Protein AF-0000000081718531 (afdb_homodimer)

InterPro domains:
  IPR002129 Pyridoxal phosphate-dependent decarboxylase, major domain [PF00282] (68-331)
  IPR015421 Pyridoxal phosphate-dependent transferase, major domain [G3DSA:3.40.640.10] (52-292)
  IPR015422 Pyridoxal phosphate-dependent transferase, small domain [G3DSA:3.90.1150.10] (293-380)
  IPR015424 Pyridoxal phosphate-dependent transferase [SSF53383] (28-376)
  IPR021115 Pyridoxal-phosphate binding site [PS00392] (234-255)
  IPR051151 Group II amino acid decarboxylase [PTHR46101] (8-410)

Sequence (836 aa):
MSLAITKGNGETKANLAEIITHYVGTLNQNKLHFLGYPTNLDFDYDALKPLLHFHLNNAGDPFIRSSFSLNSTEFEVCVLDWFANLWKINRDEYWGYVTTGGTEGNLHGILLGREKFSDGILYTSQDSHYSIFKIARMYKMQCVKVGTLVSGEIDYTDLKSQLAHKDKPAIINLNIGTTMKGAIDDIDHVLQTLDESGFHRDRFYIHCDGALFGIMLPFIKGAPKITFKKPIGSITISGHKFLGCPIPCGVMITRLEHINALSRHVEYIASRDATITGSRSGHASIFLWYALQERGLIGLKKQVEECLLNARYFYDQLRKRGIGAMLNEFSNTVVFERPLDEEFTRKWNLACKGNIAHVVVMQHVTVETIDSFVVEFTRKQLICLGETFRKPPCIAKDIGAKNCACALHSSYPWGEMIMSLAITKGNGETKANLAEIITHYVGTLNQNKLHFLGYPTNLDFDYDALKPLLHFHLNNAGDPFIRSSFSLNSTEFEVCVLDWFANLWKINRDEYWGYVTTGGTEGNLHGILLGREKFSDGILYTSQDSHYSIFKIARMYKMQCVKVGTLVSGEIDYTDLKSQLAHKDKPAIINLNIGTTMKGAIDDIDHVLQTLDESGFHRDRFYIHCDGALFGIMLPFIKGAPKITFKKPIGSITISGHKFLGCPIPCGVMITRLEHINALSRHVEYIASRDATITGSRSGHASIFLWYALQERGLIGLKKQVEECLLNARYFYDQLRKRGIGAMLNEFSNTVVFERPLDEEFTRKWNLACKGNIAHVVVMQHVTVETIDSFVVEFTRKQLICLGETFRKPPCIAKDIGAKNCACALHSSYPWGEMI

Structure (mmCIF, N/CA/C/O backbone):
data_AF-0000000081718531-model_v1
#
loop_
_entity.id
_entity.type
_entity.pdbx_description
1 polymer 'Serine decarboxylase 1-like'
#
loop_
_atom_site.group_PDB
_atom_site.id
_atom_site.type_symbol
_atom_site.label_atom_id
_atom_site.label_alt_id
_atom_site.label_comp_id
_atom_site.label_asym_id
_atom_site.label_entity_id
_atom_site.label_seq_id
_atom_site.pdbx_PDB_ins_code
_atom_site.Cartn_x
_atom_site.Cartn_y
_atom_site.Cartn_z
_atom_site.occupancy
_atom_site.B_iso_or_equiv
_atom_site.auth_seq_id
_atom_site.auth_comp_id
_atom_site.auth_asym_id
_atom_site.auth_atom_id
_atom_site.pdbx_PDB_model_num
ATOM 1 N N . MET A 1 1 ? 28.203 7.488 -9.766 1 62.47 1 MET A N 1
ATOM 2 C CA . MET A 1 1 ? 28.031 6.051 -9.977 1 62.47 1 MET A CA 1
ATOM 3 C C . MET A 1 1 ? 26.703 5.742 -10.641 1 62.47 1 MET A C 1
ATOM 5 O O . MET A 1 1 ? 25.672 6.324 -10.289 1 62.47 1 MET A O 1
ATOM 9 N N . SER A 1 2 ? 26.719 5 -11.664 1 77.56 2 SER A N 1
ATOM 10 C CA . SER A 1 2 ? 25.531 4.723 -12.469 1 77.56 2 SER A CA 1
ATOM 11 C C . SER A 1 2 ? 24.641 3.691 -11.789 1 77.56 2 SER A C 1
ATOM 13 O O . SER A 1 2 ? 25.125 2.67 -11.297 1 77.56 2 SER A O 1
ATOM 15 N N . LEU A 1 3 ? 23.453 3.932 -11.586 1 87.62 3 LEU A N 1
ATOM 16 C CA . LEU A 1 3 ? 22.469 3.039 -10.984 1 87.62 3 LEU A CA 1
ATOM 17 C C . LEU A 1 3 ? 21.828 2.146 -12.047 1 87.62 3 LEU A C 1
ATOM 19 O O . LEU A 1 3 ? 21.094 1.212 -11.719 1 87.62 3 LEU A O 1
ATOM 23 N N . ALA A 1 4 ? 22.234 2.355 -13.25 1 85.75 4 ALA A N 1
ATOM 24 C CA . ALA A 1 4 ? 21.609 1.618 -14.344 1 85.75 4 ALA A CA 1
ATOM 25 C C . ALA A 1 4 ? 21.859 0.118 -14.203 1 85.75 4 ALA A C 1
ATOM 27 O O . ALA A 1 4 ? 22.953 -0.309 -13.844 1 85.75 4 ALA A O 1
ATOM 28 N N . ILE A 1 5 ? 20.781 -0.667 -14.469 1 86.88 5 ILE A N 1
ATOM 29 C CA . ILE A 1 5 ? 20.891 -2.119 -14.398 1 86.88 5 ILE A CA 1
ATOM 30 C C . ILE A 1 5 ? 21.25 -2.674 -15.773 1 86.88 5 ILE A C 1
ATOM 32 O O . ILE A 1 5 ? 20.469 -2.533 -16.734 1 86.88 5 ILE A O 1
ATOM 36 N N . THR A 1 6 ? 22.406 -3.23 -15.867 1 77.56 6 THR A N 1
ATOM 37 C CA . THR A 1 6 ? 22.828 -3.803 -17.141 1 77.56 6 THR A CA 1
ATOM 38 C C . THR A 1 6 ? 22.531 -5.297 -17.188 1 77.56 6 THR A C 1
ATOM 40 O O . THR A 1 6 ? 22.484 -5.965 -16.156 1 77.56 6 THR A O 1
ATOM 43 N N . LYS A 1 7 ? 22.031 -5.785 -18.328 1 65.19 7 LYS A N 1
ATOM 44 C CA . LYS A 1 7 ? 21.484 -7.113 -18.594 1 65.19 7 LYS A CA 1
ATOM 45 C C . LYS A 1 7 ? 22.531 -8.203 -18.359 1 65.19 7 LYS A C 1
ATOM 47 O O . LYS A 1 7 ? 22.188 -9.383 -18.281 1 65.19 7 LYS A O 1
ATOM 52 N N . GLY A 1 8 ? 23.656 -7.82 -17.984 1 68.31 8 GLY A N 1
ATOM 53 C CA . GLY A 1 8 ? 24.688 -8.828 -17.984 1 68.31 8 GLY A CA 1
ATOM 54 C C . GLY A 1 8 ? 24.922 -9.469 -16.625 1 68.31 8 GLY A C 1
ATOM 55 O O . GLY A 1 8 ? 23.969 -9.695 -15.883 1 68.31 8 GLY A O 1
ATOM 56 N N . ASN A 1 9 ? 26.062 -9.703 -16.188 1 78.25 9 ASN A N 1
ATOM 57 C CA . ASN A 1 9 ? 26.516 -10.414 -14.992 1 78.25 9 ASN A CA 1
ATOM 58 C C . ASN A 1 9 ? 26.219 -9.633 -13.719 1 78.25 9 ASN A C 1
ATOM 60 O O . ASN A 1 9 ? 26.125 -8.406 -13.75 1 78.25 9 ASN A O 1
ATOM 64 N N . GLY A 1 10 ? 25.828 -10.469 -12.617 1 84.62 10 GLY A N 1
ATOM 65 C CA . GLY A 1 10 ? 25.609 -9.93 -11.289 1 84.62 10 GLY A CA 1
ATOM 66 C C . GLY A 1 10 ? 26.75 -9.055 -10.797 1 84.62 10 GLY A C 1
ATOM 67 O O . GLY A 1 10 ? 27.922 -9.32 -11.102 1 84.62 10 GLY A O 1
ATOM 68 N N . GLU A 1 11 ? 26.438 -7.949 -10.156 1 87.75 11 GLU A N 1
ATOM 69 C CA . GLU A 1 11 ? 27.391 -7.07 -9.492 1 87.75 11 GLU A CA 1
ATOM 70 C C . GLU A 1 11 ? 27.859 -7.66 -8.164 1 87.75 11 GLU A C 1
ATOM 72 O O . GLU A 1 11 ? 27.125 -8.422 -7.527 1 87.75 11 GLU A O 1
ATOM 77 N N . THR A 1 12 ? 29.094 -7.332 -7.824 1 89.88 12 THR A N 1
ATOM 78 C CA . THR A 1 12 ? 29.578 -7.848 -6.547 1 89.88 12 THR A CA 1
ATOM 79 C C . THR A 1 12 ? 28.891 -7.145 -5.383 1 89.88 12 THR A C 1
ATOM 81 O O . THR A 1 12 ? 28.531 -5.969 -5.48 1 89.88 12 THR A O 1
ATOM 84 N N . LYS A 1 13 ? 28.797 -7.863 -4.277 1 91.06 13 LYS A N 1
ATOM 85 C CA . LYS A 1 13 ? 28.203 -7.293 -3.072 1 91.06 13 LYS A CA 1
ATOM 86 C C . LYS A 1 13 ? 29 -6.09 -2.58 1 91.06 13 LYS A C 1
ATOM 88 O O . LYS A 1 13 ? 28.438 -5.133 -2.051 1 91.06 13 LYS A O 1
ATOM 93 N N . ALA A 1 14 ? 30.266 -6.148 -2.768 1 91.81 14 ALA A N 1
ATOM 94 C CA . ALA A 1 14 ? 31.141 -5.055 -2.34 1 91.81 14 ALA A CA 1
ATOM 95 C C . ALA A 1 14 ? 30.828 -3.777 -3.115 1 91.81 14 ALA A C 1
ATOM 97 O O . ALA A 1 14 ? 30.766 -2.691 -2.535 1 91.81 14 ALA A O 1
ATOM 98 N N . ASN A 1 15 ? 30.688 -3.898 -4.414 1 92.88 15 ASN A N 1
ATOM 99 C CA . ASN A 1 15 ? 30.359 -2.744 -5.242 1 92.88 15 ASN A CA 1
ATOM 100 C C . ASN A 1 15 ? 28.984 -2.176 -4.895 1 92.88 15 ASN A C 1
ATOM 102 O O . ASN A 1 15 ? 28.812 -0.958 -4.836 1 92.88 15 ASN A O 1
ATOM 106 N N . LEU A 1 16 ? 28.062 -3.035 -4.676 1 95.12 16 LEU A N 1
ATOM 107 C CA . LEU A 1 16 ? 26.719 -2.594 -4.316 1 95.12 16 LEU A CA 1
ATOM 108 C C . LEU A 1 16 ? 26.719 -1.883 -2.965 1 95.12 16 LEU A C 1
ATOM 110 O O . LEU A 1 16 ? 26.047 -0.864 -2.795 1 95.12 16 LEU A O 1
ATOM 114 N N . ALA A 1 17 ? 27.453 -2.447 -2.023 1 95.69 17 ALA A N 1
ATOM 115 C CA . ALA A 1 17 ? 27.578 -1.823 -0.708 1 95.69 17 ALA A CA 1
ATOM 116 C C . ALA A 1 17 ? 28.156 -0.416 -0.817 1 95.69 17 ALA A C 1
ATOM 118 O O . ALA A 1 17 ? 27.766 0.483 -0.067 1 95.69 17 ALA A O 1
ATOM 119 N N . GLU A 1 18 ? 29.078 -0.234 -1.712 1 96.06 18 GLU A N 1
ATOM 120 C CA . GLU A 1 18 ? 29.688 1.076 -1.919 1 96.06 18 GLU A CA 1
ATOM 121 C C . GLU A 1 18 ? 28.656 2.08 -2.453 1 96.06 18 GLU A C 1
ATOM 123 O O . GLU A 1 18 ? 28.641 3.238 -2.029 1 96.06 18 GLU A O 1
ATOM 128 N N . ILE A 1 19 ? 27.891 1.638 -3.359 1 96.31 19 ILE A N 1
ATOM 129 C CA . ILE A 1 19 ? 26.844 2.494 -3.922 1 96.31 19 ILE A CA 1
ATOM 130 C C . ILE A 1 19 ? 25.875 2.908 -2.824 1 96.31 19 ILE A C 1
ATOM 132 O O . ILE A 1 19 ? 25.5 4.078 -2.729 1 96.31 19 ILE A O 1
ATOM 136 N N . ILE A 1 20 ? 25.5 1.983 -1.946 1 97.62 20 ILE A N 1
ATOM 137 C CA . ILE A 1 20 ? 24.562 2.244 -0.869 1 97.62 20 ILE A CA 1
ATOM 138 C C . ILE A 1 20 ? 25.172 3.203 0.145 1 97.62 20 ILE A C 1
ATOM 140 O O . ILE A 1 20 ? 24.5 4.102 0.652 1 97.62 20 ILE A O 1
ATOM 144 N N . THR A 1 21 ? 26.438 3.023 0.408 1 97.38 21 THR A N 1
ATOM 145 C CA . THR A 1 21 ? 27.141 3.906 1.335 1 97.38 21 THR A CA 1
ATOM 146 C C . THR A 1 21 ? 27.125 5.344 0.822 1 97.38 21 THR A C 1
ATOM 148 O O . THR A 1 21 ? 26.891 6.281 1.589 1 97.38 21 THR A O 1
ATOM 151 N N . HIS A 1 22 ? 27.359 5.469 -0.476 1 97.19 22 HIS A N 1
ATOM 152 C CA . HIS A 1 22 ? 27.312 6.793 -1.084 1 97.19 22 HIS A CA 1
ATOM 153 C C . HIS A 1 22 ? 25.922 7.398 -0.988 1 97.19 22 HIS A C 1
ATOM 155 O O . HIS A 1 22 ? 25.781 8.586 -0.694 1 97.19 22 HIS A O 1
ATOM 161 N N . TYR A 1 23 ? 24.938 6.668 -1.267 1 97.5 23 TYR A N 1
ATOM 162 C CA . TYR A 1 23 ? 23.547 7.125 -1.195 1 97.5 23 TYR A CA 1
ATOM 163 C C . TYR A 1 23 ? 23.188 7.539 0.225 1 97.5 23 TYR A C 1
ATOM 165 O O . TYR A 1 23 ? 22.516 8.555 0.431 1 97.5 23 TYR A O 1
ATOM 173 N N . VAL A 1 24 ? 23.641 6.773 1.237 1 97.94 24 VAL A N 1
ATOM 174 C CA . VAL A 1 24 ? 23.422 7.105 2.641 1 97.94 24 VAL A CA 1
ATOM 175 C C . VAL A 1 24 ? 24.031 8.469 2.951 1 97.94 24 VAL A C 1
ATOM 177 O O . VAL A 1 24 ? 23.438 9.266 3.688 1 97.94 24 VAL A O 1
ATOM 180 N N . GLY A 1 25 ? 25.188 8.719 2.41 1 97.12 25 GLY A N 1
ATOM 181 C CA . GLY A 1 25 ? 25.797 10.031 2.561 1 97.12 25 GLY A CA 1
ATOM 182 C C . GLY A 1 25 ? 24.922 11.156 2.037 1 97.12 25 GLY A C 1
ATOM 183 O O . GLY A 1 25 ? 24.797 12.195 2.688 1 97.12 25 GLY A O 1
ATOM 184 N N . THR A 1 26 ? 24.328 10.906 0.923 1 95.38 26 THR A N 1
ATOM 185 C CA . THR A 1 26 ? 23.438 11.891 0.315 1 95.38 26 THR A CA 1
ATOM 186 C C . THR A 1 26 ? 22.203 12.109 1.188 1 95.38 26 THR A C 1
ATOM 188 O O . THR A 1 26 ? 21.766 13.25 1.367 1 95.38 26 THR A O 1
ATOM 191 N N . LEU A 1 27 ? 21.672 11.055 1.738 1 96.56 27 LEU A N 1
ATOM 192 C CA . LEU A 1 27 ? 20.484 11.141 2.59 1 96.56 27 LEU A CA 1
ATOM 193 C C . LEU A 1 27 ? 20.797 11.922 3.865 1 96.56 27 LEU A C 1
ATOM 195 O O . LEU A 1 27 ? 19.953 12.688 4.344 1 96.56 27 LEU A O 1
ATOM 199 N N . ASN A 1 28 ? 21.969 11.703 4.379 1 96.12 28 ASN A N 1
ATOM 200 C CA . ASN A 1 28 ? 22.375 12.43 5.578 1 96.12 28 ASN A CA 1
ATOM 201 C C . ASN A 1 28 ? 22.422 13.938 5.332 1 96.12 28 ASN A C 1
ATOM 203 O O . ASN A 1 28 ? 22.031 14.719 6.195 1 96.12 28 ASN A O 1
ATOM 207 N N . GLN A 1 29 ? 22.812 14.312 4.191 1 93.81 29 GLN A N 1
ATOM 208 C CA . GLN A 1 29 ? 22.859 15.727 3.838 1 93.81 29 GLN A CA 1
ATOM 209 C C . GLN A 1 29 ? 21.453 16.297 3.666 1 93.81 29 GLN A C 1
ATOM 211 O O . GLN A 1 29 ? 21.172 17.406 4.137 1 93.81 29 GLN A O 1
ATOM 216 N N . ASN A 1 30 ? 20.625 15.562 3.043 1 91.94 30 ASN A N 1
ATOM 217 C CA . ASN A 1 30 ? 19.266 16.016 2.787 1 91.94 30 ASN A CA 1
ATOM 218 C C . ASN A 1 30 ? 18.453 16.141 4.078 1 91.94 30 ASN A C 1
ATOM 220 O O . ASN A 1 30 ? 17.594 17.016 4.195 1 91.94 30 ASN A O 1
ATOM 224 N N . LYS A 1 31 ? 18.75 15.328 4.988 1 92.69 31 LYS A N 1
ATOM 225 C CA . LYS A 1 31 ? 18.016 15.266 6.25 1 92.69 31 LYS A CA 1
ATOM 226 C C . LYS A 1 31 ? 18.234 16.531 7.078 1 92.69 31 LYS A C 1
ATOM 228 O O . LYS A 1 31 ? 17.375 16.922 7.859 1 92.69 31 LYS A O 1
ATOM 233 N N . LEU A 1 32 ? 19.312 17.234 6.859 1 90.56 32 LEU A N 1
ATOM 234 C CA . LEU A 1 32 ? 19.703 18.391 7.664 1 90.56 32 LEU A CA 1
ATOM 235 C C . LEU A 1 32 ? 18.75 19.562 7.441 1 90.56 32 LEU A C 1
ATOM 237 O O . LEU A 1 32 ? 18.547 20.375 8.344 1 90.56 32 LEU A O 1
ATOM 241 N N . HIS A 1 33 ? 18.078 19.641 6.293 1 92.75 33 HIS A N 1
ATOM 242 C CA . HIS A 1 33 ? 17.25 20.781 5.945 1 92.75 33 HIS A CA 1
ATOM 243 C C . HIS A 1 33 ? 15.859 20.344 5.496 1 92.75 33 HIS A C 1
ATOM 245 O O . HIS A 1 33 ? 15.312 20.891 4.535 1 92.75 33 HIS A O 1
ATOM 251 N N . PHE A 1 34 ? 15.391 19.375 6.211 1 94.06 34 PHE A N 1
ATOM 252 C CA . PHE A 1 34 ? 14.094 18.828 5.852 1 94.06 34 PHE A CA 1
ATOM 253 C C . PHE A 1 34 ? 12.984 19.422 6.711 1 94.06 34 PHE A C 1
ATOM 255 O O . PHE A 1 34 ? 12.75 18.969 7.832 1 94.06 34 PHE A O 1
ATOM 262 N N . LEU A 1 35 ? 12.18 20.422 6.121 1 95.44 35 LEU A N 1
ATOM 263 C CA . LEU A 1 35 ? 11.266 21.141 6.988 1 95.44 35 LEU A CA 1
ATOM 264 C C . LEU A 1 35 ? 9.859 21.156 6.402 1 95.44 35 LEU A C 1
ATOM 266 O O . LEU A 1 35 ? 8.891 21.453 7.105 1 95.44 35 LEU A O 1
ATOM 270 N N . GLY A 1 36 ? 9.688 20.828 5.148 1 93.75 36 GLY A N 1
ATOM 271 C CA . GLY A 1 36 ? 8.445 21.125 4.461 1 93.75 36 GLY A CA 1
ATOM 272 C C . GLY A 1 36 ? 7.445 19.984 4.5 1 93.75 36 GLY A C 1
ATOM 273 O O . GLY A 1 36 ? 6.32 20.125 4.02 1 93.75 36 GLY A O 1
ATOM 274 N N . TYR A 1 37 ? 7.77 18.844 5.078 1 93.88 37 TYR A N 1
ATOM 275 C CA . TYR A 1 37 ? 6.906 17.672 5.012 1 93.88 37 TYR A CA 1
ATOM 276 C C . TYR A 1 37 ? 6.73 17.047 6.391 1 93.88 37 TYR A C 1
ATOM 278 O O . TYR A 1 37 ? 7.629 17.125 7.234 1 93.88 37 TYR A O 1
ATOM 286 N N . PRO A 1 38 ? 5.535 16.469 6.59 1 95.12 38 PRO A N 1
ATOM 287 C CA . PRO A 1 38 ? 5.207 15.938 7.91 1 95.12 38 PRO A CA 1
ATOM 288 C C . PRO A 1 38 ? 5.844 14.57 8.172 1 95.12 38 PRO A C 1
ATOM 290 O O . PRO A 1 38 ? 5.148 13.555 8.188 1 95.12 38 PRO A O 1
ATOM 293 N N . THR A 1 39 ? 7.133 14.586 8.422 1 94.31 39 THR A N 1
ATOM 294 C CA . THR A 1 39 ? 7.848 13.344 8.664 1 94.31 39 THR A CA 1
ATOM 295 C C . THR A 1 39 ? 8.742 13.469 9.898 1 94.31 39 THR A C 1
ATOM 297 O O . THR A 1 39 ? 9.586 14.359 9.969 1 94.31 39 THR A O 1
ATOM 300 N N . ASN A 1 40 ? 8.508 12.539 10.812 1 96.75 40 ASN A N 1
ATOM 301 C CA . ASN A 1 40 ? 9.398 12.438 11.961 1 96.75 40 ASN A CA 1
ATOM 302 C C . ASN A 1 40 ? 10.711 11.758 11.586 1 96.75 40 ASN A C 1
ATOM 304 O O . ASN A 1 40 ? 10.734 10.562 11.297 1 96.75 40 ASN A O 1
ATOM 308 N N . LEU A 1 41 ? 11.797 12.508 11.633 1 95 41 LEU A N 1
ATOM 309 C CA . LEU A 1 41 ? 13.086 11.953 11.242 1 95 41 LEU A CA 1
ATOM 310 C C . LEU A 1 41 ? 13.898 11.57 12.477 1 95 41 LEU A C 1
ATOM 312 O O . LEU A 1 41 ? 15.031 11.094 12.352 1 95 41 LEU A O 1
ATOM 316 N N . ASP A 1 42 ? 13.266 11.734 13.609 1 94 42 ASP A N 1
ATOM 317 C CA . ASP A 1 42 ? 13.945 11.43 14.859 1 94 42 ASP A CA 1
ATOM 318 C C . ASP A 1 42 ? 13.523 10.062 15.391 1 94 42 ASP A C 1
ATOM 320 O O . ASP A 1 42 ? 12.734 9.969 16.328 1 94 42 ASP A O 1
ATOM 324 N N . PHE A 1 43 ? 14.102 8.984 14.875 1 94.31 43 PHE A N 1
ATOM 325 C CA . PHE A 1 43 ? 13.828 7.625 15.328 1 94.31 43 PHE A CA 1
ATOM 326 C C . PHE A 1 43 ? 15.055 6.738 15.156 1 94.31 43 PHE A C 1
ATOM 328 O O . PHE A 1 43 ? 15.953 7.055 14.375 1 94.31 43 PHE A O 1
ATOM 335 N N . ASP A 1 44 ? 15.102 5.719 15.961 1 95.31 44 ASP A N 1
ATOM 336 C CA . ASP A 1 44 ? 16.141 4.695 15.914 1 95.31 44 ASP A CA 1
ATOM 337 C C . ASP A 1 44 ? 15.539 3.297 16.031 1 95.31 44 ASP A C 1
ATOM 339 O O . ASP A 1 44 ? 15.047 2.922 17.109 1 95.31 44 ASP A O 1
ATOM 343 N N . TYR A 1 45 ? 15.641 2.531 14.969 1 96.88 45 TYR A N 1
ATOM 344 C CA . TYR A 1 45 ? 15.062 1.192 14.945 1 96.88 45 TYR A CA 1
ATOM 345 C C . TYR A 1 45 ? 16.141 0.137 14.742 1 96.88 45 TYR A C 1
ATOM 347 O O . TYR A 1 45 ? 15.914 -0.867 14.062 1 96.88 45 TYR A O 1
ATOM 355 N N . ASP A 1 46 ? 17.297 0.326 15.273 1 96.31 46 ASP A N 1
ATOM 356 C CA . ASP A 1 46 ? 18.422 -0.59 15.102 1 96.31 46 ASP A CA 1
ATOM 357 C C . ASP A 1 46 ? 18.062 -1.995 15.578 1 96.31 46 ASP A C 1
ATOM 359 O O . ASP A 1 46 ? 18.5 -2.986 15 1 96.31 46 ASP A O 1
ATOM 363 N N . ALA A 1 47 ? 17.281 -2.092 16.641 1 97 47 ALA A N 1
ATOM 364 C CA . ALA A 1 47 ? 16.875 -3.375 17.203 1 97 47 ALA A CA 1
ATOM 365 C C . ALA A 1 47 ? 16.094 -4.203 16.203 1 97 47 ALA A C 1
ATOM 367 O O . ALA A 1 47 ? 15.969 -5.422 16.344 1 97 47 ALA A O 1
ATOM 368 N N . LEU A 1 48 ? 15.555 -3.568 15.172 1 98.12 48 LEU A N 1
ATOM 369 C CA . LEU A 1 48 ? 14.664 -4.254 14.242 1 98.12 48 LEU A CA 1
ATOM 370 C C . LEU A 1 48 ? 15.414 -4.703 13 1 98.12 48 LEU A C 1
ATOM 372 O O . LEU A 1 48 ? 14.852 -5.383 12.141 1 98.12 48 LEU A O 1
ATOM 376 N N . LYS A 1 49 ? 16.734 -4.453 12.883 1 97.31 49 LYS A N 1
ATOM 377 C CA . LYS A 1 49 ? 17.547 -4.75 11.703 1 97.31 49 LYS A CA 1
ATOM 378 C C . LYS A 1 49 ? 17.516 -6.238 11.375 1 97.31 49 LYS A C 1
ATOM 380 O O . LYS A 1 49 ? 17.453 -6.617 10.203 1 97.31 49 LYS A O 1
ATOM 385 N N . PRO A 1 50 ? 17.469 -7.137 12.375 1 97.25 50 PRO A N 1
ATOM 386 C CA . PRO A 1 50 ? 17.484 -8.562 12.047 1 97.25 50 PRO A CA 1
ATOM 387 C C . PRO A 1 50 ? 16.234 -9.008 11.297 1 97.25 50 PRO A C 1
ATOM 389 O O . PRO A 1 50 ? 16.266 -10.023 10.594 1 97.25 50 PRO A O 1
ATOM 392 N N . LEU A 1 51 ? 15.203 -8.242 11.391 1 97.81 51 LEU A N 1
ATOM 393 C CA . LEU A 1 51 ? 13.945 -8.633 10.766 1 97.81 51 LEU A CA 1
ATOM 394 C C . LEU A 1 51 ? 14.039 -8.508 9.25 1 97.81 51 LEU A C 1
ATOM 396 O O . LEU A 1 51 ? 13.203 -9.062 8.531 1 97.81 51 LEU A O 1
ATOM 400 N N . LEU A 1 52 ? 15.078 -7.812 8.734 1 97.31 52 LEU A N 1
ATOM 401 C CA . LEU A 1 52 ? 15.242 -7.621 7.293 1 97.31 52 LEU A CA 1
ATOM 402 C C . LEU A 1 52 ? 15.609 -8.93 6.609 1 97.31 52 LEU A C 1
ATOM 404 O O . LEU A 1 52 ? 15.562 -9.031 5.379 1 97.31 52 LEU A O 1
ATOM 408 N N . HIS A 1 53 ? 15.836 -10.008 7.367 1 97 53 HIS A N 1
ATOM 409 C CA . HIS A 1 53 ? 16.172 -11.312 6.812 1 97 53 HIS A CA 1
ATOM 410 C C . HIS A 1 53 ? 14.922 -12.125 6.52 1 97 53 HIS A C 1
ATOM 412 O O . HIS A 1 53 ? 15 -13.234 5.984 1 97 53 HIS A O 1
ATOM 418 N N . PHE A 1 54 ? 13.781 -11.555 6.863 1 97.38 54 PHE A N 1
ATOM 419 C CA . PHE A 1 54 ? 12.523 -12.273 6.707 1 97.38 54 PHE A CA 1
ATOM 420 C C . PHE A 1 54 ? 11.539 -11.477 5.859 1 97.38 54 PHE A C 1
ATOM 422 O O . PHE A 1 54 ? 11.477 -10.25 5.965 1 97.38 54 PHE A O 1
ATOM 429 N N . HIS A 1 55 ? 10.891 -12.148 4.961 1 97.19 55 HIS A N 1
ATOM 430 C CA . HIS A 1 55 ? 9.68 -11.57 4.387 1 97.19 55 HIS A CA 1
ATOM 431 C C . HIS A 1 55 ? 8.508 -11.664 5.355 1 97.19 55 HIS A C 1
ATOM 433 O O . HIS A 1 55 ? 8.102 -12.766 5.738 1 97.19 55 HIS A O 1
ATOM 439 N N . LEU A 1 56 ? 8.031 -10.578 5.809 1 97.62 56 LEU A N 1
ATOM 440 C CA . LEU A 1 56 ? 6.883 -10.555 6.703 1 97.62 56 LEU A CA 1
ATOM 441 C C . LEU A 1 56 ? 5.66 -9.969 6.004 1 97.62 56 LEU A C 1
ATOM 443 O O . LEU A 1 56 ? 5.688 -8.812 5.562 1 97.62 56 LEU A O 1
ATOM 447 N N . ASN A 1 57 ? 4.59 -10.734 5.918 1 96 57 ASN A N 1
ATOM 448 C CA . ASN A 1 57 ? 3.365 -10.344 5.227 1 96 57 ASN A CA 1
ATOM 449 C C . ASN A 1 57 ? 2.135 -10.539 6.105 1 96 57 ASN A C 1
ATOM 451 O O . ASN A 1 57 ? 1.853 -11.664 6.539 1 96 57 ASN A O 1
ATOM 455 N N . ASN A 1 58 ? 1.441 -9.461 6.414 1 95.25 58 ASN A N 1
ATOM 456 C CA . ASN A 1 58 ? 0.171 -9.516 7.129 1 95.25 58 ASN A CA 1
ATOM 457 C C . ASN A 1 58 ? -1.015 -9.492 6.168 1 95.25 58 ASN A C 1
ATOM 459 O O . ASN A 1 58 ? -1.747 -8.508 6.105 1 95.25 58 ASN A O 1
ATOM 463 N N . ALA A 1 59 ? -1.29 -10.57 5.605 1 89.25 59 ALA A N 1
ATOM 464 C CA . ALA A 1 59 ? -2.377 -10.648 4.633 1 89.25 59 ALA A CA 1
ATOM 465 C C . ALA A 1 59 ? -3.709 -10.938 5.32 1 89.25 59 ALA A C 1
ATOM 467 O O . ALA A 1 59 ? -3.768 -11.719 6.273 1 89.25 59 ALA A O 1
ATOM 468 N N . GLY A 1 60 ? -4.793 -10.258 4.879 1 86.38 60 GLY A N 1
ATOM 469 C CA . GLY A 1 60 ? -6.141 -10.578 5.32 1 86.38 60 GLY A CA 1
ATOM 470 C C . GLY A 1 60 ? -6.523 -9.891 6.617 1 86.38 60 GLY A C 1
ATOM 471 O O . GLY A 1 60 ? -6.047 -8.797 6.906 1 86.38 60 GLY A O 1
ATOM 472 N N . ASP A 1 61 ? -7.457 -10.5 7.336 1 91 61 ASP A N 1
ATOM 473 C CA . ASP A 1 61 ? -8.008 -9.984 8.586 1 91 61 ASP A CA 1
ATOM 474 C C . ASP A 1 61 ? -7.031 -10.172 9.742 1 91 61 ASP A C 1
ATOM 476 O O . ASP A 1 61 ? -6.703 -11.305 10.102 1 91 61 ASP A O 1
ATOM 480 N N . PRO A 1 62 ? -6.629 -9.039 10.32 1 93.69 62 PRO A N 1
ATOM 481 C CA . PRO A 1 62 ? -5.645 -9.164 11.398 1 93.69 62 PRO A CA 1
ATOM 482 C C . PRO A 1 62 ? -6.168 -9.953 12.594 1 93.69 62 PRO A C 1
ATOM 484 O O . PRO A 1 62 ? -5.383 -10.461 13.398 1 93.69 62 PRO A O 1
ATOM 487 N N . PHE A 1 63 ? -7.457 -10.133 12.68 1 93.31 63 PHE A N 1
ATOM 488 C CA . PHE A 1 63 ? -8.047 -10.75 13.859 1 93.31 63 PHE A CA 1
ATOM 489 C C . PHE A 1 63 ? -8.305 -12.234 13.625 1 93.31 63 PHE A C 1
ATOM 491 O O . PHE A 1 63 ? -8.789 -12.938 14.516 1 93.31 63 PHE A O 1
ATOM 498 N N . ILE A 1 64 ? -7.98 -12.711 12.453 1 88.12 64 ILE A N 1
ATOM 499 C CA . ILE A 1 64 ? -8.102 -14.125 12.109 1 88.12 64 ILE A CA 1
ATOM 500 C C . ILE A 1 64 ? -6.711 -14.711 11.859 1 88.12 64 ILE A C 1
ATOM 502 O O . ILE A 1 64 ? -5.906 -14.117 11.133 1 88.12 64 ILE A O 1
ATOM 506 N N . ARG A 1 65 ? -6.48 -15.844 12.422 1 81.56 65 ARG A N 1
ATOM 507 C CA . ARG A 1 65 ? -5.176 -16.484 12.281 1 81.56 65 ARG A CA 1
ATOM 508 C C . ARG A 1 65 ? -4.867 -16.781 10.812 1 81.56 65 ARG A C 1
ATOM 510 O O . ARG A 1 65 ? -5.707 -17.312 10.094 1 81.56 65 ARG A O 1
ATOM 517 N N . SER A 1 66 ? -3.678 -16.422 10.438 1 78.75 66 SER A N 1
ATOM 518 C CA . SER A 1 66 ? -3.219 -16.625 9.07 1 78.75 66 SER A CA 1
ATOM 519 C C . SER A 1 66 ? -2.521 -17.984 8.914 1 78.75 66 SER A C 1
ATOM 521 O O . SER A 1 66 ? -1.867 -18.453 9.844 1 78.75 66 SER A O 1
ATOM 523 N N . SER A 1 67 ? -2.662 -18.578 7.73 1 79.94 67 SER A N 1
ATOM 524 C CA . SER A 1 67 ? -1.887 -19.766 7.414 1 79.94 67 SER A CA 1
ATOM 525 C C . SER A 1 67 ? -0.462 -19.406 7.004 1 79.94 67 SER A C 1
ATOM 527 O O . SER A 1 67 ? 0.412 -20.281 6.953 1 79.94 67 SER A O 1
ATOM 529 N N . PHE A 1 68 ? -0.268 -18.141 6.734 1 85.81 68 PHE A N 1
ATOM 530 C CA . PHE A 1 68 ? 1.067 -17.625 6.457 1 85.81 68 PHE A CA 1
ATOM 531 C C . PHE A 1 68 ? 1.82 -17.359 7.754 1 85.81 68 PHE A C 1
ATOM 533 O O . PHE A 1 68 ? 1.613 -16.328 8.391 1 85.81 68 PHE A O 1
ATOM 540 N N . SER A 1 69 ? 2.74 -18.156 8.094 1 90.25 69 SER A N 1
ATOM 541 C CA . SER A 1 69 ? 3.33 -18.125 9.43 1 90.25 69 SER A CA 1
ATOM 542 C C . SER A 1 69 ? 4.352 -17 9.555 1 90.25 69 SER A C 1
ATOM 544 O O . SER A 1 69 ? 4.707 -16.609 10.672 1 90.25 69 SER A O 1
ATOM 546 N N . LEU A 1 70 ? 4.902 -16.547 8.469 1 94.69 70 LEU A N 1
ATOM 547 C CA . LEU A 1 70 ? 5.836 -15.43 8.5 1 94.69 70 LEU A CA 1
ATOM 548 C C . LEU A 1 70 ? 5.086 -14.102 8.438 1 94.69 70 LEU A C 1
ATOM 550 O O . LEU A 1 70 ? 5.188 -13.367 7.449 1 94.69 70 LEU A O 1
ATOM 554 N N . ASN A 1 71 ? 4.379 -13.812 9.516 1 95.06 71 ASN A N 1
ATOM 555 C CA . ASN A 1 71 ? 3.588 -12.594 9.672 1 95.06 71 ASN A CA 1
ATOM 556 C C . ASN A 1 71 ? 3.805 -11.961 11.039 1 95.06 71 ASN A C 1
ATOM 558 O O . ASN A 1 71 ? 4.5 -12.523 11.891 1 95.06 71 ASN A O 1
ATOM 562 N N . SER A 1 72 ? 3.285 -10.75 11.18 1 97.44 72 SER A N 1
ATOM 563 C CA . SER A 1 72 ? 3.383 -10.031 12.445 1 97.44 72 SER A CA 1
ATOM 564 C C . SER A 1 72 ? 2.016 -9.547 12.914 1 97.44 72 SER A C 1
ATOM 566 O O . SER A 1 72 ? 1.89 -8.438 13.438 1 97.44 72 SER A O 1
ATOM 568 N N . THR A 1 73 ? 0.985 -10.367 12.75 1 95.69 73 THR A N 1
ATOM 569 C CA . THR A 1 73 ? -0.388 -9.969 13.031 1 95.69 73 THR A CA 1
ATOM 570 C C . THR A 1 73 ? -0.571 -9.688 14.523 1 95.69 73 THR A C 1
ATOM 572 O O . THR A 1 73 ? -1.364 -8.828 14.906 1 95.69 73 THR A O 1
ATOM 575 N N . GLU A 1 74 ? 0.169 -10.398 15.406 1 96.38 74 GLU A N 1
ATOM 576 C CA . GLU A 1 74 ? 0.068 -10.141 16.844 1 96.38 74 GLU A CA 1
ATOM 577 C C . GLU A 1 74 ? 0.514 -8.719 17.172 1 96.38 74 GLU A C 1
ATOM 579 O O . GLU A 1 74 ? -0.101 -8.055 18.016 1 96.38 74 GLU A O 1
ATOM 584 N N . PHE A 1 75 ? 1.61 -8.266 16.531 1 97.94 75 PHE A N 1
ATOM 585 C CA . PHE A 1 75 ? 2.047 -6.887 16.688 1 97.94 75 PHE A CA 1
ATOM 586 C C . PHE A 1 75 ? 1.002 -5.922 16.141 1 97.94 75 PHE A C 1
ATOM 588 O O . PHE A 1 75 ? 0.732 -4.879 16.734 1 97.94 75 PHE A O 1
ATOM 595 N N . GLU A 1 76 ? 0.44 -6.312 14.984 1 97.62 76 GLU A N 1
ATOM 596 C CA . GLU A 1 76 ? -0.568 -5.488 14.328 1 97.62 76 GLU A CA 1
ATOM 597 C C . GLU A 1 76 ? -1.778 -5.27 15.234 1 97.62 76 GLU A C 1
ATOM 599 O O . GLU A 1 76 ? -2.248 -4.141 15.383 1 97.62 76 GLU A O 1
ATOM 604 N N . VAL A 1 77 ? -2.252 -6.293 15.836 1 97.56 77 VAL A N 1
ATOM 605 C CA . VAL A 1 77 ? -3.434 -6.215 16.688 1 97.56 77 VAL A CA 1
ATOM 606 C C . VAL A 1 77 ? -3.139 -5.336 17.906 1 97.56 77 VAL A C 1
ATOM 608 O O . VAL A 1 77 ? -3.996 -4.566 18.344 1 97.56 77 VAL A O 1
ATOM 611 N N . CYS A 1 78 ? -1.918 -5.418 18.438 1 97.94 78 CYS A N 1
ATOM 612 C CA . CYS A 1 78 ? -1.541 -4.578 19.562 1 97.94 78 CYS A CA 1
ATOM 613 C C . CYS A 1 78 ? -1.562 -3.104 19.172 1 97.94 78 CYS A C 1
ATOM 615 O O . CYS A 1 78 ? -2.004 -2.258 19.953 1 97.94 78 CYS A O 1
ATOM 617 N N . VAL A 1 79 ? -1.129 -2.83 17.984 1 98.19 79 VAL A N 1
ATOM 618 C CA . VAL A 1 79 ? -1.154 -1.462 17.484 1 98.19 79 VAL A CA 1
ATOM 619 C C . VAL A 1 79 ? -2.6 -0.995 17.328 1 98.19 79 VAL A C 1
ATOM 621 O O . VAL A 1 79 ? -2.949 0.111 17.75 1 98.19 79 VAL A O 1
ATOM 624 N N . LEU A 1 80 ? -3.426 -1.85 16.75 1 98.31 80 LEU A N 1
ATOM 625 C CA . LEU A 1 80 ? -4.824 -1.512 16.516 1 98.31 80 LEU A CA 1
ATOM 626 C C . LEU A 1 80 ? -5.559 -1.294 17.844 1 98.31 80 LEU A C 1
ATOM 628 O O . LEU A 1 80 ? -6.336 -0.348 17.969 1 98.31 80 LEU A O 1
ATOM 632 N N . ASP A 1 81 ? -5.258 -2.113 18.797 1 97.81 81 ASP A N 1
ATOM 633 C CA . ASP A 1 81 ? -5.859 -1.976 20.125 1 97.81 81 ASP A CA 1
ATOM 634 C C . ASP A 1 81 ? -5.484 -0.639 20.766 1 97.81 81 ASP A C 1
ATOM 636 O O . ASP A 1 81 ? -6.312 -0.002 21.422 1 97.81 81 ASP A O 1
ATOM 640 N N . TRP A 1 82 ? -4.301 -0.283 20.594 1 97.38 82 TRP A N 1
ATOM 641 C CA . TRP A 1 82 ? -3.834 0.979 21.156 1 97.38 82 TRP A CA 1
ATOM 642 C C . TRP A 1 82 ? -4.613 2.154 20.578 1 97.38 82 TRP A C 1
ATOM 644 O O . TRP A 1 82 ? -5.082 3.023 21.312 1 97.38 82 TRP A O 1
ATOM 654 N N . PHE A 1 83 ? -4.805 2.178 19.312 1 97.94 83 PHE A N 1
ATOM 655 C CA . PHE A 1 83 ? -5.504 3.271 18.656 1 97.94 83 PHE A CA 1
ATOM 656 C C . PHE A 1 83 ? -6.996 3.227 18.969 1 97.94 83 PHE A C 1
ATOM 658 O O . PHE A 1 83 ? -7.641 4.27 19.094 1 97.94 83 PHE A O 1
ATOM 665 N N . ALA A 1 84 ? -7.527 1.993 18.969 1 98 84 ALA A N 1
ATOM 666 C CA . ALA A 1 84 ? -8.93 1.857 19.359 1 98 84 ALA A CA 1
ATOM 667 C C . ALA A 1 84 ? -9.18 2.488 20.719 1 98 84 ALA A C 1
ATOM 669 O O . ALA A 1 84 ? -10.18 3.186 20.922 1 98 84 ALA A O 1
ATOM 670 N N . ASN A 1 85 ? -8.281 2.223 21.641 1 96.81 85 ASN A N 1
ATOM 671 C CA . ASN A 1 85 ? -8.383 2.822 22.953 1 96.81 85 ASN A CA 1
ATOM 672 C C . ASN A 1 85 ? -8.234 4.34 22.906 1 96.81 85 ASN A C 1
ATOM 674 O O . ASN A 1 85 ? -8.953 5.066 23.594 1 96.81 85 ASN A O 1
ATOM 678 N N . LEU A 1 86 ? -7.324 4.781 22.125 1 96.44 86 LEU A N 1
ATOM 679 C CA . LEU A 1 86 ? -7.078 6.211 21.969 1 96.44 86 LEU A CA 1
ATOM 680 C C . LEU A 1 86 ? -8.336 6.934 21.5 1 96.44 86 LEU A C 1
ATOM 682 O O . LEU A 1 86 ? -8.633 8.031 21.969 1 96.44 86 LEU A O 1
ATOM 686 N N . TRP A 1 87 ? -9.078 6.297 20.578 1 97.88 87 TRP A N 1
ATOM 687 C CA . TRP A 1 87 ? -10.242 6.941 19.984 1 97.88 87 TRP A CA 1
ATOM 688 C C . TRP A 1 87 ? -11.531 6.43 20.609 1 97.88 87 TRP A C 1
ATOM 690 O O . TRP A 1 87 ? -12.625 6.688 20.109 1 97.88 87 TRP A O 1
ATOM 700 N N . LYS A 1 88 ? -11.453 5.656 21.656 1 97.94 88 LYS A N 1
ATOM 701 C CA . LYS A 1 88 ? -12.539 5.301 22.562 1 97.94 88 LYS A CA 1
ATOM 702 C C . LYS A 1 88 ? -13.562 4.402 21.875 1 97.94 88 LYS A C 1
ATOM 704 O O . LYS A 1 88 ? -14.766 4.668 21.922 1 97.94 88 LYS A O 1
ATOM 709 N N . ILE A 1 89 ? -13.102 3.359 21.312 1 98.38 89 ILE A N 1
ATOM 710 C CA . ILE A 1 89 ? -13.984 2.309 20.828 1 98.38 89 ILE A CA 1
ATOM 711 C C . ILE A 1 89 ? -13.586 0.97 21.453 1 98.38 89 ILE A C 1
ATOM 713 O O . ILE A 1 89 ? -12.398 0.666 21.578 1 98.38 89 ILE A O 1
ATOM 717 N N . ASN A 1 90 ? -14.602 0.183 21.812 1 97.75 90 ASN A N 1
ATOM 718 C CA . ASN A 1 90 ? -14.352 -1.077 22.5 1 97.75 90 ASN A CA 1
ATOM 719 C C . ASN A 1 90 ? -13.805 -2.141 21.562 1 97.75 90 ASN A C 1
ATOM 721 O O . ASN A 1 90 ? -14.094 -2.115 20.359 1 97.75 90 ASN A O 1
ATOM 725 N N . ARG A 1 91 ? -13.102 -3.068 22.125 1 96 91 ARG A N 1
ATOM 726 C CA . ARG A 1 91 ? -12.414 -4.102 21.375 1 96 91 ARG A CA 1
ATOM 727 C C . ARG A 1 91 ? -13.398 -4.941 20.562 1 96 91 ARG A C 1
ATOM 729 O O . ARG A 1 91 ? -13.086 -5.379 19.453 1 96 91 ARG A O 1
ATOM 736 N N . ASP A 1 92 ? -14.562 -5.141 21.047 1 96.38 92 ASP A N 1
ATOM 737 C CA . ASP A 1 92 ? -15.531 -6 20.375 1 96.38 92 ASP A CA 1
ATOM 738 C C . ASP A 1 92 ? -16.359 -5.215 19.375 1 96.38 92 ASP A C 1
ATOM 740 O O . ASP A 1 92 ? -17.203 -5.781 18.672 1 96.38 92 ASP A O 1
ATOM 744 N N . GLU A 1 93 ? -16 -3.928 19.266 1 97.5 93 GLU A N 1
ATOM 745 C CA . GLU A 1 93 ? -16.828 -3.082 18.406 1 97.5 93 GLU A CA 1
ATOM 746 C C . GLU A 1 93 ? -16.031 -2.535 17.219 1 97.5 93 GLU A C 1
ATOM 748 O O . GLU A 1 93 ? -16.594 -1.93 16.312 1 97.5 93 GLU A O 1
ATOM 753 N N . TYR A 1 94 ? -14.742 -2.816 17.281 1 97.56 94 TYR A N 1
ATOM 754 C CA . TYR A 1 94 ? -13.969 -2.18 16.203 1 97.56 94 TYR A CA 1
ATOM 755 C C . TYR A 1 94 ? -13.336 -3.223 15.297 1 97.56 94 TYR A C 1
ATOM 757 O O . TYR A 1 94 ? -13.234 -4.398 15.664 1 97.56 94 TYR A O 1
ATOM 765 N N . TRP A 1 95 ? -13.07 -2.781 14.141 1 96.56 95 TRP A N 1
ATOM 766 C CA . TRP A 1 95 ? -12.195 -3.467 13.195 1 96.56 95 TRP A CA 1
ATOM 767 C C . TRP A 1 95 ? -11.164 -2.506 12.617 1 96.56 95 TRP A C 1
ATOM 769 O O . TRP A 1 95 ? -11.289 -1.287 12.758 1 96.56 95 TRP A O 1
ATOM 779 N N . GLY A 1 96 ? -10.148 -3.008 12.086 1 97.19 96 GLY A N 1
ATOM 780 C CA . GLY A 1 96 ? -9.125 -2.176 11.469 1 97.19 96 GLY A CA 1
ATOM 781 C C . GLY A 1 96 ? -7.922 -2.965 10.992 1 97.19 96 GLY A C 1
ATOM 782 O O . GLY A 1 96 ? -7.887 -4.191 11.117 1 97.19 96 GLY A O 1
ATOM 783 N N . TYR A 1 97 ? -6.969 -2.266 10.414 1 97.31 97 TYR A N 1
ATOM 784 C CA . TYR A 1 97 ? -5.719 -2.889 9.992 1 97.31 97 TYR A CA 1
ATOM 785 C C . TYR A 1 97 ? -4.645 -1.838 9.742 1 97.31 97 TYR A C 1
ATOM 787 O O . TYR A 1 97 ? -4.941 -0.642 9.68 1 97.31 97 TYR A O 1
ATOM 795 N N . VAL A 1 98 ? -3.395 -2.27 9.766 1 98.31 98 VAL A N 1
ATOM 796 C CA . VAL A 1 98 ? -2.277 -1.414 9.383 1 98.31 98 VAL A CA 1
ATOM 797 C C . VAL A 1 98 ? -2.201 -1.318 7.859 1 98.31 98 VAL A C 1
ATOM 799 O O . VAL A 1 98 ? -2.193 -2.338 7.168 1 98.31 98 VAL A O 1
ATOM 802 N N . THR A 1 99 ? -2.236 -0.08 7.387 1 98.19 99 THR A N 1
ATOM 803 C CA . THR A 1 99 ? -2.305 0.168 5.949 1 98.19 99 THR A CA 1
ATOM 804 C C . THR A 1 99 ? -0.934 0.556 5.402 1 98.19 99 THR A C 1
ATOM 806 O O . THR A 1 99 ? 0.037 0.649 6.156 1 98.19 99 THR A O 1
ATOM 809 N N . THR A 1 100 ? -0.886 0.771 4.086 1 97.38 100 THR A N 1
ATOM 810 C CA . THR A 1 100 ? 0.338 1.198 3.418 1 97.38 100 THR A CA 1
ATOM 811 C C . THR A 1 100 ? 0.516 2.709 3.531 1 97.38 100 THR A C 1
ATOM 813 O O . THR A 1 100 ? 1.532 3.254 3.094 1 97.38 100 THR A O 1
ATOM 816 N N . GLY A 1 101 ? -0.436 3.395 4.109 1 97.12 101 GLY A N 1
ATOM 817 C CA . GLY A 1 101 ? -0.399 4.836 4.285 1 97.12 101 GLY A CA 1
ATOM 818 C C . GLY A 1 101 ? -1.773 5.449 4.48 1 97.12 101 GLY A C 1
ATOM 819 O O . GLY A 1 101 ? -2.779 4.738 4.504 1 97.12 101 GLY A O 1
ATOM 820 N N . GLY A 1 102 ? -1.763 6.742 4.621 1 96.88 102 GLY A N 1
ATOM 821 C CA . GLY A 1 102 ? -3.018 7.449 4.82 1 96.88 102 GLY A CA 1
ATOM 822 C C . GLY A 1 102 ? -3.967 7.32 3.641 1 96.88 102 GLY A C 1
ATOM 823 O O . GLY A 1 102 ? -5.184 7.246 3.822 1 96.88 102 GLY A O 1
ATOM 824 N N . THR A 1 103 ? -3.438 7.273 2.453 1 97.06 103 THR A N 1
ATOM 825 C CA . THR A 1 103 ? -4.27 7.18 1.26 1 97.06 103 THR A CA 1
ATOM 826 C C . THR A 1 103 ? -5.031 5.855 1.234 1 97.06 103 THR A C 1
ATOM 828 O O . THR A 1 103 ? -6.207 5.816 0.871 1 97.06 103 THR A O 1
ATOM 831 N N . GLU A 1 104 ? -4.34 4.793 1.602 1 97.81 104 GLU A N 1
ATOM 832 C CA . GLU A 1 104 ? -5.074 3.533 1.672 1 97.81 104 GLU A CA 1
ATOM 833 C C . GLU A 1 104 ? -6.164 3.588 2.736 1 97.81 104 GLU A C 1
ATOM 835 O O . GLU A 1 104 ? -7.238 3.008 2.564 1 97.81 104 GLU A O 1
ATOM 840 N N . GLY A 1 105 ? -5.859 4.215 3.855 1 98.31 105 GLY A N 1
ATOM 841 C CA . GLY A 1 105 ? -6.902 4.426 4.848 1 98.31 105 GLY A CA 1
ATOM 842 C C . GLY A 1 105 ? -8.102 5.184 4.305 1 98.31 105 GLY A C 1
ATOM 843 O O . GLY A 1 105 ? -9.242 4.836 4.598 1 98.31 105 GLY A O 1
ATOM 844 N N . ASN A 1 106 ? -7.836 6.238 3.523 1 98.56 106 ASN A N 1
ATOM 845 C CA . ASN A 1 106 ? -8.906 6.996 2.887 1 98.56 106 ASN A CA 1
ATOM 846 C C . ASN A 1 106 ? -9.688 6.137 1.895 1 98.56 106 ASN A C 1
ATOM 848 O O . ASN A 1 106 ? -10.914 6.219 1.83 1 98.56 106 ASN A O 1
ATOM 852 N N . LEU A 1 107 ? -8.945 5.309 1.165 1 98.19 107 LEU A N 1
ATOM 853 C CA . LEU A 1 107 ? -9.594 4.383 0.243 1 98.19 107 LEU A CA 1
ATOM 854 C C . LEU A 1 107 ? -10.594 3.5 0.978 1 98.19 107 LEU A C 1
ATOM 856 O O . LEU A 1 107 ? -11.75 3.377 0.556 1 98.19 107 LEU A O 1
ATOM 860 N N . HIS A 1 108 ? -10.164 2.945 2.025 1 97.5 108 HIS A N 1
ATOM 861 C CA . HIS A 1 108 ? -11 1.998 2.754 1 97.5 108 HIS A CA 1
ATOM 862 C C . HIS A 1 108 ? -12.156 2.707 3.445 1 97.5 108 HIS A C 1
ATOM 864 O O . HIS A 1 108 ? -13.297 2.236 3.391 1 97.5 108 HIS A O 1
ATOM 870 N N . GLY A 1 109 ? -11.852 3.818 4.113 1 98.25 109 GLY A N 1
ATOM 871 C CA . GLY A 1 109 ? -12.891 4.555 4.816 1 98.25 109 GLY A CA 1
ATOM 872 C C . GLY A 1 109 ? -14.016 5.012 3.908 1 98.25 109 GLY A C 1
ATOM 873 O O . GLY A 1 109 ? -15.195 4.828 4.227 1 98.25 109 GLY A O 1
ATOM 874 N N . ILE A 1 110 ? -13.688 5.57 2.787 1 98.44 110 ILE A N 1
ATOM 875 C CA . ILE A 1 110 ? -14.695 6.07 1.855 1 98.44 110 ILE A CA 1
ATOM 876 C C . ILE A 1 110 ? -15.445 4.895 1.235 1 98.44 110 ILE A C 1
ATOM 878 O O . ILE A 1 110 ? -16.656 4.984 0.992 1 98.44 110 ILE A O 1
ATOM 882 N N . LEU A 1 111 ? -14.727 3.779 0.993 1 96.69 111 LEU A N 1
ATOM 883 C CA . LEU A 1 111 ? -15.383 2.584 0.473 1 96.69 111 LEU A CA 1
ATOM 884 C C . LEU A 1 111 ? -16.484 2.109 1.421 1 96.69 111 LEU A C 1
ATOM 886 O O . LEU A 1 111 ? -17.562 1.725 0.979 1 96.69 111 LEU A O 1
ATOM 890 N N . LEU A 1 112 ? -16.188 2.098 2.713 1 96.25 112 LEU A N 1
ATOM 891 C CA . LEU A 1 112 ? -17.172 1.679 3.705 1 96.25 112 LEU A CA 1
ATOM 892 C C . LEU A 1 112 ? -18.422 2.557 3.641 1 96.25 112 LEU A C 1
ATOM 894 O O . LEU A 1 112 ? -19.547 2.055 3.699 1 96.25 112 LEU A O 1
ATOM 898 N N . GLY A 1 113 ? -18.203 3.887 3.521 1 96.75 113 GLY A N 1
ATOM 899 C CA . GLY A 1 113 ? -19.328 4.793 3.369 1 96.75 113 GLY A CA 1
ATOM 900 C C . GLY A 1 113 ? -20.156 4.512 2.131 1 96.75 113 GLY A C 1
ATOM 901 O O . GLY A 1 113 ? -21.391 4.473 2.197 1 96.75 113 GLY A O 1
ATOM 902 N N . ARG A 1 114 ? -19.469 4.293 1.041 1 95.75 114 ARG A N 1
ATOM 903 C CA . ARG A 1 114 ? -20.125 4.035 -0.235 1 95.75 114 ARG A CA 1
ATOM 904 C C . ARG A 1 114 ? -20.922 2.732 -0.191 1 95.75 114 ARG A C 1
ATOM 906 O O . ARG A 1 114 ? -21.984 2.623 -0.804 1 95.75 114 ARG A O 1
ATOM 913 N N . GLU A 1 115 ? -20.344 1.724 0.434 1 92.56 115 GLU A N 1
ATOM 914 C CA . GLU A 1 115 ? -21.031 0.438 0.525 1 92.56 115 GLU A CA 1
ATOM 915 C C . GLU A 1 115 ? -22.219 0.517 1.47 1 92.56 115 GLU A C 1
ATOM 917 O O . GLU A 1 115 ? -23.234 -0.158 1.26 1 92.56 115 GLU A O 1
ATOM 922 N N . LYS A 1 116 ? -22.109 1.286 2.492 1 93.44 116 LYS A N 1
ATOM 923 C CA . LYS A 1 116 ? -23.234 1.517 3.387 1 93.44 116 LYS A CA 1
ATOM 924 C C . LYS A 1 116 ? -24.359 2.268 2.674 1 93.44 116 LYS A C 1
ATOM 926 O O . LYS A 1 116 ? -25.531 1.959 2.863 1 93.44 116 LYS A O 1
ATOM 931 N N . PHE A 1 117 ? -23.953 3.277 1.913 1 95.06 117 PHE A N 1
ATOM 932 C CA . PHE A 1 117 ? -24.875 4.094 1.147 1 95.06 117 PHE A CA 1
ATOM 933 C C . PHE A 1 117 ? -24.516 4.102 -0.331 1 95.06 117 PHE A C 1
ATOM 935 O O . PHE A 1 117 ? -23.828 5.012 -0.801 1 95.06 117 PHE A O 1
ATOM 942 N N . SER A 1 118 ? -25.016 3.211 -1.124 1 91.62 118 SER A N 1
ATOM 943 C CA . SER A 1 118 ? -24.609 2.982 -2.506 1 91.62 118 SER A CA 1
ATOM 944 C C . SER A 1 118 ? -24.891 4.207 -3.373 1 91.62 118 SER A C 1
ATOM 946 O O . SER A 1 118 ? -24.188 4.438 -4.363 1 91.62 118 SER A O 1
ATOM 948 N N . ASP A 1 119 ? -25.828 5.027 -2.98 1 93.44 119 ASP A N 1
ATOM 949 C CA . ASP A 1 119 ? -26.156 6.219 -3.758 1 93.44 119 ASP A CA 1
ATOM 950 C C . ASP A 1 119 ? -25.781 7.488 -2.998 1 93.44 119 ASP A C 1
ATOM 952 O O . ASP A 1 119 ? -26.25 8.578 -3.32 1 93.44 119 ASP A O 1
ATOM 956 N N . GLY A 1 120 ? -24.953 7.328 -1.981 1 96.69 120 GLY A N 1
ATOM 957 C CA . GLY A 1 120 ? -24.547 8.469 -1.181 1 96.69 120 GLY A CA 1
ATOM 958 C C . GLY A 1 120 ? -23.672 9.453 -1.941 1 96.69 120 GLY A C 1
ATOM 959 O O . GLY A 1 120 ? -23 9.078 -2.906 1 96.69 120 GLY A O 1
ATOM 960 N N . ILE A 1 121 ? -23.734 10.695 -1.504 1 98.12 121 ILE A N 1
ATOM 961 C CA . ILE A 1 121 ? -22.906 11.758 -2.076 1 98.12 121 ILE A CA 1
ATOM 962 C C . ILE A 1 121 ? -21.75 12.062 -1.133 1 98.12 121 ILE A C 1
ATOM 964 O O . ILE A 1 121 ? -21.938 12.227 0.074 1 98.12 121 ILE A O 1
ATOM 968 N N . LEU A 1 122 ? -20.516 12.086 -1.7 1 98.5 122 LEU A N 1
ATOM 969 C CA . LEU A 1 122 ? -19.344 12.445 -0.911 1 98.5 122 LEU A CA 1
ATOM 970 C C . LEU A 1 122 ? -19.203 13.961 -0.803 1 98.5 122 LEU A C 1
ATOM 972 O O . LEU A 1 122 ? -19.156 14.656 -1.819 1 98.5 122 LEU A O 1
ATOM 976 N N . TYR A 1 123 ? -19.25 14.477 0.397 1 98.56 123 TYR A N 1
ATOM 977 C CA . TYR A 1 123 ? -18.969 15.883 0.686 1 98.56 123 TYR A CA 1
ATOM 978 C C . TYR A 1 123 ? -17.609 16.047 1.344 1 98.56 123 TYR A C 1
ATOM 980 O O . TYR A 1 123 ? -17.328 15.398 2.355 1 98.56 123 TYR A O 1
ATOM 988 N N . THR A 1 124 ? -16.766 16.844 0.79 1 98.38 124 THR A N 1
ATOM 989 C CA . THR A 1 124 ? -15.43 17.094 1.328 1 98.38 124 THR A CA 1
ATOM 990 C C . THR A 1 124 ? -14.984 18.516 0.992 1 98.38 124 THR A C 1
ATOM 992 O O . THR A 1 124 ? -15.438 19.109 0.006 1 98.38 124 THR A O 1
ATOM 995 N N . SER A 1 125 ? -14.133 19.094 1.822 1 97.81 125 SER A N 1
ATOM 996 C CA . SER A 1 125 ? -13.664 20.453 1.568 1 97.81 125 SER A CA 1
ATOM 997 C C . SER A 1 125 ? -12.75 20.5 0.349 1 97.81 125 SER A C 1
ATOM 999 O O . SER A 1 125 ? -12.133 19.5 -0.013 1 97.81 125 SER A O 1
ATOM 1001 N N . GLN A 1 126 ? -12.602 21.656 -0.256 1 96.56 126 GLN A N 1
ATOM 1002 C CA . GLN A 1 126 ? -11.742 21.859 -1.419 1 96.56 126 GLN A CA 1
ATOM 1003 C C . GLN A 1 126 ? -10.266 21.703 -1.045 1 96.56 126 GLN A C 1
ATOM 1005 O O . GLN A 1 126 ? -9.414 21.516 -1.916 1 96.56 126 GLN A O 1
ATOM 1010 N N . ASP A 1 127 ? -10 21.75 0.297 1 95.38 127 ASP A N 1
ATOM 1011 C CA . ASP A 1 127 ? -8.617 21.672 0.741 1 95.38 127 ASP A CA 1
ATOM 1012 C C . ASP A 1 127 ? -8.281 20.25 1.204 1 95.38 127 ASP A C 1
ATOM 1014 O O . ASP A 1 127 ? -7.227 20.016 1.806 1 95.38 127 ASP A O 1
ATOM 1018 N N . SER A 1 128 ? -9.25 19.312 0.898 1 97 128 SER A N 1
ATOM 1019 C CA . SER A 1 128 ? -8.977 17.922 1.244 1 97 128 SER A CA 1
ATOM 1020 C C . SER A 1 128 ? -7.789 17.375 0.456 1 97 128 SER A C 1
ATOM 1022 O O . SER A 1 128 ? -7.461 17.891 -0.614 1 97 128 SER A O 1
ATOM 1024 N N . HIS A 1 129 ? -7.137 16.438 1.058 1 95.25 129 HIS A N 1
ATOM 1025 C CA . HIS A 1 129 ? -6.039 15.758 0.379 1 95.25 129 HIS A CA 1
ATOM 1026 C C . HIS A 1 129 ? -6.477 15.227 -0.981 1 95.25 129 HIS A C 1
ATOM 1028 O O . HIS A 1 129 ? -7.602 14.75 -1.132 1 95.25 129 HIS A O 1
ATOM 1034 N N . TYR A 1 130 ? -5.656 15.273 -1.96 1 92 130 TYR A N 1
ATOM 1035 C CA . TYR A 1 130 ? -5.992 14.945 -3.34 1 92 130 TYR A CA 1
ATOM 1036 C C . TYR A 1 130 ? -6.516 13.523 -3.449 1 92 130 TYR A C 1
ATOM 1038 O O . TYR A 1 130 ? -7.285 13.203 -4.359 1 92 130 TYR A O 1
ATOM 1046 N N . SER A 1 131 ? -6.098 12.633 -2.521 1 95.19 131 SER A N 1
ATOM 1047 C CA . SER A 1 131 ? -6.52 11.234 -2.57 1 95.19 131 SER A CA 1
ATOM 1048 C C . SER A 1 131 ? -8.031 11.109 -2.459 1 95.19 131 SER A C 1
ATOM 1050 O O . SER A 1 131 ? -8.625 10.18 -3.002 1 95.19 131 SER A O 1
ATOM 1052 N N . ILE A 1 132 ? -8.648 12.047 -1.796 1 97.12 132 ILE A N 1
ATOM 1053 C CA . ILE A 1 132 ? -10.094 11.969 -1.587 1 97.12 132 ILE A CA 1
ATOM 1054 C C . ILE A 1 132 ? -10.82 12.133 -2.922 1 97.12 132 ILE A C 1
ATOM 1056 O O . ILE A 1 132 ? -11.75 11.383 -3.227 1 97.12 132 ILE A O 1
ATOM 1060 N N . PHE A 1 133 ? -10.406 13.062 -3.688 1 95.31 133 PHE A N 1
ATOM 1061 C CA . PHE A 1 133 ? -11.016 13.312 -4.988 1 95.31 133 PHE A CA 1
ATOM 1062 C C . PHE A 1 133 ? -10.711 12.18 -5.957 1 95.31 133 PHE A C 1
ATOM 1064 O O . PHE A 1 133 ? -11.57 11.773 -6.742 1 95.31 133 PHE A O 1
ATOM 1071 N N . LYS A 1 134 ? -9.523 11.68 -5.918 1 93.38 134 LYS A N 1
ATOM 1072 C CA . LYS A 1 134 ? -9.148 10.523 -6.715 1 93.38 134 LYS A CA 1
ATOM 1073 C C . LYS A 1 134 ? -10.023 9.312 -6.375 1 93.38 134 LYS A C 1
ATOM 1075 O O . LYS A 1 134 ? -10.484 8.602 -7.27 1 93.38 134 LYS A O 1
ATOM 1080 N N . ILE A 1 135 ? -10.242 9.078 -5.16 1 96.69 135 ILE A N 1
ATOM 1081 C CA . ILE A 1 135 ? -11.031 7.957 -4.672 1 96.69 135 ILE A CA 1
ATOM 1082 C C . ILE A 1 135 ? -12.477 8.102 -5.156 1 96.69 135 ILE A C 1
ATOM 1084 O O . ILE A 1 135 ? -13.086 7.121 -5.598 1 96.69 135 ILE A O 1
ATOM 1088 N N . ALA A 1 136 ? -12.977 9.312 -5.07 1 96.5 136 ALA A N 1
ATOM 1089 C CA . ALA A 1 136 ? -14.336 9.555 -5.555 1 96.5 136 ALA A CA 1
ATOM 1090 C C . ALA A 1 136 ? -14.477 9.148 -7.02 1 96.5 136 ALA A C 1
ATOM 1092 O O . ALA A 1 136 ? -15.469 8.539 -7.41 1 96.5 136 ALA A O 1
ATOM 1093 N N . ARG A 1 137 ? -13.492 9.469 -7.785 1 93.31 137 ARG A N 1
ATOM 1094 C CA . ARG A 1 137 ? -13.508 9.117 -9.203 1 93.31 137 ARG A CA 1
ATOM 1095 C C . ARG A 1 137 ? -13.375 7.613 -9.398 1 93.31 137 ARG A C 1
ATOM 1097 O O . ARG A 1 137 ? -14.102 7.02 -10.203 1 93.31 137 ARG A O 1
ATOM 1104 N N . MET A 1 138 ? -12.492 7.047 -8.688 1 94.44 138 MET A N 1
ATOM 1105 C CA . MET A 1 138 ? -12.266 5.609 -8.797 1 94.44 138 MET A CA 1
ATOM 1106 C C . MET A 1 138 ? -13.531 4.828 -8.461 1 94.44 138 MET A C 1
ATOM 1108 O O . MET A 1 138 ? -13.852 3.842 -9.125 1 94.44 138 MET A O 1
ATOM 1112 N N . TYR A 1 139 ? -14.266 5.301 -7.43 1 96.25 139 TYR A N 1
ATOM 1113 C CA . TYR A 1 139 ? -15.43 4.578 -6.93 1 96.25 139 TYR A CA 1
ATOM 1114 C C . TYR A 1 139 ? -16.703 5.047 -7.617 1 96.25 139 TYR A C 1
ATOM 1116 O O . TYR A 1 139 ? -17.797 4.621 -7.254 1 96.25 139 TYR A O 1
ATOM 1124 N N . LYS A 1 140 ? -16.625 6 -8.602 1 95.44 140 LYS A N 1
ATOM 1125 C CA . LYS A 1 140 ? -17.766 6.562 -9.336 1 95.44 140 LYS A CA 1
ATOM 1126 C C . LYS A 1 140 ? -18.797 7.145 -8.375 1 95.44 140 LYS A C 1
ATOM 1128 O O . LYS A 1 140 ? -19.984 6.836 -8.477 1 95.44 140 LYS A O 1
ATOM 1133 N N . MET A 1 141 ? -18.266 7.977 -7.508 1 96.75 141 MET A N 1
ATOM 1134 C CA . MET A 1 141 ? -19.156 8.656 -6.562 1 96.75 141 MET A CA 1
ATOM 1135 C C . MET A 1 141 ? -19.406 10.094 -6.992 1 96.75 141 MET A C 1
ATOM 1137 O O . MET A 1 141 ? -18.531 10.742 -7.559 1 96.75 141 MET A O 1
ATOM 1141 N N . GLN A 1 142 ? -20.656 10.539 -6.766 1 96.81 142 GLN A N 1
ATOM 1142 C CA . GLN A 1 142 ? -20.859 11.977 -6.801 1 96.81 142 GLN A CA 1
ATOM 1143 C C . GLN A 1 142 ? -20.109 12.672 -5.668 1 96.81 142 GLN A C 1
ATOM 1145 O O . GLN A 1 142 ? -20.188 12.25 -4.512 1 96.81 142 GLN A O 1
ATOM 1150 N N . CYS A 1 143 ? -19.312 13.648 -6.043 1 97.12 143 CYS A N 1
ATOM 1151 C CA . CYS A 1 143 ? -18.484 14.344 -5.074 1 97.12 143 CYS A CA 1
ATOM 1152 C C . CYS A 1 143 ? -18.75 15.844 -5.102 1 97.12 143 CYS A C 1
ATOM 1154 O O . CYS A 1 143 ? -18.672 16.469 -6.16 1 97.12 143 CYS A O 1
ATOM 1156 N N . VAL A 1 144 ? -19.094 16.359 -3.955 1 97.81 144 VAL A N 1
ATOM 1157 C CA . VAL A 1 144 ? -19.328 17.797 -3.812 1 97.81 144 VAL A CA 1
ATOM 1158 C C . VAL A 1 144 ? -18.141 18.438 -3.09 1 97.81 144 VAL A C 1
ATOM 1160 O O . VAL A 1 144 ? -17.797 18.047 -1.973 1 97.81 144 VAL A O 1
ATOM 1163 N N . LYS A 1 145 ? -17.547 19.375 -3.76 1 97.31 145 LYS A N 1
ATOM 1164 C CA . LYS A 1 145 ? -16.469 20.156 -3.162 1 97.31 145 LYS A CA 1
ATOM 1165 C C . LYS A 1 145 ? -17.016 21.328 -2.367 1 97.31 145 LYS A C 1
ATOM 1167 O O . LYS A 1 145 ? -17.578 22.266 -2.943 1 97.31 145 LYS A O 1
ATOM 1172 N N . VAL A 1 146 ? -16.797 21.297 -1.088 1 98.31 146 VAL A N 1
ATOM 1173 C CA . VAL A 1 146 ? -17.281 22.344 -0.195 1 98.31 146 VAL A CA 1
ATOM 1174 C C . VAL A 1 146 ? -16.203 23.406 -0.013 1 98.31 146 VAL A C 1
ATOM 1176 O O . VAL A 1 146 ? -15.016 23.094 0.039 1 98.31 146 VAL A O 1
ATOM 1179 N N . GLY A 1 147 ? -16.578 24.656 0.104 1 98.19 147 GLY A N 1
ATOM 1180 C CA . GLY A 1 147 ? -15.633 25.734 0.337 1 98.19 147 GLY A CA 1
ATOM 1181 C C . GLY A 1 147 ? -14.953 25.656 1.688 1 98.19 147 GLY A C 1
ATOM 1182 O O . GLY A 1 147 ? -15.336 24.844 2.533 1 98.19 147 GLY A O 1
ATOM 1183 N N . THR A 1 148 ? -13.891 26.484 1.843 1 98 148 THR A N 1
ATOM 1184 C CA . THR A 1 148 ? -13.141 26.516 3.094 1 98 148 THR A CA 1
ATOM 1185 C C . THR A 1 148 ? -13.047 27.938 3.641 1 98 148 THR A C 1
ATOM 1187 O O . THR A 1 148 ? -13.156 28.906 2.889 1 98 148 THR A O 1
ATOM 1190 N N . LEU A 1 149 ? -12.867 28.031 4.949 1 97.19 149 LEU A N 1
ATOM 1191 C CA . LEU A 1 149 ? -12.492 29.281 5.598 1 97.19 149 LEU A CA 1
ATOM 1192 C C . LEU A 1 149 ? -11.031 29.625 5.32 1 97.19 149 LEU A C 1
ATOM 1194 O O . LEU A 1 149 ? -10.297 28.797 4.773 1 97.19 149 LEU A O 1
ATOM 1198 N N . VAL A 1 150 ? -10.609 30.797 5.707 1 95.62 150 VAL A N 1
ATOM 1199 C CA . VAL A 1 150 ? -9.227 31.234 5.52 1 95.62 150 VAL A CA 1
ATOM 1200 C C . VAL A 1 150 ? -8.289 30.281 6.258 1 95.62 150 VAL A C 1
ATOM 1202 O O . VAL A 1 150 ? -7.184 30 5.785 1 95.62 150 VAL A O 1
ATOM 1205 N N . SER A 1 151 ? -8.727 29.734 7.34 1 96.5 151 SER A N 1
ATOM 1206 C CA . SER A 1 151 ? -7.922 28.812 8.148 1 96.5 151 SER A CA 1
ATOM 1207 C C . SER A 1 151 ? -7.668 27.5 7.414 1 96.5 151 SER A C 1
ATOM 1209 O O . SER A 1 151 ? -6.738 26.766 7.75 1 96.5 151 SER A O 1
ATOM 1211 N N . GLY A 1 152 ? -8.477 27.172 6.422 1 97.25 152 GLY A N 1
ATOM 1212 C CA . GLY A 1 152 ? -8.445 25.875 5.762 1 97.25 152 GLY A CA 1
ATOM 1213 C C . GLY A 1 152 ? -9.523 24.938 6.25 1 97.25 152 GLY A C 1
ATOM 1214 O O . GLY A 1 152 ? -9.734 23.875 5.66 1 97.25 152 GLY A O 1
ATOM 1215 N N . GLU A 1 153 ? -10.242 25.328 7.277 1 97.62 153 GLU A N 1
ATOM 1216 C CA . GLU A 1 153 ? -11.375 24.578 7.805 1 97.62 153 GLU A CA 1
ATOM 1217 C C . GLU A 1 153 ? -12.555 24.594 6.84 1 97.62 153 GLU A C 1
ATOM 1219 O O . GLU A 1 153 ? -12.773 25.594 6.145 1 97.62 153 GLU A O 1
ATOM 1224 N N . ILE A 1 154 ? -13.312 23.531 6.859 1 98.38 154 ILE A N 1
ATOM 1225 C CA . ILE A 1 154 ? -14.484 23.469 6 1 98.38 154 ILE A CA 1
ATOM 1226 C C . ILE A 1 154 ? -15.445 24.609 6.344 1 98.38 154 ILE A C 1
ATOM 1228 O O . ILE A 1 154 ? -15.609 24.953 7.516 1 98.38 154 ILE A O 1
ATOM 1232 N N . ASP A 1 155 ? -15.992 25.234 5.289 1 98.5 155 ASP A N 1
ATOM 1233 C CA . ASP A 1 155 ? -17 26.281 5.48 1 98.5 155 ASP A CA 1
ATOM 1234 C C . ASP A 1 155 ? -18.359 25.672 5.797 1 98.5 155 ASP A C 1
ATOM 1236 O O . ASP A 1 155 ? -19.062 25.219 4.895 1 98.5 155 ASP A O 1
ATOM 1240 N N . TYR A 1 156 ? -18.828 25.812 7.004 1 97.44 156 TYR A N 1
ATOM 1241 C CA . TYR A 1 156 ? -20.047 25.156 7.477 1 97.44 156 TYR A CA 1
ATOM 1242 C C . TYR A 1 156 ? -21.281 25.75 6.82 1 97.44 156 TYR A C 1
ATOM 1244 O O . TYR A 1 156 ? -22.281 25.062 6.613 1 97.44 156 TYR A O 1
ATOM 1252 N N . THR A 1 157 ? -21.219 27.062 6.496 1 97.06 157 THR A N 1
ATOM 1253 C CA . THR A 1 157 ? -22.328 27.688 5.785 1 97.06 157 THR A CA 1
ATOM 1254 C C . THR A 1 157 ? -22.453 27.125 4.371 1 97.06 157 THR A C 1
ATOM 1256 O O . THR A 1 157 ? -23.562 26.828 3.906 1 97.06 157 THR A O 1
ATOM 1259 N N . ASP A 1 158 ? -21.328 26.969 3.781 1 97.94 158 ASP A N 1
ATOM 1260 C CA . ASP A 1 158 ? -21.344 26.391 2.441 1 97.94 158 ASP A CA 1
ATOM 1261 C C . ASP A 1 158 ? -21.766 24.922 2.48 1 97.94 158 ASP A C 1
ATOM 1263 O O . ASP A 1 158 ? -22.5 24.453 1.604 1 97.94 158 ASP A O 1
ATOM 1267 N N . LEU A 1 159 ? -21.297 24.188 3.498 1 98.06 159 LEU A N 1
ATOM 1268 C CA . LEU A 1 159 ? -21.703 22.797 3.654 1 98.06 159 LEU A CA 1
ATOM 1269 C C . LEU A 1 159 ? -23.219 22.688 3.758 1 98.06 159 LEU A C 1
ATOM 1271 O O . LEU A 1 159 ? -23.828 21.859 3.076 1 98.06 159 LEU A O 1
ATOM 1275 N N . LYS A 1 160 ? -23.797 23.531 4.566 1 96.81 160 LYS A N 1
ATOM 1276 C CA . LYS A 1 160 ? -25.25 23.531 4.742 1 96.81 160 LYS A CA 1
ATOM 1277 C C . LYS A 1 160 ? -25.953 23.781 3.414 1 96.81 160 LYS A C 1
ATOM 1279 O O . LYS A 1 160 ? -26.938 23.109 3.098 1 96.81 160 LYS A O 1
ATOM 1284 N N . SER A 1 161 ? -25.422 24.672 2.658 1 96.31 161 SER A N 1
ATOM 1285 C CA . SER A 1 161 ? -26.031 25.031 1.378 1 96.31 161 SER A CA 1
ATOM 1286 C C . SER A 1 161 ? -25.922 23.875 0.38 1 96.31 161 SER A C 1
ATOM 1288 O O . SER A 1 161 ? -26.797 23.703 -0.468 1 96.31 161 SER A O 1
ATOM 1290 N N . GLN A 1 162 ? -24.812 23.172 0.464 1 95.5 162 GLN A N 1
ATOM 1291 C CA . GLN A 1 162 ? -24.531 22.094 -0.49 1 95.5 162 GLN A CA 1
ATOM 1292 C C . GLN A 1 162 ? -25.328 20.844 -0.147 1 95.5 162 GLN A C 1
ATOM 1294 O O . GLN A 1 162 ? -25.547 19.984 -1.011 1 95.5 162 GLN A O 1
ATOM 1299 N N . LEU A 1 163 ? -25.734 20.734 1.121 1 94.75 163 LEU A N 1
ATOM 1300 C CA . LEU A 1 163 ? -26.531 19.594 1.547 1 94.75 163 LEU A CA 1
ATOM 1301 C C . LEU A 1 163 ? -27.969 19.734 1.057 1 94.75 163 LEU A C 1
ATOM 1303 O O . LEU A 1 163 ? -28.906 19.656 1.85 1 94.75 163 LEU A O 1
ATOM 1307 N N . ALA A 1 164 ? -28.219 19.953 -0.194 1 79.56 164 ALA A N 1
ATOM 1308 C CA . ALA A 1 164 ? -29.531 20.25 -0.771 1 79.56 164 ALA A CA 1
ATOM 1309 C C . ALA A 1 164 ? -30.234 18.984 -1.217 1 79.56 164 ALA A C 1
ATOM 1311 O O . ALA A 1 164 ? -31.469 18.953 -1.293 1 79.56 164 ALA A O 1
ATOM 1312 N N . HIS A 1 165 ? -29.469 18 -1.508 1 78.69 165 HIS A N 1
ATOM 1313 C CA . HIS A 1 165 ? -30.062 16.75 -1.967 1 78.69 165 HIS A CA 1
ATOM 1314 C C . HIS A 1 165 ? -30.422 15.852 -0.792 1 78.69 165 HIS A C 1
ATOM 1316 O O . HIS A 1 165 ? -29.797 14.805 -0.593 1 78.69 165 HIS A O 1
ATOM 1322 N N . LYS A 1 166 ? -31.5 16.125 -0.237 1 83.19 166 LYS A N 1
ATOM 1323 C CA . LYS A 1 166 ? -31.922 15.422 0.976 1 83.19 166 LYS A CA 1
ATOM 1324 C C . LYS A 1 166 ? -32.438 14.031 0.654 1 83.19 166 LYS A C 1
ATOM 1326 O O . LYS A 1 166 ? -32.594 13.188 1.547 1 83.19 166 LYS A O 1
ATOM 1331 N N . ASP A 1 167 ? -32.531 13.805 -0.55 1 90.25 167 ASP A N 1
ATOM 1332 C CA . ASP A 1 167 ? -33.062 12.508 -0.961 1 90.25 167 ASP A CA 1
ATOM 1333 C C . ASP A 1 167 ? -31.969 11.445 -0.966 1 90.25 167 ASP A C 1
ATOM 1335 O O . ASP A 1 167 ? -32.25 10.25 -1.018 1 90.25 167 ASP A O 1
ATOM 1339 N N . LYS A 1 168 ? -30.734 11.852 -0.85 1 95.06 168 LYS A N 1
ATOM 1340 C CA . LYS A 1 168 ? -29.609 10.914 -0.831 1 95.06 168 LYS A CA 1
ATOM 1341 C C . LYS A 1 168 ? -28.828 11.023 0.474 1 95.06 168 LYS A C 1
ATOM 1343 O O . LYS A 1 168 ? -28.734 12.102 1.06 1 95.06 168 LYS A O 1
ATOM 1348 N N . PRO A 1 169 ? -28.234 9.891 0.917 1 97.25 169 PRO A N 1
ATOM 1349 C CA . PRO A 1 169 ? -27.406 9.953 2.119 1 97.25 169 PRO A CA 1
ATOM 1350 C C . PRO A 1 169 ? -26.109 10.742 1.901 1 97.25 169 PRO A C 1
ATOM 1352 O O . PRO A 1 169 ? -25.703 10.969 0.758 1 97.25 169 PRO A O 1
ATOM 1355 N N . ALA A 1 170 ? -25.547 11.172 3.002 1 98.25 170 ALA A N 1
ATOM 1356 C CA . ALA A 1 170 ? -24.344 11.984 2.947 1 98.25 170 ALA A CA 1
ATOM 1357 C C . ALA A 1 170 ? -23.141 11.211 3.471 1 98.25 170 ALA A C 1
ATOM 1359 O O . ALA A 1 170 ? -23.188 10.633 4.562 1 98.25 170 ALA A O 1
ATOM 1360 N N . ILE A 1 171 ? -22.156 11.094 2.689 1 98.44 171 ILE A N 1
ATOM 1361 C CA . ILE A 1 171 ? -20.844 10.633 3.123 1 98.44 171 ILE A CA 1
ATOM 1362 C C . ILE A 1 171 ? -19.891 11.828 3.277 1 98.44 171 ILE A C 1
ATOM 1364 O O . ILE A 1 171 ? -19.641 12.555 2.314 1 98.44 171 ILE A O 1
ATOM 1368 N N . ILE A 1 172 ? -19.359 12.062 4.492 1 98.69 172 ILE A N 1
ATOM 1369 C CA . ILE A 1 172 ? -18.578 13.258 4.797 1 98.69 172 ILE A CA 1
ATOM 1370 C C . ILE A 1 172 ? -17.125 12.867 5.059 1 98.69 172 ILE A C 1
ATOM 1372 O O . ILE A 1 172 ? -16.844 11.984 5.875 1 98.69 172 ILE A O 1
ATOM 1376 N N . ASN A 1 173 ? -16.203 13.469 4.352 1 98.81 173 ASN A N 1
ATOM 1377 C CA . ASN A 1 173 ? -14.797 13.414 4.719 1 98.81 173 ASN A CA 1
ATOM 1378 C C . ASN A 1 173 ? -14.383 14.633 5.535 1 98.81 173 ASN A C 1
ATOM 1380 O O . ASN A 1 173 ? -14.516 15.766 5.074 1 98.81 173 ASN A O 1
ATOM 1384 N N . LEU A 1 174 ? -13.906 14.406 6.715 1 98.62 174 LEU A N 1
ATOM 1385 C CA . LEU A 1 174 ? -13.383 15.469 7.57 1 98.62 174 LEU A CA 1
ATOM 1386 C C . LEU A 1 174 ? -11.859 15.484 7.531 1 98.62 174 LEU A C 1
ATOM 1388 O O . LEU A 1 174 ? -11.219 14.438 7.602 1 98.62 174 LEU A O 1
ATOM 1392 N N . ASN A 1 175 ? -11.359 16.672 7.406 1 98.31 175 ASN A N 1
ATOM 1393 C CA . ASN A 1 175 ? -9.914 16.828 7.48 1 98.31 175 ASN A CA 1
ATOM 1394 C C . ASN A 1 175 ? -9.461 17.141 8.906 1 98.31 175 ASN A C 1
ATOM 1396 O O . ASN A 1 175 ? -9.828 18.172 9.469 1 98.31 175 ASN A O 1
ATOM 1400 N N . ILE A 1 176 ? -8.75 16.25 9.469 1 98.06 176 ILE A N 1
ATOM 1401 C CA . ILE A 1 176 ? -8.078 16.5 10.742 1 98.06 176 ILE A CA 1
ATOM 1402 C C . ILE A 1 176 ? -6.625 16.875 10.492 1 98.06 176 ILE A C 1
ATOM 1404 O O . ILE A 1 176 ? -5.711 16.109 10.789 1 98.06 176 ILE A O 1
ATOM 1408 N N . GLY A 1 177 ? -6.457 18.125 10.062 1 96.81 177 GLY A N 1
ATOM 1409 C CA . GLY A 1 177 ? -5.176 18.609 9.57 1 96.81 177 GLY A CA 1
ATOM 1410 C C . GLY A 1 177 ? -5.09 18.641 8.055 1 96.81 177 GLY A C 1
ATOM 1411 O O . GLY A 1 177 ? -4.637 17.672 7.438 1 96.81 177 GLY A O 1
ATOM 1412 N N . THR A 1 178 ? -5.484 19.781 7.465 1 96.06 178 THR A N 1
ATOM 1413 C CA . THR A 1 178 ? -5.316 19.906 6.02 1 96.06 178 THR A CA 1
ATOM 1414 C C . THR A 1 178 ? -3.836 19.969 5.652 1 96.06 178 THR A C 1
ATOM 1416 O O . THR A 1 178 ? -3.014 20.438 6.445 1 96.06 178 THR A O 1
ATOM 1419 N N . THR A 1 179 ? -3.535 19.562 4.488 1 90.62 179 THR A N 1
ATOM 1420 C CA . THR A 1 179 ? -2.158 19.391 4.035 1 90.62 179 THR A CA 1
ATOM 1421 C C . THR A 1 179 ? -1.4 20.719 4.078 1 90.62 179 THR A C 1
ATOM 1423 O O . THR A 1 179 ? -0.281 20.781 4.594 1 90.62 179 THR A O 1
ATOM 1426 N N . MET A 1 180 ? -1.953 21.75 3.654 1 93.38 180 MET A N 1
ATOM 1427 C CA . MET A 1 180 ? -1.224 23 3.471 1 93.38 180 MET A CA 1
ATOM 1428 C C . MET A 1 180 ? -1.26 23.844 4.742 1 93.38 180 MET A C 1
ATOM 1430 O O . MET A 1 180 ? -0.261 24.469 5.105 1 93.38 180 MET A O 1
ATOM 1434 N N . LYS A 1 181 ? -2.412 23.844 5.434 1 96.88 181 LYS A N 1
ATOM 1435 C CA . LYS A 1 181 ? -2.578 24.859 6.469 1 96.88 181 LYS A CA 1
ATOM 1436 C C . LYS A 1 181 ? -2.732 24.219 7.844 1 96.88 181 LYS A C 1
ATOM 1438 O O . LYS A 1 181 ? -2.738 24.922 8.859 1 96.88 181 LYS A O 1
ATOM 1443 N N . GLY A 1 182 ? -2.869 22.938 7.883 1 97.38 182 GLY A N 1
ATOM 1444 C CA . GLY A 1 182 ? -3.023 22.25 9.156 1 97.38 182 GLY A CA 1
ATOM 1445 C C . GLY A 1 182 ? -4.348 22.547 9.836 1 97.38 182 GLY A C 1
ATOM 1446 O O . GLY A 1 182 ? -4.43 22.562 11.07 1 97.38 182 GLY A O 1
ATOM 1447 N N . ALA A 1 183 ? -5.332 22.797 9.047 1 97.88 183 ALA A N 1
ATOM 1448 C CA . ALA A 1 183 ? -6.637 23.141 9.609 1 97.88 183 ALA A CA 1
ATOM 1449 C C . ALA A 1 183 ? -7.395 21.891 10.039 1 97.88 183 ALA A C 1
ATOM 1451 O O . ALA A 1 183 ? -7.297 20.844 9.391 1 97.88 183 ALA A O 1
ATOM 1452 N N . ILE A 1 184 ? -8.188 21.984 11.086 1 98.06 184 ILE A N 1
ATOM 1453 C CA . ILE A 1 184 ? -8.961 20.891 11.633 1 98.06 184 ILE A CA 1
ATOM 1454 C C . ILE A 1 184 ? -10.453 21.188 11.5 1 98.06 184 ILE A C 1
ATOM 1456 O O . ILE A 1 184 ? -10.938 22.203 12.031 1 98.06 184 ILE A O 1
ATOM 1460 N N . ASP A 1 185 ? -11.195 20.328 10.75 1 98.12 185 ASP A N 1
ATOM 1461 C CA . ASP A 1 185 ? -12.648 20.469 10.695 1 98.12 185 ASP A CA 1
ATOM 1462 C C . ASP A 1 185 ? -13.281 20.141 12.047 1 98.12 185 ASP A C 1
ATOM 1464 O O . ASP A 1 185 ? -12.906 19.156 12.695 1 98.12 185 ASP A O 1
ATOM 1468 N N . ASP A 1 186 ? -14.172 21 12.469 1 96.94 186 ASP A N 1
ATOM 1469 C CA . ASP A 1 186 ? -14.852 20.797 13.742 1 96.94 186 ASP A CA 1
ATOM 1470 C C . ASP A 1 186 ? -16 19.797 13.594 1 96.94 186 ASP A C 1
ATOM 1472 O O . ASP A 1 186 ? -17.062 20.141 13.086 1 96.94 186 ASP A O 1
ATOM 1476 N N . ILE A 1 187 ? -15.828 18.609 14.148 1 97.19 187 ILE A N 1
ATOM 1477 C CA . ILE A 1 187 ? -16.781 17.531 13.977 1 97.19 187 ILE A CA 1
ATOM 1478 C C . ILE A 1 187 ? -18.125 17.906 14.609 1 97.19 187 ILE A C 1
ATOM 1480 O O . ILE A 1 187 ? -19.188 17.547 14.102 1 97.19 187 ILE A O 1
ATOM 1484 N N . ASP A 1 188 ? -18.125 18.625 15.711 1 96.88 188 ASP A N 1
ATOM 1485 C CA . ASP A 1 188 ? -19.359 19 16.375 1 96.88 188 ASP A CA 1
ATOM 1486 C C . ASP A 1 188 ? -20.172 19.969 15.516 1 96.88 188 ASP A C 1
ATOM 1488 O O . ASP A 1 188 ? -21.391 19.859 15.438 1 96.88 188 ASP A O 1
ATOM 1492 N N . HIS A 1 189 ? -19.469 20.875 14.883 1 97.06 189 HIS A N 1
ATOM 1493 C CA . HIS A 1 189 ? -20.156 21.797 13.977 1 97.06 189 HIS A CA 1
ATOM 1494 C C . HIS A 1 189 ? -20.719 21.062 12.766 1 97.06 189 HIS A C 1
ATOM 1496 O O . HIS A 1 189 ? -21.797 21.406 12.273 1 97.06 189 HIS A O 1
ATOM 1502 N N . VAL A 1 190 ? -20.031 20.078 12.266 1 97.62 190 VAL A N 1
ATOM 1503 C CA . VAL A 1 190 ? -20.484 19.297 11.125 1 97.62 190 VAL A CA 1
ATOM 1504 C C . VAL A 1 190 ? -21.734 18.5 11.516 1 97.62 190 VAL A C 1
ATOM 1506 O O . VAL A 1 190 ? -22.703 18.453 10.758 1 97.62 190 VAL A O 1
ATOM 1509 N N . LEU A 1 191 ? -21.719 17.891 12.695 1 97.31 191 LEU A N 1
ATOM 1510 C CA . LEU A 1 191 ? -22.859 17.109 13.172 1 97.31 191 LEU A CA 1
ATOM 1511 C C . LEU A 1 191 ? -24.078 18 13.344 1 97.31 191 LEU A C 1
ATOM 1513 O O . LEU A 1 191 ? -25.188 17.609 13 1 97.31 191 LEU A O 1
ATOM 1517 N N . GLN A 1 192 ? -23.828 19.203 13.859 1 96.75 192 GLN A N 1
ATOM 1518 C CA . GLN A 1 192 ? -24.922 20.156 14 1 96.75 192 GLN A CA 1
ATOM 1519 C C . GLN A 1 192 ? -25.484 20.547 12.641 1 96.75 192 GLN A C 1
ATOM 1521 O O . GLN A 1 192 ? -26.703 20.625 12.461 1 96.75 192 GLN A O 1
ATOM 1526 N N . THR A 1 193 ? -24.609 20.797 11.711 1 96.94 193 THR A N 1
ATOM 1527 C CA . THR A 1 193 ? -25 21.172 10.359 1 96.94 193 THR A CA 1
ATOM 1528 C C . THR A 1 193 ? -25.812 20.062 9.703 1 96.94 193 THR A C 1
ATOM 1530 O O . THR A 1 193 ? -26.828 20.328 9.047 1 96.94 193 THR A O 1
ATOM 1533 N N . LEU A 1 194 ? -25.422 18.781 9.891 1 96.88 194 LEU A N 1
ATOM 1534 C CA . LEU A 1 194 ? -26.141 17.641 9.359 1 96.88 194 LEU A CA 1
ATOM 1535 C C . LEU A 1 194 ? -27.531 17.531 9.977 1 96.88 194 LEU A C 1
ATOM 1537 O O . LEU A 1 194 ? -28.516 17.344 9.258 1 96.88 194 LEU A O 1
ATOM 1541 N N . ASP A 1 195 ? -27.594 17.734 11.266 1 94.88 195 ASP A N 1
ATOM 1542 C CA . ASP A 1 195 ? -28.859 17.656 11.977 1 94.88 195 ASP A CA 1
ATOM 1543 C C . ASP A 1 195 ? -29.828 18.734 11.492 1 94.88 195 ASP A C 1
ATOM 1545 O O . ASP A 1 195 ? -30.984 18.453 11.18 1 94.88 195 ASP A O 1
ATOM 1549 N N . GLU A 1 196 ? -29.312 19.922 11.344 1 94.38 196 GLU A N 1
ATOM 1550 C CA . GLU A 1 196 ? -30.125 21.047 10.906 1 94.38 196 GLU A CA 1
ATOM 1551 C C . GLU A 1 196 ? -30.594 20.875 9.469 1 94.38 196 GLU A C 1
ATOM 1553 O O . GLU A 1 196 ? -31.609 21.438 9.055 1 94.38 196 GLU A O 1
ATOM 1558 N N . SER A 1 197 ? -29.844 20.125 8.758 1 94.75 197 SER A N 1
ATOM 1559 C CA . SER A 1 197 ? -30.156 19.906 7.348 1 94.75 197 SER A CA 1
ATOM 1560 C C . SER A 1 197 ? -31 18.656 7.148 1 94.75 197 SER A C 1
ATOM 1562 O O . SER A 1 197 ? -31.281 18.266 6.012 1 94.75 197 SER A O 1
ATOM 1564 N N . GLY A 1 198 ? -31.328 17.938 8.195 1 92.81 198 GLY A N 1
ATOM 1565 C CA . GLY A 1 198 ? -32.281 16.828 8.133 1 92.81 198 GLY A CA 1
ATOM 1566 C C . GLY A 1 198 ? -31.594 15.484 7.953 1 92.81 198 GLY A C 1
ATOM 1567 O O . GLY A 1 198 ? -32.25 14.492 7.605 1 92.81 198 GLY A O 1
ATOM 1568 N N . PHE A 1 199 ? -30.297 15.414 8.125 1 95.31 199 PHE A N 1
ATOM 1569 C CA . PHE A 1 199 ? -29.578 14.148 8.031 1 95.31 199 PHE A CA 1
ATOM 1570 C C . PHE A 1 199 ? -29.453 13.492 9.406 1 95.31 199 PHE A C 1
ATOM 1572 O O . PHE A 1 199 ? -28.562 13.852 10.188 1 95.31 199 PHE A O 1
ATOM 1579 N N . HIS A 1 200 ? -30.266 12.484 9.633 1 90.88 200 HIS A N 1
ATOM 1580 C CA . HIS A 1 200 ? -30.188 11.719 10.875 1 90.88 200 HIS A CA 1
ATOM 1581 C C . HIS A 1 200 ? -29.047 10.703 10.812 1 90.88 200 HIS A C 1
ATOM 1583 O O . HIS A 1 200 ? -28.438 10.516 9.766 1 90.88 200 HIS A O 1
ATOM 1589 N N . ARG A 1 201 ? -28.844 10.039 11.898 1 90.5 201 ARG A N 1
ATOM 1590 C CA . ARG A 1 201 ? -27.688 9.188 12.086 1 90.5 201 ARG A CA 1
ATOM 1591 C C . ARG A 1 201 ? -27.656 8.07 11.047 1 90.5 201 ARG A C 1
ATOM 1593 O O . ARG A 1 201 ? -26.578 7.598 10.672 1 90.5 201 ARG A O 1
ATOM 1600 N N . ASP A 1 202 ? -28.781 7.691 10.586 1 92.19 202 ASP A N 1
ATOM 1601 C CA . ASP A 1 202 ? -28.859 6.582 9.641 1 92.19 202 ASP A CA 1
ATOM 1602 C C . ASP A 1 202 ? -28.781 7.082 8.203 1 92.19 202 ASP A C 1
ATOM 1604 O O . ASP A 1 202 ? -28.875 6.297 7.258 1 92.19 202 ASP A O 1
ATOM 1608 N N . ARG A 1 203 ? -28.453 8.328 8.078 1 95.69 203 ARG A N 1
ATOM 1609 C CA . ARG A 1 203 ? -28.469 8.898 6.73 1 95.69 203 ARG A CA 1
ATOM 1610 C C . ARG A 1 203 ? -27.125 9.531 6.395 1 95.69 203 ARG A C 1
ATOM 1612 O O . ARG A 1 203 ? -26.984 10.203 5.375 1 95.69 203 ARG A O 1
ATOM 1619 N N . PHE A 1 204 ? -26.156 9.328 7.25 1 97.62 204 PHE A N 1
ATOM 1620 C CA . PHE A 1 204 ? -24.844 9.836 6.895 1 97.62 204 PHE A CA 1
ATOM 1621 C C . PHE A 1 204 ? -23.75 8.906 7.406 1 97.62 204 PHE A C 1
ATOM 1623 O O . PHE A 1 204 ? -24 8.023 8.219 1 97.62 204 PHE A O 1
ATOM 1630 N N . TYR A 1 205 ? -22.578 9 6.852 1 98.25 205 TYR A N 1
ATOM 1631 C CA . TYR A 1 205 ? -21.312 8.344 7.215 1 98.25 205 TYR A CA 1
ATOM 1632 C C . TYR A 1 205 ? -20.172 9.352 7.262 1 98.25 205 TYR A C 1
ATOM 1634 O O . TYR A 1 205 ? -20.016 10.172 6.352 1 98.25 205 TYR A O 1
ATOM 1642 N N . ILE A 1 206 ? -19.406 9.336 8.367 1 98.75 206 ILE A N 1
ATOM 1643 C CA . ILE A 1 206 ? -18.312 10.297 8.492 1 98.75 206 ILE A CA 1
ATOM 1644 C C . ILE A 1 206 ? -16.984 9.555 8.523 1 98.75 206 ILE A C 1
ATOM 1646 O O . ILE A 1 206 ? -16.766 8.688 9.375 1 98.75 206 ILE A O 1
ATOM 1650 N N . HIS A 1 207 ? -16.141 9.82 7.59 1 98.88 207 HIS A N 1
ATOM 1651 C CA . HIS A 1 207 ? -14.742 9.406 7.602 1 98.88 207 HIS A CA 1
ATOM 1652 C C . HIS A 1 207 ? -13.828 10.539 8.062 1 98.88 207 HIS A C 1
ATOM 1654 O O . HIS A 1 207 ? -13.977 11.68 7.617 1 98.88 207 HIS A O 1
ATOM 1660 N N . CYS A 1 208 ? -12.898 10.242 8.945 1 98.88 208 CYS A N 1
ATOM 1661 C CA . CYS A 1 208 ? -11.945 11.227 9.445 1 98.88 208 CYS A CA 1
ATOM 1662 C C . CYS A 1 208 ? -10.555 10.961 8.891 1 98.88 208 CYS A C 1
ATOM 1664 O O . CYS A 1 208 ? -9.891 10.008 9.289 1 98.88 208 CYS A O 1
ATOM 1666 N N . ASP A 1 209 ? -10.148 11.844 7.965 1 98.75 209 ASP A N 1
ATOM 1667 C CA . ASP A 1 209 ? -8.758 11.82 7.512 1 98.75 209 ASP A CA 1
ATOM 1668 C C . ASP A 1 209 ? -7.848 12.547 8.492 1 98.75 209 ASP A C 1
ATOM 1670 O O . ASP A 1 209 ? -7.688 13.766 8.414 1 98.75 209 ASP A O 1
ATOM 1674 N N . GLY A 1 210 ? -7.227 11.758 9.367 1 98.44 210 GLY A N 1
ATOM 1675 C CA . GLY A 1 210 ? -6.316 12.297 10.367 1 98.44 210 GLY A CA 1
ATOM 1676 C C . GLY A 1 210 ? -4.871 11.898 10.133 1 98.44 210 GLY A C 1
ATOM 1677 O O . GLY A 1 210 ? -4.16 11.539 11.07 1 98.44 210 GLY A O 1
ATOM 1678 N N . ALA A 1 211 ? -4.398 11.984 8.891 1 97.5 211 ALA A N 1
ATOM 1679 C CA . ALA A 1 211 ? -3.078 11.477 8.531 1 97.5 211 ALA A CA 1
ATOM 1680 C C . ALA A 1 211 ? -2.006 12 9.477 1 97.5 211 ALA A C 1
ATOM 1682 O O . ALA A 1 211 ? -1.186 11.227 9.984 1 97.5 211 ALA A O 1
ATOM 1683 N N . LEU A 1 212 ? -2.029 13.273 9.758 1 95.69 212 LEU A N 1
ATOM 1684 C CA . LEU A 1 212 ? -1.022 13.82 10.656 1 95.69 212 LEU A CA 1
ATOM 1685 C C . LEU A 1 212 ? -1.599 14.023 12.055 1 95.69 212 LEU A C 1
ATOM 1687 O O . LEU A 1 212 ? -1.137 13.414 13.016 1 95.69 212 LEU A O 1
ATOM 1691 N N . PHE A 1 213 ? -2.738 14.641 12.219 1 97.69 213 PHE A N 1
ATOM 1692 C CA . PHE A 1 213 ? -3.195 15.133 13.508 1 97.69 213 PHE A CA 1
ATOM 1693 C C . PHE A 1 213 ? -4.035 14.086 14.227 1 97.69 213 PHE A C 1
ATOM 1695 O O . PHE A 1 213 ? -4.309 14.211 15.422 1 97.69 213 PHE A O 1
ATOM 1702 N N . GLY A 1 214 ? -4.406 13.008 13.539 1 97.44 214 GLY A N 1
ATOM 1703 C CA . GLY A 1 214 ? -5.184 11.977 14.195 1 97.44 214 GLY A CA 1
ATOM 1704 C C . GLY A 1 214 ? -4.504 11.414 15.43 1 97.44 214 GLY A C 1
ATOM 1705 O O . GLY A 1 214 ? -5.176 11 16.391 1 97.44 214 GLY A O 1
ATOM 1706 N N . ILE A 1 215 ? -3.227 11.391 15.414 1 97.06 215 ILE A N 1
ATOM 1707 C CA . ILE A 1 215 ? -2.5 10.828 16.547 1 97.06 215 ILE A CA 1
ATOM 1708 C C . ILE A 1 215 ? -2.016 11.945 17.469 1 97.06 215 ILE A C 1
ATOM 1710 O O . ILE A 1 215 ? -1.635 11.703 18.609 1 97.06 215 ILE A O 1
ATOM 1714 N N . MET A 1 216 ? -2.072 13.203 17.078 1 97.81 216 MET A N 1
ATOM 1715 C CA . MET A 1 216 ? -1.549 14.32 17.875 1 97.81 216 MET A CA 1
ATOM 1716 C C . MET A 1 216 ? -2.645 14.945 18.734 1 97.81 216 MET A C 1
ATOM 1718 O O . MET A 1 216 ? -2.422 15.258 19.906 1 97.81 216 MET A O 1
ATOM 1722 N N . LEU A 1 217 ? -3.844 15.055 18.203 1 97.56 217 LEU A N 1
ATOM 1723 C CA . LEU A 1 217 ? -4.922 15.852 18.781 1 97.56 217 LEU A CA 1
ATOM 1724 C C . LEU A 1 217 ? -5.281 15.352 20.172 1 97.56 217 LEU A C 1
ATOM 1726 O 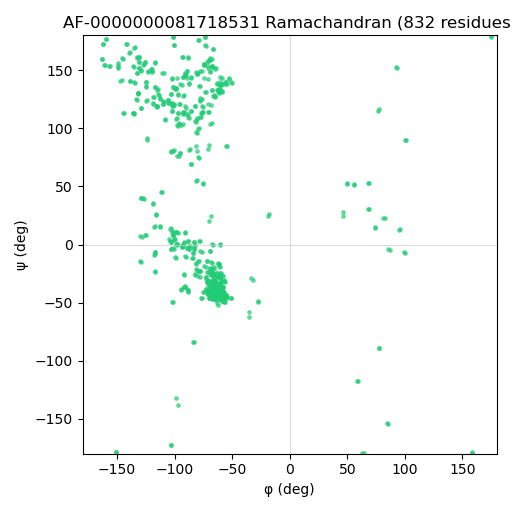O . LEU A 1 217 ? -5.547 16.141 21.078 1 97.56 217 LEU A O 1
ATOM 1730 N N . PRO A 1 218 ? -5.258 14.031 20.344 1 96.19 218 PRO A N 1
ATOM 1731 C CA . PRO A 1 218 ? -5.633 13.531 21.672 1 96.19 218 PRO A CA 1
ATOM 1732 C C . PRO A 1 218 ? -4.699 14.031 22.781 1 96.19 218 PRO A C 1
ATOM 1734 O O . PRO A 1 218 ? -5.059 14 23.953 1 96.19 218 PRO A O 1
ATOM 1737 N N . PHE A 1 219 ? -3.527 14.539 22.438 1 96.5 219 PHE A N 1
ATOM 1738 C CA . PHE A 1 219 ? -2.531 14.938 23.422 1 96.5 219 PHE A CA 1
ATOM 1739 C C . PHE A 1 219 ? -2.494 16.453 23.578 1 96.5 219 PHE A C 1
ATOM 1741 O O . PHE A 1 219 ? -1.673 16.984 24.328 1 96.5 219 PHE A O 1
ATOM 1748 N N . ILE A 1 220 ? -3.338 17.094 22.891 1 97 220 ILE A N 1
ATOM 1749 C CA . ILE A 1 220 ? -3.373 18.562 22.938 1 97 220 ILE A CA 1
ATOM 1750 C C . ILE A 1 220 ? -4.547 19.016 23.797 1 97 220 ILE A C 1
ATOM 1752 O O . ILE A 1 220 ? -5.703 18.734 23.484 1 97 220 ILE A O 1
ATOM 1756 N N . LYS A 1 221 ? -4.281 19.75 24.797 1 93.69 221 LYS A N 1
ATOM 1757 C CA . LYS A 1 221 ? -5.312 20.25 25.703 1 93.69 221 LYS A CA 1
ATOM 1758 C C . LYS A 1 221 ? -6.238 21.234 24.984 1 93.69 221 LYS A C 1
ATOM 1760 O O . LYS A 1 221 ? -5.773 22.141 24.281 1 93.69 221 LYS A O 1
ATOM 1765 N N . GLY A 1 222 ? -7.508 20.969 25.094 1 92.88 222 GLY A N 1
ATOM 1766 C CA . GLY A 1 222 ? -8.484 21.891 24.531 1 92.88 222 GLY A CA 1
ATOM 1767 C C . GLY A 1 222 ? -8.789 21.625 23.078 1 92.88 222 GLY A C 1
ATOM 1768 O O . GLY A 1 222 ? -9.688 22.25 22.5 1 92.88 222 GLY A O 1
ATOM 1769 N N . ALA A 1 223 ? -8.086 20.688 22.484 1 94.38 223 ALA A N 1
ATOM 1770 C CA . ALA A 1 223 ? -8.312 20.391 21.078 1 94.38 223 ALA A CA 1
ATOM 1771 C C . ALA A 1 223 ? -9.609 19.609 20.875 1 94.38 223 ALA A C 1
ATOM 1773 O O . ALA A 1 223 ? -10.086 18.938 21.812 1 94.38 223 ALA A O 1
ATOM 1774 N N . PRO A 1 224 ? -10.188 19.734 19.609 1 91.44 224 PRO A N 1
ATOM 1775 C CA . PRO A 1 224 ? -11.359 18.906 19.312 1 91.44 224 PRO A CA 1
ATOM 1776 C C . PRO A 1 224 ? -11.094 17.422 19.5 1 91.44 224 PRO A C 1
ATOM 1778 O O . PRO A 1 224 ? -10.016 16.922 19.156 1 91.44 224 PRO A O 1
ATOM 1781 N N . LYS A 1 225 ? -12.078 16.75 20.047 1 91.25 225 LYS A N 1
ATOM 1782 C CA . LYS A 1 225 ? -11.93 15.32 20.312 1 91.25 225 LYS A CA 1
ATOM 1783 C C . LYS A 1 225 ? -12.539 14.477 19.203 1 91.25 225 LYS A C 1
ATOM 1785 O O . LYS A 1 225 ? -13.758 14.492 19 1 91.25 225 LYS A O 1
ATOM 1790 N N . ILE A 1 226 ? -11.703 13.805 18.531 1 94.94 226 ILE A N 1
ATOM 1791 C CA . ILE A 1 226 ? -12.172 12.828 17.547 1 94.94 226 ILE A CA 1
ATOM 1792 C C . ILE A 1 226 ? -12.195 11.438 18.188 1 94.94 226 ILE A C 1
ATOM 1794 O O . ILE A 1 226 ? -11.156 10.797 18.328 1 94.94 226 ILE A O 1
ATOM 1798 N N . THR A 1 227 ? -13.406 10.945 18.531 1 97.19 227 THR A N 1
ATOM 1799 C CA . THR A 1 227 ? -13.578 9.641 19.156 1 97.19 227 THR A CA 1
ATOM 1800 C C . THR A 1 227 ? -14.797 8.922 18.594 1 97.19 227 THR A C 1
ATOM 1802 O O . THR A 1 227 ? -15.664 9.547 17.984 1 97.19 227 THR A O 1
ATOM 1805 N N . PHE A 1 228 ? -14.883 7.668 18.844 1 98.38 228 PHE A N 1
ATOM 1806 C CA . PHE A 1 228 ? -16 6.863 18.375 1 98.38 228 PHE A CA 1
ATOM 1807 C C . PHE A 1 228 ? -17.188 6.988 19.312 1 98.38 228 PHE A C 1
ATOM 1809 O O . PHE A 1 228 ? -18.25 6.387 19.078 1 98.38 228 PHE A O 1
ATOM 1816 N N . LYS A 1 229 ? -17.047 7.828 20.375 1 97.75 229 LYS A N 1
ATOM 1817 C CA . LYS A 1 229 ? -18.234 8.227 21.125 1 97.75 229 LYS A CA 1
ATOM 1818 C C . LYS A 1 229 ? -19.141 9.102 20.266 1 97.75 229 LYS A C 1
ATOM 1820 O O . LYS A 1 229 ? -20.344 9.195 20.547 1 97.75 229 LYS A O 1
ATOM 1825 N N . LYS A 1 230 ? -18.562 9.75 19.328 1 97.38 230 LYS A N 1
ATOM 1826 C CA . LYS A 1 230 ? -19.312 10.453 18.281 1 97.38 230 LYS A CA 1
ATOM 1827 C C . LYS A 1 230 ? -19.609 9.531 17.109 1 97.38 230 LYS A C 1
ATOM 1829 O O . LYS A 1 230 ? -19.016 8.461 16.984 1 97.38 230 LYS A O 1
ATOM 1834 N N . PRO A 1 231 ? -20.594 9.891 16.281 1 97.69 231 PRO A N 1
ATOM 1835 C CA . PRO A 1 231 ? -21.016 8.977 15.219 1 97.69 231 PRO A CA 1
ATOM 1836 C C . PRO A 1 231 ? -20.109 9.008 13.992 1 97.69 231 PRO A C 1
ATOM 1838 O O . PRO A 1 231 ? -20.594 9.117 12.867 1 97.69 231 PRO A O 1
ATOM 1841 N N . ILE A 1 232 ? -18.859 8.789 14.195 1 98.19 232 ILE A N 1
ATOM 1842 C CA . ILE A 1 232 ? -17.938 8.672 13.062 1 98.19 232 ILE A CA 1
ATOM 1843 C C . ILE A 1 232 ? -17.875 7.219 12.602 1 98.19 232 ILE A C 1
ATOM 1845 O O . ILE A 1 232 ? -18.062 6.297 13.406 1 98.19 232 ILE A O 1
ATOM 1849 N N . GLY A 1 233 ? -17.641 7.016 11.336 1 98.19 233 GLY A N 1
ATOM 1850 C CA . GLY A 1 233 ? -17.562 5.684 10.758 1 98.19 233 GLY A CA 1
ATOM 1851 C C . GLY A 1 233 ? -16.156 5.117 10.734 1 98.19 233 GLY A C 1
ATOM 1852 O O . GLY A 1 233 ? -15.969 3.912 10.906 1 98.19 233 GLY A O 1
ATOM 1853 N N . SER A 1 234 ? -15.172 5.961 10.492 1 98.69 234 SER A N 1
ATOM 1854 C CA . SER A 1 234 ? -13.789 5.496 10.391 1 98.69 234 SER A CA 1
ATOM 1855 C C . SER A 1 234 ? -12.812 6.648 10.578 1 98.69 234 SER A C 1
ATOM 1857 O O . SER A 1 234 ? -13.172 7.812 10.422 1 98.69 234 SER A O 1
ATOM 1859 N N . ILE A 1 235 ? -11.625 6.32 11.023 1 98.81 235 ILE A N 1
ATOM 1860 C CA . ILE A 1 235 ? -10.531 7.27 11.141 1 98.81 235 ILE A CA 1
ATOM 1861 C C . ILE A 1 235 ? -9.227 6.621 10.672 1 98.81 235 ILE A C 1
ATOM 1863 O O . ILE A 1 235 ? -9.016 5.422 10.883 1 98.81 235 ILE A O 1
ATOM 1867 N N . THR A 1 236 ? -8.383 7.395 9.969 1 98.75 236 THR A N 1
ATOM 1868 C CA . THR A 1 236 ? -7.098 6.887 9.508 1 98.75 236 THR A CA 1
ATOM 1869 C C . THR A 1 236 ? -5.973 7.844 9.898 1 98.75 236 THR A C 1
ATOM 1871 O O . THR A 1 236 ? -6.195 9.047 10.055 1 98.75 236 THR A O 1
ATOM 1874 N N . ILE A 1 237 ? -4.77 7.301 10.125 1 98.56 237 ILE A N 1
ATOM 1875 C CA . ILE A 1 237 ? -3.561 8.094 10.305 1 98.56 237 ILE A CA 1
ATOM 1876 C C . ILE A 1 237 ? -2.443 7.551 9.414 1 98.56 237 ILE A C 1
ATOM 1878 O O . ILE A 1 237 ? -2.514 6.41 8.953 1 98.56 237 ILE A O 1
ATOM 1882 N N . SER A 1 238 ? -1.477 8.391 9.109 1 97.94 238 SER A N 1
ATOM 1883 C CA . SER A 1 238 ? -0.202 7.945 8.555 1 97.94 238 SER A CA 1
ATOM 1884 C C . SER A 1 238 ? 0.812 7.664 9.664 1 97.94 238 SER A C 1
ATOM 1886 O O . SER A 1 238 ? 1.199 8.57 10.406 1 97.94 238 SER A O 1
ATOM 1888 N N . GLY A 1 239 ? 1.231 6.492 9.719 1 95.31 239 GLY A N 1
ATOM 1889 C CA . GLY A 1 239 ? 2.156 6.082 10.766 1 95.31 239 GLY A CA 1
ATOM 1890 C C . GLY A 1 239 ? 3.553 6.645 10.578 1 95.31 239 GLY A C 1
ATOM 1891 O O . GLY A 1 239 ? 4.281 6.84 11.555 1 95.31 239 GLY A O 1
ATOM 1892 N N . HIS A 1 240 ? 3.879 6.973 9.406 1 93.69 240 HIS A N 1
ATOM 1893 C CA . HIS A 1 240 ? 5.238 7.414 9.109 1 93.69 240 HIS A CA 1
ATOM 1894 C C . HIS A 1 240 ? 5.383 8.922 9.32 1 93.69 240 HIS A C 1
ATOM 1896 O O . HIS A 1 240 ? 6.477 9.469 9.172 1 93.69 240 HIS A O 1
ATOM 1902 N N . LYS A 1 241 ? 4.273 9.562 9.641 1 96.94 241 LYS A N 1
ATOM 1903 C CA . LYS A 1 241 ? 4.352 11.008 9.867 1 96.94 241 LYS A CA 1
ATOM 1904 C C . LYS A 1 241 ? 4.793 11.312 11.297 1 96.94 241 LYS A C 1
ATOM 1906 O O . LYS A 1 241 ? 5.988 11.297 11.594 1 96.94 241 LYS A O 1
ATOM 1911 N N . PHE A 1 242 ? 3.891 11.336 12.312 1 98.19 242 PHE A N 1
ATOM 1912 C CA . PHE A 1 242 ? 4.25 11.719 13.672 1 98.19 242 PHE A CA 1
ATOM 1913 C C . PHE A 1 242 ? 5.035 10.609 14.359 1 98.19 242 PHE A C 1
ATOM 1915 O O . PHE A 1 242 ? 6.035 10.875 15.023 1 98.19 242 PHE A O 1
ATOM 1922 N N . LEU A 1 243 ? 4.625 9.352 14.164 1 97.25 243 LEU A N 1
ATOM 1923 C CA . LEU A 1 243 ? 5.277 8.242 14.859 1 97.25 243 LEU A CA 1
ATOM 1924 C C . LEU A 1 243 ? 6.668 7.98 14.281 1 97.25 243 LEU A C 1
ATOM 1926 O O . LEU A 1 243 ? 7.555 7.492 14.984 1 97.25 243 LEU A O 1
ATOM 1930 N N . GLY A 1 244 ? 6.824 8.297 13.078 1 97.38 244 GLY A N 1
ATOM 1931 C CA . GLY A 1 244 ? 8.117 8.055 12.453 1 97.38 244 GLY A CA 1
ATOM 1932 C C . GLY A 1 244 ? 8.336 6.598 12.086 1 97.38 244 GLY A C 1
ATOM 1933 O O . GLY A 1 244 ? 8.32 5.723 12.961 1 97.38 244 GLY A O 1
ATOM 1934 N N . CYS A 1 245 ? 8.438 6.32 10.867 1 97.12 245 CYS A N 1
ATOM 1935 C CA . CYS A 1 245 ? 8.695 5 10.312 1 97.12 245 CYS A CA 1
ATOM 1936 C C . CYS A 1 245 ? 9.539 5.094 9.047 1 97.12 245 CYS A C 1
ATOM 1938 O O . CYS A 1 245 ? 9.352 6 8.234 1 97.12 245 CYS A O 1
ATOM 1940 N N . PRO A 1 246 ? 10.477 4.145 8.867 1 97.5 246 PRO A N 1
ATOM 1941 C CA . PRO A 1 246 ? 11.312 4.199 7.672 1 97.5 246 PRO A CA 1
ATOM 1942 C C . PRO A 1 246 ? 10.516 4.043 6.383 1 97.5 246 PRO A C 1
ATOM 1944 O O . PRO A 1 246 ? 10.945 4.512 5.324 1 97.5 246 PRO A O 1
ATOM 1947 N N . ILE A 1 247 ? 9.359 3.346 6.504 1 97.81 247 ILE A N 1
ATOM 1948 C CA . ILE A 1 247 ? 8.547 3.111 5.316 1 97.81 247 ILE A CA 1
ATOM 1949 C C . ILE A 1 247 ? 7.156 3.717 5.516 1 97.81 247 ILE A C 1
ATOM 1951 O O . ILE A 1 247 ? 6.668 3.805 6.645 1 97.81 247 ILE A O 1
ATOM 1955 N N . PRO A 1 248 ? 6.516 4.133 4.387 1 97.5 248 PRO A N 1
ATOM 1956 C CA . PRO A 1 248 ? 5.129 4.582 4.531 1 97.5 24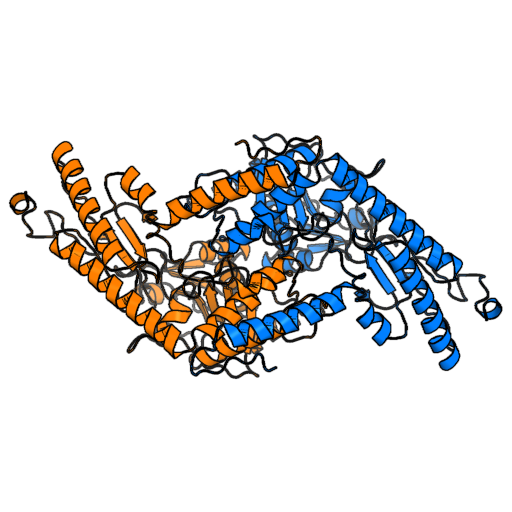8 PRO A CA 1
ATOM 1957 C C . PRO A 1 248 ? 4.215 3.504 5.109 1 97.5 248 PRO A C 1
ATOM 1959 O O . PRO A 1 248 ? 4.344 2.326 4.766 1 97.5 248 PRO A O 1
ATOM 1962 N N . CYS A 1 249 ? 3.381 3.877 5.969 1 98.25 249 CYS A N 1
ATOM 1963 C CA . CYS A 1 249 ? 2.379 3.008 6.574 1 98.25 249 CYS A CA 1
ATOM 1964 C C . CYS A 1 249 ? 1.271 3.828 7.23 1 98.25 249 CYS A C 1
ATOM 1966 O O . CYS A 1 249 ? 1.325 5.059 7.234 1 98.25 249 CYS A O 1
ATOM 1968 N N . GLY A 1 250 ? 0.23 3.223 7.688 1 98.25 250 GLY A N 1
ATOM 1969 C CA . GLY A 1 250 ? -0.896 3.881 8.328 1 98.25 250 GLY A CA 1
ATOM 1970 C C . GLY A 1 250 ? -1.729 2.943 9.18 1 98.25 250 GLY A C 1
ATOM 1971 O O . GLY A 1 250 ? -1.401 1.763 9.32 1 98.25 250 GLY A O 1
ATOM 1972 N N . VAL A 1 251 ? -2.691 3.447 9.828 1 98.69 251 VAL A N 1
ATOM 1973 C CA . VAL A 1 251 ? -3.66 2.703 10.625 1 98.69 251 VAL A CA 1
ATOM 1974 C C . VAL A 1 251 ? -5.078 3.152 10.273 1 98.69 251 VAL A C 1
ATOM 1976 O O . VAL A 1 251 ? -5.348 4.352 10.172 1 98.69 251 VAL A O 1
ATOM 1979 N N . MET A 1 252 ? -5.883 2.225 10.031 1 98.44 252 MET A N 1
ATOM 1980 C CA . MET A 1 252 ? -7.301 2.465 9.781 1 98.44 252 MET A CA 1
ATOM 1981 C C . MET A 1 252 ? -8.164 1.766 10.82 1 98.44 252 MET A C 1
ATOM 1983 O O . MET A 1 252 ? -8.023 0.562 11.047 1 98.44 252 MET A O 1
ATOM 1987 N N . ILE A 1 253 ? -8.992 2.514 11.547 1 98.75 253 ILE A N 1
ATOM 1988 C CA . ILE A 1 253 ? -9.938 1.963 12.516 1 98.75 253 ILE A CA 1
ATOM 1989 C C . ILE A 1 253 ? -11.367 2.289 12.078 1 98.75 253 ILE A C 1
ATOM 1991 O O . ILE A 1 253 ? -11.648 3.404 11.633 1 98.75 253 ILE A O 1
ATOM 1995 N N . THR A 1 254 ? -12.227 1.354 12.148 1 98.31 254 THR A N 1
ATOM 1996 C CA . THR A 1 254 ? -13.641 1.515 11.812 1 98.31 254 THR A CA 1
ATOM 1997 C C . THR A 1 254 ? -14.516 0.712 12.773 1 98.31 254 THR A C 1
ATOM 1999 O O . THR A 1 254 ? -14.008 0.028 13.664 1 98.31 254 THR A O 1
ATOM 2002 N N . ARG A 1 255 ? -15.789 0.911 12.656 1 97.75 255 ARG A N 1
ATOM 2003 C CA . ARG A 1 255 ? -16.734 0.107 13.422 1 97.75 255 ARG A CA 1
ATOM 2004 C C . ARG A 1 255 ? -16.922 -1.271 12.789 1 97.75 255 ARG A C 1
ATOM 2006 O O . ARG A 1 255 ? -17.016 -1.396 11.57 1 97.75 255 ARG A O 1
ATOM 2013 N N . LEU A 1 256 ? -16.938 -2.262 13.617 1 95.56 256 LEU A N 1
ATOM 2014 C CA . LEU A 1 256 ? -17.109 -3.637 13.156 1 95.56 256 LEU A CA 1
ATOM 2015 C C . LEU A 1 256 ? -18.391 -3.787 12.336 1 95.56 256 LEU A C 1
ATOM 2017 O O . LEU A 1 256 ? -18.422 -4.566 11.383 1 95.56 256 LEU A O 1
ATOM 2021 N N . GLU A 1 257 ? -19.375 -3.094 12.594 1 93.06 257 GLU A N 1
ATOM 2022 C CA . GLU A 1 257 ? -20.656 -3.205 11.906 1 93.06 257 GLU A CA 1
ATOM 2023 C C . GLU A 1 257 ? -20.531 -2.84 10.43 1 93.06 257 GLU A C 1
ATOM 2025 O O . GLU A 1 257 ? -21.25 -3.381 9.594 1 93.06 257 GLU A O 1
ATOM 2030 N N . HIS A 1 258 ? -19.656 -1.901 10.102 1 92 258 HIS A N 1
ATOM 2031 C CA . HIS A 1 258 ? -19.484 -1.503 8.711 1 92 258 HIS A CA 1
ATOM 2032 C C . HIS A 1 258 ? -18.781 -2.592 7.906 1 92 258 HIS A C 1
ATOM 2034 O O . HIS A 1 258 ? -19.031 -2.742 6.707 1 92 258 HIS A O 1
ATOM 2040 N N . ILE A 1 259 ? -17.906 -3.352 8.523 1 88.62 259 ILE A N 1
ATOM 2041 C CA . ILE A 1 259 ? -17.188 -4.445 7.875 1 88.62 259 ILE A CA 1
ATOM 2042 C C . ILE A 1 259 ? -18.141 -5.605 7.609 1 88.62 259 ILE A C 1
ATOM 2044 O O . ILE A 1 259 ? -18.062 -6.254 6.562 1 88.62 259 ILE A O 1
ATOM 2048 N N . ASN A 1 260 ? -18.953 -5.863 8.516 1 80.88 260 ASN A N 1
ATOM 2049 C CA . ASN A 1 260 ? -19.953 -6.914 8.352 1 80.88 260 ASN A CA 1
ATOM 2050 C C . ASN A 1 260 ? -20.875 -6.633 7.172 1 80.88 260 ASN A C 1
ATOM 2052 O O . ASN A 1 260 ? -21.25 -7.555 6.449 1 80.88 260 ASN A O 1
ATOM 2056 N N . ALA A 1 261 ? -21.188 -5.441 6.988 1 73.94 261 ALA A N 1
ATOM 2057 C CA . ALA A 1 261 ? -22.031 -5.051 5.859 1 73.94 261 ALA A CA 1
ATOM 2058 C C . ALA A 1 261 ? -21.297 -5.254 4.535 1 73.94 261 ALA A C 1
ATOM 2060 O O . ALA A 1 261 ? -21.906 -5.664 3.543 1 73.94 261 ALA A O 1
ATOM 2061 N N . LEU A 1 262 ? -20.016 -5 4.523 1 71.94 262 LEU A N 1
ATOM 2062 C CA . LEU A 1 262 ? -19.172 -5.18 3.342 1 71.94 262 LEU A CA 1
ATOM 2063 C C . LEU A 1 262 ? -19.078 -6.656 2.971 1 71.94 262 LEU A C 1
ATOM 2065 O O . LEU A 1 262 ? -19.109 -7.008 1.788 1 71.94 262 LEU A O 1
ATOM 2069 N N . SER A 1 263 ? -18.938 -7.508 3.928 1 65.31 263 SER A N 1
ATOM 2070 C CA . SER A 1 263 ? -18.75 -8.938 3.721 1 65.31 263 SER A CA 1
ATOM 2071 C C . SER A 1 263 ? -20.031 -9.594 3.215 1 65.31 263 SER A C 1
ATOM 2073 O O . SER A 1 263 ? -19.984 -10.586 2.477 1 65.31 263 SER A O 1
ATOM 2075 N N . ARG A 1 264 ? -21.109 -9.227 3.688 1 53 264 ARG A N 1
ATOM 2076 C CA . ARG A 1 264 ? -22.375 -9.797 3.26 1 53 264 ARG A CA 1
ATOM 2077 C C . ARG A 1 264 ? -22.578 -9.617 1.76 1 53 264 ARG A C 1
ATOM 2079 O O . ARG A 1 264 ? -23.203 -10.461 1.107 1 53 264 ARG A O 1
ATOM 2086 N N . HIS A 1 265 ? -22.25 -8.531 1.371 1 46.12 265 HIS A N 1
ATOM 2087 C CA . HIS A 1 265 ? -22.453 -8.258 -0.046 1 46.12 265 HIS A CA 1
ATOM 2088 C C . HIS A 1 265 ? -21.453 -9.016 -0.908 1 46.12 265 HIS A C 1
ATOM 2090 O O . HIS A 1 265 ? -21.641 -9.141 -2.119 1 46.12 265 HIS A O 1
ATOM 2096 N N . VAL A 1 266 ? -20.422 -9.398 -0.205 1 47.44 266 VAL A N 1
ATOM 2097 C CA . VAL A 1 266 ? -19.391 -10.109 -0.957 1 47.44 266 VAL A CA 1
ATOM 2098 C C . VAL A 1 266 ? -19.484 -11.609 -0.688 1 47.44 266 VAL A C 1
ATOM 2100 O O . VAL A 1 266 ? -19.344 -12.047 0.454 1 47.44 266 VAL A O 1
ATOM 2103 N N . GLU A 1 267 ? -20.406 -12.32 -1.357 1 42.62 267 GLU A N 1
ATOM 2104 C CA . GLU A 1 267 ? -20.438 -13.773 -1.195 1 42.62 267 GLU A CA 1
ATOM 2105 C C . GLU A 1 267 ? -19.062 -14.328 -0.847 1 42.62 267 GLU A C 1
ATOM 2107 O O . GLU A 1 267 ? -18.953 -15.344 -0.156 1 42.62 267 GLU A O 1
ATOM 2112 N N . TYR A 1 268 ? -18.062 -13.914 -1.622 1 36.53 268 TYR A N 1
ATOM 2113 C CA . TYR A 1 268 ? -16.766 -14.578 -1.732 1 36.53 268 TYR A CA 1
ATOM 2114 C C . TYR A 1 268 ? -15.844 -14.156 -0.592 1 36.53 268 TYR A C 1
ATOM 2116 O O . TYR A 1 268 ? -14.648 -14.477 -0.6 1 36.53 268 TYR A O 1
ATOM 2124 N N . ILE A 1 269 ? -16.391 -13.281 0.195 1 41.22 269 ILE A N 1
ATOM 2125 C CA . ILE A 1 269 ? -15.32 -12.938 1.133 1 41.22 269 ILE A CA 1
ATOM 2126 C C . ILE A 1 269 ? -15.023 -14.133 2.033 1 41.22 269 ILE A C 1
ATOM 2128 O O . ILE A 1 269 ? -15.594 -14.258 3.119 1 41.22 269 ILE A O 1
ATOM 2132 N N . ALA A 1 270 ? -15.297 -15.242 1.605 1 40.19 270 ALA A N 1
ATOM 2133 C CA . ALA A 1 270 ? -14.68 -16.188 2.529 1 40.19 270 ALA A CA 1
ATOM 2134 C C . ALA A 1 270 ? -13.344 -15.664 3.053 1 40.19 270 ALA A C 1
ATOM 2136 O O . ALA A 1 270 ? -12.977 -15.914 4.203 1 40.19 270 ALA A O 1
ATOM 2137 N N . SER A 1 271 ? -12.445 -15.5 2.035 1 44.56 271 SER A N 1
ATOM 2138 C CA . SER A 1 271 ? -11.211 -14.938 2.568 1 44.56 271 SER A CA 1
ATOM 2139 C C . SER A 1 271 ? -11.406 -13.492 3.002 1 44.56 271 SER A C 1
ATOM 2141 O O . SER A 1 271 ? -11.883 -12.664 2.225 1 44.56 271 SER A O 1
ATOM 2143 N N . ARG A 1 272 ? -11.844 -13.266 4.164 1 50.66 272 ARG A N 1
ATOM 2144 C CA . ARG A 1 272 ? -11.93 -12.086 5.02 1 50.66 272 ARG A CA 1
ATOM 2145 C C . ARG A 1 272 ? -10.969 -11 4.551 1 50.66 272 ARG A C 1
ATOM 2147 O O . ARG A 1 272 ? -10.586 -10.125 5.328 1 50.66 272 ARG A O 1
ATOM 2154 N N . ASP A 1 273 ? -10.594 -11.008 3.256 1 64.5 273 ASP A N 1
ATOM 2155 C CA . ASP A 1 273 ? -9.672 -9.891 3.057 1 64.5 273 ASP A CA 1
ATOM 2156 C C . ASP A 1 273 ? -10.438 -8.578 2.871 1 64.5 273 ASP A C 1
ATOM 2158 O O . ASP A 1 273 ? -10.789 -8.219 1.747 1 64.5 273 ASP A O 1
ATOM 2162 N N . ALA A 1 274 ? -10.758 -8.023 3.787 1 77.88 274 ALA A N 1
ATOM 2163 C CA . ALA A 1 274 ? -11.453 -6.738 3.855 1 77.88 274 ALA A CA 1
ATOM 2164 C C . ALA A 1 274 ? -10.477 -5.578 3.639 1 77.88 274 ALA A C 1
ATOM 2166 O O . ALA A 1 274 ? -10.898 -4.426 3.523 1 77.88 274 ALA A O 1
ATOM 2167 N N . THR A 1 275 ? -9.242 -5.961 3.377 1 90.31 275 THR A N 1
ATOM 2168 C CA . THR A 1 275 ? -8.281 -4.879 3.203 1 90.31 275 THR A CA 1
ATOM 2169 C C . THR A 1 275 ? -8.156 -4.492 1.732 1 90.31 275 THR A C 1
ATOM 2171 O O . THR A 1 275 ? -8.609 -5.227 0.853 1 90.31 275 THR A O 1
ATOM 2174 N N . ILE A 1 276 ? -7.645 -3.357 1.45 1 94.81 276 ILE A N 1
ATOM 2175 C CA . ILE A 1 276 ? -7.613 -2.826 0.092 1 94.81 276 ILE A CA 1
ATOM 2176 C C . ILE A 1 276 ? -6.512 -3.516 -0.707 1 94.81 276 ILE A C 1
ATOM 2178 O O . ILE A 1 276 ? -6.758 -4.031 -1.8 1 94.81 276 ILE A O 1
ATOM 2182 N N . THR A 1 277 ? -5.293 -3.664 -0.135 1 93.62 277 THR A N 1
ATOM 2183 C CA . THR A 1 277 ? -4.137 -4.027 -0.944 1 93.62 277 THR A CA 1
ATOM 2184 C C . THR A 1 277 ? -3.789 -5.5 -0.761 1 93.62 277 THR A C 1
ATOM 2186 O O . THR A 1 277 ? -2.893 -6.02 -1.43 1 93.62 277 THR A O 1
ATOM 2189 N N . GLY A 1 278 ? -4.41 -6.27 0.07 1 90.44 278 GLY A N 1
ATOM 2190 C CA . GLY A 1 278 ? -4.121 -7.684 0.27 1 90.44 278 GLY A CA 1
ATOM 2191 C C . GLY A 1 278 ? -2.885 -7.926 1.113 1 90.44 278 GLY A C 1
ATOM 2192 O O . GLY A 1 278 ? -2.949 -7.891 2.344 1 90.44 278 GLY A O 1
ATOM 2193 N N . SER A 1 279 ? -1.673 -8.008 0.41 1 93.44 279 SER A N 1
ATOM 2194 C CA . SER A 1 279 ? -0.408 -8.102 1.133 1 93.44 279 SER A CA 1
ATOM 2195 C C . SER A 1 279 ? -0.042 -6.77 1.777 1 93.44 279 SER A C 1
ATOM 2197 O O . SER A 1 279 ? -0.185 -5.715 1.158 1 93.44 279 SER A O 1
ATOM 2199 N N . ARG A 1 280 ? 0.31 -6.891 3.051 1 95.69 280 ARG A N 1
ATOM 2200 C CA . ARG A 1 280 ? 0.715 -5.707 3.801 1 95.69 280 ARG A CA 1
ATOM 2201 C C . ARG A 1 280 ? 2.023 -5.949 4.543 1 95.69 280 ARG A C 1
ATOM 2203 O O . ARG A 1 280 ? 2.299 -7.074 4.977 1 95.69 280 ARG A O 1
ATOM 2210 N N . SER A 1 281 ? 2.748 -4.945 4.762 1 97.81 281 SER A N 1
ATOM 2211 C CA . SER A 1 281 ? 4.066 -5.066 5.371 1 97.81 281 SER A CA 1
ATOM 2212 C C . SER A 1 281 ? 3.959 -5.449 6.844 1 97.81 281 SER A C 1
ATOM 2214 O O . SER A 1 281 ? 3.484 -4.66 7.664 1 97.81 281 SER A O 1
ATOM 2216 N N . GLY A 1 282 ? 4.453 -6.656 7.125 1 98 282 GLY A N 1
ATOM 2217 C CA . GLY A 1 282 ? 4.547 -7.02 8.531 1 98 282 GLY A CA 1
ATOM 2218 C C . GLY A 1 282 ? 5.551 -6.18 9.297 1 98 282 GLY A C 1
ATOM 2219 O O . GLY A 1 282 ? 5.418 -6 10.508 1 98 282 GLY A O 1
ATOM 2220 N N . HIS A 1 283 ? 6.547 -5.625 8.617 1 98.62 283 HIS A N 1
ATOM 2221 C CA . HIS A 1 283 ? 7.535 -4.762 9.258 1 98.62 283 HIS A CA 1
ATOM 2222 C C . HIS A 1 283 ? 6.898 -3.465 9.742 1 98.62 283 HIS A C 1
ATOM 2224 O O . HIS A 1 283 ? 7.246 -2.963 10.82 1 98.62 283 HIS A O 1
ATOM 2230 N N . ALA A 1 284 ? 6.008 -2.934 8.984 1 98.5 284 ALA A N 1
ATOM 2231 C CA . ALA A 1 284 ? 5.34 -1.685 9.344 1 98.5 284 ALA A CA 1
ATOM 2232 C C . ALA A 1 284 ? 4.656 -1.798 10.703 1 98.5 284 ALA A C 1
ATOM 2234 O O . ALA A 1 284 ? 4.754 -0.89 11.531 1 98.5 284 ALA A O 1
ATOM 2235 N N . SER A 1 285 ? 3.986 -2.943 10.914 1 98.38 285 SER A N 1
ATOM 2236 C CA . SER A 1 285 ? 3.299 -3.162 12.188 1 98.38 285 SER A CA 1
ATOM 2237 C C . SER A 1 285 ? 4.285 -3.193 13.352 1 98.38 285 SER A C 1
ATOM 2239 O O . SER A 1 285 ? 3.996 -2.672 14.43 1 98.38 285 SER A O 1
ATOM 2241 N N . ILE A 1 286 ? 5.418 -3.783 13.094 1 98.62 286 ILE A N 1
ATOM 2242 C CA . ILE A 1 286 ? 6.414 -3.9 14.156 1 98.62 286 ILE A CA 1
ATOM 2243 C C . ILE A 1 286 ? 7.043 -2.535 14.422 1 98.62 286 ILE A C 1
ATOM 2245 O O . ILE A 1 286 ? 7.312 -2.186 15.578 1 98.62 286 ILE A O 1
ATOM 2249 N N . PHE A 1 287 ? 7.293 -1.734 13.375 1 98.5 287 PHE A N 1
ATOM 2250 C CA . PHE A 1 287 ? 7.801 -0.381 13.555 1 98.5 287 PHE A CA 1
ATOM 2251 C C . PHE A 1 287 ? 6.852 0.44 14.422 1 98.5 287 PHE A C 1
ATOM 2253 O O . PHE A 1 287 ? 7.281 1.118 15.359 1 98.5 287 PHE A O 1
ATOM 2260 N N . LEU A 1 288 ? 5.578 0.393 14.078 1 98.25 288 LEU A N 1
ATOM 2261 C CA . LEU A 1 288 ? 4.578 1.151 14.828 1 98.25 288 LEU A CA 1
ATOM 2262 C C . LEU A 1 288 ? 4.512 0.682 16.281 1 98.25 288 LEU A C 1
ATOM 2264 O O . LEU A 1 288 ? 4.477 1.502 17.188 1 98.25 288 LEU A O 1
ATOM 2268 N N . TRP A 1 289 ? 4.477 -0.631 16.422 1 98.12 289 TRP A N 1
ATOM 2269 C CA . TRP A 1 289 ? 4.445 -1.209 17.766 1 98.12 289 TRP A CA 1
ATOM 2270 C C . TRP A 1 289 ? 5.641 -0.742 18.578 1 98.12 289 TRP A C 1
ATOM 2272 O O . TRP A 1 289 ? 5.484 -0.326 19.734 1 98.12 289 TRP A O 1
ATOM 2282 N N . TYR A 1 290 ? 6.828 -0.807 18 1 97.69 290 TYR A N 1
ATOM 2283 C CA . TYR A 1 290 ? 8.07 -0.426 18.672 1 97.69 290 TYR A CA 1
ATOM 2284 C C . TYR A 1 290 ? 8.039 1.04 19.078 1 97.69 290 TYR A C 1
ATOM 2286 O O . TYR A 1 290 ? 8.406 1.381 20.203 1 97.69 290 TYR A O 1
ATOM 2294 N N . ALA A 1 291 ? 7.602 1.899 18.203 1 97 291 ALA A N 1
ATOM 2295 C CA . ALA A 1 291 ? 7.527 3.332 18.484 1 97 291 ALA A CA 1
ATOM 2296 C C . ALA A 1 291 ? 6.582 3.623 19.641 1 97 291 ALA A C 1
ATOM 2298 O O . ALA A 1 291 ? 6.91 4.406 20.531 1 97 291 ALA A O 1
ATOM 2299 N N . LEU A 1 292 ? 5.438 2.967 19.594 1 97.19 292 LEU A N 1
ATOM 2300 C CA . LEU A 1 292 ? 4.434 3.188 20.641 1 97.19 292 LEU A CA 1
ATOM 2301 C C . LEU A 1 292 ? 4.926 2.68 21.984 1 97.19 292 LEU A C 1
ATOM 2303 O O . LEU A 1 292 ? 4.727 3.336 23.016 1 97.19 292 LEU A O 1
ATOM 2307 N N . GLN A 1 293 ? 5.594 1.516 21.953 1 96.56 293 GLN A N 1
ATOM 2308 C CA . GLN A 1 293 ? 6.113 0.934 23.188 1 96.56 293 GLN A CA 1
ATOM 2309 C C . GLN A 1 293 ? 7.238 1.784 23.766 1 96.56 293 GLN A C 1
ATOM 2311 O O . GLN A 1 293 ? 7.301 2.002 24.969 1 96.56 293 GLN A O 1
ATOM 2316 N N . GLU A 1 294 ? 8.117 2.199 22.938 1 95.31 294 GLU A N 1
ATOM 2317 C CA . GLU A 1 294 ? 9.305 2.938 23.359 1 95.31 294 GLU A CA 1
ATOM 2318 C C . GLU A 1 294 ? 8.93 4.289 23.969 1 95.31 294 GLU A C 1
ATOM 2320 O O . GLU A 1 294 ? 9.508 4.715 24.969 1 95.31 294 GLU A O 1
ATOM 2325 N N . ARG A 1 295 ? 7.984 5 23.406 1 95.19 295 ARG A N 1
ATOM 2326 C CA . ARG A 1 295 ? 7.668 6.367 23.797 1 95.19 295 ARG A CA 1
ATOM 2327 C C . ARG A 1 295 ? 6.598 6.387 24.891 1 95.19 295 ARG A C 1
ATOM 2329 O O . ARG A 1 295 ? 6.648 7.219 25.797 1 95.19 295 ARG A O 1
ATOM 2336 N N . GLY A 1 296 ? 5.664 5.449 24.766 1 94.44 296 GLY A N 1
ATOM 2337 C CA . GLY A 1 296 ? 4.539 5.488 25.703 1 94.44 296 GLY A CA 1
ATOM 2338 C C . GLY A 1 296 ? 3.691 6.738 25.547 1 94.44 296 GLY A C 1
ATOM 2339 O O . GLY A 1 296 ? 4.008 7.621 24.75 1 94.44 296 GLY A O 1
ATOM 2340 N N . LEU A 1 297 ? 2.666 6.824 26.375 1 94.75 297 LEU A N 1
ATOM 2341 C CA . LEU A 1 297 ? 1.746 7.953 26.312 1 94.75 297 LEU A CA 1
ATOM 2342 C C . LEU A 1 297 ? 2.445 9.242 26.719 1 94.75 297 LEU A C 1
ATOM 2344 O O . LEU A 1 297 ? 2.219 10.297 26.125 1 94.75 297 LEU A O 1
ATOM 2348 N N . ILE A 1 298 ? 3.275 9.156 27.672 1 95.19 298 ILE A N 1
ATOM 2349 C CA . ILE A 1 298 ? 3.959 10.328 28.203 1 95.19 298 ILE A CA 1
ATOM 2350 C C . ILE A 1 298 ? 4.941 10.867 27.172 1 95.19 298 ILE A C 1
ATOM 2352 O O . ILE A 1 298 ? 5.023 12.078 26.953 1 95.19 298 ILE A O 1
ATOM 2356 N N . GLY A 1 299 ? 5.691 9.938 26.578 1 95.69 299 GLY A N 1
ATOM 2357 C CA . GLY A 1 299 ? 6.633 10.344 25.547 1 95.69 299 GLY A CA 1
ATOM 2358 C C . GLY A 1 299 ? 5.965 10.969 24.344 1 95.69 299 GLY A C 1
ATOM 2359 O O . GLY A 1 299 ? 6.453 11.961 23.797 1 95.69 299 GLY A O 1
ATOM 2360 N N . LEU A 1 300 ? 4.836 10.469 23.969 1 96.88 300 LEU A N 1
ATOM 2361 C CA . LEU A 1 300 ? 4.09 11.008 22.828 1 96.88 300 LEU A CA 1
ATOM 2362 C C . LEU A 1 300 ? 3.555 12.398 23.141 1 96.88 300 LEU A C 1
ATOM 2364 O O . LEU A 1 300 ? 3.646 13.305 22.312 1 96.88 300 LEU A O 1
ATOM 2368 N N . LYS A 1 301 ? 3.006 12.539 24.312 1 97.12 301 LYS A N 1
ATOM 2369 C CA . LYS A 1 301 ? 2.488 13.836 24.734 1 97.12 301 LYS A CA 1
ATOM 2370 C C . LYS A 1 301 ? 3.586 14.891 24.734 1 97.12 301 LYS A C 1
ATOM 2372 O O . LYS A 1 301 ? 3.383 16 24.234 1 97.12 301 LYS A O 1
ATOM 2377 N N . LYS A 1 302 ? 4.715 14.547 25.234 1 97.31 302 LYS A N 1
ATOM 2378 C CA . LYS A 1 302 ? 5.844 15.469 25.297 1 97.31 302 LYS A CA 1
ATOM 2379 C C . LYS A 1 302 ? 6.277 15.891 23.891 1 97.31 302 LYS A C 1
ATOM 2381 O O . LYS A 1 302 ? 6.562 17.062 23.641 1 97.31 302 LYS A O 1
ATOM 2386 N N . GLN A 1 303 ? 6.324 14.953 23.031 1 97.69 303 GLN A N 1
ATOM 2387 C CA . GLN A 1 303 ? 6.746 15.242 21.656 1 97.69 303 GLN A CA 1
ATOM 2388 C C . GLN A 1 303 ? 5.746 16.156 20.953 1 97.69 303 GLN A C 1
ATOM 2390 O O . GLN A 1 303 ? 6.137 17.062 20.219 1 97.69 303 GLN A O 1
ATOM 2395 N N . VAL A 1 304 ? 4.449 15.906 21.172 1 98.38 304 VAL A N 1
ATOM 2396 C CA . VAL A 1 304 ? 3.42 16.766 20.594 1 98.38 304 VAL A CA 1
ATOM 2397 C C . VAL A 1 304 ? 3.578 18.188 21.109 1 98.38 304 VAL A C 1
ATOM 2399 O O . VAL A 1 304 ? 3.566 19.141 20.328 1 98.38 304 VAL A O 1
ATOM 2402 N N . GLU A 1 305 ? 3.754 18.344 22.359 1 98.06 305 GLU A N 1
ATOM 2403 C CA . GLU A 1 305 ? 3.9 19.641 22.984 1 98.06 305 GLU A CA 1
ATOM 2404 C C . GLU A 1 305 ? 5.121 20.391 22.453 1 98.06 305 GLU A C 1
ATOM 2406 O O . GLU A 1 305 ? 5.055 21.578 22.172 1 98.06 305 GLU A O 1
ATOM 2411 N N . GLU A 1 306 ? 6.176 19.672 22.312 1 98.19 306 GLU A N 1
ATOM 2412 C CA . GLU A 1 306 ? 7.406 20.266 21.797 1 98.19 306 GLU A CA 1
ATOM 2413 C C . GLU A 1 306 ? 7.23 20.75 20.359 1 98.19 306 GLU A C 1
ATOM 2415 O O . GLU A 1 306 ? 7.703 21.828 20 1 98.19 306 GLU A O 1
ATOM 2420 N N . CYS A 1 307 ? 6.613 19.953 19.547 1 98.5 307 CYS A N 1
ATOM 2421 C CA . CYS A 1 307 ? 6.352 20.359 18.172 1 98.5 307 CYS A CA 1
ATOM 2422 C C . CYS A 1 307 ? 5.523 21.641 18.125 1 98.5 307 CYS A C 1
ATOM 2424 O O . CYS A 1 307 ? 5.816 22.547 17.344 1 98.5 307 CYS A O 1
ATOM 2426 N N . LEU A 1 308 ? 4.52 21.719 18.953 1 98.5 308 LEU A N 1
ATOM 2427 C CA . LEU A 1 308 ? 3.627 22.859 18.969 1 98.5 308 LEU A CA 1
ATOM 2428 C C . LEU A 1 308 ? 4.352 24.109 19.484 1 98.5 308 LEU A C 1
ATOM 2430 O O . LEU A 1 308 ? 4.168 25.203 18.953 1 98.5 308 LEU A O 1
ATOM 2434 N N . LEU A 1 309 ? 5.164 23.938 20.5 1 98.5 309 LEU A N 1
ATOM 2435 C CA . LEU A 1 309 ? 5.934 25.047 21.047 1 98.5 309 LEU A CA 1
ATOM 2436 C C . LEU A 1 309 ? 6.906 25.609 20.016 1 98.5 309 LEU A C 1
ATOM 2438 O O . LEU A 1 309 ? 7.039 26.828 19.859 1 98.5 309 LEU A O 1
ATOM 2442 N N . ASN A 1 310 ? 7.562 24.688 19.344 1 98.69 310 ASN A N 1
ATOM 2443 C CA . ASN A 1 310 ? 8.523 25.109 18.328 1 98.69 310 ASN A CA 1
ATOM 2444 C C . ASN A 1 310 ? 7.828 25.734 17.125 1 98.69 310 ASN A C 1
ATOM 2446 O O . ASN A 1 310 ? 8.375 26.641 16.5 1 98.69 310 ASN A O 1
ATOM 2450 N N . ALA A 1 311 ? 6.621 25.281 16.812 1 98.75 311 ALA A N 1
ATOM 2451 C CA . ALA A 1 311 ? 5.852 25.906 15.734 1 98.75 311 ALA A CA 1
ATOM 2452 C C . ALA A 1 311 ? 5.488 27.344 16.094 1 98.75 311 ALA A C 1
ATOM 2454 O O . ALA A 1 311 ? 5.582 28.25 15.242 1 98.75 311 ALA A O 1
ATOM 2455 N N . ARG A 1 312 ? 5.094 27.578 17.297 1 98.62 312 ARG A N 1
ATOM 2456 C CA . ARG A 1 312 ? 4.785 28.922 17.766 1 98.62 312 ARG A CA 1
ATOM 2457 C C . ARG A 1 312 ? 6.023 29.812 17.734 1 98.62 312 ARG A C 1
ATOM 2459 O O . ARG A 1 312 ? 5.953 30.969 17.312 1 98.62 312 ARG A O 1
ATOM 2466 N N . TYR A 1 313 ? 7.129 29.219 18.172 1 98.75 313 TYR A N 1
ATOM 2467 C CA . TYR A 1 313 ? 8.391 29.953 18.141 1 98.75 313 TYR A CA 1
ATOM 2468 C C . TYR A 1 313 ? 8.734 30.375 16.703 1 98.75 313 TYR A C 1
ATOM 2470 O O . TYR A 1 313 ? 9.102 31.516 16.469 1 98.75 313 TYR A O 1
ATOM 2478 N N . PHE A 1 314 ? 8.641 29.5 15.781 1 98.75 314 PHE A N 1
ATOM 2479 C CA . PHE A 1 314 ? 8.914 29.766 14.375 1 98.75 314 PHE A CA 1
ATOM 2480 C C . PHE A 1 314 ? 8.016 30.875 13.844 1 98.75 314 PHE A C 1
ATOM 2482 O O . PHE A 1 314 ? 8.484 31.812 13.211 1 98.75 314 PHE A O 1
ATOM 2489 N N . TYR A 1 315 ? 6.691 30.75 14.133 1 98.5 315 TYR A N 1
ATOM 2490 C CA . TYR A 1 315 ? 5.707 31.75 13.75 1 98.5 315 TYR A CA 1
ATOM 2491 C C . TYR A 1 315 ? 6.098 33.125 14.281 1 98.5 315 TYR A C 1
ATOM 2493 O O . TYR A 1 315 ? 6.105 34.094 13.531 1 98.5 315 TYR A O 1
ATOM 2501 N N . ASP A 1 316 ? 6.488 33.188 15.5 1 98.19 316 ASP A N 1
ATOM 2502 C CA . ASP A 1 316 ? 6.852 34.438 16.141 1 98.19 316 ASP A CA 1
ATOM 2503 C C . ASP A 1 316 ? 8.102 35.031 15.508 1 98.19 316 ASP A C 1
ATOM 2505 O O . ASP A 1 316 ? 8.18 36.25 15.312 1 98.19 316 ASP A O 1
ATOM 2509 N N . GLN A 1 317 ? 9.031 34.188 15.203 1 97.94 317 GLN A N 1
ATOM 2510 C CA . GLN A 1 317 ? 10.273 34.656 14.602 1 97.94 317 GLN A CA 1
ATOM 2511 C C . GLN A 1 317 ? 10.016 35.281 13.219 1 97.94 317 GLN A C 1
ATOM 2513 O O . GLN A 1 317 ? 10.641 36.25 12.844 1 97.94 317 GLN A O 1
ATOM 2518 N N . LEU A 1 318 ? 9.125 34.688 12.484 1 96.69 318 LEU A N 1
ATOM 2519 C CA . LEU A 1 318 ? 8.773 35.219 11.172 1 96.69 318 LEU A CA 1
ATOM 2520 C C . LEU A 1 318 ? 8.07 36.594 11.305 1 96.69 318 LEU A C 1
ATOM 2522 O O . LEU A 1 318 ? 8.445 37.562 10.648 1 96.69 318 LEU A O 1
ATOM 2526 N N . ARG A 1 319 ? 7.152 36.625 12.188 1 95 319 ARG A N 1
ATOM 2527 C CA . ARG A 1 319 ? 6.359 37.844 12.367 1 95 319 ARG A CA 1
ATOM 2528 C C . ARG A 1 319 ? 7.227 39 12.875 1 95 319 ARG A C 1
ATOM 2530 O O . ARG A 1 319 ? 7.062 40.156 12.453 1 95 319 ARG A O 1
ATOM 2537 N N . LYS A 1 320 ? 8.094 38.688 13.742 1 94.44 320 LYS A N 1
ATOM 2538 C CA . LYS A 1 320 ? 9 39.688 14.289 1 94.44 320 LYS A CA 1
ATOM 2539 C C . LYS A 1 320 ? 9.852 40.312 13.188 1 94.44 320 LYS A C 1
ATOM 2541 O O . LYS A 1 320 ? 10.266 41.469 13.297 1 94.44 320 LYS A O 1
ATOM 2546 N N . ARG A 1 321 ? 10.008 39.594 12.164 1 91.88 321 ARG A N 1
ATOM 2547 C CA . ARG A 1 321 ? 10.875 40.062 11.078 1 91.88 321 ARG A CA 1
ATOM 2548 C C . ARG A 1 321 ? 10.047 40.625 9.922 1 91.88 321 ARG A C 1
ATOM 2550 O O . ARG A 1 321 ? 10.57 40.812 8.828 1 91.88 321 ARG A O 1
ATOM 2557 N N . GLY A 1 322 ? 8.766 40.75 10.133 1 89.38 322 GLY A N 1
ATOM 2558 C CA . GLY A 1 322 ? 7.895 41.375 9.148 1 89.38 322 GLY A CA 1
ATOM 2559 C C . GLY A 1 322 ? 7.496 40.438 8.023 1 89.38 322 GLY A C 1
ATOM 2560 O O . GLY A 1 322 ? 7.172 40.875 6.918 1 89.38 322 GLY A O 1
ATOM 2561 N N . ILE A 1 323 ? 7.555 39.219 8.273 1 92.69 323 ILE A N 1
ATOM 2562 C CA . ILE A 1 323 ? 7.152 38.219 7.277 1 92.69 323 ILE A CA 1
ATOM 2563 C C . ILE A 1 323 ? 5.719 37.781 7.555 1 92.69 323 ILE A C 1
ATOM 2565 O O . ILE A 1 323 ? 5.371 37.469 8.688 1 92.69 323 ILE A O 1
ATOM 2569 N N . GLY A 1 324 ? 4.848 37.812 6.527 1 94.38 324 GLY A N 1
ATOM 2570 C CA . GLY A 1 324 ? 3.506 37.281 6.676 1 94.38 324 GLY A CA 1
ATOM 2571 C C . GLY A 1 324 ? 3.49 35.781 6.988 1 94.38 324 GLY A C 1
ATOM 2572 O O . GLY A 1 324 ? 4.215 35 6.363 1 94.38 324 GLY A O 1
ATOM 2573 N N . ALA A 1 325 ? 2.699 35.438 7.996 1 97 325 ALA A N 1
ATOM 2574 C CA . ALA A 1 325 ? 2.645 34.031 8.406 1 97 325 ALA A CA 1
ATOM 2575 C C . ALA A 1 325 ? 1.34 33.719 9.133 1 97 325 ALA A C 1
ATOM 2577 O O . ALA A 1 325 ? 0.706 34.625 9.695 1 97 325 ALA A O 1
ATOM 2578 N N . MET A 1 326 ? 0.982 32.5 9.055 1 98.19 326 MET A N 1
ATOM 2579 C CA . MET A 1 326 ? -0.218 32 9.727 1 98.19 326 MET A CA 1
ATOM 2580 C C . MET A 1 326 ? 0.057 30.688 10.453 1 98.19 326 MET A C 1
ATOM 2582 O O . MET A 1 326 ? 0.795 29.844 9.945 1 98.19 326 MET A O 1
ATOM 2586 N N . LEU A 1 327 ? -0.473 30.547 11.602 1 98.56 327 LEU A N 1
ATOM 2587 C CA . LEU A 1 327 ? -0.46 29.328 12.398 1 98.56 327 LEU A CA 1
ATOM 2588 C C . LEU A 1 327 ? -1.831 29.062 13.016 1 98.56 327 LEU A C 1
ATOM 2590 O O . LEU A 1 327 ? -2.307 29.828 13.844 1 98.56 327 LEU A O 1
ATOM 2594 N N . ASN A 1 328 ? -2.469 27.969 12.547 1 97.94 328 ASN A N 1
ATOM 2595 C CA . ASN A 1 328 ? -3.764 27.594 13.109 1 97.94 328 ASN A CA 1
ATOM 2596 C C . ASN A 1 328 ? -3.623 27.047 14.523 1 97.94 328 ASN A C 1
ATOM 2598 O O . ASN A 1 328 ? -2.57 26.531 14.891 1 97.94 328 ASN A O 1
ATOM 2602 N N . GLU A 1 329 ? -4.781 27.172 15.203 1 94.94 329 GLU A N 1
ATOM 2603 C CA . GLU A 1 329 ? -4.82 26.594 16.547 1 94.94 329 GLU A CA 1
ATOM 2604 C C . GLU A 1 329 ? -4.621 25.094 16.5 1 94.94 329 GLU A C 1
ATOM 2606 O O . GLU A 1 329 ? -5.16 24.406 15.625 1 94.94 329 GLU A O 1
ATOM 2611 N N . PHE A 1 330 ? -3.771 24.547 17.344 1 96.44 330 PHE A N 1
ATOM 2612 C CA . PHE A 1 330 ? -3.512 23.125 17.547 1 96.44 330 PHE A CA 1
ATOM 2613 C C . PHE A 1 330 ? -2.699 22.547 16.391 1 96.44 330 PHE A C 1
ATOM 2615 O O . PHE A 1 330 ? -2.691 21.344 16.172 1 96.44 330 PHE A O 1
ATOM 2622 N N . SER A 1 331 ? -2.111 23.422 15.562 1 97.94 331 SER A N 1
ATOM 2623 C CA . SER A 1 331 ? -1.378 22.953 14.391 1 97.94 331 SER A CA 1
ATOM 2624 C C . SER A 1 331 ? 0.123 23.156 14.555 1 97.94 331 SER A C 1
ATOM 2626 O O . SER A 1 331 ? 0.553 24.094 15.242 1 97.94 331 SER A O 1
ATOM 2628 N N . ASN A 1 332 ? 0.909 22.281 13.992 1 98.44 332 ASN A N 1
ATOM 2629 C CA . ASN A 1 332 ? 2.357 22.453 13.938 1 98.44 332 ASN A CA 1
ATOM 2630 C C . ASN A 1 332 ? 2.818 22.891 12.555 1 98.44 332 ASN A C 1
ATOM 2632 O O . ASN A 1 332 ? 4.008 22.828 12.242 1 98.44 332 ASN A O 1
ATOM 2636 N N . THR A 1 333 ? 1.847 23.312 11.727 1 98.5 333 THR A N 1
ATOM 2637 C CA . THR A 1 333 ? 2.127 23.75 10.367 1 98.5 333 THR A CA 1
ATOM 2638 C C . THR A 1 333 ? 2.111 25.281 10.281 1 98.5 333 THR A C 1
ATOM 2640 O O . THR A 1 333 ? 1.073 25.906 10.5 1 98.5 333 THR A O 1
ATOM 2643 N N . VAL A 1 334 ? 3.262 25.844 9.984 1 98.69 334 VAL A N 1
ATOM 2644 C CA . VAL A 1 334 ? 3.359 27.281 9.82 1 98.69 334 VAL A CA 1
ATOM 2645 C C . VAL A 1 334 ? 3.369 27.641 8.336 1 98.69 334 VAL A C 1
ATOM 2647 O O . VAL A 1 334 ? 4.234 27.188 7.59 1 98.69 334 VAL A O 1
ATOM 2650 N N . VAL A 1 335 ? 2.363 28.438 7.941 1 98.31 335 VAL A N 1
ATOM 2651 C CA . VAL A 1 335 ? 2.252 28.891 6.559 1 98.31 335 VAL A CA 1
ATOM 2652 C C . VAL A 1 335 ? 2.812 30.312 6.434 1 98.31 335 VAL A C 1
ATOM 2654 O O . VAL A 1 335 ? 2.557 31.156 7.285 1 98.31 335 VAL A O 1
ATOM 2657 N N . PHE A 1 336 ? 3.631 30.562 5.418 1 96.81 336 PHE A N 1
ATOM 2658 C CA . PHE A 1 336 ? 4.246 31.875 5.262 1 96.81 336 PHE A CA 1
ATOM 2659 C C . PHE A 1 336 ? 4.516 32.156 3.791 1 96.81 336 PHE A C 1
ATOM 2661 O O . PHE A 1 336 ? 4.133 31.391 2.914 1 96.81 336 PHE A O 1
ATOM 2668 N N . GLU A 1 337 ? 5.098 33.312 3.578 1 94.31 337 GLU A N 1
ATOM 2669 C CA . GLU A 1 337 ? 5.398 33.781 2.221 1 94.31 337 GLU A CA 1
ATOM 2670 C C . GLU A 1 337 ? 6.363 32.812 1.529 1 94.31 337 GLU A C 1
ATOM 2672 O O . GLU A 1 337 ? 7.371 32.406 2.115 1 94.31 337 GLU A O 1
ATOM 2677 N N . ARG A 1 338 ? 5.965 32.469 0.349 1 94.62 338 ARG A N 1
ATOM 2678 C CA . ARG A 1 338 ? 6.875 31.625 -0.43 1 94.62 338 ARG A CA 1
ATOM 2679 C C . ARG A 1 338 ? 8.219 32.312 -0.633 1 94.62 338 ARG A C 1
ATOM 2681 O O . ARG A 1 338 ? 8.258 33.5 -1.002 1 94.62 338 ARG A O 1
ATOM 2688 N N . PRO A 1 339 ? 9.297 31.609 -0.373 1 93.38 339 PRO A N 1
ATOM 2689 C CA . PRO A 1 339 ? 10.602 32.219 -0.666 1 93.38 339 PRO A CA 1
ATOM 2690 C C . PRO A 1 339 ? 10.766 32.562 -2.139 1 93.38 339 PRO A C 1
ATOM 2692 O O . PRO A 1 339 ? 10.328 31.828 -3.018 1 93.38 339 PRO A O 1
ATOM 2695 N N . LEU A 1 340 ? 11.414 33.625 -2.389 1 90.56 340 LEU A N 1
ATOM 2696 C CA . LEU A 1 340 ? 11.656 34.094 -3.75 1 90.56 340 LEU A CA 1
ATOM 2697 C C . LEU A 1 340 ? 12.805 33.344 -4.395 1 90.56 340 LEU A C 1
ATOM 2699 O O . LEU A 1 340 ? 12.852 33.188 -5.617 1 90.56 340 LEU A O 1
ATOM 2703 N N . ASP A 1 341 ? 13.68 32.875 -3.611 1 92.19 341 ASP A N 1
ATOM 2704 C CA . ASP A 1 341 ? 14.828 32.094 -4.074 1 92.19 341 ASP A CA 1
ATOM 2705 C C . ASP A 1 341 ? 14.492 30.594 -4.152 1 92.19 341 ASP A C 1
ATOM 2707 O O . ASP A 1 341 ? 14.438 29.922 -3.127 1 92.19 341 ASP A O 1
ATOM 2711 N N . GLU A 1 342 ? 14.445 30.062 -5.289 1 90.5 342 GLU A N 1
ATOM 2712 C CA . GLU A 1 342 ? 14.07 28.656 -5.5 1 90.5 342 GLU A CA 1
ATOM 2713 C C . GLU A 1 342 ? 15.125 27.719 -4.93 1 90.5 342 GLU A C 1
ATOM 2715 O O . GLU A 1 342 ? 14.805 26.609 -4.492 1 90.5 342 GLU A O 1
ATOM 2720 N N . GLU A 1 343 ? 16.328 28.141 -4.969 1 92.62 343 GLU A N 1
ATOM 2721 C CA . GLU A 1 343 ? 17.375 27.328 -4.387 1 92.62 343 GLU A CA 1
ATOM 2722 C C . GLU A 1 343 ? 17.188 27.156 -2.883 1 92.62 343 GLU A C 1
ATOM 2724 O O . GLU A 1 343 ? 17.469 26.094 -2.326 1 92.62 343 GLU A O 1
ATOM 2729 N N . PHE A 1 344 ? 16.75 28.281 -2.279 1 94.44 344 PHE A N 1
ATOM 2730 C CA . PHE A 1 344 ? 16.438 28.219 -0.856 1 94.44 344 PHE A CA 1
ATOM 2731 C C . PHE A 1 344 ? 15.312 27.234 -0.581 1 94.44 344 PHE A C 1
ATOM 2733 O O . PHE A 1 344 ? 15.398 26.438 0.355 1 94.44 344 PHE A O 1
ATOM 2740 N N . THR A 1 345 ? 14.32 27.281 -1.418 1 93.75 345 THR A N 1
ATOM 2741 C CA . THR A 1 345 ? 13.172 26.391 -1.287 1 93.75 345 THR A CA 1
ATOM 2742 C C . THR A 1 345 ? 13.609 24.922 -1.415 1 93.75 345 THR A C 1
ATOM 2744 O O . THR A 1 345 ? 13.156 24.078 -0.646 1 93.75 345 THR A O 1
ATOM 2747 N N . ARG A 1 346 ? 14.469 24.641 -2.295 1 91.56 346 ARG A N 1
ATOM 2748 C CA . ARG A 1 346 ? 14.961 23.297 -2.521 1 91.56 346 ARG A CA 1
ATOM 2749 C C . ARG A 1 346 ? 15.852 22.828 -1.372 1 91.56 346 ARG A C 1
ATOM 2751 O O . ARG A 1 346 ? 15.742 21.688 -0.909 1 91.56 346 ARG A O 1
ATOM 2758 N N . LYS A 1 347 ? 16.672 23.734 -0.96 1 93.25 347 LYS A N 1
ATOM 2759 C CA . LYS A 1 347 ? 17.625 23.406 0.108 1 93.25 347 LYS A CA 1
ATOM 2760 C C . LYS A 1 347 ? 16.891 22.984 1.376 1 93.25 347 LYS A C 1
ATOM 2762 O O . LYS A 1 347 ? 17.25 21.984 2 1 93.25 347 LYS A O 1
ATOM 2767 N N . TRP A 1 348 ? 15.82 23.719 1.649 1 95.19 348 TRP A N 1
ATOM 2768 C CA . TRP A 1 348 ? 15.125 23.484 2.908 1 95.19 348 TRP A CA 1
ATOM 2769 C C . TRP A 1 348 ? 13.922 22.562 2.703 1 95.19 348 TRP A C 1
ATOM 2771 O O . TRP A 1 348 ? 13.102 22.391 3.609 1 95.19 348 TRP A O 1
ATOM 2781 N N . ASN A 1 349 ? 13.797 21.984 1.584 1 93.38 349 ASN A N 1
ATOM 2782 C CA . ASN A 1 349 ? 12.742 21.047 1.248 1 93.38 349 ASN A CA 1
ATOM 2783 C C . ASN A 1 349 ? 11.359 21.594 1.604 1 93.38 349 ASN A C 1
ATOM 2785 O O . ASN A 1 349 ? 10.562 20.906 2.246 1 93.38 349 ASN A O 1
ATOM 2789 N N . LEU A 1 350 ? 11.055 22.766 1.145 1 94.31 350 LEU A N 1
ATOM 2790 C CA . LEU A 1 350 ? 9.781 23.391 1.457 1 94.31 350 LEU A CA 1
ATOM 2791 C C . LEU A 1 350 ? 8.695 22.938 0.485 1 94.31 350 LEU A C 1
ATOM 2793 O O . LEU A 1 350 ? 8.984 22.656 -0.682 1 94.31 350 LEU A O 1
ATOM 2797 N N . ALA A 1 351 ? 7.543 22.812 1.028 1 91 351 ALA A N 1
ATOM 2798 C CA . ALA A 1 351 ? 6.367 22.625 0.181 1 91 351 ALA A CA 1
ATOM 2799 C C . ALA A 1 351 ? 5.707 23.969 -0.14 1 91 351 ALA A C 1
ATOM 2801 O O . ALA A 1 351 ? 5.445 24.766 0.76 1 91 351 ALA A O 1
ATOM 2802 N N . CYS A 1 352 ? 5.488 24.203 -1.424 1 91.75 352 CYS A N 1
ATOM 2803 C CA . CYS A 1 352 ? 4.957 25.484 -1.848 1 91.75 352 CYS A CA 1
ATOM 2804 C C . CYS A 1 352 ? 3.662 25.312 -2.629 1 91.75 352 CYS A C 1
ATOM 2806 O O . CYS A 1 352 ? 3.436 24.266 -3.24 1 91.75 352 CYS A O 1
ATOM 2808 N N . LYS A 1 353 ? 2.824 26.25 -2.516 1 90.94 353 LYS A N 1
ATOM 2809 C CA . LYS A 1 353 ? 1.597 26.391 -3.293 1 90.94 353 LYS A CA 1
ATOM 2810 C C . LYS A 1 353 ? 1.306 27.859 -3.596 1 90.94 353 LYS A C 1
ATOM 2812 O O . LYS A 1 353 ? 1.013 28.641 -2.688 1 90.94 353 LYS A O 1
ATOM 2817 N N . GLY A 1 354 ? 1.396 28.188 -4.875 1 90.56 354 GLY A N 1
ATOM 2818 C CA . GLY A 1 354 ? 1.235 29.594 -5.211 1 90.56 354 GLY A CA 1
ATOM 2819 C C . GLY A 1 354 ? 2.252 30.5 -4.527 1 90.56 354 GLY A C 1
ATOM 2820 O O . GLY A 1 354 ? 3.459 30.266 -4.633 1 90.56 354 GLY A O 1
ATOM 2821 N N . ASN A 1 355 ? 1.689 31.422 -3.662 1 92.5 355 ASN A N 1
ATOM 2822 C CA . ASN A 1 355 ? 2.551 32.406 -3.045 1 92.5 355 ASN A CA 1
ATOM 2823 C C . ASN A 1 355 ? 2.879 32.062 -1.598 1 92.5 355 ASN A C 1
ATOM 2825 O O . ASN A 1 355 ? 3.48 32.844 -0.878 1 92.5 355 ASN A O 1
ATOM 2829 N N . ILE A 1 356 ? 2.521 30.828 -1.265 1 95.69 356 ILE A N 1
ATOM 2830 C CA . ILE A 1 356 ? 2.773 30.469 0.127 1 95.69 356 ILE A CA 1
ATOM 2831 C C . ILE A 1 356 ? 3.605 29.188 0.188 1 95.69 356 ILE A C 1
ATOM 2833 O O . ILE A 1 356 ? 3.686 28.438 -0.792 1 95.69 356 ILE A O 1
ATOM 2837 N N . ALA A 1 357 ? 4.258 29.031 1.272 1 96 357 ALA A N 1
ATOM 2838 C CA . ALA A 1 357 ? 4.98 27.812 1.664 1 96 357 ALA A CA 1
ATOM 2839 C C . ALA A 1 357 ? 4.66 27.422 3.105 1 96 357 ALA A C 1
ATOM 2841 O O . ALA A 1 357 ? 4.035 28.203 3.838 1 96 357 ALA A O 1
ATOM 2842 N N . HIS A 1 358 ? 4.93 26.234 3.383 1 97.44 358 HIS A N 1
ATOM 2843 C CA . HIS A 1 358 ? 4.742 25.875 4.785 1 97.44 358 HIS A CA 1
ATOM 2844 C C . HIS A 1 358 ? 5.91 25.047 5.305 1 97.44 358 HIS A C 1
ATOM 2846 O O . HIS A 1 358 ? 6.664 24.469 4.516 1 97.44 358 HIS A O 1
ATOM 2852 N N . VAL A 1 359 ? 6.098 25.141 6.566 1 97.5 359 VAL A N 1
ATOM 2853 C CA . VAL A 1 359 ? 6.949 24.25 7.352 1 97.5 359 VAL A CA 1
ATOM 2854 C C . VAL A 1 359 ? 6.102 23.453 8.328 1 97.5 359 VAL A C 1
ATOM 2856 O O . VAL A 1 359 ? 5.207 24 8.984 1 97.5 359 VAL A O 1
ATOM 2859 N N . VAL A 1 360 ? 6.301 22.172 8.305 1 98.12 360 VAL A N 1
ATOM 2860 C CA . VAL A 1 360 ? 5.688 21.312 9.312 1 98.12 360 VAL A CA 1
ATOM 2861 C C . VAL A 1 360 ? 6.699 21 10.406 1 98.12 360 VAL A C 1
ATOM 2863 O O . VAL A 1 360 ? 7.641 20.234 10.195 1 98.12 360 VAL A O 1
ATOM 2866 N N . VAL A 1 361 ? 6.484 21.594 11.586 1 98.44 361 VAL A N 1
ATOM 2867 C CA . VAL A 1 361 ? 7.457 21.484 12.672 1 98.44 361 VAL A CA 1
ATOM 2868 C C . VAL A 1 361 ? 7.312 20.141 13.367 1 98.44 361 VAL A C 1
ATOM 2870 O O . VAL A 1 361 ? 6.465 19.969 14.25 1 98.44 361 VAL A O 1
ATOM 2873 N N . MET A 1 362 ? 8.203 19.266 12.984 1 98.06 362 MET A N 1
ATOM 2874 C CA . MET A 1 362 ? 8.195 17.906 13.531 1 98.06 362 MET A CA 1
ATOM 2875 C C . MET A 1 362 ? 9.297 17.734 14.578 1 98.06 362 MET A C 1
ATOM 2877 O O . MET A 1 362 ? 9.922 18.719 14.992 1 98.06 362 MET A O 1
ATOM 2881 N N . GLN A 1 363 ? 9.492 16.562 15.031 1 97.44 363 GLN A N 1
ATOM 2882 C CA . GLN A 1 363 ? 10.328 16.281 16.203 1 97.44 363 GLN A CA 1
ATOM 2883 C C . GLN A 1 363 ? 11.781 16.656 15.938 1 97.44 363 GLN A C 1
ATOM 2885 O O . GLN A 1 363 ? 12.508 17.016 16.859 1 97.44 363 GLN A O 1
ATOM 2890 N N . HIS A 1 364 ? 12.203 16.578 14.68 1 96.5 364 HIS A N 1
ATOM 2891 C CA . HIS A 1 364 ? 13.602 16.828 14.367 1 96.5 364 HIS A CA 1
ATOM 2892 C C . HIS A 1 364 ? 13.875 18.328 14.219 1 96.5 364 HIS A C 1
ATOM 2894 O O . HIS A 1 364 ? 15.023 18.734 14.086 1 96.5 364 HIS A O 1
ATOM 2900 N N . VAL A 1 365 ? 12.883 19.188 14.227 1 97.25 365 VAL A N 1
ATOM 2901 C CA . VAL A 1 365 ? 13.023 20.625 14.055 1 97.25 365 VAL A CA 1
ATOM 2902 C C . VAL A 1 365 ? 13.266 21.281 15.414 1 97.25 365 VAL A C 1
ATOM 2904 O O . VAL A 1 365 ? 12.336 21.484 16.203 1 97.25 365 VAL A O 1
ATOM 2907 N N . THR A 1 366 ? 14.469 21.75 15.609 1 96.38 366 THR A N 1
ATOM 2908 C CA . THR A 1 366 ? 14.867 22.375 16.875 1 96.38 366 THR A CA 1
ATOM 2909 C C . THR A 1 366 ? 14.852 23.891 16.75 1 96.38 366 THR A C 1
ATOM 2911 O O . THR A 1 366 ? 14.68 24.438 15.664 1 96.38 366 THR A O 1
ATOM 2914 N N . VAL A 1 367 ? 15.023 24.531 17.891 1 97.75 367 VAL A N 1
ATOM 2915 C CA . VAL A 1 367 ? 15.125 25.984 17.938 1 97.75 367 VAL A CA 1
ATOM 2916 C C . VAL A 1 367 ? 16.312 26.438 17.094 1 97.75 367 VAL A C 1
ATOM 2918 O O . VAL A 1 367 ? 16.219 27.438 16.375 1 97.75 367 VAL A O 1
ATOM 2921 N N . GLU A 1 368 ? 17.359 25.641 17.156 1 97.12 368 GLU A N 1
ATOM 2922 C CA . GLU A 1 368 ? 18.547 25.969 16.375 1 97.12 368 GLU A CA 1
ATOM 2923 C C . GLU A 1 368 ? 18.266 25.891 14.867 1 97.12 368 GLU A C 1
ATOM 2925 O O . GLU A 1 368 ? 18.719 26.734 14.102 1 97.12 368 GLU A O 1
ATOM 2930 N N . THR A 1 369 ? 17.547 24.891 14.516 1 96.81 369 THR A N 1
ATOM 2931 C CA . THR A 1 369 ? 17.156 24.734 13.117 1 96.81 369 THR A CA 1
ATOM 2932 C C . THR A 1 369 ? 16.297 25.922 12.672 1 96.81 369 THR A C 1
ATOM 2934 O O . THR A 1 369 ? 16.5 26.453 11.578 1 96.81 369 THR A O 1
ATOM 2937 N N . ILE A 1 370 ? 15.383 26.312 13.5 1 98.06 370 ILE A N 1
ATOM 2938 C CA . ILE A 1 370 ? 14.469 27.406 13.195 1 98.06 370 ILE A CA 1
ATOM 2939 C C . ILE A 1 370 ? 15.242 28.719 13.047 1 98.06 370 ILE A C 1
ATOM 2941 O O . ILE A 1 370 ? 15.031 29.453 12.086 1 98.06 370 ILE A O 1
ATOM 2945 N N . ASP A 1 371 ? 16.141 28.922 13.922 1 97.81 371 ASP A N 1
ATOM 2946 C CA . ASP A 1 371 ? 16.922 30.141 13.883 1 97.81 371 ASP A CA 1
ATOM 2947 C C . ASP A 1 371 ? 17.766 30.219 12.609 1 97.81 371 ASP A C 1
ATOM 2949 O O . ASP A 1 371 ? 17.828 31.266 11.969 1 97.81 371 ASP A O 1
ATOM 2953 N N . SER A 1 372 ? 18.375 29.109 12.312 1 97 372 SER A N 1
ATOM 2954 C CA . SER A 1 372 ? 19.172 29.062 11.094 1 97 372 SER A CA 1
ATOM 2955 C C . SER A 1 372 ? 18.328 29.328 9.859 1 97 372 SER A C 1
ATOM 2957 O O . SER A 1 372 ? 18.75 30.031 8.938 1 97 372 SER A O 1
ATOM 2959 N N . PHE A 1 373 ? 17.203 28.797 9.781 1 97.69 373 PHE A N 1
ATOM 2960 C CA . PHE A 1 373 ? 16.297 28.984 8.664 1 97.69 373 PHE A CA 1
ATOM 2961 C C . PHE A 1 373 ? 15.867 30.438 8.539 1 97.69 373 PHE A C 1
ATOM 2963 O O . PHE A 1 373 ? 15.953 31.016 7.457 1 97.69 373 PHE A O 1
ATOM 2970 N N . VAL A 1 374 ? 15.422 30.984 9.633 1 97.31 374 VAL A N 1
ATOM 2971 C CA . VAL A 1 374 ? 14.828 32.312 9.633 1 97.31 374 VAL A CA 1
ATOM 2972 C C . VAL A 1 374 ? 15.891 33.344 9.258 1 97.31 374 VAL A C 1
ATOM 2974 O O . VAL A 1 374 ? 15.609 34.281 8.5 1 97.31 374 VAL A O 1
ATOM 2977 N N . VAL A 1 375 ? 17.047 33.156 9.742 1 96.25 375 VAL A N 1
ATOM 2978 C CA . VAL A 1 375 ? 18.141 34.094 9.438 1 96.25 375 VAL A CA 1
ATOM 2979 C C . VAL A 1 375 ? 18.453 34.031 7.941 1 96.25 375 VAL A C 1
ATOM 2981 O O . VAL A 1 375 ? 18.547 35.062 7.281 1 96.25 375 VAL A O 1
ATOM 2984 N N . GLU A 1 376 ? 18.562 32.844 7.488 1 96.19 376 GLU A N 1
ATOM 2985 C CA . GLU A 1 376 ? 18.875 32.688 6.07 1 96.19 376 GLU A CA 1
ATOM 2986 C C . GLU A 1 376 ? 17.719 33.188 5.199 1 96.19 376 GLU A C 1
ATOM 2988 O O . GLU A 1 376 ? 17.938 33.812 4.164 1 96.19 376 GLU A O 1
ATOM 2993 N N . PHE A 1 377 ? 16.547 32.875 5.605 1 95.31 377 PHE A N 1
ATOM 2994 C CA . PHE A 1 377 ? 15.359 33.281 4.863 1 95.31 377 PHE A CA 1
ATOM 2995 C C . PHE A 1 377 ? 15.273 34.812 4.75 1 95.31 377 PHE A C 1
ATOM 2997 O O . PHE A 1 377 ? 15.07 35.344 3.658 1 95.31 377 PHE A O 1
ATOM 3004 N N . THR A 1 378 ? 15.477 35.469 5.824 1 92.38 378 THR A N 1
ATOM 3005 C CA . THR A 1 378 ? 15.383 36.906 5.859 1 92.38 378 THR A CA 1
ATOM 3006 C C . THR A 1 378 ? 16.453 37.531 4.977 1 92.38 378 THR A C 1
ATOM 3008 O O . THR A 1 378 ? 16.172 38.5 4.238 1 92.38 378 THR A O 1
ATOM 3011 N N . ARG A 1 379 ? 17.594 36.969 5.047 1 91.75 379 ARG A N 1
ATOM 3012 C CA . ARG A 1 379 ? 18.688 37.469 4.219 1 91.75 379 ARG A CA 1
ATOM 3013 C C . ARG A 1 379 ? 18.375 37.312 2.736 1 91.75 379 ARG A C 1
ATOM 3015 O O . ARG A 1 379 ? 18.562 38.25 1.949 1 91.75 379 ARG A O 1
ATOM 3022 N N . LYS A 1 380 ? 17.891 36.156 2.418 1 91.12 380 LYS A N 1
ATOM 3023 C CA . LYS A 1 380 ? 17.594 35.875 1.018 1 91.12 380 LYS A CA 1
ATOM 3024 C C . LYS A 1 380 ? 16.438 36.75 0.513 1 91.12 380 LYS A C 1
ATOM 3026 O O . LYS A 1 380 ? 16.453 37.188 -0.636 1 91.12 380 LYS A O 1
ATOM 3031 N N . GLN A 1 381 ? 15.484 36.938 1.342 1 87.38 381 GLN A N 1
ATOM 3032 C CA . GLN A 1 381 ? 14.344 37.781 0.979 1 87.38 381 GLN A CA 1
ATOM 3033 C C . GLN A 1 381 ? 14.773 39.219 0.711 1 87.38 381 GLN A C 1
ATOM 3035 O O . GLN A 1 381 ? 14.328 39.844 -0.257 1 87.38 381 GLN A O 1
ATOM 3040 N N . LEU A 1 382 ? 15.648 39.688 1.52 1 83.56 382 LEU A N 1
ATOM 3041 C CA . LEU A 1 382 ? 16.141 41.062 1.384 1 83.56 382 LEU A CA 1
ATOM 3042 C C . LEU A 1 382 ? 16.953 41.219 0.099 1 83.56 382 LEU A C 1
ATOM 3044 O O . LEU A 1 382 ? 16.828 42.25 -0.593 1 83.56 382 LEU A O 1
ATOM 3048 N N . ILE A 1 383 ? 17.656 40.281 -0.177 1 84.06 383 ILE A N 1
ATOM 3049 C CA . ILE A 1 383 ? 18.484 40.312 -1.382 1 84.06 383 ILE A CA 1
ATOM 3050 C C . ILE A 1 383 ? 17.594 40.312 -2.617 1 84.06 383 ILE A C 1
ATOM 3052 O O . ILE A 1 383 ? 17.781 41.125 -3.533 1 84.06 383 ILE A O 1
ATOM 3056 N N . CYS A 1 384 ? 16.656 39.469 -2.58 1 81.5 384 CYS A N 1
ATOM 3057 C CA . CYS A 1 384 ? 15.781 39.312 -3.74 1 81.5 384 CYS A CA 1
ATOM 3058 C C . CYS A 1 384 ? 14.914 40.562 -3.92 1 81.5 384 CYS A C 1
ATOM 3060 O O . CYS A 1 384 ? 14.68 41 -5.047 1 81.5 384 CYS A O 1
ATOM 3062 N N . LEU A 1 385 ? 14.438 41.062 -2.869 1 75.81 385 LEU A N 1
ATOM 3063 C CA . LEU A 1 385 ? 13.586 42.25 -2.934 1 75.81 385 LEU A CA 1
ATOM 3064 C C . LEU A 1 385 ? 14.391 43.469 -3.322 1 75.81 385 LEU A C 1
ATOM 3066 O O . LEU A 1 385 ? 13.906 44.344 -4.055 1 75.81 385 LEU A O 1
ATOM 3070 N N . GLY A 1 386 ? 15.508 43.5 -2.752 1 70.25 386 GLY A N 1
ATOM 3071 C CA . GLY A 1 386 ? 16.375 44.625 -3.111 1 70.25 386 GLY A CA 1
ATOM 3072 C C . GLY A 1 386 ? 16.812 44.594 -4.566 1 70.25 386 GLY A C 1
ATOM 3073 O O . GLY A 1 386 ? 16.781 45.625 -5.242 1 70.25 386 GLY A O 1
ATOM 3074 N N . GLU A 1 387 ? 17.109 43.469 -4.977 1 66.94 387 GLU A N 1
ATOM 3075 C CA . GLU A 1 387 ? 17.594 43.312 -6.34 1 66.94 387 GLU A CA 1
ATOM 3076 C C . GLU A 1 387 ? 16.484 43.5 -7.363 1 66.94 387 GLU A C 1
ATOM 3078 O O . GLU A 1 387 ? 16.75 43.969 -8.484 1 66.94 387 GLU A O 1
ATOM 3083 N N . THR A 1 388 ? 15.359 43.125 -6.98 1 59.47 388 THR A N 1
ATOM 3084 C CA . THR A 1 388 ? 14.281 43.188 -7.965 1 59.47 388 THR A CA 1
ATOM 3085 C C . THR A 1 388 ? 13.367 44.375 -7.707 1 59.47 388 THR A C 1
ATOM 3087 O O . THR A 1 388 ? 12.406 44.594 -8.445 1 59.47 388 THR A O 1
ATOM 3090 N N . PHE A 1 389 ? 13.609 45.219 -6.77 1 57.38 389 PHE A N 1
ATOM 3091 C CA . PHE A 1 389 ? 12.75 46.312 -6.348 1 57.38 389 PHE A CA 1
ATOM 3092 C C . PHE A 1 389 ? 11.312 45.844 -6.188 1 57.38 389 PHE A C 1
ATOM 3094 O O . PHE A 1 389 ? 10.375 46.562 -6.574 1 57.38 389 PHE A O 1
ATOM 3101 N N . ARG A 1 390 ? 11.195 44.594 -5.949 1 62.03 390 ARG A N 1
ATOM 3102 C CA . ARG A 1 390 ? 9.852 44.031 -5.848 1 62.03 390 ARG A CA 1
ATOM 3103 C C . ARG A 1 390 ? 9.359 44.062 -4.402 1 62.03 390 ARG A C 1
ATOM 3105 O O . ARG A 1 390 ? 10.164 44.062 -3.469 1 62.03 390 ARG A O 1
ATOM 3112 N N . LYS A 1 391 ? 8.047 44.281 -4.23 1 64.31 391 LYS A N 1
ATOM 3113 C CA . LYS A 1 391 ? 7.336 44.156 -2.961 1 64.31 391 LYS A CA 1
ATOM 3114 C C . LYS A 1 391 ? 6.98 42.688 -2.662 1 64.31 391 LYS A C 1
ATOM 3116 O O . LYS A 1 391 ? 6.852 41.875 -3.58 1 64.31 391 LYS A O 1
ATOM 3121 N N . PRO A 1 392 ? 6.996 42.531 -1.297 1 76.56 392 PRO A N 1
ATOM 3122 C CA . PRO A 1 392 ? 6.547 41.156 -0.974 1 76.56 392 PRO A CA 1
ATOM 3123 C C . PRO A 1 392 ? 5.168 40.844 -1.545 1 76.56 392 PRO A C 1
ATOM 3125 O O . PRO A 1 392 ? 4.305 41.719 -1.61 1 76.56 392 PRO A O 1
ATOM 3128 N N . PRO A 1 393 ? 5.051 39.625 -2.09 1 81.44 393 PRO A N 1
ATOM 3129 C CA . PRO A 1 393 ? 3.742 39.281 -2.643 1 81.44 393 PRO A CA 1
ATOM 3130 C C . PRO A 1 393 ? 2.633 39.312 -1.594 1 81.44 393 PRO A C 1
ATOM 3132 O O . PRO A 1 393 ? 2.861 38.938 -0.441 1 81.44 393 PRO A O 1
ATOM 3135 N N . CYS A 1 394 ? 1.507 39.812 -2.002 1 90.25 394 CYS A N 1
ATOM 3136 C CA . CYS A 1 394 ? 0.333 39.781 -1.138 1 90.25 394 CYS A CA 1
ATOM 3137 C C . CYS A 1 394 ? -0.197 38.375 -1 1 90.25 394 CYS A C 1
ATOM 3139 O O . CYS A 1 394 ? -0.53 37.719 -1.998 1 90.25 394 CYS A O 1
ATOM 3141 N N . ILE A 1 395 ? -0.233 37.906 0.285 1 94.38 395 ILE A N 1
ATOM 3142 C CA . ILE A 1 395 ? -0.721 36.562 0.498 1 94.38 395 ILE A CA 1
ATOM 3143 C C . ILE A 1 395 ? -1.999 36.594 1.332 1 94.38 395 ILE A C 1
ATOM 3145 O O . ILE A 1 395 ? -2.354 35.594 1.979 1 94.38 395 ILE A O 1
ATOM 3149 N N . ALA A 1 396 ? -2.703 37.719 1.268 1 94.06 396 ALA A N 1
ATOM 3150 C CA . ALA A 1 396 ? -3.926 37.875 2.045 1 94.06 396 ALA A CA 1
ATOM 3151 C C . ALA A 1 396 ? -5.016 36.938 1.58 1 94.06 396 ALA A C 1
ATOM 3153 O O . ALA A 1 396 ? -5.82 36.438 2.387 1 94.06 396 ALA A O 1
ATOM 3154 N N . LYS A 1 397 ? -5 36.719 0.368 1 92.5 397 LYS A N 1
ATOM 3155 C CA . LYS A 1 397 ? -6 35.781 -0.169 1 92.5 397 LYS A CA 1
ATOM 3156 C C . LYS A 1 397 ? -5.777 34.375 0.34 1 92.5 397 LYS A C 1
ATOM 3158 O O . LYS A 1 397 ? -6.73 33.594 0.5 1 92.5 397 LYS A O 1
ATOM 3163 N N . ASP A 1 398 ? -4.535 34.094 0.635 1 94.25 398 ASP A N 1
ATOM 3164 C CA . ASP A 1 398 ? -4.168 32.75 1.03 1 94.25 398 ASP A CA 1
ATOM 3165 C C . ASP A 1 398 ? -4.32 32.562 2.537 1 94.25 398 ASP A C 1
ATOM 3167 O O . ASP A 1 398 ? -4.773 31.5 2.992 1 94.25 398 ASP A O 1
ATOM 3171 N N . ILE A 1 399 ? -3.916 33.562 3.277 1 95.69 399 ILE A N 1
ATOM 3172 C CA . ILE A 1 399 ? -3.824 33.312 4.711 1 95.69 399 ILE A CA 1
ATOM 3173 C C . ILE A 1 399 ? -4.574 34.406 5.484 1 95.69 399 ILE A C 1
ATOM 3175 O O . ILE A 1 399 ? -4.543 34.406 6.715 1 95.69 399 ILE A O 1
ATOM 3179 N N . GLY A 1 400 ? -5.285 35.312 4.848 1 94.62 400 GLY A N 1
ATOM 3180 C CA . GLY A 1 400 ? -6.031 36.375 5.5 1 94.62 400 GLY A CA 1
ATOM 3181 C C . GLY A 1 400 ? -5.242 37.656 5.629 1 94.62 400 GLY A C 1
ATOM 3182 O O . GLY A 1 400 ? -4.027 37.625 5.836 1 94.62 400 GLY A O 1
ATOM 3183 N N . ALA A 1 401 ? -5.934 38.75 5.66 1 93.5 401 ALA A N 1
ATOM 3184 C CA . ALA A 1 401 ? -5.312 40.062 5.684 1 93.5 401 ALA A CA 1
ATOM 3185 C C . ALA A 1 401 ? -4.512 40.281 6.969 1 93.5 401 ALA A C 1
ATOM 3187 O O . ALA A 1 401 ? -3.438 40.875 6.945 1 93.5 401 ALA A O 1
ATOM 3188 N N . LYS A 1 402 ? -4.973 39.781 7.973 1 92.12 402 LYS A N 1
ATOM 3189 C CA . LYS A 1 402 ? -4.34 40 9.273 1 92.12 402 LYS A CA 1
ATOM 3190 C C . LYS A 1 402 ? -2.979 39.312 9.336 1 92.12 402 LYS A C 1
ATOM 3192 O O . LYS A 1 402 ? -2.121 39.688 10.133 1 92.12 402 LYS A O 1
ATOM 3197 N N . ASN A 1 403 ? -2.793 38.312 8.469 1 94.06 403 ASN A N 1
ATOM 3198 C CA . ASN A 1 403 ? -1.567 37.5 8.492 1 94.06 403 ASN A CA 1
ATOM 3199 C C . ASN A 1 403 ? -0.602 37.938 7.391 1 94.06 403 ASN A C 1
ATOM 3201 O O . ASN A 1 403 ? 0.507 37.406 7.293 1 94.06 403 ASN A O 1
ATOM 3205 N N . CYS A 1 404 ? -1.021 38.875 6.59 1 93.56 404 CYS A N 1
ATOM 3206 C CA . CYS A 1 404 ? -0.202 39.344 5.484 1 93.56 404 CYS A CA 1
ATOM 3207 C C . CYS A 1 404 ? 0.674 40.5 5.926 1 93.56 404 CYS A C 1
ATOM 3209 O O . CYS A 1 404 ? 0.235 41.375 6.699 1 93.56 404 CYS A O 1
ATOM 3211 N N . ALA A 1 405 ? 1.914 40.625 5.391 1 86.88 405 ALA A N 1
ATOM 3212 C CA . ALA A 1 405 ? 2.83 41.656 5.816 1 86.88 405 ALA A CA 1
ATOM 3213 C C . ALA A 1 405 ? 3.176 42.594 4.656 1 86.88 405 ALA A C 1
ATOM 3215 O O . ALA A 1 405 ? 4.125 43.375 4.742 1 86.88 405 ALA A O 1
ATOM 3216 N N . CYS A 1 406 ? 2.418 42.5 3.674 1 86.19 406 CYS A N 1
ATOM 3217 C CA . CYS A 1 406 ? 2.73 43.375 2.553 1 86.19 406 CYS A CA 1
ATOM 3218 C C . CYS A 1 406 ? 2.346 44.812 2.863 1 86.19 406 CYS A C 1
ATOM 3220 O O . CYS A 1 406 ? 1.757 45.094 3.91 1 86.19 406 CYS A O 1
ATOM 3222 N N . ALA A 1 407 ? 2.633 45.688 1.89 1 80.94 407 ALA A N 1
ATOM 3223 C CA . ALA A 1 407 ? 2.477 47.125 2.102 1 80.94 407 ALA A CA 1
ATOM 3224 C C . ALA A 1 407 ? 1.009 47.469 2.295 1 80.94 407 ALA A C 1
ATOM 3226 O O . ALA A 1 407 ? 0.691 48.438 3.006 1 80.94 407 ALA A O 1
ATOM 3227 N N . LEU A 1 408 ? 0.154 46.656 1.751 1 83.38 408 LEU A N 1
ATOM 3228 C CA . LEU A 1 408 ? -1.273 46.969 1.816 1 83.38 408 LEU A CA 1
ATOM 3229 C C . LEU A 1 408 ? -1.855 46.531 3.16 1 83.38 408 LEU A C 1
ATOM 3231 O O . LEU A 1 408 ? -2.83 47.125 3.633 1 83.38 408 LEU A O 1
ATOM 3235 N N . HIS A 1 409 ? -1.273 45.562 3.809 1 85.38 409 HIS A N 1
ATOM 3236 C CA . HIS A 1 409 ? -1.915 44.969 4.969 1 85.38 409 HIS A CA 1
ATOM 3237 C C . HIS A 1 409 ? -1.091 45.188 6.234 1 85.38 409 HIS A C 1
ATOM 3239 O O . HIS A 1 409 ? -1.559 44.906 7.34 1 85.38 409 HIS A O 1
ATOM 3245 N N . SER A 1 410 ? 0.115 45.406 6.113 1 72.25 410 SER A N 1
ATOM 3246 C CA . SER A 1 410 ? 0.925 45.625 7.305 1 72.25 410 SER A CA 1
ATOM 3247 C C . SER A 1 410 ? 1.557 47 7.289 1 72.25 410 SER A C 1
ATOM 3249 O O . SER A 1 410 ? 1.864 47.562 6.223 1 72.25 410 SER A O 1
ATOM 3251 N N . SER A 1 411 ? 1.327 47.719 8.367 1 57.25 411 SER A N 1
ATOM 3252 C CA . SER A 1 411 ? 1.989 49 8.555 1 57.25 411 SER A CA 1
ATOM 3253 C C . SER A 1 411 ? 3.49 48.844 8.75 1 57.25 411 SER A C 1
ATOM 3255 O O . SER A 1 411 ? 4.207 49.812 8.984 1 57.25 411 SER A O 1
ATOM 3257 N N . TYR A 1 412 ? 3.994 47.562 8.734 1 51.56 412 TYR A N 1
ATOM 3258 C CA . TYR A 1 412 ? 5.418 47.438 9.016 1 51.56 412 TYR A CA 1
ATOM 3259 C C . TYR A 1 412 ? 6.258 48 7.879 1 51.56 412 TYR A C 1
ATOM 3261 O O . TYR A 1 412 ? 6.055 47.656 6.715 1 51.56 412 TYR A O 1
ATOM 3269 N N . PRO A 1 413 ? 6.812 49.125 8.008 1 44.53 413 PRO A N 1
ATOM 3270 C CA . PRO A 1 413 ? 7.668 49.688 6.969 1 44.53 413 PRO A CA 1
ATOM 3271 C C . PRO A 1 413 ? 8.805 48.781 6.551 1 44.53 413 PRO A C 1
ATOM 3273 O O . PRO A 1 413 ? 9.648 48.406 7.375 1 44.53 413 PRO A O 1
ATOM 3276 N N . TRP A 1 414 ? 8.695 47.844 5.656 1 43.69 414 TRP A N 1
ATOM 3277 C CA . TRP A 1 414 ? 9.836 47.125 5.121 1 43.69 414 TRP A CA 1
ATOM 3278 C C . TRP A 1 414 ? 11.078 48 5.066 1 43.69 414 TRP A C 1
ATOM 3280 O O . TRP A 1 414 ? 12.203 47.5 5.109 1 43.69 414 TRP A O 1
ATOM 3290 N N . GLY A 1 415 ? 10.883 49.281 4.887 1 37.97 415 GLY A N 1
ATOM 3291 C CA . GLY A 1 415 ? 11.961 50.25 4.75 1 37.97 415 GLY A CA 1
ATOM 3292 C C . GLY A 1 415 ? 12.797 50.375 6.008 1 37.97 415 GLY A C 1
ATOM 3293 O O . GLY A 1 415 ? 13.945 50.844 5.949 1 37.97 415 GLY A O 1
ATOM 3294 N N . GLU A 1 416 ? 12.18 50.25 7.188 1 37.31 416 GLU A N 1
ATOM 3295 C CA . GLU A 1 416 ? 13.016 50.594 8.336 1 37.31 416 GLU A CA 1
ATOM 3296 C C . GLU A 1 416 ? 13.93 49.438 8.727 1 37.31 416 GLU A C 1
ATOM 3298 O O . GLU A 1 416 ? 14.766 49.594 9.625 1 37.31 416 GLU A O 1
ATOM 3303 N N . MET A 1 417 ? 13.688 48.312 8.289 1 36.62 417 MET A N 1
ATOM 3304 C CA . MET A 1 417 ? 14.633 47.25 8.648 1 36.62 417 MET A CA 1
ATOM 3305 C C . MET A 1 417 ? 15.859 47.312 7.746 1 36.62 417 MET A C 1
ATOM 3307 O O . MET A 1 417 ? 16.828 46.562 7.965 1 36.62 417 MET A O 1
ATOM 3311 N N . ILE A 1 418 ? 15.758 47.906 6.598 1 31.14 418 ILE A N 1
ATOM 3312 C CA . ILE A 1 418 ? 17.031 48.094 5.922 1 31.14 418 ILE A CA 1
ATOM 3313 C C . ILE A 1 418 ? 17.812 49.219 6.617 1 31.14 418 ILE A C 1
ATOM 3315 O O . ILE A 1 418 ? 17.281 50.281 6.859 1 31.14 418 ILE A O 1
ATOM 3319 N N . MET B 1 1 ? 5.949 -13.578 26.422 1 62.25 1 MET B N 1
ATOM 3320 C CA . MET B 1 1 ? 6.094 -12.133 26.609 1 62.25 1 MET B CA 1
ATOM 3321 C C . MET B 1 1 ? 4.918 -11.383 26 1 62.25 1 MET B C 1
ATOM 3323 O O . MET B 1 1 ? 4.488 -11.695 24.891 1 62.25 1 MET B O 1
ATOM 3327 N N . SER B 1 2 ? 4.316 -10.555 26.734 1 77.06 2 SER B N 1
ATOM 3328 C CA . SER B 1 2 ? 3.107 -9.852 26.312 1 77.06 2 SER B CA 1
ATOM 3329 C C . SER B 1 2 ? 3.436 -8.719 25.344 1 77.06 2 SER B C 1
ATOM 3331 O O . SER B 1 2 ? 4.367 -7.941 25.578 1 77.06 2 SER B O 1
ATOM 3333 N N . LEU B 1 3 ? 2.895 -8.656 24.25 1 87.06 3 LEU B N 1
ATOM 3334 C CA . LEU B 1 3 ? 3.074 -7.617 23.25 1 87.06 3 LEU B CA 1
ATOM 3335 C C . LEU B 1 3 ? 2.123 -6.453 23.484 1 87.06 3 LEU B C 1
ATOM 3337 O O . LEU B 1 3 ? 2.236 -5.406 22.844 1 87.06 3 LEU B O 1
ATOM 3341 N N . ALA B 1 4 ? 1.323 -6.594 24.5 1 85.56 4 ALA B N 1
ATOM 3342 C CA . ALA B 1 4 ? 0.31 -5.574 24.734 1 85.56 4 ALA B CA 1
ATOM 3343 C C . ALA B 1 4 ? 0.955 -4.227 25.047 1 85.56 4 ALA B C 1
ATOM 3345 O O . ALA B 1 4 ? 1.954 -4.16 25.766 1 85.56 4 ALA B O 1
ATOM 3346 N N . ILE B 1 5 ? 0.376 -3.156 24.469 1 85.94 5 ILE B N 1
ATOM 3347 C CA . ILE B 1 5 ? 0.879 -1.809 24.703 1 85.94 5 ILE B CA 1
ATOM 3348 C C . ILE B 1 5 ? 0.128 -1.184 25.875 1 85.94 5 ILE B C 1
ATOM 3350 O O . ILE B 1 5 ? -1.086 -0.981 25.812 1 85.94 5 ILE B O 1
ATOM 3354 N N . THR B 1 6 ? 0.833 -0.97 26.938 1 76.94 6 THR B N 1
ATOM 3355 C CA . THR B 1 6 ? 0.208 -0.367 28.109 1 76.94 6 THR B CA 1
ATOM 3356 C C . THR B 1 6 ? 0.39 1.148 28.094 1 76.94 6 THR B C 1
ATOM 3358 O O . THR B 1 6 ? 1.364 1.657 27.531 1 76.94 6 THR B O 1
ATOM 3361 N N . LYS B 1 7 ? -0.642 1.907 28.422 1 65.12 7 LYS B N 1
ATOM 3362 C CA . LYS B 1 7 ? -0.824 3.352 28.312 1 65.12 7 LYS B CA 1
ATOM 3363 C C . LYS B 1 7 ? 0.209 4.102 29.141 1 65.12 7 LYS B C 1
ATOM 3365 O O . LYS B 1 7 ? 0.404 5.305 28.969 1 65.12 7 LYS B O 1
ATOM 3370 N N . GLY B 1 8 ? 1.034 3.414 29.781 1 68.12 8 GLY B N 1
ATOM 3371 C CA . GLY B 1 8 ? 1.842 4.145 30.75 1 68.12 8 GLY B CA 1
ATOM 3372 C C . GLY B 1 8 ? 3.219 4.504 30.219 1 68.12 8 GLY B C 1
ATOM 3373 O O . GLY B 1 8 ? 3.361 4.906 29.062 1 68.12 8 GLY B O 1
ATOM 3374 N N . ASN B 1 9 ? 4.27 4.305 30.875 1 77.94 9 ASN B N 1
ATOM 3375 C CA . ASN B 1 9 ? 5.656 4.695 30.641 1 77.94 9 ASN B CA 1
ATOM 3376 C C . ASN B 1 9 ? 6.293 3.861 29.531 1 77.94 9 ASN B C 1
ATOM 3378 O O . ASN B 1 9 ? 5.879 2.729 29.281 1 77.94 9 ASN B O 1
ATOM 3382 N N . GLY B 1 10 ? 7.172 4.609 28.719 1 84.69 10 GLY B N 1
ATOM 3383 C CA . GLY B 1 10 ? 7.965 3.967 27.688 1 84.69 10 GLY B CA 1
ATOM 3384 C C . GLY B 1 10 ? 8.742 2.768 28.188 1 84.69 10 GLY B C 1
ATOM 3385 O O . GLY B 1 10 ? 9.195 2.748 29.328 1 84.69 10 GLY B O 1
ATOM 3386 N N . GLU B 1 11 ? 8.805 1.715 27.406 1 87.75 11 GLU B N 1
ATOM 3387 C CA . GLU B 1 11 ? 9.625 0.536 27.656 1 87.75 11 GLU B CA 1
ATOM 3388 C C . GLU B 1 11 ? 11.086 0.797 27.312 1 87.75 11 GLU B C 1
ATOM 3390 O O . GLU B 1 11 ? 11.391 1.636 26.469 1 87.75 11 GLU B O 1
ATOM 3395 N N . THR B 1 12 ? 11.953 0.111 28.047 1 89.94 12 THR B N 1
ATOM 3396 C CA . THR B 1 12 ? 13.367 0.303 27.75 1 89.94 12 THR B CA 1
ATOM 3397 C C . THR B 1 12 ? 13.734 -0.346 26.422 1 89.94 12 THR B C 1
ATOM 3399 O O . THR B 1 12 ? 13.156 -1.368 26.047 1 89.94 12 THR B O 1
ATOM 3402 N N . LYS B 1 13 ? 14.758 0.188 25.797 1 91.06 13 LYS B N 1
ATOM 3403 C CA . LYS B 1 13 ? 15.242 -0.366 24.531 1 91.06 13 LYS B CA 1
ATOM 3404 C C . LYS B 1 13 ? 15.758 -1.791 24.719 1 91.06 13 LYS B C 1
ATOM 3406 O O . LYS B 1 13 ? 15.617 -2.629 23.828 1 91.06 13 LYS B O 1
ATOM 3411 N N . ALA B 1 14 ? 16.297 -2.018 25.828 1 91.62 14 ALA B N 1
ATOM 3412 C CA . ALA B 1 14 ? 16.828 -3.35 26.125 1 91.62 14 ALA B CA 1
ATOM 3413 C C . ALA B 1 14 ? 15.711 -4.387 26.172 1 91.62 14 ALA B C 1
ATOM 3415 O O . ALA B 1 14 ? 15.852 -5.484 25.625 1 91.62 14 ALA B O 1
ATOM 3416 N N . ASN B 1 15 ? 14.641 -4.059 26.828 1 92.88 15 ASN B N 1
ATOM 3417 C CA . ASN B 1 15 ? 13.5 -4.961 26.906 1 92.88 15 ASN B CA 1
ATOM 3418 C C . ASN B 1 15 ? 12.875 -5.184 25.531 1 92.88 15 ASN B C 1
ATOM 3420 O O . ASN B 1 15 ? 12.5 -6.309 25.188 1 92.88 15 ASN B O 1
ATOM 3424 N N . LEU B 1 16 ? 12.758 -4.156 24.781 1 95.06 16 LEU B N 1
ATOM 3425 C CA . LEU B 1 16 ? 12.188 -4.27 23.453 1 95.06 16 LEU B CA 1
ATOM 3426 C C . LEU B 1 16 ? 13.07 -5.129 22.547 1 95.06 16 LEU B C 1
ATOM 3428 O O . LEU B 1 16 ? 12.57 -5.945 21.781 1 95.06 16 LEU B O 1
ATOM 3432 N N . ALA B 1 17 ? 14.375 -4.918 22.656 1 95.69 17 ALA B N 1
ATOM 3433 C CA . ALA B 1 17 ? 15.32 -5.719 21.891 1 95.69 17 ALA B CA 1
ATOM 3434 C C . ALA B 1 17 ? 15.18 -7.203 22.219 1 95.69 17 ALA B C 1
ATOM 3436 O O . ALA B 1 17 ? 15.328 -8.055 21.344 1 95.69 17 ALA B O 1
ATOM 3437 N N . GLU B 1 18 ? 14.922 -7.496 23.438 1 96.06 18 GLU B N 1
ATOM 3438 C CA . GLU B 1 18 ? 14.742 -8.883 23.875 1 96.06 18 GLU B CA 1
ATOM 3439 C C . GLU B 1 18 ? 13.5 -9.5 23.234 1 96.06 18 GLU B C 1
ATOM 3441 O O . GLU B 1 18 ? 13.516 -10.656 22.812 1 96.06 18 GLU B O 1
ATOM 3446 N N . ILE B 1 19 ? 12.469 -8.75 23.234 1 96.38 19 ILE B N 1
ATOM 3447 C CA . ILE B 1 19 ? 11.234 -9.211 22.625 1 96.38 19 ILE B CA 1
ATOM 3448 C C . ILE B 1 19 ? 11.461 -9.5 21.141 1 96.38 19 ILE B C 1
ATOM 3450 O O . ILE B 1 19 ? 11.023 -10.531 20.625 1 96.38 19 ILE B O 1
ATOM 3454 N N . ILE B 1 20 ? 12.203 -8.633 20.438 1 97.62 20 ILE B N 1
ATOM 3455 C CA . ILE B 1 20 ? 12.469 -8.781 19.016 1 97.62 20 ILE B CA 1
ATOM 3456 C C . ILE B 1 20 ? 13.359 -10 18.781 1 97.62 20 ILE B C 1
ATOM 3458 O O . ILE B 1 20 ? 13.156 -10.742 17.812 1 97.62 20 ILE B O 1
ATOM 3462 N N . THR B 1 21 ? 14.305 -10.195 19.641 1 97.38 21 THR B N 1
ATOM 3463 C CA . THR B 1 21 ? 15.188 -11.352 19.531 1 97.38 21 THR B CA 1
ATOM 3464 C C . THR B 1 21 ? 14.398 -12.648 19.641 1 97.38 21 THR B C 1
ATOM 3466 O O . THR B 1 21 ? 14.625 -13.586 18.875 1 97.38 21 THR B O 1
ATOM 3469 N N . HIS B 1 22 ? 13.461 -12.656 20.578 1 97.19 22 HIS B N 1
ATOM 3470 C CA . HIS B 1 22 ? 12.609 -13.828 20.719 1 97.19 22 HIS B CA 1
ATOM 3471 C C . HIS B 1 22 ? 11.758 -14.047 19.484 1 97.19 22 HIS B C 1
ATOM 3473 O O . HIS B 1 22 ? 11.602 -15.188 19.016 1 97.19 22 HIS B O 1
ATOM 3479 N N . TYR B 1 23 ? 11.188 -13.047 18.953 1 97.44 23 TYR B N 1
ATOM 3480 C CA . TYR B 1 23 ? 10.367 -13.133 17.75 1 97.44 23 TYR B CA 1
ATOM 3481 C C . TYR B 1 23 ? 11.188 -13.617 16.562 1 97.44 23 TYR B C 1
ATOM 3483 O O . TYR B 1 23 ? 10.711 -14.438 15.773 1 97.44 23 TYR B O 1
ATOM 3491 N N . VAL B 1 24 ? 12.438 -13.156 16.422 1 97.94 24 VAL B N 1
ATOM 3492 C CA . VAL B 1 24 ? 13.344 -13.602 15.367 1 97.94 24 VAL B CA 1
ATOM 3493 C C . VAL B 1 24 ? 13.562 -15.109 15.484 1 97.94 24 VAL B C 1
ATOM 3495 O O . VAL B 1 24 ? 13.617 -15.812 14.477 1 97.94 24 VAL B O 1
ATOM 3498 N N . GLY B 1 25 ? 13.711 -15.586 16.688 1 97.06 25 GLY B N 1
ATOM 3499 C CA . GLY B 1 25 ? 13.82 -17.016 16.906 1 97.06 25 GLY B CA 1
ATOM 3500 C C . GLY B 1 25 ? 12.625 -17.797 16.375 1 97.06 25 GLY B C 1
ATOM 3501 O O . GLY B 1 25 ? 12.789 -18.828 15.734 1 97.06 25 GLY B O 1
ATOM 3502 N N . THR B 1 26 ? 11.484 -17.234 16.594 1 95.31 26 THR B N 1
ATOM 3503 C CA . THR B 1 26 ? 10.25 -17.859 16.125 1 95.31 26 THR B CA 1
ATOM 3504 C C . THR B 1 26 ? 10.211 -17.859 14.594 1 95.31 26 THR B C 1
ATOM 3506 O O . THR B 1 26 ? 9.812 -18.859 13.977 1 95.31 26 THR B O 1
ATOM 3509 N N . LEU B 1 27 ? 10.625 -16.781 13.984 1 96.56 27 LEU B N 1
ATOM 3510 C CA . LEU B 1 27 ? 10.633 -16.672 12.531 1 96.56 27 LEU B CA 1
ATOM 3511 C C . LEU B 1 27 ? 11.602 -17.672 11.906 1 96.56 27 LEU B C 1
ATOM 3513 O O . LEU B 1 27 ? 11.32 -18.25 10.852 1 96.56 27 LEU B O 1
ATOM 3517 N N . ASN B 1 28 ? 12.711 -17.844 12.562 1 96.06 28 ASN B N 1
ATOM 3518 C CA . ASN B 1 28 ? 13.688 -18.812 12.07 1 96.06 28 ASN B CA 1
ATOM 3519 C C . ASN B 1 28 ? 13.125 -20.219 12.055 1 96.06 28 ASN B C 1
ATOM 3521 O O . ASN B 1 28 ? 13.383 -20.984 11.125 1 96.06 28 ASN B O 1
ATOM 3525 N N . GLN B 1 29 ? 12.344 -20.531 12.984 1 93.75 29 GLN B N 1
ATOM 3526 C CA . GLN B 1 29 ? 11.711 -21.844 13.039 1 93.75 29 GLN B CA 1
ATOM 3527 C C . GLN B 1 29 ? 10.648 -22 11.953 1 93.75 29 GLN B C 1
ATOM 3529 O O . GLN B 1 29 ? 10.57 -23.047 11.297 1 93.75 29 GLN B O 1
ATOM 3534 N N . ASN B 1 30 ? 9.898 -20.984 11.766 1 91.88 30 ASN B N 1
ATOM 3535 C CA . ASN B 1 30 ? 8.828 -21.031 10.773 1 91.88 30 ASN B CA 1
ATOM 3536 C C . ASN B 1 30 ? 9.383 -21.109 9.352 1 91.88 30 ASN B C 1
ATOM 3538 O O . ASN B 1 30 ? 8.766 -21.734 8.484 1 91.88 30 ASN B O 1
ATOM 3542 N N . LYS B 1 31 ? 10.477 -20.531 9.156 1 92.5 31 LYS B N 1
ATOM 3543 C CA . LYS B 1 31 ? 11.094 -20.453 7.84 1 92.5 31 LYS B CA 1
ATOM 3544 C C . LYS B 1 31 ? 11.531 -21.844 7.355 1 92.5 31 LYS B C 1
ATOM 3546 O O . LYS B 1 31 ? 11.57 -22.094 6.148 1 92.5 31 LYS B O 1
ATOM 3551 N N . LEU B 1 32 ? 11.766 -22.766 8.234 1 90.44 32 LEU B N 1
ATOM 3552 C CA . LEU B 1 32 ? 12.312 -24.078 7.918 1 90.44 32 LEU B CA 1
ATOM 3553 C C . LEU B 1 32 ? 11.305 -24.906 7.129 1 90.44 32 LEU B C 1
ATOM 3555 O O . LEU B 1 32 ? 11.695 -25.75 6.32 1 90.44 32 LEU B O 1
ATOM 3559 N N . HIS B 1 33 ? 10.016 -24.656 7.273 1 92.62 33 HIS B N 1
ATOM 3560 C CA . HIS B 1 33 ? 8.977 -25.484 6.66 1 92.62 33 HIS B CA 1
ATOM 3561 C C . HIS B 1 33 ? 7.98 -24.641 5.887 1 92.62 33 HIS B C 1
ATOM 3563 O O . HIS B 1 33 ? 6.773 -24.875 5.945 1 92.62 33 HIS B O 1
ATOM 3569 N N . PHE B 1 34 ? 8.539 -23.688 5.23 1 94 34 PHE B N 1
ATOM 3570 C CA . PHE B 1 34 ? 7.695 -22.75 4.488 1 94 34 PHE B CA 1
ATOM 3571 C C . PHE B 1 34 ? 7.617 -23.156 3.018 1 94 34 PHE B C 1
ATOM 3573 O O . PHE B 1 34 ? 8.5 -22.812 2.227 1 94 34 PHE B O 1
ATOM 3580 N N . LEU B 1 35 ? 6.445 -23.812 2.59 1 95.38 35 LEU B N 1
ATOM 3581 C CA . LEU B 1 35 ? 6.434 -24.375 1.247 1 95.38 35 LEU B CA 1
ATOM 3582 C C . LEU B 1 35 ? 5.191 -23.938 0.481 1 95.38 35 LEU B C 1
ATOM 3584 O O . LEU B 1 35 ? 5.137 -24.062 -0.745 1 95.38 35 LEU B O 1
ATOM 3588 N N . GLY B 1 36 ? 4.195 -23.406 1.136 1 93.62 36 GLY B N 1
ATOM 3589 C CA . GLY B 1 36 ? 2.887 -23.266 0.52 1 93.62 36 GLY B CA 1
ATOM 3590 C C . GLY B 1 36 ? 2.672 -21.922 -0.145 1 93.62 36 GLY B C 1
ATOM 3591 O O . GLY B 1 36 ? 1.637 -21.688 -0.772 1 93.62 36 GLY B O 1
ATOM 3592 N N . TYR B 1 37 ? 3.611 -21 -0.082 1 93.88 37 TYR B N 1
ATOM 3593 C CA . TYR B 1 37 ? 3.398 -19.641 -0.571 1 93.88 37 TYR B CA 1
ATOM 3594 C C . TYR B 1 37 ? 4.562 -19.188 -1.442 1 93.88 37 TYR B C 1
ATOM 3596 O O . TYR B 1 37 ? 5.703 -19.594 -1.234 1 93.88 37 TYR B O 1
ATOM 3604 N N . PRO B 1 38 ? 4.211 -18.344 -2.426 1 95.06 38 PRO B N 1
ATOM 3605 C CA . PRO B 1 38 ? 5.223 -17.938 -3.4 1 95.06 38 PRO B CA 1
ATOM 3606 C C . PRO B 1 38 ? 6.137 -16.828 -2.869 1 95.06 38 PRO B C 1
ATOM 3608 O O . PRO B 1 38 ? 6.047 -15.68 -3.311 1 95.06 38 PRO B O 1
ATOM 3611 N N . THR B 1 39 ? 7.035 -17.219 -1.99 1 94.25 39 THR B N 1
ATOM 3612 C CA . THR B 1 39 ? 7.953 -16.234 -1.408 1 94.25 39 THR B CA 1
ATOM 3613 C C . THR B 1 39 ? 9.383 -16.766 -1.438 1 94.25 39 THR B C 1
ATOM 3615 O O . THR B 1 39 ? 9.672 -17.844 -0.925 1 94.25 39 THR B O 1
ATOM 3618 N N . ASN B 1 40 ? 10.227 -15.938 -2.049 1 96.69 40 ASN B N 1
ATOM 3619 C CA . ASN B 1 40 ? 11.656 -16.234 -2.008 1 96.69 40 ASN B CA 1
ATOM 3620 C C . ASN B 1 40 ? 12.258 -15.883 -0.649 1 96.69 40 ASN B C 1
ATOM 3622 O O . ASN B 1 40 ? 12.352 -14.711 -0.287 1 96.69 40 ASN B O 1
ATOM 3626 N N . LEU B 1 41 ? 12.695 -16.906 0.083 1 94.94 41 LEU B N 1
ATOM 3627 C CA . LEU B 1 41 ? 13.242 -16.672 1.413 1 94.94 41 LEU B CA 1
ATOM 3628 C C . LEU B 1 41 ? 14.766 -16.688 1.385 1 94.94 41 LEU B C 1
ATOM 3630 O O . LEU B 1 41 ? 15.414 -16.516 2.422 1 94.94 41 LEU B O 1
ATOM 3634 N N . ASP B 1 42 ? 15.266 -16.812 0.182 1 93.94 42 ASP B N 1
ATOM 3635 C CA . ASP B 1 42 ? 16.719 -16.875 0.022 1 93.94 42 ASP B CA 1
ATOM 3636 C C . ASP B 1 42 ? 17.281 -15.531 -0.438 1 93.94 42 ASP B C 1
ATOM 3638 O O . ASP B 1 42 ? 17.609 -15.359 -1.612 1 93.94 42 ASP B O 1
ATOM 3642 N N . PHE B 1 43 ? 17.469 -14.57 0.479 1 94.31 43 PHE B N 1
ATOM 3643 C CA . PHE B 1 43 ? 18.047 -13.266 0.175 1 94.31 43 PHE B CA 1
ATOM 3644 C C . PHE B 1 43 ? 18.812 -12.727 1.371 1 94.31 43 PHE B C 1
ATOM 3646 O O . PHE B 1 43 ? 18.594 -13.156 2.504 1 94.31 43 PHE B O 1
ATOM 3653 N N . ASP B 1 44 ? 19.734 -11.867 1.062 1 95.31 44 ASP B N 1
ATOM 3654 C CA . ASP B 1 44 ? 20.547 -11.164 2.051 1 95.31 44 ASP B CA 1
ATOM 3655 C C . ASP B 1 44 ? 20.688 -9.688 1.693 1 95.31 44 ASP B C 1
ATOM 3657 O O . ASP B 1 44 ? 21.344 -9.336 0.714 1 95.31 44 ASP B O 1
ATOM 3661 N N . TYR B 1 45 ? 20.094 -8.836 2.52 1 96.94 45 TYR B N 1
ATOM 3662 C CA . TYR B 1 45 ? 20.109 -7.406 2.258 1 96.94 45 TYR B CA 1
ATOM 3663 C C . TYR B 1 45 ? 20.812 -6.652 3.381 1 96.94 45 TYR B C 1
ATOM 3665 O O . TYR B 1 45 ? 20.422 -5.543 3.738 1 96.94 45 TYR B O 1
ATOM 3673 N N . ASP B 1 46 ? 21.828 -7.207 3.951 1 96.31 46 ASP B N 1
ATOM 3674 C CA . ASP B 1 46 ? 22.547 -6.605 5.066 1 96.31 46 ASP B CA 1
ATOM 3675 C C . ASP B 1 46 ? 23.094 -5.234 4.688 1 96.31 46 ASP B C 1
ATOM 3677 O O . ASP B 1 46 ? 23.141 -4.324 5.52 1 96.31 46 ASP B O 1
ATOM 3681 N N . ALA B 1 47 ? 23.531 -5.078 3.449 1 97 47 ALA B N 1
ATOM 3682 C CA . ALA B 1 47 ? 24.109 -3.824 2.967 1 97 47 ALA B CA 1
ATOM 3683 C C . ALA B 1 47 ? 23.094 -2.689 3.043 1 97 47 ALA B C 1
ATOM 3685 O O . ALA B 1 47 ? 23.453 -1.513 3.023 1 97 47 ALA B O 1
ATOM 3686 N N . LEU B 1 48 ? 21.812 -3.02 3.152 1 98.12 48 LEU B N 1
ATOM 3687 C CA . LEU B 1 48 ? 20.766 -2.006 3.088 1 98.12 48 LEU B CA 1
ATOM 3688 C C . LEU B 1 48 ? 20.297 -1.607 4.484 1 98.12 48 LEU B C 1
ATOM 3690 O O . LEU B 1 48 ? 19.5 -0.691 4.641 1 98.12 48 LEU B O 1
ATOM 3694 N N . LYS B 1 49 ? 20.859 -2.178 5.566 1 97.31 49 LYS B N 1
ATOM 3695 C CA . LYS B 1 49 ? 20.453 -1.955 6.953 1 97.31 49 LYS B CA 1
ATOM 3696 C C . LYS B 1 49 ? 20.578 -0.48 7.328 1 97.31 49 LYS B C 1
ATOM 3698 O O . LYS B 1 49 ? 19.703 0.057 8.023 1 97.31 49 LYS B O 1
ATOM 3703 N N . PRO B 1 50 ? 21.578 0.248 6.82 1 97.25 50 PRO B N 1
ATOM 3704 C CA . PRO B 1 50 ? 21.719 1.651 7.215 1 97.25 50 PRO B CA 1
ATOM 3705 C C . PRO B 1 50 ? 20.547 2.514 6.727 1 97.25 50 PRO B C 1
ATOM 3707 O O . PRO B 1 50 ? 20.281 3.568 7.301 1 97.25 50 PRO B O 1
ATOM 3710 N N . LEU B 1 51 ? 19.859 2.045 5.742 1 97.88 51 LEU B N 1
ATOM 3711 C CA . LEU B 1 51 ? 18.781 2.832 5.168 1 97.88 51 LEU B CA 1
ATOM 3712 C C . LEU B 1 51 ? 17.594 2.9 6.121 1 97.88 51 LEU B C 1
ATOM 3714 O O . LEU B 1 51 ? 16.703 3.748 5.961 1 97.88 51 LEU B O 1
ATOM 3718 N N . LEU B 1 52 ? 17.562 2.025 7.164 1 97.31 52 LEU B N 1
ATOM 3719 C CA . LEU B 1 52 ? 16.469 1.995 8.117 1 97.31 52 LEU B CA 1
ATOM 3720 C C . LEU B 1 52 ? 16.469 3.244 8.992 1 97.31 52 LEU B C 1
ATOM 3722 O O . LEU B 1 52 ? 15.492 3.516 9.703 1 97.31 52 LEU B O 1
ATOM 3726 N N . HIS B 1 53 ? 17.469 4.109 8.875 1 97 53 HIS B N 1
ATOM 3727 C CA . HIS B 1 53 ? 17.562 5.34 9.648 1 97 53 HIS B CA 1
ATOM 3728 C C . HIS B 1 53 ? 16.859 6.492 8.938 1 97 53 HIS B C 1
ATOM 3730 O O . HIS B 1 53 ? 16.781 7.602 9.469 1 97 53 HIS B O 1
ATOM 3736 N N . PHE B 1 54 ? 16.359 6.191 7.746 1 97.38 54 PHE B N 1
ATOM 3737 C CA . PHE B 1 54 ? 15.742 7.234 6.938 1 97.38 54 PHE B CA 1
ATOM 3738 C C . PHE B 1 54 ? 14.32 6.844 6.551 1 97.38 54 PHE B C 1
ATOM 3740 O O . PHE B 1 54 ? 14.047 5.68 6.258 1 97.38 54 PHE B O 1
ATOM 3747 N N . HIS B 1 55 ? 13.422 7.781 6.672 1 97.19 55 HIS B N 1
ATOM 3748 C CA . HIS B 1 55 ? 12.148 7.625 5.977 1 97.19 55 HIS B CA 1
ATOM 3749 C C . HIS B 1 55 ? 12.305 7.895 4.484 1 97.19 55 HIS B C 1
ATOM 3751 O O . HIS B 1 55 ? 12.664 9 4.082 1 97.19 55 HIS B O 1
ATOM 3757 N N . LEU B 1 56 ? 12.125 6.918 3.689 1 97.62 56 LEU B N 1
ATOM 3758 C CA . LEU B 1 56 ? 12.195 7.082 2.242 1 97.62 56 LEU B CA 1
ATOM 3759 C C . LEU B 1 56 ? 10.82 6.938 1.606 1 97.62 56 LEU B C 1
ATOM 3761 O O . LEU B 1 56 ? 10.18 5.891 1.729 1 97.62 56 LEU B O 1
ATOM 3765 N N . ASN B 1 57 ? 10.367 7.961 0.917 1 95.94 57 ASN B N 1
ATOM 3766 C CA . ASN B 1 57 ? 9.047 8.008 0.303 1 95.94 57 ASN B CA 1
ATOM 3767 C C . ASN B 1 57 ? 9.125 8.406 -1.168 1 95.94 57 ASN B C 1
ATOM 3769 O O . ASN B 1 57 ? 9.609 9.492 -1.498 1 95.94 57 ASN B O 1
ATOM 3773 N N . ASN B 1 58 ? 8.703 7.52 -2.055 1 95.31 58 ASN B N 1
ATOM 3774 C CA . ASN B 1 58 ? 8.586 7.812 -3.48 1 95.31 58 ASN B CA 1
ATOM 3775 C C . ASN B 1 58 ? 7.164 8.234 -3.854 1 95.31 58 ASN B C 1
ATOM 3777 O O . ASN B 1 58 ? 6.449 7.484 -4.523 1 95.31 58 ASN B O 1
ATOM 3781 N N . ALA B 1 59 ? 6.855 9.406 -3.594 1 89.19 59 ALA B N 1
ATOM 3782 C CA . ALA B 1 59 ? 5.508 9.898 -3.863 1 89.19 59 ALA B CA 1
ATOM 3783 C C . ALA B 1 59 ? 5.395 10.422 -5.293 1 89.19 59 ALA B C 1
ATOM 3785 O O . ALA B 1 59 ? 6.32 11.055 -5.805 1 89.19 59 ALA B O 1
ATOM 3786 N N . GLY B 1 60 ? 4.266 10.125 -5.965 1 86.44 60 GLY B N 1
ATOM 3787 C CA . GLY B 1 60 ? 3.955 10.719 -7.254 1 86.44 60 GLY B CA 1
ATOM 3788 C C . GLY B 1 60 ? 4.594 9.992 -8.422 1 86.44 60 GLY B C 1
ATOM 3789 O O . GLY B 1 60 ? 4.793 8.773 -8.367 1 86.44 60 GLY B O 1
ATOM 3790 N N . ASP B 1 61 ? 4.824 10.719 -9.516 1 91.06 61 ASP B N 1
ATOM 3791 C CA . ASP B 1 61 ? 5.375 10.203 -10.766 1 91.06 61 ASP B CA 1
ATOM 3792 C C . ASP B 1 61 ? 6.879 9.969 -10.648 1 91.06 61 ASP B C 1
ATOM 3794 O O . ASP B 1 61 ? 7.648 10.914 -10.438 1 91.06 61 ASP B O 1
ATOM 3798 N N . PRO B 1 62 ? 7.262 8.711 -10.836 1 93.69 62 PRO B N 1
ATOM 3799 C CA . PRO B 1 62 ? 8.688 8.414 -10.68 1 93.69 62 PRO B CA 1
ATOM 3800 C C . PRO B 1 62 ? 9.555 9.156 -11.695 1 93.69 62 PRO B C 1
ATOM 3802 O O . PRO B 1 62 ? 10.758 9.32 -11.477 1 93.69 62 PRO B O 1
ATOM 3805 N N . PHE B 1 63 ? 8.969 9.656 -12.742 1 93.25 63 PHE B N 1
ATOM 3806 C CA . PHE B 1 63 ? 9.75 10.25 -13.82 1 93.25 63 PHE B CA 1
ATOM 3807 C C . PHE B 1 63 ? 9.812 11.766 -13.688 1 93.25 63 PHE B C 1
ATOM 3809 O O . PHE B 1 63 ? 10.438 12.445 -14.5 1 93.25 63 PHE B O 1
ATOM 3816 N N . ILE B 1 64 ? 9.188 12.289 -12.656 1 88.06 64 ILE B N 1
ATOM 3817 C CA . ILE B 1 64 ? 9.219 13.711 -12.352 1 88.06 64 ILE B CA 1
ATOM 3818 C C . ILE B 1 64 ? 9.93 13.938 -11.016 1 88.06 64 ILE B C 1
ATOM 3820 O O . ILE B 1 64 ? 9.641 13.258 -10.031 1 88.06 64 ILE B O 1
ATOM 3824 N N . ARG B 1 65 ? 10.805 14.875 -11.023 1 81.31 65 ARG B N 1
ATOM 3825 C CA . ARG B 1 65 ? 11.57 15.148 -9.82 1 81.31 65 ARG B CA 1
ATOM 3826 C C . ARG B 1 65 ? 10.656 15.547 -8.664 1 81.31 65 ARG B C 1
ATOM 3828 O O . ARG B 1 65 ? 9.766 16.375 -8.828 1 81.31 65 ARG B O 1
ATOM 3835 N N . SER B 1 66 ? 10.914 14.953 -7.547 1 78.81 66 SER B N 1
ATOM 3836 C CA . SER B 1 66 ? 10.141 15.211 -6.34 1 78.81 66 SER B CA 1
ATOM 3837 C C . SER B 1 66 ? 10.758 16.344 -5.516 1 78.81 66 SER B C 1
ATOM 3839 O O . SER B 1 66 ? 11.984 16.5 -5.488 1 78.81 66 SER B O 1
ATOM 3841 N N . SER B 1 67 ? 9.898 17.125 -4.844 1 79.81 67 SER B N 1
ATOM 3842 C CA . SER B 1 67 ? 10.383 18.109 -3.879 1 79.81 67 SER B CA 1
ATOM 3843 C C . SER B 1 67 ? 10.75 17.438 -2.553 1 79.81 67 SER B C 1
ATOM 3845 O O . SER B 1 67 ? 11.406 18.047 -1.71 1 79.81 67 SER B O 1
ATOM 3847 N N . PHE B 1 68 ? 10.305 16.219 -2.422 1 86 68 PHE B N 1
ATOM 3848 C CA . PHE B 1 68 ? 10.68 15.422 -1.268 1 86 68 PHE B CA 1
ATOM 3849 C C . PHE B 1 68 ? 12.055 14.781 -1.474 1 86 68 PHE B C 1
ATOM 3851 O O . PHE B 1 68 ? 12.172 13.758 -2.15 1 86 68 PHE B O 1
ATOM 3858 N N . SER B 1 69 ? 13.047 15.258 -0.836 1 90.25 69 SER B N 1
ATOM 3859 C CA . SER B 1 69 ? 14.422 14.891 -1.164 1 90.25 69 SER B CA 1
ATOM 3860 C C . SER B 1 69 ? 14.781 13.531 -0.585 1 90.25 69 SER B C 1
ATOM 3862 O O . SER B 1 69 ? 15.758 12.906 -1.015 1 90.25 69 SER B O 1
ATOM 3864 N N . LEU B 1 70 ? 14.102 13.094 0.434 1 94.75 70 LEU B N 1
ATOM 3865 C CA . LEU B 1 70 ? 14.344 11.773 1.001 1 94.75 70 LEU B CA 1
ATOM 3866 C C . LEU B 1 70 ? 13.531 10.711 0.261 1 94.75 70 LEU B C 1
ATOM 3868 O O . LEU B 1 70 ? 12.609 10.125 0.826 1 94.75 70 LEU B O 1
ATOM 3872 N N . ASN B 1 71 ? 13.922 10.477 -0.974 1 95.06 71 ASN B N 1
ATOM 3873 C CA . ASN B 1 71 ? 13.297 9.5 -1.858 1 95.06 71 ASN B CA 1
ATOM 3874 C C . ASN B 1 71 ? 14.328 8.656 -2.588 1 95.06 71 ASN B C 1
ATOM 3876 O O . ASN B 1 71 ? 15.531 8.898 -2.473 1 95.06 71 ASN B O 1
ATOM 3880 N N . SER B 1 72 ? 13.828 7.605 -3.234 1 97.44 72 SER B N 1
ATOM 3881 C CA . SER B 1 72 ? 14.695 6.723 -4.004 1 97.44 72 SER B CA 1
ATOM 3882 C C . SER B 1 72 ? 14.195 6.562 -5.434 1 97.44 72 SER B C 1
ATOM 3884 O O . SER B 1 72 ? 14.25 5.465 -5.996 1 97.44 72 SER B O 1
ATOM 3886 N N . THR B 1 73 ? 13.711 7.637 -6.039 1 95.69 73 THR B N 1
ATOM 3887 C CA . THR B 1 73 ? 13.078 7.582 -7.355 1 95.69 73 THR B CA 1
ATOM 3888 C C . THR B 1 73 ? 14.094 7.164 -8.422 1 95.69 73 THR B C 1
ATOM 3890 O O . THR B 1 73 ? 13.734 6.5 -9.398 1 95.69 73 THR B O 1
ATOM 3893 N N . GLU B 1 74 ? 15.383 7.523 -8.258 1 96.38 74 GLU B N 1
ATOM 3894 C CA . GLU B 1 74 ? 16.406 7.109 -9.227 1 96.38 74 GLU B CA 1
ATOM 3895 C C . GLU B 1 74 ? 16.531 5.59 -9.266 1 96.38 74 GLU B C 1
ATOM 3897 O O . GLU B 1 74 ? 16.688 5.004 -10.336 1 96.38 74 GLU B O 1
ATOM 3902 N N . PHE B 1 75 ? 16.5 4.961 -8.078 1 97.94 75 PHE B N 1
ATOM 3903 C CA . PHE B 1 75 ? 16.5 3.504 -8.016 1 97.94 75 PHE B CA 1
ATOM 3904 C C . PHE B 1 75 ? 15.242 2.936 -8.648 1 97.94 75 PHE B C 1
ATOM 3906 O O . PHE B 1 75 ? 15.297 1.935 -9.367 1 97.94 75 PHE B O 1
ATOM 3913 N N . GLU B 1 76 ? 14.117 3.609 -8.359 1 97.62 76 GLU B N 1
ATOM 3914 C CA . GLU B 1 76 ? 12.828 3.178 -8.875 1 97.62 76 GLU B CA 1
ATOM 3915 C C . GLU B 1 76 ? 12.82 3.168 -10.406 1 97.62 76 GLU B C 1
ATOM 3917 O O . GLU B 1 76 ? 12.391 2.193 -11.023 1 97.62 76 GLU B O 1
ATOM 3922 N N . VAL B 1 77 ? 13.32 4.191 -10.992 1 97.56 77 VAL B N 1
ATOM 3923 C CA . VAL B 1 77 ? 13.328 4.312 -12.445 1 97.56 77 VAL B CA 1
ATOM 3924 C C . VAL B 1 77 ? 14.219 3.229 -13.055 1 97.56 77 VAL B C 1
ATOM 3926 O O . VAL B 1 77 ? 13.891 2.664 -14.102 1 97.56 77 VAL B O 1
ATOM 3929 N N . CYS B 1 78 ? 15.336 2.918 -12.398 1 97.94 78 CYS B N 1
ATOM 3930 C CA . CYS B 1 78 ? 16.219 1.86 -12.883 1 97.94 78 CYS B CA 1
ATOM 3931 C C . CYS B 1 78 ? 15.508 0.512 -12.867 1 97.94 78 CYS B C 1
ATOM 3933 O O . CYS B 1 78 ? 15.656 -0.283 -13.797 1 97.94 78 CYS B O 1
ATOM 3935 N N . VAL B 1 79 ? 14.727 0.291 -11.859 1 98.19 79 VAL B N 1
ATOM 3936 C CA . VAL B 1 79 ? 13.945 -0.939 -11.758 1 98.19 79 VAL B CA 1
ATOM 3937 C C . VAL B 1 79 ? 12.906 -0.983 -12.883 1 98.19 79 VAL B C 1
ATOM 3939 O O . VAL B 1 79 ? 12.766 -2.002 -13.562 1 98.19 79 VAL B O 1
ATOM 3942 N N . LEU B 1 80 ? 12.219 0.137 -13.07 1 98.31 80 LEU B N 1
ATOM 3943 C CA . LEU B 1 80 ? 11.18 0.214 -14.094 1 98.31 80 LEU B CA 1
ATOM 3944 C C . LEU B 1 80 ? 11.766 0.021 -15.484 1 98.31 80 LEU B C 1
ATOM 3946 O O . LEU B 1 80 ? 11.195 -0.695 -16.312 1 98.31 80 LEU B O 1
ATOM 3950 N N . ASP B 1 81 ? 12.914 0.596 -15.711 1 97.81 81 ASP B N 1
ATOM 3951 C CA . ASP B 1 81 ? 13.602 0.443 -16.984 1 97.81 81 ASP B CA 1
ATOM 3952 C C . ASP B 1 81 ? 13.953 -1.019 -17.25 1 97.81 81 ASP B C 1
ATOM 3954 O O . ASP B 1 81 ? 13.852 -1.495 -18.391 1 97.81 81 ASP B O 1
ATOM 3958 N N . TRP B 1 82 ? 14.375 -1.651 -16.266 1 97.38 82 TRP B N 1
ATOM 3959 C CA . TRP B 1 82 ? 14.742 -3.057 -16.406 1 97.38 82 TRP B CA 1
ATOM 3960 C C . TRP B 1 82 ? 13.547 -3.895 -16.844 1 97.38 82 TRP B C 1
ATOM 3962 O O . TRP B 1 82 ? 13.648 -4.699 -17.766 1 97.38 82 TRP B O 1
ATOM 3972 N N . PHE B 1 83 ? 12.43 -3.693 -16.234 1 97.94 83 PHE B N 1
ATOM 3973 C CA . PHE B 1 83 ? 11.234 -4.465 -16.547 1 97.94 83 PHE B CA 1
ATOM 3974 C C . PHE B 1 83 ? 10.672 -4.07 -17.906 1 97.94 83 PHE B C 1
ATOM 3976 O O . PHE B 1 83 ? 10.156 -4.914 -18.641 1 97.94 83 PHE B O 1
ATOM 3983 N N . ALA B 1 84 ? 10.719 -2.75 -18.172 1 98.06 84 ALA B N 1
ATOM 3984 C CA . ALA B 1 84 ? 10.289 -2.303 -19.484 1 98.06 84 ALA B CA 1
ATOM 3985 C C . ALA B 1 84 ? 11.07 -3.025 -20.594 1 98.06 84 ALA B C 1
ATOM 3987 O O . ALA B 1 84 ? 10.492 -3.455 -21.594 1 98.06 84 ALA B O 1
ATOM 3988 N N . ASN B 1 85 ? 12.359 -3.135 -20.375 1 96.81 85 ASN B N 1
ATOM 3989 C CA . ASN B 1 85 ? 13.195 -3.859 -21.328 1 96.81 85 ASN B CA 1
ATOM 3990 C C . ASN B 1 85 ? 12.836 -5.34 -21.375 1 96.81 85 ASN B C 1
ATOM 3992 O O . ASN B 1 85 ? 12.789 -5.938 -22.453 1 96.81 85 ASN B O 1
ATOM 3996 N N . LEU B 1 86 ? 12.594 -5.891 -20.25 1 96.44 86 LEU B N 1
ATOM 3997 C CA . LEU B 1 86 ? 12.234 -7.301 -20.156 1 96.44 86 LEU B CA 1
ATOM 3998 C C . LEU B 1 86 ? 10.984 -7.598 -20.984 1 96.44 86 LEU B C 1
ATOM 4000 O O . LEU B 1 86 ? 10.898 -8.633 -21.656 1 96.44 86 LEU B O 1
ATOM 4004 N N . TRP B 1 87 ? 10.008 -6.668 -20.938 1 97.88 87 TRP B N 1
ATOM 4005 C CA . TRP B 1 87 ? 8.719 -6.891 -21.594 1 97.88 87 TRP B CA 1
ATOM 4006 C C . TRP B 1 87 ? 8.648 -6.148 -22.922 1 97.88 87 TRP B C 1
ATOM 4008 O O . TRP B 1 87 ? 7.582 -6.035 -23.516 1 97.88 87 TRP B O 1
ATOM 4018 N N . LYS B 1 88 ? 9.734 -5.578 -23.375 1 97.94 88 LYS B N 1
ATOM 4019 C CA . LYS B 1 88 ? 9.945 -5.07 -24.734 1 97.94 88 LYS B CA 1
ATOM 4020 C C . LYS B 1 88 ? 9.078 -3.852 -25.016 1 97.94 88 LYS B C 1
ATOM 4022 O O . LYS B 1 88 ? 8.383 -3.793 -26.031 1 97.94 88 LYS B O 1
ATOM 4027 N N . ILE B 1 89 ? 9.172 -2.898 -24.172 1 98.38 89 ILE B N 1
ATOM 4028 C CA . ILE B 1 89 ? 8.578 -1.594 -24.438 1 98.38 89 ILE B CA 1
ATOM 4029 C C . ILE B 1 89 ? 9.641 -0.506 -24.312 1 98.38 89 ILE B C 1
ATOM 4031 O O . ILE B 1 89 ? 10.477 -0.55 -23.406 1 98.38 89 ILE B O 1
ATOM 4035 N N . ASN B 1 90 ? 9.586 0.474 -25.219 1 97.75 90 ASN B N 1
ATOM 4036 C CA . ASN B 1 90 ? 10.609 1.515 -25.25 1 97.75 90 ASN B CA 1
ATOM 4037 C C . ASN B 1 90 ? 10.438 2.514 -24.109 1 97.75 90 ASN B C 1
ATOM 4039 O O . ASN B 1 90 ? 9.328 2.73 -23.641 1 97.75 90 ASN B O 1
ATOM 4043 N N . ARG B 1 91 ? 11.523 3.123 -23.781 1 96 91 ARG B N 1
ATOM 4044 C CA . ARG B 1 91 ? 11.57 4.035 -22.641 1 96 91 ARG B CA 1
ATOM 4045 C C . ARG B 1 91 ? 10.617 5.207 -22.828 1 96 91 ARG B C 1
ATOM 4047 O O . ARG B 1 91 ? 10.023 5.695 -21.859 1 96 91 ARG B O 1
ATOM 4054 N N . ASP B 1 92 ? 10.414 5.645 -24.016 1 96.31 92 ASP B N 1
ATOM 4055 C CA . ASP B 1 92 ? 9.578 6.812 -24.266 1 96.31 92 ASP B CA 1
ATOM 4056 C C . ASP B 1 92 ? 8.117 6.414 -24.438 1 96.31 92 ASP B C 1
ATOM 4058 O O . ASP B 1 92 ? 7.246 7.273 -24.609 1 96.31 92 ASP B O 1
ATOM 4062 N N . GLU B 1 93 ? 7.879 5.105 -24.266 1 97.5 93 GLU B N 1
ATOM 4063 C CA . GLU B 1 93 ? 6.523 4.633 -24.531 1 97.5 93 GLU B CA 1
ATOM 4064 C C . GLU B 1 93 ? 5.883 4.059 -23.266 1 97.5 93 GLU B C 1
ATOM 4066 O O . GLU B 1 93 ? 4.688 3.754 -23.266 1 97.5 93 GLU B O 1
ATOM 4071 N N . TYR B 1 94 ? 6.703 3.969 -22.234 1 97.56 94 TYR B N 1
ATOM 4072 C CA . TYR B 1 94 ? 6.109 3.303 -21.078 1 97.56 94 TYR B CA 1
ATOM 4073 C C . TYR B 1 94 ? 6.016 4.25 -19.891 1 97.56 94 TYR B C 1
ATOM 4075 O O . TYR B 1 94 ? 6.676 5.293 -19.875 1 97.56 94 TYR B O 1
ATOM 4083 N N . TRP B 1 95 ? 5.117 3.924 -19.062 1 96.5 95 TRP B N 1
ATOM 4084 C CA . TRP B 1 95 ? 5.027 4.477 -17.719 1 96.5 95 TRP B CA 1
ATOM 4085 C C . TRP B 1 95 ? 4.875 3.363 -16.688 1 96.5 95 TRP B C 1
ATOM 4087 O O . TRP B 1 95 ? 4.602 2.215 -17.031 1 96.5 95 TRP B O 1
ATOM 4097 N N . GLY B 1 96 ? 5.145 3.646 -15.492 1 97.19 96 GLY B N 1
ATOM 4098 C CA . GLY B 1 96 ? 5 2.664 -14.43 1 97.19 96 GLY B CA 1
ATOM 4099 C C . GLY B 1 96 ? 5.488 3.162 -13.086 1 97.19 96 GLY B C 1
ATOM 4100 O O . GLY B 1 96 ? 5.93 4.309 -12.961 1 97.19 96 GLY B O 1
ATOM 4101 N N . TYR B 1 97 ? 5.363 2.322 -12.078 1 97.31 97 TYR B N 1
ATOM 4102 C CA . TYR B 1 97 ? 5.879 2.643 -10.75 1 97.31 97 TYR B CA 1
ATOM 4103 C C . TYR B 1 97 ? 5.984 1.39 -9.891 1 97.31 97 TYR B C 1
ATOM 4105 O O . TYR B 1 97 ? 5.469 0.332 -10.258 1 97.31 97 TYR B O 1
ATOM 4113 N N . VAL B 1 98 ? 6.801 1.474 -8.859 1 98.31 98 VAL B N 1
ATOM 4114 C CA . VAL B 1 98 ? 6.879 0.413 -7.859 1 98.31 98 VAL B CA 1
ATOM 4115 C C . VAL B 1 98 ? 5.688 0.507 -6.906 1 98.31 98 VAL B C 1
ATOM 4117 O O . VAL B 1 98 ? 5.414 1.572 -6.348 1 98.31 98 VAL B O 1
ATOM 4120 N N . THR B 1 99 ? 4.953 -0.6 -6.824 1 98.12 99 THR B N 1
ATOM 4121 C CA . THR B 1 99 ? 3.713 -0.625 -6.059 1 98.12 99 THR B CA 1
ATOM 4122 C C . THR B 1 99 ? 3.928 -1.286 -4.699 1 98.12 99 THR B C 1
ATOM 4124 O O . THR B 1 99 ? 5.035 -1.734 -4.391 1 98.12 99 THR B O 1
ATOM 4127 N N . THR B 1 100 ? 2.854 -1.321 -3.916 1 97.38 100 THR B N 1
ATOM 4128 C CA . THR B 1 100 ? 2.883 -1.962 -2.605 1 97.38 100 THR B CA 1
ATOM 4129 C C . THR B 1 100 ? 2.672 -3.467 -2.734 1 97.38 100 THR B C 1
ATOM 4131 O O . THR B 1 100 ? 2.75 -4.199 -1.744 1 97.38 100 THR B O 1
ATOM 4134 N N . GLY B 1 101 ? 2.426 -3.949 -3.912 1 97.06 101 GLY B N 1
ATOM 4135 C CA . GLY B 1 101 ? 2.203 -5.359 -4.184 1 97.06 101 GLY B CA 1
ATOM 4136 C C . GLY B 1 101 ? 1.447 -5.605 -5.477 1 97.06 101 GLY B C 1
ATOM 4137 O O . GLY B 1 101 ? 1.116 -4.664 -6.195 1 97.06 101 GLY B O 1
ATOM 4138 N N . GLY B 1 102 ? 1.217 -6.867 -5.727 1 96.88 102 GLY B N 1
ATOM 4139 C CA . GLY B 1 102 ? 0.5 -7.234 -6.938 1 96.88 102 GLY B CA 1
ATOM 4140 C C . GLY B 1 102 ? -0.921 -6.703 -6.973 1 96.88 102 GLY B C 1
ATOM 4141 O O . GLY B 1 102 ? -1.424 -6.336 -8.039 1 96.88 102 GLY B O 1
ATOM 4142 N N . THR B 1 103 ? -1.562 -6.637 -5.848 1 97.06 103 THR B N 1
ATOM 4143 C CA . THR B 1 103 ? -2.941 -6.164 -5.785 1 97.06 103 THR B CA 1
ATOM 4144 C C . THR B 1 103 ? -3.027 -4.695 -6.191 1 97.06 103 THR B C 1
ATOM 4146 O O . THR B 1 103 ? -3.949 -4.301 -6.906 1 97.06 103 THR B O 1
ATOM 4149 N N . GLU B 1 104 ? -2.082 -3.922 -5.715 1 97.81 104 GLU B N 1
ATOM 4150 C CA . GLU B 1 104 ? -2.096 -2.533 -6.168 1 97.81 104 GLU B CA 1
ATOM 4151 C C . GLU B 1 104 ? -1.859 -2.439 -7.672 1 97.81 104 GLU B C 1
ATOM 4153 O O . GLU B 1 104 ? -2.432 -1.577 -8.344 1 97.81 104 GLU B O 1
ATOM 4158 N N . GLY B 1 105 ? -0.966 -3.262 -8.188 1 98.31 105 GLY B N 1
ATOM 4159 C CA . GLY B 1 105 ? -0.802 -3.322 -9.625 1 98.31 105 GLY B CA 1
ATOM 4160 C C . GLY B 1 105 ? -2.088 -3.654 -10.359 1 98.31 105 GLY B C 1
ATOM 4161 O O . GLY B 1 105 ? -2.389 -3.059 -11.398 1 98.31 105 GLY B O 1
ATOM 4162 N N . ASN B 1 106 ? -2.846 -4.625 -9.828 1 98.56 106 ASN B N 1
ATOM 4163 C CA . ASN B 1 106 ? -4.137 -4.977 -10.406 1 98.56 106 ASN B CA 1
ATOM 4164 C C . ASN B 1 106 ? -5.125 -3.818 -10.328 1 98.56 106 ASN B C 1
ATOM 4166 O O . ASN B 1 106 ? -5.871 -3.562 -11.273 1 98.56 106 ASN B O 1
ATOM 4170 N N . LEU B 1 107 ? -5.082 -3.133 -9.188 1 98.19 107 LEU B N 1
ATOM 4171 C CA . LEU B 1 107 ? -5.922 -1.951 -9.031 1 98.19 107 LEU B CA 1
ATOM 4172 C C . LEU B 1 107 ? -5.652 -0.942 -10.141 1 98.19 107 LEU B C 1
ATOM 4174 O O . LEU B 1 107 ? -6.586 -0.461 -10.789 1 98.19 107 LEU B O 1
ATOM 4178 N N . HIS B 1 108 ? -4.438 -0.666 -10.352 1 97.5 108 HIS B N 1
ATOM 4179 C CA . HIS B 1 108 ? -4.062 0.36 -11.312 1 97.5 108 HIS B CA 1
ATOM 4180 C C . HIS B 1 108 ? -4.34 -0.101 -12.742 1 97.5 108 HIS B C 1
ATOM 4182 O O . HIS B 1 108 ? -4.879 0.658 -13.547 1 97.5 108 HIS B O 1
ATOM 4188 N N . GLY B 1 109 ? -3.945 -1.338 -13.039 1 98.25 109 GLY B N 1
ATOM 4189 C CA . GLY B 1 109 ? -4.152 -1.86 -14.383 1 98.25 109 GLY B CA 1
ATOM 4190 C C . GLY B 1 109 ? -5.609 -1.874 -14.805 1 98.25 109 GLY B C 1
ATOM 4191 O O . GLY B 1 109 ? -5.949 -1.429 -15.898 1 98.25 109 GLY B O 1
ATOM 4192 N N . ILE B 1 110 ? -6.461 -2.344 -13.953 1 98.38 110 ILE B N 1
ATOM 4193 C CA . ILE B 1 110 ? -7.883 -2.424 -14.266 1 98.38 110 ILE B CA 1
ATOM 4194 C C . ILE B 1 110 ? -8.477 -1.019 -14.336 1 98.38 110 ILE B C 1
ATOM 4196 O O . ILE B 1 110 ? -9.352 -0.75 -15.164 1 98.38 110 ILE B O 1
ATOM 4200 N N . LEU B 1 111 ? -7.98 -0.112 -13.469 1 96.69 111 LEU B N 1
ATOM 4201 C CA . LEU B 1 111 ? -8.438 1.274 -13.516 1 96.69 111 LEU B CA 1
ATOM 4202 C C . LEU B 1 111 ? -8.156 1.89 -14.883 1 96.69 111 LEU B C 1
ATOM 4204 O O . LEU B 1 111 ? -9 2.605 -15.43 1 96.69 111 LEU B O 1
ATOM 4208 N N . LEU B 1 112 ? -6.965 1.649 -15.422 1 96.25 112 LEU B N 1
ATOM 4209 C CA . LEU B 1 112 ? -6.605 2.174 -16.734 1 96.25 112 LEU B CA 1
ATOM 4210 C C . LEU B 1 112 ? -7.57 1.675 -17.797 1 96.25 112 LEU B C 1
ATOM 4212 O O . LEU B 1 112 ? -8.008 2.445 -18.656 1 96.25 112 LEU B O 1
ATOM 4216 N N . GLY B 1 113 ? -7.902 0.363 -17.734 1 96.75 113 GLY B N 1
ATOM 4217 C CA . GLY B 1 113 ? -8.883 -0.183 -18.672 1 96.75 113 GLY B CA 1
ATOM 4218 C C . GLY B 1 113 ? -10.242 0.474 -18.562 1 96.75 113 GLY B C 1
ATOM 4219 O O . GLY B 1 113 ? -10.852 0.828 -19.562 1 96.75 113 GLY B O 1
ATOM 4220 N N . ARG B 1 114 ? -10.672 0.646 -17.328 1 95.69 114 ARG B N 1
ATOM 4221 C CA . ARG B 1 114 ? -11.977 1.24 -17.062 1 95.69 114 ARG B CA 1
ATOM 4222 C C . ARG B 1 114 ? -12.023 2.688 -17.547 1 95.69 114 ARG B C 1
ATOM 4224 O O . ARG B 1 114 ? -13.062 3.156 -18.016 1 95.69 114 ARG B O 1
ATOM 4231 N N . GLU B 1 115 ? -10.953 3.41 -17.312 1 92.5 115 GLU B N 1
ATOM 4232 C CA . GLU B 1 115 ? -10.914 4.805 -17.75 1 92.5 115 GLU B CA 1
ATOM 4233 C C . GLU B 1 115 ? -10.836 4.918 -19.266 1 92.5 115 GLU B C 1
ATOM 4235 O O . GLU B 1 115 ? -11.375 5.859 -19.844 1 92.5 115 GLU B O 1
ATOM 4240 N N . LYS B 1 116 ? -10.172 4.016 -19.891 1 93.5 116 LYS B N 1
ATOM 4241 C CA . LYS B 1 116 ? -10.141 3.971 -21.344 1 93.5 116 LYS B CA 1
ATOM 4242 C C . LYS B 1 116 ? -11.516 3.645 -21.906 1 93.5 116 LYS B C 1
ATOM 4244 O O . LYS B 1 116 ? -11.93 4.227 -22.922 1 93.5 116 LYS B O 1
ATOM 4249 N N . PHE B 1 117 ? -12.164 2.676 -21.266 1 95 117 PHE B N 1
ATOM 4250 C CA . PHE B 1 117 ? -13.5 2.246 -21.672 1 95 117 PHE B CA 1
ATOM 4251 C C . PHE B 1 117 ? -14.469 2.346 -20.5 1 95 117 PHE B C 1
ATOM 4253 O O . PHE B 1 117 ? -14.719 1.359 -19.812 1 95 117 PHE B O 1
ATOM 4260 N N . SER B 1 118 ? -15.141 3.439 -20.328 1 91.62 118 SER B N 1
ATOM 4261 C CA . SER B 1 118 ? -15.953 3.74 -19.156 1 91.62 118 SER B CA 1
ATOM 4262 C C . SER B 1 118 ? -17.109 2.764 -19.016 1 91.62 118 SER B C 1
ATOM 4264 O O . SER B 1 118 ? -17.578 2.498 -17.906 1 91.62 118 SER B O 1
ATOM 4266 N N . ASP B 1 119 ? -17.531 2.168 -20.109 1 93.44 119 ASP B N 1
ATOM 4267 C CA . ASP B 1 119 ? -18.641 1.221 -20.078 1 93.44 119 ASP B CA 1
ATOM 4268 C C . ASP B 1 119 ? -18.172 -0.194 -20.391 1 93.44 119 ASP B C 1
ATOM 4270 O O . ASP B 1 119 ? -18.969 -1.062 -20.734 1 93.44 119 ASP B O 1
ATOM 4274 N N . GLY B 1 120 ? -16.875 -0.401 -20.328 1 96.69 120 GLY B N 1
ATOM 4275 C CA . GLY B 1 120 ? -16.312 -1.709 -20.625 1 96.69 120 GLY B CA 1
ATOM 4276 C C . GLY B 1 120 ? -16.703 -2.773 -19.609 1 96.69 120 GLY B C 1
ATOM 4277 O O . GLY B 1 120 ? -17 -2.461 -18.469 1 96.69 120 GLY B O 1
ATOM 4278 N N . ILE B 1 121 ? -16.719 -4.004 -20.078 1 98.12 121 ILE B N 1
ATOM 4279 C CA . ILE B 1 121 ? -17 -5.152 -19.234 1 98.12 121 ILE B CA 1
ATOM 4280 C C . ILE B 1 121 ? -15.695 -5.883 -18.906 1 98.12 121 ILE B C 1
ATOM 4282 O O . ILE B 1 121 ? -14.883 -6.148 -19.797 1 98.12 121 ILE B O 1
ATOM 4286 N N . LEU B 1 122 ? -15.484 -6.152 -17.609 1 98.5 122 LEU B N 1
ATOM 4287 C CA . LEU B 1 122 ? -14.312 -6.91 -17.188 1 98.5 122 LEU B CA 1
ATOM 4288 C C . LEU B 1 122 ? -14.547 -8.406 -17.344 1 98.5 122 LEU B C 1
ATOM 4290 O O . LEU B 1 122 ? -15.508 -8.945 -16.797 1 98.5 122 LEU B O 1
ATOM 4294 N N . TYR B 1 123 ? -13.758 -9.047 -18.156 1 98.56 123 TYR B N 1
ATOM 4295 C CA . TYR B 1 123 ? -13.75 -10.5 -18.312 1 98.56 123 TYR B CA 1
ATOM 4296 C C . TYR B 1 123 ? -12.523 -11.109 -17.641 1 98.56 123 TYR B C 1
ATOM 4298 O O . TYR B 1 123 ? -11.391 -10.711 -17.922 1 98.56 123 TYR B O 1
ATOM 4306 N N . THR B 1 124 ? -12.703 -12.031 -16.75 1 98.38 124 THR B N 1
ATOM 4307 C CA . THR B 1 124 ? -11.617 -12.703 -16.047 1 98.38 124 THR B CA 1
ATOM 4308 C C . THR B 1 124 ? -12.008 -14.133 -15.68 1 98.38 124 THR B C 1
ATOM 4310 O O . THR B 1 124 ? -13.195 -14.438 -15.547 1 98.38 124 THR B O 1
ATOM 4313 N N . SER B 1 125 ? -11.031 -15.008 -15.57 1 97.81 125 SER B N 1
ATOM 4314 C CA . SER B 1 125 ? -11.344 -16.391 -15.234 1 97.81 125 SER B CA 1
ATOM 4315 C C . SER B 1 125 ? -11.82 -16.516 -13.789 1 97.81 125 SER B C 1
ATOM 4317 O O . SER B 1 125 ? -11.5 -15.68 -12.953 1 97.81 125 SER B O 1
ATOM 4319 N N . GLN B 1 126 ? -12.531 -17.594 -13.469 1 96.62 126 GLN B N 1
ATOM 4320 C CA . GLN B 1 126 ? -13.031 -17.844 -12.125 1 96.62 126 GLN B CA 1
ATOM 4321 C C . GLN B 1 126 ? -11.891 -18.141 -11.156 1 96.62 126 GLN B C 1
ATOM 4323 O O . GLN B 1 126 ? -12.062 -18.078 -9.938 1 96.62 126 GLN B O 1
ATOM 4328 N N . ASP B 1 127 ? -10.695 -18.438 -11.75 1 95.5 127 ASP B N 1
ATOM 4329 C CA . ASP B 1 127 ? -9.555 -18.781 -10.906 1 95.5 127 ASP B CA 1
ATOM 4330 C C . ASP B 1 127 ? -8.633 -17.578 -10.719 1 95.5 127 ASP B C 1
ATOM 4332 O O . ASP B 1 127 ? -7.52 -17.719 -10.211 1 95.5 127 ASP B O 1
ATOM 4336 N N . SER B 1 128 ? -9.156 -16.391 -11.172 1 97.06 128 SER B N 1
ATOM 4337 C CA . SER B 1 128 ? -8.367 -15.18 -10.977 1 97.06 128 SER B CA 1
ATOM 4338 C C . SER B 1 128 ? -8.195 -14.859 -9.492 1 97.06 128 SER B C 1
ATOM 4340 O O . SER B 1 128 ? -9.008 -15.289 -8.672 1 97.06 128 SER B O 1
ATOM 4342 N N . HIS B 1 129 ? -7.109 -14.219 -9.203 1 95.31 129 HIS B N 1
ATOM 4343 C CA . HIS B 1 129 ? -6.867 -13.766 -7.836 1 95.31 129 HIS B CA 1
ATOM 4344 C C . HIS B 1 129 ? -8.047 -12.961 -7.309 1 95.31 129 HIS B C 1
ATOM 4346 O O . HIS B 1 129 ? -8.656 -12.18 -8.047 1 95.31 129 HIS B O 1
ATOM 4352 N N . TYR B 1 130 ? -8.391 -13.078 -6.078 1 92.06 130 TYR B N 1
ATOM 4353 C CA . TYR B 1 130 ? -9.586 -12.492 -5.484 1 92.06 130 TYR B CA 1
ATOM 4354 C C . TYR B 1 130 ? -9.578 -10.969 -5.637 1 92.06 130 TYR B C 1
ATOM 4356 O O . TYR B 1 130 ? -10.641 -10.344 -5.668 1 92.06 130 TYR B O 1
ATOM 4364 N N . SER B 1 131 ? -8.383 -10.367 -5.742 1 95.25 131 SER B N 1
ATOM 4365 C CA . SER B 1 131 ? -8.281 -8.914 -5.859 1 95.25 131 SER B CA 1
ATOM 4366 C C . SER B 1 131 ? -8.992 -8.414 -7.109 1 95.25 131 SER B C 1
ATOM 4368 O O . SER B 1 131 ? -9.5 -7.289 -7.133 1 95.25 131 SER B O 1
ATOM 4370 N N . ILE B 1 132 ? -9.055 -9.227 -8.117 1 97.12 132 ILE B N 1
ATOM 4371 C CA . ILE B 1 132 ? -9.656 -8.805 -9.375 1 97.12 132 ILE B CA 1
ATOM 4372 C C . ILE B 1 132 ? -11.156 -8.586 -9.188 1 97.12 132 ILE B C 1
ATOM 4374 O O . ILE B 1 132 ? -11.711 -7.586 -9.641 1 97.12 132 ILE B O 1
ATOM 4378 N N . PHE B 1 133 ? -11.781 -9.477 -8.523 1 95.38 133 PHE B N 1
ATOM 4379 C CA . PHE B 1 133 ? -13.219 -9.383 -8.273 1 95.38 133 PHE B CA 1
ATOM 4380 C C . PHE B 1 133 ? -13.516 -8.25 -7.301 1 95.38 133 PHE B C 1
ATOM 4382 O O . PHE B 1 133 ? -14.508 -7.531 -7.461 1 95.38 133 PHE B O 1
ATOM 4389 N N . LYS B 1 134 ? -12.695 -8.094 -6.32 1 93.38 134 LYS B N 1
ATOM 4390 C CA . LYS B 1 134 ? -12.82 -6.977 -5.391 1 93.38 134 LYS B CA 1
ATOM 4391 C C . LYS B 1 134 ? -12.711 -5.641 -6.117 1 93.38 134 LYS B C 1
ATOM 4393 O O . LYS B 1 134 ? -13.484 -4.719 -5.852 1 93.38 134 LYS B O 1
ATOM 4398 N N . ILE B 1 135 ? -11.812 -5.523 -6.984 1 96.69 135 ILE B N 1
ATOM 4399 C CA . ILE B 1 135 ? -11.562 -4.309 -7.75 1 96.69 135 ILE B CA 1
ATOM 4400 C C . ILE B 1 135 ? -12.773 -4 -8.625 1 96.69 135 ILE B C 1
ATOM 4402 O O . ILE B 1 135 ? -13.203 -2.846 -8.719 1 96.69 135 ILE B O 1
ATOM 4406 N N . ALA B 1 136 ? -13.312 -5.031 -9.234 1 96.5 136 ALA B N 1
ATOM 4407 C CA . ALA B 1 136 ? -14.5 -4.84 -10.062 1 96.5 136 ALA B CA 1
ATOM 4408 C C . ALA B 1 136 ? -15.633 -4.215 -9.25 1 96.5 136 ALA B C 1
ATOM 4410 O O . ALA B 1 136 ? -16.328 -3.314 -9.727 1 96.5 136 ALA B O 1
ATOM 4411 N N . ARG B 1 137 ? -15.773 -4.676 -8.062 1 93.38 137 ARG B N 1
ATOM 4412 C CA . ARG B 1 137 ? -16.812 -4.148 -7.188 1 93.38 137 ARG B CA 1
ATOM 4413 C C . ARG B 1 137 ? -16.5 -2.717 -6.762 1 93.38 137 ARG B C 1
ATOM 4415 O O . ARG B 1 137 ? -17.375 -1.852 -6.781 1 93.38 137 ARG B O 1
ATOM 4422 N N . MET B 1 138 ? -15.305 -2.51 -6.41 1 94.5 138 MET B N 1
ATOM 4423 C CA . MET B 1 138 ? -14.883 -1.183 -5.969 1 94.5 138 MET B CA 1
ATOM 4424 C C . MET B 1 138 ? -15.102 -0.15 -7.066 1 94.5 138 MET B C 1
ATOM 4426 O O . MET B 1 138 ? -15.547 0.968 -6.793 1 94.5 138 MET B O 1
ATOM 4430 N N . TYR B 1 139 ? -14.812 -0.544 -8.312 1 96.25 139 TYR B N 1
ATOM 4431 C CA . TYR B 1 139 ? -14.859 0.385 -9.438 1 96.25 139 TYR B CA 1
ATOM 4432 C C . TYR B 1 139 ? -16.234 0.368 -10.102 1 96.25 139 TYR B C 1
ATOM 4434 O O . TYR B 1 139 ? -16.438 1.019 -11.133 1 96.25 139 TYR B O 1
ATOM 4442 N N . LYS B 1 140 ? -17.219 -0.428 -9.594 1 95.38 140 LYS B N 1
ATOM 4443 C CA . LYS B 1 140 ? -18.578 -0.571 -10.125 1 95.38 140 LYS B CA 1
ATOM 4444 C C . LYS B 1 140 ? -18.531 -0.982 -11.594 1 95.38 140 LYS B C 1
ATOM 4446 O O . LYS B 1 140 ? -19.188 -0.357 -12.438 1 95.38 140 LYS B O 1
ATOM 4451 N N . MET B 1 141 ? -17.781 -2.029 -11.812 1 96.75 141 MET B N 1
ATOM 4452 C CA . MET B 1 141 ? -17.688 -2.574 -13.164 1 96.75 141 MET B CA 1
ATOM 4453 C C . MET B 1 141 ? -18.547 -3.824 -13.312 1 96.75 141 MET B C 1
ATOM 4455 O O . MET B 1 141 ? -18.688 -4.598 -12.367 1 96.75 141 MET B O 1
ATOM 4459 N N . GLN B 1 142 ? -19.172 -3.941 -14.5 1 96.88 142 GLN B N 1
ATOM 4460 C CA . GLN B 1 142 ? -19.703 -5.262 -14.836 1 96.88 142 GLN B CA 1
ATOM 4461 C C . GLN B 1 142 ? -18.562 -6.273 -15 1 96.88 142 GLN B C 1
ATOM 4463 O O . GLN B 1 142 ? -17.578 -6 -15.68 1 96.88 142 GLN B O 1
ATOM 4468 N N . CYS B 1 143 ? -18.688 -7.371 -14.289 1 97.06 143 CYS B N 1
ATOM 4469 C CA . CYS B 1 143 ? -17.656 -8.383 -14.289 1 97.06 143 CYS B CA 1
ATOM 4470 C C . CYS B 1 143 ? -18.203 -9.75 -14.688 1 97.06 143 CYS B C 1
ATOM 4472 O O . CYS B 1 143 ? -19.172 -10.219 -14.086 1 97.06 143 CYS B O 1
ATOM 4474 N N . VAL B 1 144 ? -17.609 -10.297 -15.703 1 97.81 144 VAL B N 1
ATOM 4475 C CA . VAL B 1 144 ? -18.016 -11.625 -16.172 1 97.81 144 VAL B CA 1
ATOM 4476 C C . VAL B 1 144 ? -16.953 -12.648 -15.75 1 97.81 144 VAL B C 1
ATOM 4478 O O . VAL B 1 144 ? -15.781 -12.516 -16.094 1 97.81 144 VAL B O 1
ATOM 4481 N N . LYS B 1 145 ? -17.422 -13.617 -15 1 97.31 145 LYS B N 1
ATOM 4482 C CA . LYS B 1 145 ? -16.562 -14.727 -14.602 1 97.31 145 LYS B CA 1
ATOM 4483 C C . LYS B 1 145 ? -16.547 -15.812 -15.672 1 97.31 145 LYS B C 1
ATOM 4485 O O . LYS B 1 145 ? -17.562 -16.484 -15.898 1 97.31 145 LYS B O 1
ATOM 4490 N N . VAL B 1 146 ? -15.391 -16.016 -16.266 1 98.31 146 VAL B N 1
ATOM 4491 C CA . VAL B 1 146 ? -15.227 -17 -17.312 1 98.31 146 VAL B CA 1
ATOM 4492 C C . VAL B 1 146 ? -14.773 -18.328 -16.719 1 98.31 146 VAL B C 1
ATOM 4494 O O . VAL B 1 146 ? -14.008 -18.359 -15.75 1 98.31 146 VAL B O 1
ATOM 4497 N N . GLY B 1 147 ? -15.211 -19.438 -17.25 1 98.19 147 GLY B N 1
ATOM 4498 C CA . GLY B 1 147 ? -14.797 -20.75 -16.781 1 98.19 147 GLY B CA 1
ATOM 4499 C C . GLY B 1 147 ? -13.32 -21.031 -17.031 1 98.19 147 GLY B C 1
ATOM 4500 O O . GLY B 1 147 ? -12.648 -20.266 -17.719 1 98.19 147 GLY B O 1
ATOM 4501 N N . THR B 1 148 ? -12.844 -22.141 -16.391 1 98 148 THR B N 1
ATOM 4502 C CA . THR B 1 148 ? -11.445 -22.531 -16.547 1 98 148 THR B CA 1
ATOM 4503 C C . THR B 1 148 ? -11.328 -23.984 -16.984 1 98 148 THR B C 1
ATOM 4505 O O . THR B 1 148 ? -12.25 -24.781 -16.766 1 98 148 THR B O 1
ATOM 4508 N N . LEU B 1 149 ? -10.219 -24.297 -17.641 1 97.19 149 LEU B N 1
ATOM 4509 C CA . LEU B 1 149 ? -9.828 -25.672 -17.906 1 97.19 149 LEU B CA 1
ATOM 4510 C C . LEU B 1 149 ? -9.336 -26.344 -16.625 1 97.19 149 LEU B C 1
ATOM 4512 O O . LEU B 1 149 ? -9.148 -25.688 -15.602 1 97.19 149 LEU B O 1
ATOM 4516 N N . VAL B 1 150 ? -9.117 -27.641 -16.672 1 95.69 150 VAL B N 1
ATOM 4517 C CA . VAL B 1 150 ? -8.625 -28.391 -15.531 1 95.69 150 VAL B CA 1
ATOM 4518 C C . VAL B 1 150 ? -7.273 -27.844 -15.094 1 95.69 150 VAL B C 1
ATOM 4520 O O . VAL B 1 150 ? -6.969 -27.812 -13.898 1 95.69 150 VAL B O 1
ATOM 4523 N N . SER B 1 151 ? -6.508 -27.344 -16 1 96.5 151 SER B N 1
ATOM 4524 C CA . SER B 1 151 ? -5.184 -26.797 -15.719 1 96.5 151 SER B CA 1
ATOM 4525 C C . SER B 1 151 ? -5.285 -25.5 -14.906 1 96.5 151 SER B C 1
ATOM 4527 O O . SER B 1 151 ? -4.316 -25.094 -14.258 1 96.5 151 SER B O 1
ATOM 4529 N N . GLY B 1 152 ? -6.426 -24.844 -14.914 1 97.31 152 GLY B N 1
ATOM 4530 C CA . GLY B 1 152 ? -6.594 -23.531 -14.32 1 97.31 152 GLY B CA 1
ATOM 4531 C C . GLY B 1 152 ? -6.543 -22.406 -15.336 1 97.31 152 GLY B C 1
ATOM 4532 O O . GLY B 1 152 ? -6.844 -21.25 -15.008 1 97.31 152 GLY B O 1
ATOM 4533 N N . GLU B 1 153 ? -6.23 -22.734 -16.578 1 97.62 153 GLU B N 1
ATOM 4534 C CA . GLU B 1 153 ? -6.227 -21.781 -17.688 1 97.62 153 GLU B CA 1
ATOM 4535 C C . GLU B 1 153 ? -7.648 -21.344 -18.047 1 97.62 153 GLU B C 1
ATOM 4537 O O . GLU B 1 153 ? -8.586 -22.141 -17.938 1 97.62 153 GLU B O 1
ATOM 4542 N N . ILE B 1 154 ? -7.766 -20.141 -18.516 1 98.38 154 ILE B N 1
ATOM 4543 C CA . ILE B 1 154 ? -9.078 -19.641 -18.922 1 98.38 154 ILE B CA 1
ATOM 4544 C C . ILE B 1 154 ? -9.633 -20.531 -20.047 1 98.38 154 ILE B C 1
ATOM 4546 O O . ILE B 1 154 ? -8.883 -20.969 -20.922 1 98.38 154 ILE B O 1
ATOM 4550 N N . ASP B 1 155 ? -10.93 -20.844 -19.938 1 98.5 155 ASP B N 1
ATOM 4551 C CA . ASP B 1 155 ? -11.602 -21.594 -20.984 1 98.5 155 ASP B CA 1
ATOM 4552 C C . ASP B 1 155 ? -11.938 -20.703 -22.188 1 98.5 155 ASP B C 1
ATOM 4554 O O . ASP B 1 155 ? -12.914 -19.953 -22.141 1 98.5 155 ASP B O 1
ATOM 4558 N N . TYR B 1 156 ? -11.281 -20.891 -23.281 1 97.38 156 TYR B N 1
ATOM 4559 C CA . TYR B 1 156 ? -11.391 -20 -24.438 1 97.38 156 TYR B CA 1
ATOM 4560 C C . TYR B 1 156 ? -12.75 -20.156 -25.109 1 97.38 156 TYR B C 1
ATOM 4562 O O . TYR B 1 156 ? -13.281 -19.203 -25.688 1 97.38 156 TYR B O 1
ATOM 4570 N N . THR B 1 157 ? -13.312 -21.359 -25.047 1 97.06 157 THR B N 1
ATOM 4571 C CA . THR B 1 157 ? -14.656 -21.578 -25.594 1 97.06 157 THR B CA 1
ATOM 4572 C C . THR B 1 157 ? -15.695 -20.812 -24.781 1 97.06 157 THR B C 1
ATOM 4574 O O . THR B 1 157 ? -16.594 -20.172 -25.344 1 97.06 157 THR B O 1
ATOM 4577 N N . ASP B 1 158 ? -15.508 -20.875 -23.516 1 97.94 158 ASP B N 1
ATOM 4578 C CA . ASP B 1 158 ? -16.422 -20.141 -22.656 1 97.94 158 ASP B CA 1
ATOM 4579 C C . ASP B 1 158 ? -16.234 -18.625 -22.812 1 97.94 158 ASP B C 1
ATOM 4581 O O . ASP B 1 158 ? -17.219 -17.875 -22.812 1 97.94 158 ASP B O 1
ATOM 4585 N N . LEU B 1 159 ? -14.977 -18.188 -22.938 1 98.06 159 LEU B N 1
ATOM 4586 C CA . LEU B 1 159 ? -14.711 -16.766 -23.172 1 98.06 159 LEU B CA 1
ATOM 4587 C C . LEU B 1 159 ? -15.43 -16.281 -24.422 1 98.06 159 LEU B C 1
ATOM 4589 O O . LEU B 1 159 ? -16.094 -15.234 -24.406 1 98.06 159 LEU B O 1
ATOM 4593 N N . LYS B 1 160 ? -15.328 -17.047 -25.469 1 96.81 160 LYS B N 1
ATOM 4594 C CA . LYS B 1 160 ? -15.984 -16.703 -26.719 1 96.81 160 LYS B CA 1
ATOM 4595 C C . LYS B 1 160 ? -17.5 -16.562 -26.531 1 96.81 160 LYS B C 1
ATOM 4597 O O . LYS B 1 160 ? -18.109 -15.617 -27.031 1 96.81 160 LYS B O 1
ATOM 4602 N N . SER B 1 161 ? -18.047 -17.453 -25.797 1 96.38 161 SER B N 1
ATOM 4603 C CA . SER B 1 161 ? -19.484 -17.453 -25.562 1 96.38 161 SER B CA 1
ATOM 4604 C C . SER B 1 161 ? -19.906 -16.25 -24.719 1 96.38 161 SER B C 1
ATOM 4606 O O . SER B 1 161 ? -21.016 -15.734 -24.891 1 96.38 161 SER B O 1
ATOM 4608 N N . GLN B 1 162 ? -19.047 -15.875 -23.797 1 95.5 162 GLN B N 1
ATOM 4609 C CA . GLN B 1 162 ? -19.359 -14.797 -22.859 1 95.5 162 GLN B CA 1
ATOM 4610 C C . GLN B 1 162 ? -19.188 -13.43 -23.531 1 95.5 162 GLN B C 1
ATOM 4612 O O . GLN B 1 162 ? -19.781 -12.445 -23.078 1 95.5 162 GLN B O 1
ATOM 4617 N N . LEU B 1 163 ? -18.391 -13.406 -24.578 1 94.75 163 LEU B N 1
ATOM 4618 C CA . LEU B 1 163 ? -18.188 -12.164 -25.328 1 94.75 163 LEU B CA 1
ATOM 4619 C C . LEU B 1 163 ? -19.406 -11.852 -26.188 1 94.75 163 LEU B C 1
ATOM 4621 O O . LEU B 1 163 ? -19.266 -11.609 -27.391 1 94.75 163 LEU B O 1
ATOM 4625 N N . ALA B 1 164 ? -20.578 -11.828 -25.672 1 79.75 164 ALA B N 1
ATOM 4626 C CA . ALA B 1 164 ? -21.828 -11.695 -26.406 1 79.75 164 ALA B CA 1
ATOM 4627 C C . ALA B 1 164 ? -22.234 -10.227 -26.531 1 79.75 164 ALA B C 1
ATOM 4629 O O . ALA B 1 164 ? -22.969 -9.859 -27.469 1 79.75 164 ALA B O 1
ATOM 4630 N N . HIS B 1 165 ? -21.797 -9.461 -25.609 1 78.88 165 HIS B N 1
ATOM 4631 C CA . HIS B 1 165 ? -22.156 -8.047 -25.641 1 78.88 165 HIS B CA 1
ATOM 4632 C C . HIS B 1 165 ? -21.172 -7.258 -26.5 1 78.88 165 HIS B C 1
ATOM 4634 O O . HIS B 1 165 ? -20.406 -6.445 -26 1 78.88 165 HIS B O 1
ATOM 4640 N N . LYS B 1 166 ? -21.406 -7.301 -27.734 1 83.44 166 LYS B N 1
ATOM 4641 C CA . LYS B 1 166 ? -20.484 -6.699 -28.688 1 83.44 166 LYS B CA 1
ATOM 4642 C C . LYS B 1 166 ? -20.656 -5.184 -28.734 1 83.44 166 LYS B C 1
ATOM 4644 O O . LYS B 1 166 ? -19.797 -4.469 -29.266 1 83.44 166 LYS B O 1
ATOM 4649 N N . ASP B 1 167 ? -21.594 -4.777 -28.047 1 90.31 167 ASP B N 1
ATOM 4650 C CA . ASP B 1 167 ? -21.859 -3.342 -28.062 1 90.31 167 ASP B CA 1
ATOM 4651 C C . ASP B 1 167 ? -20.984 -2.613 -27.047 1 90.31 167 ASP B C 1
ATOM 4653 O O . ASP B 1 167 ? -20.859 -1.387 -27.078 1 90.31 167 ASP B O 1
ATOM 4657 N N . LYS B 1 168 ? -20.328 -3.346 -26.188 1 95.06 168 LYS B N 1
ATOM 4658 C CA . LYS B 1 168 ? -19.438 -2.75 -25.172 1 95.06 168 LYS B CA 1
ATOM 4659 C C . LYS B 1 168 ? -18.016 -3.238 -25.344 1 95.06 168 LYS B C 1
ATOM 4661 O O . LYS B 1 168 ? -17.781 -4.375 -25.766 1 95.06 168 LYS B O 1
ATOM 4666 N N . PRO B 1 169 ? -17.031 -2.367 -25 1 97.25 169 PRO B N 1
ATOM 4667 C CA . PRO B 1 169 ? -15.648 -2.812 -25.047 1 97.25 169 PRO B CA 1
ATOM 4668 C C . PRO B 1 169 ? -15.32 -3.877 -24 1 97.25 169 PRO B C 1
ATOM 4670 O O . PRO B 1 169 ? -16.062 -4.039 -23.031 1 97.25 169 PRO B O 1
ATOM 4673 N N . ALA B 1 170 ? -14.258 -4.586 -24.266 1 98.25 170 ALA B N 1
ATOM 4674 C CA . ALA B 1 170 ? -13.852 -5.672 -23.391 1 98.25 170 ALA B CA 1
ATOM 4675 C C . ALA B 1 170 ? -12.57 -5.32 -22.625 1 98.25 170 ALA B C 1
ATOM 4677 O O . ALA B 1 170 ? -11.578 -4.906 -23.234 1 98.25 170 ALA B O 1
ATOM 4678 N N . ILE B 1 171 ? -12.625 -5.363 -21.375 1 98.5 171 ILE B N 1
ATOM 4679 C CA . ILE B 1 171 ? -11.438 -5.332 -20.516 1 98.5 171 ILE B CA 1
ATOM 4680 C C . ILE B 1 171 ? -11.117 -6.738 -20.031 1 98.5 171 ILE B C 1
ATOM 4682 O O . ILE B 1 171 ? -11.938 -7.371 -19.359 1 98.5 171 ILE B O 1
ATOM 4686 N N . ILE B 1 172 ? -9.922 -7.27 -20.359 1 98.69 172 ILE B N 1
ATOM 4687 C CA . ILE B 1 172 ? -9.57 -8.656 -20.078 1 98.69 172 ILE B CA 1
ATOM 4688 C C . ILE B 1 172 ? -8.461 -8.703 -19.016 1 98.69 172 ILE B C 1
ATOM 4690 O O . ILE B 1 172 ? -7.434 -8.039 -19.172 1 98.69 172 ILE B O 1
ATOM 4694 N N . ASN B 1 173 ? -8.68 -9.43 -17.953 1 98.81 173 ASN B N 1
ATOM 4695 C CA . ASN B 1 173 ? -7.602 -9.797 -17.047 1 98.81 173 ASN B CA 1
ATOM 4696 C C . ASN B 1 173 ? -7.055 -11.188 -17.359 1 98.81 173 ASN B C 1
ATOM 4698 O O . ASN B 1 173 ? -7.797 -12.172 -17.344 1 98.81 173 ASN B O 1
ATOM 4702 N N . LEU B 1 174 ? -5.797 -11.25 -17.656 1 98.62 174 LEU B N 1
ATOM 4703 C CA . LEU B 1 174 ? -5.113 -12.523 -17.891 1 98.62 174 LEU B CA 1
ATOM 4704 C C . LEU B 1 174 ? -4.312 -12.938 -16.672 1 98.62 174 LEU B C 1
ATOM 4706 O O . LEU B 1 174 ? -3.627 -12.117 -16.062 1 98.62 174 LEU B O 1
ATOM 4710 N N . ASN B 1 175 ? -4.449 -14.188 -16.359 1 98.31 175 ASN B N 1
ATOM 4711 C CA . ASN B 1 175 ? -3.643 -14.742 -15.273 1 98.31 175 ASN B CA 1
ATOM 4712 C C . ASN B 1 175 ? -2.344 -15.352 -15.797 1 98.31 175 ASN B C 1
ATOM 4714 O O . ASN B 1 175 ? -2.371 -16.312 -16.562 1 98.31 175 ASN B O 1
ATOM 4718 N N . ILE B 1 176 ? -1.266 -14.742 -15.461 1 98.06 176 ILE B N 1
ATOM 4719 C CA . ILE B 1 176 ? 0.048 -15.328 -15.703 1 98.06 176 ILE B CA 1
ATOM 4720 C C . ILE B 1 176 ? 0.543 -16.047 -14.453 1 98.06 176 ILE B C 1
ATOM 4722 O O . ILE B 1 176 ? 1.487 -15.586 -13.805 1 98.06 176 ILE B O 1
ATOM 4726 N N . GLY B 1 177 ? -0.036 -17.219 -14.234 1 96.81 177 GLY B N 1
ATOM 4727 C CA . GLY B 1 177 ? 0.143 -17.953 -12.992 1 96.81 177 GLY B CA 1
ATOM 4728 C C . GLY B 1 177 ? -1.022 -17.812 -12.031 1 96.81 177 GLY B C 1
ATOM 4729 O O . GLY B 1 177 ? -1.016 -16.922 -11.18 1 96.81 177 GLY B O 1
ATOM 4730 N N . THR B 1 178 ? -2.002 -18.703 -12.148 1 96.12 178 THR B N 1
ATOM 4731 C CA . THR B 1 178 ? -3.094 -18.688 -11.18 1 96.12 178 THR B CA 1
ATOM 4732 C C . THR B 1 178 ? -2.596 -19.094 -9.797 1 96.12 178 THR B C 1
ATOM 4734 O O . THR B 1 178 ? -1.636 -19.859 -9.672 1 96.12 178 THR B O 1
ATOM 4737 N N . THR B 1 179 ? -3.248 -18.625 -8.812 1 90.62 179 THR B N 1
ATOM 4738 C CA . THR B 1 179 ? -2.811 -18.766 -7.426 1 90.62 179 THR B CA 1
ATOM 4739 C C . THR B 1 179 ? -2.711 -20.234 -7.031 1 90.62 179 THR B C 1
ATOM 4741 O O . THR B 1 179 ? -1.708 -20.656 -6.453 1 90.62 179 THR B O 1
ATOM 4744 N N . MET B 1 180 ? -3.629 -21 -7.355 1 93.44 180 MET B N 1
ATOM 4745 C CA . MET B 1 180 ? -3.707 -22.375 -6.84 1 93.44 180 MET B CA 1
ATOM 4746 C C . MET B 1 180 ? -2.938 -23.344 -7.73 1 93.44 180 MET B C 1
ATOM 4748 O O . MET B 1 180 ? -2.256 -24.234 -7.238 1 93.44 180 MET B O 1
ATOM 4752 N N . LYS B 1 181 ? -3.025 -23.141 -9.055 1 96.88 181 LYS B N 1
ATOM 4753 C CA . LYS B 1 181 ? -2.559 -24.203 -9.938 1 96.88 181 LYS B CA 1
ATOM 4754 C C . LYS B 1 181 ? -1.379 -23.734 -10.789 1 96.88 181 LYS B C 1
ATOM 4756 O O . LYS B 1 181 ? -0.755 -24.547 -11.484 1 96.88 181 LYS B O 1
ATOM 4761 N N . GLY B 1 182 ? -1.078 -22.484 -10.75 1 97.38 182 GLY B N 1
ATOM 4762 C CA . GLY B 1 182 ? 0.031 -21.953 -11.531 1 97.38 182 GLY B CA 1
ATOM 4763 C C . GLY B 1 182 ? -0.227 -21.984 -13.023 1 97.38 182 GLY B C 1
ATOM 4764 O O . GLY B 1 182 ? 0.704 -22.141 -13.812 1 97.38 182 GLY B O 1
ATOM 4765 N N . ALA B 1 183 ? -1.463 -21.859 -13.383 1 97.81 183 ALA B N 1
ATOM 4766 C CA . ALA B 1 183 ? -1.818 -21.906 -14.797 1 97.81 183 ALA B CA 1
ATOM 4767 C C . ALA B 1 183 ? -1.559 -20.562 -15.477 1 97.81 183 ALA B C 1
ATOM 4769 O O . ALA B 1 183 ? -1.742 -19.516 -14.875 1 97.81 183 ALA B O 1
ATOM 4770 N N . ILE B 1 184 ? -1.185 -20.609 -16.734 1 98.06 184 ILE B N 1
ATOM 4771 C CA . ILE B 1 184 ? -0.881 -19.422 -17.531 1 98.06 184 ILE B CA 1
ATOM 4772 C C . ILE B 1 184 ? -1.884 -19.297 -18.672 1 98.06 184 ILE B C 1
ATOM 4774 O O . ILE B 1 184 ? -1.996 -20.203 -19.5 1 98.06 184 ILE B O 1
ATOM 4778 N N . ASP B 1 185 ? -2.662 -18.188 -18.703 1 98.12 185 ASP B N 1
ATOM 4779 C CA . ASP B 1 185 ? -3.539 -17.922 -19.844 1 98.12 185 ASP B CA 1
ATOM 4780 C C . ASP B 1 185 ? -2.73 -17.625 -21.094 1 98.12 185 ASP B C 1
ATOM 4782 O O . ASP B 1 185 ? -1.745 -16.891 -21.062 1 98.12 185 ASP B O 1
ATOM 4786 N N . ASP B 1 186 ? -3.113 -18.266 -22.172 1 96.88 186 ASP B N 1
ATOM 4787 C CA . ASP B 1 186 ? -2.422 -18.062 -23.438 1 96.88 186 ASP B CA 1
ATOM 4788 C C . ASP B 1 186 ? -2.902 -16.781 -24.141 1 96.88 186 ASP B C 1
ATOM 4790 O O . ASP B 1 186 ? -3.984 -16.766 -24.719 1 96.88 186 ASP B O 1
ATOM 4794 N N . ILE B 1 187 ? -2.064 -15.773 -24.156 1 97.12 187 ILE B N 1
ATOM 4795 C CA . ILE B 1 187 ? -2.443 -14.461 -24.672 1 97.12 187 ILE B CA 1
ATOM 4796 C C . ILE B 1 187 ? -2.771 -14.555 -26.156 1 97.12 187 ILE B C 1
ATOM 4798 O O . ILE B 1 187 ? -3.66 -13.859 -26.641 1 97.12 187 ILE B O 1
ATOM 4802 N N . ASP B 1 188 ? -2.08 -15.391 -26.906 1 96.81 188 ASP B N 1
ATOM 4803 C CA . ASP B 1 188 ? -2.336 -15.516 -28.344 1 96.81 188 ASP B CA 1
ATOM 4804 C C . ASP B 1 188 ? -3.719 -16.109 -28.594 1 96.81 188 ASP B C 1
ATOM 4806 O O . ASP B 1 188 ? -4.426 -15.672 -29.516 1 96.81 188 ASP B O 1
ATOM 4810 N N . HIS B 1 189 ? -4.082 -17.062 -27.797 1 97 189 HIS B N 1
ATOM 4811 C CA . HIS B 1 189 ? -5.414 -17.641 -27.938 1 97 189 HIS B CA 1
ATOM 4812 C C . HIS B 1 189 ? -6.492 -16.625 -27.562 1 97 189 HIS B C 1
ATOM 4814 O O . HIS B 1 189 ? -7.562 -16.609 -28.172 1 97 189 HIS B O 1
ATOM 4820 N N . VAL B 1 190 ? -6.25 -15.812 -26.578 1 97.56 190 VAL B N 1
ATOM 4821 C CA . VAL B 1 190 ? -7.199 -14.781 -26.156 1 97.56 190 VAL B CA 1
ATOM 4822 C C . VAL B 1 190 ? -7.359 -13.75 -27.266 1 97.56 190 VAL B C 1
ATOM 4824 O O . VAL B 1 190 ? -8.477 -13.344 -27.594 1 97.56 190 VAL B O 1
ATOM 4827 N N . LEU B 1 191 ? -6.25 -13.328 -27.875 1 97.25 191 LEU B N 1
ATOM 4828 C CA . LEU B 1 191 ? -6.285 -12.359 -28.953 1 97.25 191 LEU B CA 1
ATOM 4829 C C . LEU B 1 191 ? -7.055 -12.906 -30.156 1 97.25 191 LEU B C 1
ATOM 4831 O O . LEU B 1 191 ? -7.836 -12.18 -30.781 1 97.25 191 LEU B O 1
ATOM 4835 N N . GLN B 1 192 ? -6.828 -14.188 -30.422 1 96.69 192 GLN B N 1
ATOM 4836 C CA . GLN B 1 192 ? -7.57 -14.836 -31.5 1 96.69 192 GLN B CA 1
ATOM 4837 C C . GLN B 1 192 ? -9.062 -14.875 -31.203 1 96.69 192 GLN B C 1
ATOM 4839 O O . GLN B 1 192 ? -9.891 -14.594 -32.062 1 96.69 192 GLN B O 1
ATOM 4844 N N . THR B 1 193 ? -9.383 -15.219 -29.984 1 96.88 193 THR B N 1
ATOM 4845 C CA . THR B 1 193 ? -10.781 -15.289 -29.547 1 96.88 193 THR B CA 1
ATOM 4846 C C . THR B 1 193 ? -11.445 -13.922 -29.656 1 96.88 193 THR B C 1
ATOM 4848 O O . THR B 1 193 ? -12.594 -13.82 -30.109 1 96.88 193 THR B O 1
ATOM 4851 N N . LEU B 1 194 ? -10.734 -12.836 -29.281 1 96.88 194 LEU B N 1
ATOM 4852 C CA . LEU B 1 194 ? -11.25 -11.469 -29.375 1 96.88 194 LEU B CA 1
ATOM 4853 C C . LEU B 1 194 ? -11.492 -11.086 -30.828 1 96.88 194 LEU B C 1
ATOM 4855 O O . LEU B 1 194 ? -12.547 -10.555 -31.172 1 96.88 194 LEU B O 1
ATOM 4859 N N . ASP B 1 195 ? -10.555 -11.43 -31.672 1 94.81 195 ASP B N 1
ATOM 4860 C CA . ASP B 1 195 ? -10.664 -11.125 -33.094 1 94.81 195 ASP B CA 1
ATOM 4861 C C . ASP B 1 195 ? -11.867 -11.828 -33.719 1 94.81 195 ASP B C 1
ATOM 4863 O O . ASP B 1 195 ? -12.664 -11.211 -34.406 1 94.81 195 ASP B O 1
ATOM 4867 N N . GLU B 1 196 ? -12.008 -13.07 -33.375 1 94.38 196 GLU B N 1
ATOM 4868 C CA . GLU B 1 196 ? -13.102 -13.875 -33.906 1 94.38 196 GLU B CA 1
ATOM 4869 C C . GLU B 1 196 ? -14.453 -13.391 -33.406 1 94.38 196 GLU B C 1
ATOM 4871 O O . GLU B 1 196 ? -15.484 -13.602 -34.062 1 94.38 196 GLU B O 1
ATOM 4876 N N . SER B 1 197 ? -14.414 -12.773 -32.281 1 94.75 197 SER B N 1
ATOM 4877 C CA . SER B 1 197 ? -15.648 -12.297 -31.672 1 94.75 197 SER B CA 1
ATOM 4878 C C . SER B 1 197 ? -15.945 -10.859 -32.062 1 94.75 197 SER B C 1
ATOM 4880 O O . SER B 1 197 ? -16.906 -10.258 -31.562 1 94.75 197 SER B O 1
ATOM 4882 N N . GLY B 1 198 ? -15.102 -10.211 -32.844 1 92.75 198 GLY B N 1
ATOM 4883 C CA . GLY B 1 198 ? -15.375 -8.898 -33.406 1 92.75 198 GLY B CA 1
ATOM 4884 C C . GLY B 1 198 ? -14.781 -7.77 -32.562 1 92.75 198 GLY B C 1
ATOM 4885 O O . GLY B 1 198 ? -15.148 -6.605 -32.75 1 92.75 198 GLY B O 1
ATOM 4886 N N . PHE B 1 199 ? -13.914 -8.078 -31.656 1 95.31 199 PHE B N 1
ATOM 4887 C CA . PHE B 1 199 ? -13.266 -7.043 -30.859 1 95.31 199 PHE B CA 1
ATOM 4888 C C . PHE B 1 199 ? -11.93 -6.641 -31.469 1 95.31 199 PHE B C 1
ATOM 4890 O O . PHE B 1 199 ? -10.922 -7.32 -31.281 1 95.31 199 PHE B O 1
ATOM 4897 N N . HIS B 1 200 ? -11.922 -5.492 -32.125 1 90.88 200 HIS B N 1
ATOM 4898 C CA . HIS B 1 200 ? -10.695 -4.949 -32.688 1 90.88 200 HIS B CA 1
ATOM 4899 C C . HIS B 1 200 ? -9.852 -4.273 -31.609 1 90.88 200 HIS B C 1
ATOM 4901 O O . HIS B 1 200 ? -10.297 -4.121 -30.469 1 90.88 200 HIS B O 1
ATOM 4907 N N . ARG B 1 201 ? -8.703 -3.838 -32 1 90.38 201 ARG B N 1
ATOM 4908 C CA . ARG B 1 201 ? -7.691 -3.357 -31.078 1 90.38 201 ARG B CA 1
ATOM 4909 C C . ARG B 1 201 ? -8.195 -2.154 -30.297 1 90.38 201 ARG B C 1
ATOM 4911 O O . ARG B 1 201 ? -7.789 -1.937 -29.141 1 90.38 201 ARG B O 1
ATOM 4918 N N . ASP B 1 202 ? -9.086 -1.428 -30.859 1 92.06 202 ASP B N 1
ATOM 4919 C CA . ASP B 1 202 ? -9.586 -0.221 -30.203 1 92.06 202 ASP B CA 1
ATOM 4920 C C . ASP B 1 202 ? -10.812 -0.526 -29.344 1 92.06 202 ASP B C 1
ATOM 4922 O O . ASP B 1 202 ? -11.406 0.379 -28.766 1 92.06 202 ASP B O 1
ATOM 4926 N N . ARG B 1 203 ? -11.07 -1.789 -29.188 1 95.69 203 ARG B N 1
ATOM 4927 C CA . ARG B 1 203 ? -12.297 -2.145 -28.469 1 95.69 203 ARG B CA 1
ATOM 4928 C C . ARG B 1 203 ? -11.992 -3.061 -27.297 1 95.69 203 ARG B C 1
ATOM 4930 O O . ARG B 1 203 ? -12.906 -3.607 -26.672 1 95.69 203 ARG B O 1
ATOM 4937 N N . PHE B 1 204 ? -10.734 -3.24 -27.016 1 97.62 204 PHE B N 1
ATOM 4938 C CA . PHE B 1 204 ? -10.43 -4.031 -25.828 1 97.62 204 PHE B CA 1
ATOM 4939 C C . PHE B 1 204 ? -9.172 -3.502 -25.125 1 97.62 204 PHE B C 1
ATOM 4941 O O . PHE B 1 204 ? -8.438 -2.697 -25.703 1 97.62 204 PHE B O 1
ATOM 4948 N N . TYR B 1 205 ? -9 -3.812 -23.891 1 98.19 205 TYR B N 1
ATOM 4949 C CA . TYR B 1 205 ? -7.855 -3.574 -23.016 1 98.19 205 TYR B CA 1
ATOM 4950 C C . TYR B 1 205 ? -7.461 -4.844 -22.266 1 98.19 205 TYR B C 1
ATOM 4952 O O . TYR B 1 205 ? -8.32 -5.539 -21.719 1 98.19 205 TYR B O 1
ATOM 4960 N N . ILE B 1 206 ? -6.156 -5.184 -22.312 1 98.75 206 ILE B N 1
ATOM 4961 C CA . ILE B 1 206 ? -5.707 -6.406 -21.656 1 98.75 206 ILE B CA 1
ATOM 4962 C C . ILE B 1 206 ? -4.758 -6.055 -20.516 1 98.75 206 ILE B C 1
ATOM 4964 O O . ILE B 1 206 ? -3.732 -5.402 -20.719 1 98.75 206 ILE B O 1
ATOM 4968 N N . HIS B 1 207 ? -5.109 -6.406 -19.312 1 98.88 207 HIS B N 1
ATOM 4969 C CA . HIS B 1 207 ? -4.223 -6.379 -18.156 1 98.88 207 HIS B CA 1
ATOM 4970 C C . HIS B 1 207 ? -3.66 -7.766 -17.859 1 98.88 207 HIS B C 1
ATOM 4972 O O . HIS B 1 207 ? -4.398 -8.75 -17.859 1 98.88 207 HIS B O 1
ATOM 4978 N N . CYS B 1 208 ? -2.371 -7.844 -17.609 1 98.88 208 CYS B N 1
ATOM 4979 C CA . CYS B 1 208 ? -1.716 -9.102 -17.281 1 98.88 208 CYS B CA 1
ATOM 4980 C C . CYS B 1 208 ? -1.325 -9.148 -15.812 1 98.88 208 CYS B C 1
ATOM 4982 O O . CYS B 1 208 ? -0.399 -8.453 -15.391 1 98.88 208 CYS B O 1
ATOM 4984 N N . ASP B 1 209 ? -2.07 -9.969 -15.062 1 98.75 209 ASP B N 1
ATOM 4985 C CA . ASP B 1 209 ? -1.664 -10.258 -13.688 1 98.75 209 ASP B CA 1
ATOM 4986 C C . ASP B 1 209 ? -0.575 -11.328 -13.648 1 98.75 209 ASP B C 1
ATOM 4988 O O . ASP B 1 209 ? -0.873 -12.523 -13.633 1 98.75 209 ASP B O 1
ATOM 4992 N N . GLY B 1 210 ? 0.674 -10.844 -13.578 1 98.44 210 GLY B N 1
ATOM 4993 C CA . GLY B 1 210 ? 1.824 -11.734 -13.523 1 98.44 210 GLY B CA 1
ATOM 4994 C C . GLY B 1 210 ? 2.531 -11.703 -12.18 1 98.44 210 GLY B C 1
ATOM 4995 O O . GLY B 1 210 ? 3.762 -11.664 -12.125 1 98.44 210 GLY B O 1
ATOM 4996 N N . ALA B 1 211 ? 1.777 -11.758 -11.078 1 97.56 211 ALA B N 1
ATOM 4997 C CA . ALA B 1 211 ? 2.34 -11.57 -9.742 1 97.56 211 ALA B CA 1
ATOM 4998 C C . ALA B 1 211 ? 3.547 -12.477 -9.523 1 97.56 211 ALA B C 1
ATOM 5000 O O . ALA B 1 211 ? 4.594 -12.023 -9.055 1 97.56 211 ALA B O 1
ATOM 5001 N N . LEU B 1 212 ? 3.438 -13.719 -9.883 1 95.69 212 LEU B N 1
ATOM 5002 C CA . LEU B 1 212 ? 4.562 -14.633 -9.688 1 95.69 212 LEU B CA 1
ATOM 5003 C C . LEU B 1 212 ? 5.297 -14.867 -11.008 1 95.69 212 LEU B C 1
ATOM 5005 O O . LEU B 1 212 ? 6.473 -14.523 -11.133 1 95.69 212 LEU B O 1
ATOM 5009 N N . PHE B 1 213 ? 4.645 -15.188 -12.078 1 97.62 213 PHE B N 1
ATOM 5010 C CA . PHE B 1 213 ? 5.285 -15.711 -13.281 1 97.62 213 PHE B CA 1
ATOM 5011 C C . PHE B 1 213 ? 5.676 -14.586 -14.227 1 97.62 213 PHE B C 1
ATOM 5013 O O . PHE B 1 213 ? 6.441 -14.797 -15.164 1 97.62 213 PHE B O 1
ATOM 5020 N N . GLY B 1 214 ? 5.211 -13.367 -13.969 1 97.38 214 GLY B N 1
ATOM 5021 C CA . GLY B 1 214 ? 5.582 -12.266 -14.836 1 97.38 214 GLY B CA 1
ATOM 5022 C C . GLY B 1 214 ? 7.082 -12.07 -14.945 1 97.38 214 GLY B C 1
ATOM 5023 O O . GLY B 1 214 ? 7.582 -11.633 -15.984 1 97.38 214 GLY B O 1
ATOM 5024 N N . ILE B 1 215 ? 7.77 -12.391 -13.914 1 97 215 ILE B N 1
ATOM 5025 C CA . ILE B 1 215 ? 9.211 -12.195 -13.93 1 97 215 ILE B CA 1
ATOM 5026 C C . ILE B 1 215 ? 9.914 -13.523 -14.242 1 97 215 ILE B C 1
ATOM 5028 O O . ILE B 1 215 ? 11.094 -13.539 -14.57 1 97 215 ILE B O 1
ATOM 5032 N N . MET B 1 216 ? 9.242 -14.648 -14.242 1 97.75 216 MET B N 1
ATOM 5033 C CA . MET B 1 216 ? 9.859 -15.961 -14.438 1 97.75 216 MET B CA 1
ATOM 5034 C C . MET B 1 216 ? 9.781 -16.375 -15.906 1 97.75 216 MET B C 1
ATOM 5036 O O . MET B 1 216 ? 10.75 -16.891 -16.469 1 97.75 216 MET B O 1
ATOM 5040 N N . LEU B 1 217 ? 8.68 -16.094 -16.562 1 97.56 217 LEU B N 1
ATOM 5041 C CA . LEU B 1 217 ? 8.336 -16.641 -17.875 1 97.56 217 LEU B CA 1
ATOM 5042 C C . LEU B 1 217 ? 9.383 -16.266 -18.906 1 97.56 217 LEU B C 1
ATOM 5044 O O . LEU B 1 217 ? 9.75 -17.078 -19.766 1 97.56 217 LEU B O 1
ATOM 5048 N N . PRO B 1 218 ? 9.883 -15.031 -18.812 1 96.19 218 PRO B N 1
ATOM 5049 C CA . PRO B 1 218 ? 10.867 -14.641 -19.828 1 96.19 218 PRO B CA 1
ATOM 5050 C C . PRO B 1 218 ? 12.117 -15.516 -19.797 1 96.19 218 PRO B C 1
ATOM 5052 O O . PRO B 1 218 ? 12.867 -15.547 -20.781 1 96.19 218 PRO B O 1
ATOM 5055 N N . PHE B 1 219 ? 12.359 -16.25 -18.75 1 96.5 219 PHE B N 1
ATOM 5056 C CA . PHE B 1 219 ? 13.578 -17.031 -18.594 1 96.5 219 PHE B CA 1
ATOM 5057 C C . PHE B 1 219 ? 13.32 -18.516 -18.859 1 96.5 219 PHE B C 1
ATOM 5059 O O . PHE B 1 219 ? 14.227 -19.344 -18.719 1 96.5 219 PHE B O 1
ATOM 5066 N N . ILE B 1 220 ? 12.148 -18.812 -19.203 1 97 220 ILE B N 1
ATOM 5067 C CA . ILE B 1 220 ? 11.781 -20.203 -19.469 1 97 220 ILE B CA 1
ATOM 5068 C C . ILE B 1 220 ? 11.711 -20.453 -20.969 1 97 220 ILE B C 1
ATOM 5070 O O . ILE B 1 220 ? 10.906 -19.828 -21.672 1 97 220 ILE B O 1
ATOM 5074 N N . LYS B 1 221 ? 12.453 -21.359 -21.453 1 93.56 221 LYS B N 1
ATOM 5075 C CA . LYS B 1 221 ? 12.469 -21.688 -22.875 1 93.56 221 LYS B CA 1
ATOM 5076 C C . LYS B 1 221 ? 11.133 -22.266 -23.312 1 93.56 221 LYS B C 1
ATOM 5078 O O . LYS B 1 221 ? 10.594 -23.172 -22.656 1 93.56 221 LYS B O 1
ATOM 5083 N N . GLY B 1 222 ? 10.609 -21.703 -24.344 1 92.75 222 GLY B N 1
ATOM 5084 C CA . GLY B 1 222 ? 9.391 -22.234 -24.922 1 92.75 222 GLY B CA 1
ATOM 5085 C C . GLY B 1 222 ? 8.125 -21.719 -24.266 1 92.75 222 GLY B C 1
ATOM 5086 O O . GLY B 1 222 ? 7.02 -22 -24.719 1 92.75 222 GLY B O 1
ATOM 5087 N N . ALA B 1 223 ? 8.289 -20.938 -23.234 1 94.31 223 ALA B N 1
ATOM 5088 C CA . ALA B 1 223 ? 7.125 -20.391 -22.531 1 94.31 223 ALA B CA 1
ATOM 5089 C C . ALA B 1 223 ? 6.465 -19.281 -23.344 1 94.31 223 ALA B C 1
ATOM 5091 O O . ALA B 1 223 ? 7.113 -18.656 -24.172 1 94.31 223 ALA B O 1
ATOM 5092 N N . PRO B 1 224 ? 5.098 -19.078 -23.078 1 91.38 224 PRO B N 1
ATOM 5093 C CA . PRO B 1 224 ? 4.434 -17.938 -23.703 1 91.38 224 PRO B CA 1
ATOM 5094 C C . PRO B 1 224 ? 5.121 -16.609 -23.406 1 91.38 224 PRO B C 1
ATOM 5096 O O . PRO B 1 224 ? 5.57 -16.391 -22.281 1 91.38 224 PRO B O 1
ATOM 5099 N N . LYS B 1 225 ? 5.188 -15.781 -24.406 1 91.19 225 LYS B N 1
ATOM 5100 C CA . LYS B 1 225 ? 5.859 -14.5 -24.266 1 91.19 225 LYS B CA 1
ATOM 5101 C C . LYS B 1 225 ? 4.859 -13.383 -23.969 1 91.19 225 LYS B C 1
ATOM 5103 O O . LYS B 1 225 ? 4.02 -13.062 -24.812 1 91.19 225 LYS B O 1
ATOM 5108 N N . ILE B 1 226 ? 4.957 -12.867 -22.828 1 94.94 226 ILE B N 1
ATOM 5109 C CA . ILE B 1 226 ? 4.18 -11.68 -22.484 1 94.94 226 ILE B CA 1
ATOM 5110 C C . ILE B 1 226 ? 5.031 -10.43 -22.688 1 94.94 226 ILE B C 1
ATOM 5112 O O . ILE B 1 226 ? 5.887 -10.109 -21.859 1 94.94 226 ILE B O 1
ATOM 5116 N N . THR B 1 227 ? 4.781 -9.688 -23.797 1 97.19 227 THR B N 1
ATOM 5117 C CA . THR B 1 227 ? 5.535 -8.484 -24.125 1 97.19 227 THR B CA 1
ATOM 5118 C C . THR B 1 227 ? 4.605 -7.398 -24.656 1 97.19 227 THR B C 1
ATOM 5120 O O . THR B 1 227 ? 3.482 -7.684 -25.078 1 97.19 227 THR B O 1
ATOM 5123 N N . PHE B 1 228 ? 5.094 -6.215 -24.703 1 98.38 228 PHE B N 1
ATOM 5124 C CA . PHE B 1 228 ? 4.316 -5.086 -25.203 1 98.38 228 PHE B CA 1
ATOM 5125 C C . PHE B 1 228 ? 4.371 -5.016 -26.719 1 98.38 228 PHE B C 1
ATOM 5127 O O . PHE B 1 228 ? 3.768 -4.129 -27.328 1 98.38 228 PHE B O 1
ATOM 5134 N N . LYS B 1 229 ? 5.07 -5.996 -27.359 1 97.75 229 LYS B N 1
ATOM 5135 C CA . LYS B 1 229 ? 4.906 -6.164 -28.797 1 97.75 229 LYS B CA 1
ATOM 5136 C C . LYS B 1 229 ? 3.498 -6.641 -29.141 1 97.75 229 LYS B C 1
ATOM 5138 O O . LYS B 1 229 ? 3.025 -6.449 -30.266 1 97.75 229 LYS B O 1
ATOM 5143 N N . LYS B 1 230 ? 2.9 -7.281 -28.203 1 97.38 230 LYS B N 1
ATOM 5144 C CA . LYS B 1 230 ? 1.48 -7.617 -28.266 1 97.38 230 LYS B CA 1
ATOM 5145 C C . LYS B 1 230 ? 0.622 -6.496 -27.688 1 97.38 230 LYS B C 1
ATOM 5147 O O . LYS B 1 230 ? 1.131 -5.613 -27 1 97.38 230 LYS B O 1
ATOM 5152 N N . PRO B 1 231 ? -0.681 -6.48 -28.016 1 97.62 231 PRO B N 1
ATOM 5153 C CA . PRO B 1 231 ? -1.514 -5.348 -27.609 1 97.62 231 PRO B CA 1
ATOM 5154 C C . PRO B 1 231 ? -1.989 -5.453 -26.156 1 97.62 231 PRO B C 1
ATOM 5156 O O . PRO B 1 231 ? -3.178 -5.273 -25.891 1 97.62 231 PRO B O 1
ATOM 5159 N N . ILE B 1 232 ? -1.076 -5.602 -25.25 1 98.19 232 ILE B N 1
ATOM 5160 C CA . ILE B 1 232 ? -1.436 -5.578 -23.844 1 98.19 232 ILE B CA 1
ATOM 5161 C C . ILE B 1 232 ? -1.384 -4.145 -23.312 1 98.19 232 ILE B C 1
ATOM 5163 O O . ILE B 1 232 ? -0.611 -3.322 -23.812 1 98.19 232 ILE B O 1
ATOM 5167 N N . GLY B 1 233 ? -2.215 -3.842 -22.344 1 98.19 233 GLY B N 1
ATOM 5168 C CA . GLY B 1 233 ? -2.285 -2.51 -21.766 1 98.19 233 GLY B CA 1
ATOM 5169 C C . GLY B 1 233 ? -1.384 -2.334 -20.562 1 98.19 233 GLY B C 1
ATOM 5170 O O . GLY B 1 233 ? -0.816 -1.259 -20.359 1 98.19 233 GLY B O 1
ATOM 5171 N N . SER B 1 234 ? -1.261 -3.363 -19.75 1 98.69 234 SER B N 1
ATOM 5172 C CA . SER B 1 234 ? -0.463 -3.271 -18.531 1 98.69 234 SER B CA 1
ATOM 5173 C C . SER B 1 234 ? -0.077 -4.656 -18.016 1 98.69 234 SER B C 1
ATOM 5175 O O . SER B 1 234 ? -0.71 -5.652 -18.375 1 98.69 234 SER B O 1
ATOM 5177 N N . ILE B 1 235 ? 1.01 -4.711 -17.297 1 98.81 235 ILE B N 1
ATOM 5178 C CA . ILE B 1 235 ? 1.451 -5.93 -16.625 1 98.81 235 ILE B CA 1
ATOM 5179 C C . ILE B 1 235 ? 1.97 -5.59 -15.227 1 98.81 235 ILE B C 1
ATOM 5181 O O . ILE B 1 235 ? 2.574 -4.531 -15.023 1 98.81 235 ILE B O 1
ATOM 5185 N N . THR B 1 236 ? 1.661 -6.457 -14.242 1 98.75 236 THR B N 1
ATOM 5186 C CA . THR B 1 236 ? 2.139 -6.254 -12.883 1 98.75 236 THR B CA 1
ATOM 5187 C C . THR B 1 236 ? 2.809 -7.516 -12.344 1 98.75 236 THR B C 1
ATOM 5189 O O . THR B 1 236 ? 2.492 -8.625 -12.781 1 98.75 236 THR B O 1
ATOM 5192 N N . ILE B 1 237 ? 3.801 -7.34 -11.453 1 98.56 237 ILE B N 1
ATOM 5193 C CA . ILE B 1 237 ? 4.395 -8.445 -10.711 1 98.56 237 ILE B CA 1
ATOM 5194 C C . ILE B 1 237 ? 4.445 -8.094 -9.227 1 98.56 237 ILE B C 1
ATOM 5196 O O . ILE B 1 237 ? 4.336 -6.926 -8.852 1 98.56 237 ILE B O 1
ATOM 5200 N N . SER B 1 238 ? 4.508 -9.117 -8.391 1 97.94 238 SER B N 1
ATOM 5201 C CA . SER B 1 238 ? 4.879 -8.961 -6.988 1 97.94 238 SER B CA 1
ATOM 5202 C C . SER B 1 238 ? 6.387 -9.109 -6.793 1 97.94 238 SER B C 1
ATOM 5204 O O . SER B 1 238 ? 6.945 -10.18 -7.043 1 97.94 238 SER B O 1
ATOM 5206 N N . GLY B 1 239 ? 6.969 -8.102 -6.348 1 95.31 239 GLY B N 1
ATOM 5207 C CA . GLY B 1 239 ? 8.414 -8.102 -6.176 1 95.31 239 GLY B CA 1
ATOM 5208 C C . GLY B 1 239 ? 8.883 -8.984 -5.035 1 95.31 239 GLY B C 1
ATOM 5209 O O . GLY B 1 239 ? 10 -9.508 -5.062 1 95.31 239 GLY B O 1
ATOM 5210 N N . HIS B 1 240 ? 8.047 -9.227 -4.125 1 93.69 240 HIS B N 1
ATOM 5211 C CA . HIS B 1 240 ? 8.438 -9.977 -2.936 1 93.69 240 HIS B CA 1
ATOM 5212 C C . HIS B 1 240 ? 8.281 -11.477 -3.152 1 93.69 240 HIS B C 1
ATOM 5214 O O . HIS B 1 240 ? 8.625 -12.273 -2.275 1 93.69 240 HIS B O 1
ATOM 5220 N N . LYS B 1 241 ? 7.754 -11.828 -4.305 1 96.88 241 LYS B N 1
ATOM 5221 C CA . LYS B 1 241 ? 7.598 -13.258 -4.578 1 96.88 241 LYS B CA 1
ATOM 5222 C C . LYS B 1 241 ? 8.891 -13.859 -5.117 1 96.88 241 LYS B C 1
ATOM 5224 O O . LYS B 1 241 ? 9.789 -14.203 -4.344 1 96.88 241 LYS B O 1
ATOM 5229 N N . PHE B 1 242 ? 9.203 -13.773 -6.43 1 98.12 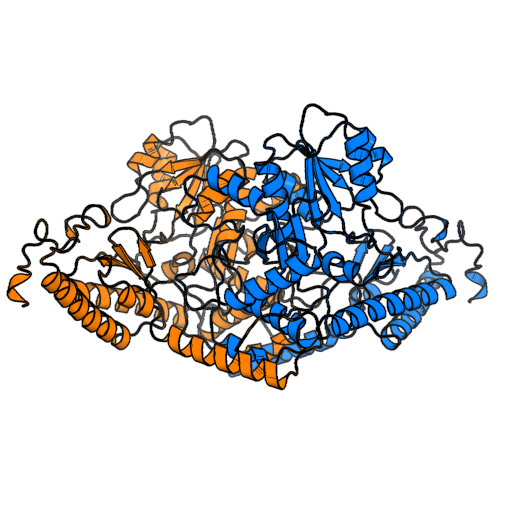242 PHE B N 1
ATOM 5230 C CA . PHE B 1 242 ? 10.375 -14.422 -7.004 1 98.12 242 PHE B CA 1
ATOM 5231 C C . PHE B 1 242 ? 11.648 -13.672 -6.641 1 98.12 242 PHE B C 1
ATOM 5233 O O . PHE B 1 242 ? 12.656 -14.281 -6.285 1 98.12 242 PHE B O 1
ATOM 5240 N N . LEU B 1 243 ? 11.602 -12.328 -6.68 1 97.19 243 LEU B N 1
ATOM 5241 C CA . LEU B 1 243 ? 12.805 -11.547 -6.422 1 97.19 243 LEU B CA 1
ATOM 5242 C C . LEU B 1 243 ? 13.18 -11.586 -4.945 1 97.19 243 LEU B C 1
ATOM 5244 O O . LEU B 1 243 ? 14.352 -11.445 -4.59 1 97.19 243 LEU B O 1
ATOM 5248 N N . GLY B 1 244 ? 12.227 -11.758 -4.145 1 97.31 244 GLY B N 1
ATOM 5249 C CA . GLY B 1 244 ? 12.5 -11.773 -2.717 1 97.31 244 GLY B CA 1
ATOM 5250 C C . GLY B 1 244 ? 12.703 -10.391 -2.135 1 97.31 244 GLY B C 1
ATOM 5251 O O . GLY B 1 244 ? 13.594 -9.656 -2.562 1 97.31 244 GLY B O 1
ATOM 5252 N N . CYS B 1 245 ? 11.875 -10 -1.279 1 97.12 245 CYS B N 1
ATOM 5253 C CA . CYS B 1 245 ? 11.914 -8.727 -0.572 1 97.12 245 CYS B CA 1
ATOM 5254 C C . CYS B 1 245 ? 11.352 -8.867 0.837 1 97.12 245 CYS B C 1
ATOM 5256 O O . CYS B 1 245 ? 10.359 -9.562 1.047 1 97.12 245 CYS B O 1
ATOM 5258 N N . PRO B 1 246 ? 11.984 -8.195 1.803 1 97.5 246 PRO B N 1
ATOM 5259 C CA . PRO B 1 246 ? 11.477 -8.305 3.174 1 97.5 246 PRO B CA 1
ATOM 5260 C C . PRO B 1 2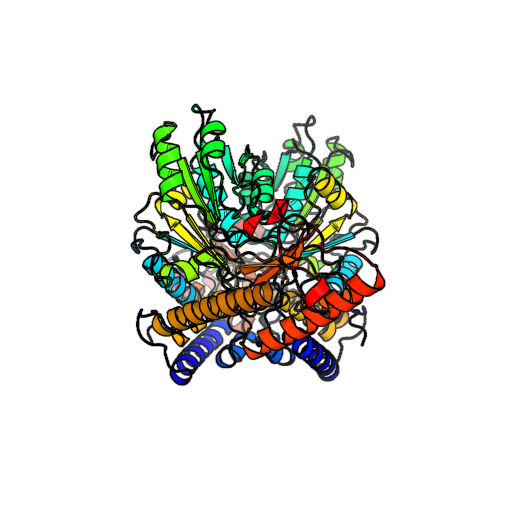46 ? 10.055 -7.77 3.326 1 97.5 246 PRO B C 1
ATOM 5262 O O . PRO B 1 246 ? 9.328 -8.195 4.223 1 97.5 246 PRO B O 1
ATOM 5265 N N . ILE B 1 247 ? 9.711 -6.816 2.441 1 97.81 247 ILE B N 1
ATOM 5266 C CA . ILE B 1 247 ? 8.383 -6.215 2.529 1 97.81 247 ILE B CA 1
ATOM 5267 C C . ILE B 1 247 ? 7.621 -6.457 1.228 1 97.81 247 ILE B C 1
ATOM 5269 O O . ILE B 1 247 ? 8.227 -6.562 0.157 1 97.81 247 ILE B O 1
ATOM 5273 N N . PRO B 1 248 ? 6.266 -6.527 1.332 1 97.44 248 PRO B N 1
ATOM 5274 C CA . PRO B 1 248 ? 5.5 -6.605 0.086 1 97.44 248 PRO B CA 1
ATOM 5275 C C . PRO B 1 248 ? 5.746 -5.414 -0.836 1 97.44 248 PRO B C 1
ATOM 5277 O O . PRO B 1 248 ? 5.863 -4.281 -0.367 1 97.44 248 PRO B O 1
ATOM 5280 N N . CYS B 1 249 ? 5.867 -5.668 -2.051 1 98.25 249 CYS B N 1
ATOM 5281 C CA . CYS B 1 249 ? 6.027 -4.656 -3.09 1 98.25 249 CYS B CA 1
ATOM 5282 C C . CYS B 1 249 ? 5.719 -5.234 -4.465 1 98.25 249 CYS B C 1
ATOM 5284 O O . CYS B 1 249 ? 5.426 -6.422 -4.594 1 98.25 249 CYS B O 1
ATOM 5286 N N . GLY B 1 250 ? 5.676 -4.441 -5.484 1 98.19 250 GLY B N 1
ATOM 5287 C CA . GLY B 1 250 ? 5.391 -4.859 -6.848 1 98.19 250 GLY B CA 1
ATOM 5288 C C . GLY B 1 250 ? 5.863 -3.865 -7.887 1 98.19 250 GLY B C 1
ATOM 5289 O O . GLY B 1 250 ? 6.473 -2.846 -7.551 1 98.19 250 GLY B O 1
ATOM 5290 N N . VAL B 1 251 ? 5.715 -4.176 -9.109 1 98.69 251 VAL B N 1
ATOM 5291 C CA . VAL B 1 251 ? 6.016 -3.32 -10.25 1 98.69 251 VAL B CA 1
ATOM 5292 C C . VAL B 1 251 ? 4.84 -3.324 -11.227 1 98.69 251 VAL B C 1
ATOM 5294 O O . VAL B 1 251 ? 4.293 -4.383 -11.539 1 98.69 251 VAL B O 1
ATOM 5297 N N . MET B 1 252 ? 4.457 -2.195 -11.594 1 98.38 252 MET B N 1
ATOM 5298 C CA . MET B 1 252 ? 3.416 -2.012 -12.602 1 98.38 252 MET B CA 1
ATOM 5299 C C . MET B 1 252 ? 3.955 -1.257 -13.812 1 98.38 252 MET B C 1
ATOM 5301 O O . MET B 1 252 ? 4.531 -0.176 -13.672 1 98.38 252 MET B O 1
ATOM 5305 N N . ILE B 1 253 ? 3.891 -1.854 -15 1 98.75 253 ILE B N 1
ATOM 5306 C CA . ILE B 1 253 ? 4.285 -1.21 -16.25 1 98.75 253 ILE B CA 1
ATOM 5307 C C . ILE B 1 253 ? 3.072 -1.084 -17.172 1 98.75 253 ILE B C 1
ATOM 5309 O O . ILE B 1 253 ? 2.27 -2.016 -17.281 1 98.75 253 ILE B O 1
ATOM 5313 N N . THR B 1 254 ? 2.902 0.025 -17.766 1 98.31 254 THR B N 1
ATOM 5314 C CA . THR B 1 254 ? 1.821 0.291 -18.719 1 98.31 254 THR B CA 1
ATOM 5315 C C . THR B 1 254 ? 2.311 1.158 -19.875 1 98.31 254 THR B C 1
ATOM 5317 O O . THR B 1 254 ? 3.477 1.558 -19.906 1 98.31 254 THR B O 1
ATOM 5320 N N . ARG B 1 255 ? 1.471 1.327 -20.844 1 97.69 255 ARG B N 1
ATOM 5321 C CA . ARG B 1 255 ? 1.762 2.242 -21.938 1 97.69 255 ARG B CA 1
ATOM 5322 C C . ARG B 1 255 ? 1.534 3.691 -21.516 1 97.69 255 ARG B C 1
ATOM 5324 O O . ARG B 1 255 ? 0.539 4.004 -20.859 1 97.69 255 ARG B O 1
ATOM 5331 N N . LEU B 1 256 ? 2.445 4.523 -21.891 1 95.5 256 LEU B N 1
ATOM 5332 C CA . LEU B 1 256 ? 2.357 5.941 -21.562 1 95.5 256 LEU B CA 1
ATOM 5333 C C . LEU B 1 256 ? 1.051 6.539 -22.078 1 95.5 256 LEU B C 1
ATOM 5335 O O . LEU B 1 256 ? 0.477 7.426 -21.438 1 95.5 256 LEU B O 1
ATOM 5339 N N . GLU B 1 257 ? 0.531 6.109 -23.094 1 93.06 257 GLU B N 1
ATOM 5340 C CA . GLU B 1 257 ? -0.684 6.652 -23.703 1 93.06 257 GLU B CA 1
ATOM 5341 C C . GLU B 1 257 ? -1.885 6.469 -22.781 1 93.06 257 GLU B C 1
ATOM 5343 O O . GLU B 1 257 ? -2.803 7.293 -22.766 1 93.06 257 GLU B O 1
ATOM 5348 N N . HIS B 1 258 ? -1.921 5.383 -22.016 1 92 258 HIS B N 1
ATOM 5349 C CA . HIS B 1 258 ? -3.039 5.148 -21.109 1 92 258 HIS B CA 1
ATOM 5350 C C . HIS B 1 258 ? -3 6.105 -19.922 1 92 258 HIS B C 1
ATOM 5352 O O . HIS B 1 258 ? -4.047 6.48 -19.391 1 92 258 HIS B O 1
ATOM 5358 N N . ILE B 1 259 ? -1.831 6.5 -19.484 1 88.5 259 ILE B N 1
ATOM 5359 C CA . ILE B 1 259 ? -1.661 7.441 -18.391 1 88.5 259 ILE B CA 1
ATOM 5360 C C . ILE B 1 259 ? -2.084 8.836 -18.828 1 88.5 259 ILE B C 1
ATOM 5362 O O . ILE B 1 259 ? -2.699 9.578 -18.062 1 88.5 259 ILE B O 1
ATOM 5366 N N . ASN B 1 260 ? -1.727 9.195 -19.969 1 80.81 260 ASN B N 1
ATOM 5367 C CA . ASN B 1 260 ? -2.119 10.484 -20.516 1 80.81 260 ASN B CA 1
ATOM 5368 C C . ASN B 1 260 ? -3.637 10.625 -20.594 1 80.81 260 ASN B C 1
ATOM 5370 O O . ASN B 1 260 ? -4.176 11.711 -20.344 1 80.81 260 ASN B O 1
ATOM 5374 N N . ALA B 1 261 ? -4.277 9.602 -20.906 1 73.62 261 ALA B N 1
ATOM 5375 C CA . ALA B 1 261 ? -5.738 9.617 -20.953 1 73.62 261 ALA B CA 1
ATOM 5376 C C . ALA B 1 261 ? -6.34 9.789 -19.562 1 73.62 261 ALA B C 1
ATOM 5378 O O . ALA B 1 261 ? -7.348 10.484 -19.391 1 73.62 261 ALA B O 1
ATOM 5379 N N . LEU B 1 262 ? -5.707 9.203 -18.562 1 71.5 262 LEU B N 1
ATOM 5380 C CA . LEU B 1 262 ? -6.141 9.312 -17.172 1 71.5 262 LEU B CA 1
ATOM 5381 C C . LEU B 1 262 ? -5.98 10.742 -16.672 1 71.5 262 LEU B C 1
ATOM 5383 O O . LEU B 1 262 ? -6.84 11.25 -15.945 1 71.5 262 LEU B O 1
ATOM 5387 N N . SER B 1 263 ? -4.914 11.383 -17.016 1 65.12 263 SER B N 1
ATOM 5388 C CA . SER B 1 263 ? -4.59 12.727 -16.547 1 65.12 263 SER B CA 1
ATOM 5389 C C . SER B 1 263 ? -5.512 13.766 -17.156 1 65.12 263 SER B C 1
ATOM 5391 O O . SER B 1 263 ? -5.805 14.797 -16.547 1 65.12 263 SER B O 1
ATOM 5393 N N . ARG B 1 264 ? -5.828 13.641 -18.344 1 52.78 264 ARG B N 1
ATOM 5394 C CA . ARG B 1 264 ? -6.711 14.586 -19.031 1 52.78 264 ARG B CA 1
ATOM 5395 C C . ARG B 1 264 ? -8.062 14.672 -18.328 1 52.78 264 ARG B C 1
ATOM 5397 O O . ARG B 1 264 ? -8.695 15.727 -18.312 1 52.78 264 ARG B O 1
ATOM 5404 N N . HIS B 1 265 ? -8.469 13.602 -17.969 1 46.28 265 HIS B N 1
ATOM 5405 C CA . HIS B 1 265 ? -9.789 13.586 -17.344 1 46.28 265 HIS B CA 1
ATOM 5406 C C . HIS B 1 265 ? -9.727 14.156 -15.93 1 46.28 265 HIS B C 1
ATOM 5408 O O . HIS B 1 265 ? -10.758 14.492 -15.344 1 46.28 265 HIS B O 1
ATOM 5414 N N . VAL B 1 266 ? -8.5 14.156 -15.461 1 47.62 266 VAL B N 1
ATOM 5415 C CA . VAL B 1 266 ? -8.352 14.656 -14.102 1 47.62 266 VAL B CA 1
ATOM 5416 C C . VAL B 1 266 ? -7.781 16.078 -14.117 1 47.62 266 VAL B C 1
ATOM 5418 O O . VAL B 1 266 ? -6.676 16.297 -14.617 1 47.62 266 VAL B O 1
ATOM 5421 N N . GLU B 1 267 ? -8.594 17.109 -14.367 1 42.75 267 GLU B N 1
ATOM 5422 C CA . GLU B 1 267 ? -8.086 18.469 -14.297 1 42.75 267 GLU B CA 1
ATOM 5423 C C . GLU B 1 267 ? -6.91 18.578 -13.328 1 42.75 267 GLU B C 1
ATOM 5425 O O . GLU B 1 267 ? -6.012 19.406 -13.523 1 42.75 267 GLU B O 1
ATOM 5430 N N . TYR B 1 268 ? -7.09 18.031 -12.133 1 36.59 268 TYR B N 1
ATOM 5431 C CA . TYR B 1 268 ? -6.285 18.312 -10.953 1 36.59 268 TYR B CA 1
ATOM 5432 C C . TYR B 1 268 ? -5 17.5 -10.953 1 36.59 268 TYR B C 1
ATOM 5434 O O . TYR B 1 268 ? -4.273 17.469 -9.953 1 36.59 268 TYR B O 1
ATOM 5442 N N . ILE B 1 269 ? -4.891 16.719 -11.984 1 41.12 269 ILE B N 1
ATOM 5443 C CA . ILE B 1 269 ? -3.672 15.953 -11.773 1 41.12 269 ILE B CA 1
ATOM 5444 C C . ILE B 1 269 ? -2.453 16.859 -11.922 1 41.12 269 ILE B C 1
ATOM 5446 O O . ILE B 1 269 ? -1.881 16.969 -13.008 1 41.12 269 ILE B O 1
ATOM 5450 N N . ALA B 1 270 ? -2.611 18.062 -11.805 1 40.19 270 ALA B N 1
ATOM 5451 C CA . ALA B 1 270 ? -1.271 18.641 -11.766 1 40.19 270 ALA B CA 1
ATOM 5452 C C . ALA B 1 270 ? -0.295 17.734 -11.039 1 40.19 270 ALA B C 1
ATOM 5454 O O . ALA B 1 270 ? 0.898 17.703 -11.344 1 40.19 270 ALA B O 1
ATOM 5455 N N . SER B 1 271 ? -0.708 17.484 -9.766 1 44.47 271 SER B N 1
ATOM 5456 C CA . SER B 1 271 ? 0.217 16.547 -9.141 1 44.47 271 SER B CA 1
ATOM 5457 C C . SER B 1 271 ? 0.077 15.148 -9.734 1 44.47 271 SER B C 1
ATOM 5459 O O . SER B 1 271 ? -1.022 14.586 -9.773 1 44.47 271 SER B O 1
ATOM 5461 N N . ARG B 1 272 ? 0.7 14.906 -10.836 1 50.19 272 ARG B N 1
ATOM 5462 C CA . ARG B 1 272 ? 1.006 13.664 -11.539 1 50.19 272 ARG B CA 1
ATOM 5463 C C . ARG B 1 272 ? 0.864 12.461 -10.609 1 50.19 272 ARG B C 1
ATOM 5465 O O . ARG B 1 272 ? 1.524 11.438 -10.805 1 50.19 272 ARG B O 1
ATOM 5472 N N . ASP B 1 273 ? 0.028 12.562 -9.57 1 63.97 273 ASP B N 1
ATOM 5473 C CA . ASP B 1 273 ? 0.034 11.312 -8.82 1 63.97 273 ASP B CA 1
ATOM 5474 C C . ASP B 1 273 ? -0.861 10.273 -9.492 1 63.97 273 ASP B C 1
ATOM 5476 O O . ASP B 1 273 ? -2.037 10.141 -9.148 1 63.97 273 ASP B O 1
ATOM 5480 N N . ALA B 1 274 ? -0.454 9.711 -10.375 1 77.62 274 ALA B N 1
ATOM 5481 C CA . ALA B 1 274 ? -1.114 8.664 -11.141 1 77.62 274 ALA B CA 1
ATOM 5482 C C . ALA B 1 274 ? -1.067 7.328 -10.398 1 77.62 274 ALA B C 1
ATOM 5484 O O . ALA B 1 274 ? -1.693 6.352 -10.828 1 77.62 274 ALA B O 1
ATOM 5485 N N . THR B 1 275 ? -0.508 7.395 -9.211 1 90.31 275 THR B N 1
ATOM 5486 C CA . THR B 1 275 ? -0.405 6.129 -8.484 1 90.31 275 THR B CA 1
ATOM 5487 C C . THR B 1 275 ? -1.605 5.93 -7.566 1 90.31 275 THR B C 1
ATOM 5489 O O . THR B 1 275 ? -2.355 6.875 -7.305 1 90.31 275 THR B O 1
ATOM 5492 N N . ILE B 1 276 ? -1.854 4.762 -7.148 1 94.75 276 ILE B N 1
ATOM 5493 C CA . ILE B 1 276 ? -3.051 4.43 -6.383 1 94.75 276 ILE B CA 1
ATOM 5494 C C . ILE B 1 276 ? -2.895 4.91 -4.941 1 94.75 276 ILE B C 1
ATOM 5496 O O . ILE B 1 276 ? -3.76 5.617 -4.422 1 94.75 276 ILE B O 1
ATOM 5500 N N . THR B 1 277 ? -1.739 4.66 -4.293 1 93.44 277 THR B N 1
ATOM 5501 C CA . THR B 1 277 ? -1.65 4.816 -2.844 1 93.44 277 THR B CA 1
ATOM 5502 C C . THR B 1 277 ? -0.923 6.105 -2.48 1 93.44 277 THR B C 1
ATOM 5504 O O . THR B 1 277 ? -0.832 6.465 -1.304 1 93.44 277 THR B O 1
ATOM 5507 N N . GLY B 1 278 ? -0.402 6.891 -3.355 1 90.25 278 GLY B N 1
ATOM 5508 C CA . GLY B 1 278 ? 0.29 8.133 -3.053 1 90.25 278 GLY B CA 1
ATOM 5509 C C . GLY B 1 278 ? 1.703 7.918 -2.543 1 90.25 278 GLY B C 1
ATOM 5510 O O . GLY B 1 278 ? 2.631 7.738 -3.332 1 90.25 278 GLY B O 1
ATOM 5511 N N . SER B 1 279 ? 1.837 7.77 -1.153 1 93.44 279 SER B N 1
ATOM 5512 C CA . SER B 1 279 ? 3.129 7.43 -0.57 1 93.44 279 SER B CA 1
ATOM 5513 C C . SER B 1 279 ? 3.488 5.969 -0.836 1 93.44 279 SER B C 1
ATOM 5515 O O . SER B 1 279 ? 2.639 5.086 -0.715 1 93.44 279 SER B O 1
ATOM 5517 N N . ARG B 1 280 ? 4.719 5.816 -1.302 1 95.69 280 ARG B N 1
ATOM 5518 C CA . ARG B 1 280 ? 5.223 4.477 -1.585 1 95.69 280 ARG B CA 1
ATOM 5519 C C . ARG B 1 280 ? 6.594 4.262 -0.957 1 95.69 280 ARG B C 1
ATOM 5521 O O . ARG B 1 280 ? 7.387 5.199 -0.851 1 95.69 280 ARG B O 1
ATOM 5528 N N . SER B 1 281 ? 6.898 3.076 -0.646 1 97.81 281 SER B N 1
ATOM 5529 C CA . SER B 1 281 ? 8.141 2.764 0.054 1 97.81 281 SER B CA 1
ATOM 5530 C C . SER B 1 281 ? 9.352 2.955 -0.854 1 97.81 281 SER B C 1
ATOM 5532 O O . SER B 1 281 ? 9.531 2.215 -1.823 1 97.81 281 SER B O 1
ATOM 5534 N N . GLY B 1 282 ? 10.164 3.947 -0.461 1 98 282 GLY B N 1
ATOM 5535 C CA . GLY B 1 282 ? 11.422 4.078 -1.17 1 98 282 GLY B CA 1
ATOM 5536 C C . GLY B 1 282 ? 12.359 2.908 -0.943 1 98 282 GLY B C 1
ATOM 5537 O O . GLY B 1 282 ? 13.211 2.611 -1.789 1 98 282 GLY B O 1
ATOM 5538 N N . HIS B 1 283 ? 12.227 2.213 0.177 1 98.62 283 HIS B N 1
ATOM 5539 C CA . HIS B 1 283 ? 13.047 1.041 0.461 1 98.62 283 HIS B CA 1
ATOM 5540 C C . HIS B 1 283 ? 12.734 -0.094 -0.511 1 98.62 283 HIS B C 1
ATOM 5542 O O . HIS B 1 283 ? 13.648 -0.81 -0.942 1 98.62 283 HIS B O 1
ATOM 5548 N N . ALA B 1 284 ? 11.508 -0.27 -0.836 1 98.56 284 ALA B N 1
ATOM 5549 C CA . ALA B 1 284 ? 11.094 -1.335 -1.746 1 98.56 284 ALA B CA 1
ATOM 5550 C C . ALA B 1 284 ? 11.828 -1.231 -3.08 1 98.56 284 ALA B C 1
ATOM 5552 O O . ALA B 1 284 ? 12.305 -2.238 -3.615 1 98.56 284 ALA B O 1
ATOM 5553 N N . SER B 1 285 ? 11.93 0.017 -3.584 1 98.38 285 SER B N 1
ATOM 5554 C CA . SER B 1 285 ? 12.617 0.234 -4.852 1 98.38 285 SER B CA 1
ATOM 5555 C C . SER B 1 285 ? 14.094 -0.156 -4.758 1 98.38 285 SER B C 1
ATOM 5557 O O . SER B 1 285 ? 14.648 -0.724 -5.699 1 98.38 285 SER B O 1
ATOM 5559 N N . ILE B 1 286 ? 14.672 0.141 -3.631 1 98.62 286 ILE B N 1
ATOM 5560 C CA . ILE B 1 286 ? 16.094 -0.155 -3.459 1 98.62 286 ILE B CA 1
ATOM 5561 C C . ILE B 1 286 ? 16.281 -1.661 -3.301 1 98.62 286 ILE B C 1
ATOM 5563 O O . ILE B 1 286 ? 17.25 -2.225 -3.816 1 98.62 286 ILE B O 1
ATOM 5567 N N . PHE B 1 287 ? 15.375 -2.348 -2.588 1 98.5 287 PHE B N 1
ATOM 5568 C CA . PHE B 1 287 ? 15.445 -3.799 -2.477 1 98.5 287 PHE B CA 1
ATOM 5569 C C . PHE B 1 287 ? 15.391 -4.449 -3.854 1 98.5 287 PHE B C 1
ATOM 5571 O O . PHE B 1 287 ? 16.188 -5.34 -4.156 1 98.5 287 PHE B O 1
ATOM 5578 N N . LEU B 1 288 ? 14.43 -4.027 -4.652 1 98.25 288 LEU B N 1
ATOM 5579 C CA . LEU B 1 288 ? 14.273 -4.59 -5.992 1 98.25 288 LEU B CA 1
ATOM 5580 C C . LEU B 1 288 ? 15.516 -4.32 -6.84 1 98.25 288 LEU B C 1
ATOM 5582 O O . LEU B 1 288 ? 16.016 -5.219 -7.523 1 98.25 288 LEU B O 1
ATOM 5586 N N . TRP B 1 289 ? 15.969 -3.074 -6.77 1 98.12 289 TRP B N 1
ATOM 5587 C CA . TRP B 1 289 ? 17.172 -2.695 -7.512 1 98.12 289 TRP B CA 1
ATOM 5588 C C . TRP B 1 289 ? 18.344 -3.57 -7.113 1 98.12 289 TRP B C 1
ATOM 5590 O O . TRP B 1 289 ? 19.078 -4.078 -7.977 1 98.12 289 TRP B O 1
ATOM 5600 N N . TYR B 1 290 ? 18.547 -3.744 -5.824 1 97.75 290 TYR B N 1
ATOM 5601 C CA . TYR B 1 290 ? 19.656 -4.523 -5.281 1 97.75 290 TYR B CA 1
ATOM 5602 C C . TYR B 1 290 ? 19.578 -5.973 -5.754 1 97.75 290 TYR B C 1
ATOM 5604 O O . TYR B 1 290 ? 20.578 -6.547 -6.18 1 97.75 290 TYR B O 1
ATOM 5612 N N . ALA B 1 291 ? 18.422 -6.566 -5.691 1 97 291 ALA B N 1
ATOM 5613 C CA . ALA B 1 291 ? 18.219 -7.953 -6.109 1 97 291 ALA B CA 1
ATOM 5614 C C . ALA B 1 291 ? 18.547 -8.133 -7.586 1 97 291 ALA B C 1
ATOM 5616 O O . ALA B 1 291 ? 19.234 -9.094 -7.965 1 97 291 ALA B O 1
ATOM 5617 N N . LEU B 1 292 ? 18.062 -7.195 -8.391 1 97.19 292 LEU B N 1
ATOM 5618 C CA . LEU B 1 292 ? 18.281 -7.281 -9.828 1 97.19 292 LEU B CA 1
ATOM 5619 C C . LEU B 1 292 ? 19.75 -7.109 -10.164 1 97.19 292 LEU B C 1
ATOM 5621 O O . LEU B 1 292 ? 20.281 -7.816 -11.031 1 97.19 292 LEU B O 1
ATOM 5625 N N . GLN B 1 293 ? 20.391 -6.168 -9.453 1 96.5 293 GLN B N 1
ATOM 5626 C CA . GLN B 1 293 ? 21.812 -5.914 -9.695 1 96.5 293 GLN B CA 1
ATOM 5627 C C . GLN B 1 293 ? 22.656 -7.105 -9.258 1 96.5 293 GLN B C 1
ATOM 5629 O O . GLN B 1 293 ? 23.594 -7.496 -9.961 1 96.5 293 GLN B O 1
ATOM 5634 N N . GLU B 1 294 ? 22.391 -7.625 -8.133 1 95.31 29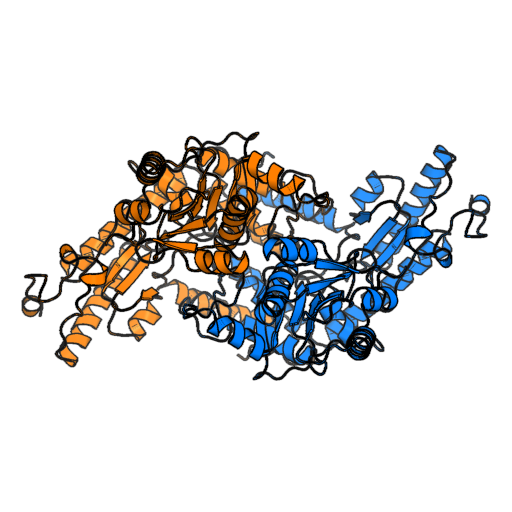4 GLU B N 1
ATOM 5635 C CA . GLU B 1 294 ? 23.172 -8.703 -7.543 1 95.31 294 GLU B CA 1
ATOM 5636 C C . GLU B 1 294 ? 23.078 -9.977 -8.383 1 95.31 294 GLU B C 1
ATOM 5638 O O . GLU B 1 294 ? 24.078 -10.672 -8.562 1 95.31 294 GLU B O 1
ATOM 5643 N N . ARG B 1 295 ? 21.938 -10.328 -8.898 1 95.19 295 ARG B N 1
ATOM 5644 C CA . ARG B 1 295 ? 21.719 -11.602 -9.57 1 95.19 295 ARG B CA 1
ATOM 5645 C C . ARG B 1 295 ? 21.984 -11.484 -11.07 1 95.19 295 ARG B C 1
ATOM 5647 O O . ARG B 1 295 ? 22.516 -12.414 -11.68 1 95.19 295 ARG B O 1
ATOM 5654 N N . GLY B 1 296 ? 21.641 -10.336 -11.609 1 94.44 296 GLY B N 1
ATOM 5655 C CA . GLY B 1 296 ? 21.75 -10.195 -13.055 1 94.44 296 GLY B CA 1
ATOM 5656 C C . GLY B 1 296 ? 20.844 -11.141 -13.812 1 94.44 296 GLY B C 1
ATOM 5657 O O . GLY B 1 296 ? 20.125 -11.953 -13.211 1 94.44 296 GLY B O 1
ATOM 5658 N N . LEU B 1 297 ? 20.906 -11.07 -15.125 1 94.69 297 LEU B N 1
ATOM 5659 C CA . LEU B 1 297 ? 20.062 -11.891 -15.977 1 94.69 297 LEU B CA 1
ATOM 5660 C C . LEU B 1 297 ? 20.422 -13.367 -15.844 1 94.69 297 LEU B C 1
ATOM 5662 O O . LEU B 1 297 ? 19.547 -14.234 -15.812 1 94.69 297 LEU B O 1
ATOM 5666 N N . ILE B 1 298 ? 21.656 -13.633 -15.719 1 95.19 298 ILE B N 1
ATOM 5667 C CA . ILE B 1 298 ? 22.141 -15.008 -15.656 1 95.19 298 ILE B CA 1
ATOM 5668 C C . ILE B 1 298 ? 21.703 -15.641 -14.336 1 95.19 298 ILE B C 1
ATOM 5670 O O . ILE B 1 298 ? 21.266 -16.797 -14.305 1 95.19 298 ILE B O 1
ATOM 5674 N N . GLY B 1 299 ? 21.906 -14.867 -13.258 1 95.62 299 GLY B N 1
ATOM 5675 C CA . GLY B 1 299 ? 21.5 -15.367 -11.953 1 95.62 299 GLY B CA 1
ATOM 5676 C C . GLY B 1 299 ? 20 -15.617 -11.852 1 95.62 299 GLY B C 1
ATOM 5677 O O . GLY B 1 299 ? 19.578 -16.625 -11.273 1 95.62 299 GLY B O 1
ATOM 5678 N N . LEU B 1 300 ? 19.219 -14.789 -12.461 1 96.88 300 LEU B N 1
ATOM 5679 C CA . LEU B 1 300 ? 17.766 -14.961 -12.453 1 96.88 300 LEU B CA 1
ATOM 5680 C C . LEU B 1 300 ? 17.359 -16.188 -13.258 1 96.88 300 LEU B C 1
ATOM 5682 O O . LEU B 1 300 ? 16.516 -16.969 -12.812 1 96.88 300 LEU B O 1
ATOM 5686 N N . LYS B 1 301 ? 17.953 -16.328 -14.398 1 97.12 301 LYS B N 1
ATOM 5687 C CA . LYS B 1 301 ? 17.656 -17.5 -15.242 1 97.12 301 LYS B CA 1
ATOM 5688 C C . LYS B 1 301 ? 17.984 -18.797 -14.508 1 97.12 301 LYS B C 1
ATOM 5690 O O . LYS B 1 301 ? 17.188 -19.734 -14.523 1 97.12 301 LYS B O 1
ATOM 5695 N N . LYS B 1 302 ? 19.094 -18.828 -13.867 1 97.25 302 LYS B N 1
ATOM 5696 C CA . LYS B 1 302 ? 19.5 -20.016 -13.125 1 97.25 302 LYS B CA 1
ATOM 5697 C C . LYS B 1 302 ? 18.516 -20.344 -12.008 1 97.25 302 LYS B C 1
ATOM 5699 O O . LYS B 1 302 ? 18.172 -21.5 -11.797 1 97.25 302 LYS B O 1
ATOM 5704 N N . GLN B 1 303 ? 18.094 -19.344 -11.328 1 97.69 303 GLN B N 1
ATOM 5705 C CA . GLN B 1 303 ? 17.172 -19.547 -10.227 1 97.69 303 GLN B CA 1
ATOM 5706 C C . GLN B 1 303 ? 15.82 -20.047 -10.727 1 97.69 303 GLN B C 1
ATOM 5708 O O . GLN B 1 303 ? 15.203 -20.922 -10.102 1 97.69 303 GLN B O 1
ATOM 5713 N N . VAL B 1 304 ? 15.344 -19.5 -11.852 1 98.38 304 VAL B N 1
ATOM 5714 C CA . VAL B 1 304 ? 14.094 -19.969 -12.438 1 98.38 304 VAL B CA 1
ATOM 5715 C C . VAL B 1 304 ? 14.211 -21.438 -12.812 1 98.38 304 VAL B C 1
ATOM 5717 O O . VAL B 1 304 ? 13.336 -22.25 -12.492 1 98.38 304 VAL B O 1
ATOM 5720 N N . GLU B 1 305 ? 15.273 -21.797 -13.445 1 98.06 305 GLU B N 1
ATOM 5721 C CA . GLU B 1 305 ? 15.508 -23.172 -13.875 1 98.06 305 GLU B CA 1
ATOM 5722 C C . GLU B 1 305 ? 15.547 -24.125 -12.688 1 98.06 305 GLU B C 1
ATOM 5724 O O . GLU B 1 305 ? 14.977 -25.219 -12.742 1 98.06 305 GLU B O 1
ATOM 5729 N N . GLU B 1 306 ? 16.203 -23.703 -11.672 1 98.19 306 GLU B N 1
ATOM 5730 C CA . GLU B 1 306 ? 16.312 -24.531 -10.477 1 98.19 306 GLU B CA 1
ATOM 5731 C C . GLU B 1 306 ? 14.953 -24.75 -9.828 1 98.19 306 GLU B C 1
ATOM 5733 O O . GLU B 1 306 ? 14.641 -25.859 -9.391 1 98.19 306 GLU B O 1
ATOM 5738 N N . CYS B 1 307 ? 14.172 -23.719 -9.719 1 98.5 307 CYS B N 1
ATOM 5739 C CA . CYS B 1 307 ? 12.828 -23.859 -9.164 1 98.5 307 CYS B CA 1
ATOM 5740 C C . CYS B 1 307 ? 12 -24.844 -9.977 1 98.5 307 CYS B C 1
ATOM 5742 O O . CYS B 1 307 ? 11.305 -25.688 -9.406 1 98.5 307 CYS B O 1
ATOM 5744 N N . LEU B 1 308 ? 12.086 -24.766 -11.281 1 98.5 308 LEU B N 1
ATOM 5745 C CA . LEU B 1 308 ? 11.312 -25.641 -12.156 1 98.5 308 LEU B CA 1
ATOM 5746 C C . LEU B 1 308 ? 11.789 -27.078 -12.055 1 98.5 308 LEU B C 1
ATOM 5748 O O . LEU B 1 308 ? 10.977 -28.016 -12.031 1 98.5 308 LEU B O 1
ATOM 5752 N N . LEU B 1 309 ? 13.086 -27.266 -11.992 1 98.5 309 LEU B N 1
ATOM 5753 C CA . LEU B 1 309 ? 13.641 -28.609 -11.852 1 98.5 309 LEU B CA 1
ATOM 5754 C C . LEU B 1 309 ? 13.211 -29.25 -10.539 1 98.5 309 LEU B C 1
ATOM 5756 O O . LEU B 1 309 ? 12.844 -30.438 -10.516 1 98.5 309 LEU B O 1
ATOM 5760 N N . ASN B 1 310 ? 13.289 -28.469 -9.5 1 98.69 310 ASN B N 1
ATOM 5761 C CA . ASN B 1 310 ? 12.891 -28.969 -8.188 1 98.69 310 ASN B CA 1
ATOM 5762 C C . ASN B 1 310 ? 11.391 -29.234 -8.117 1 98.69 310 ASN B C 1
ATOM 5764 O O . ASN B 1 310 ? 10.953 -30.156 -7.43 1 98.69 310 ASN B O 1
ATOM 5768 N N . ALA B 1 311 ? 10.594 -28.438 -8.812 1 98.75 311 ALA B N 1
ATOM 5769 C CA . ALA B 1 311 ? 9.156 -28.688 -8.875 1 98.75 311 ALA B CA 1
ATOM 5770 C C . ALA B 1 311 ? 8.859 -30.016 -9.57 1 98.75 311 ALA B C 1
ATOM 5772 O O . ALA B 1 311 ? 8 -30.781 -9.117 1 98.75 311 ALA B O 1
ATOM 5773 N N . ARG B 1 312 ? 9.539 -30.281 -10.633 1 98.62 312 ARG B N 1
ATOM 5774 C CA . ARG B 1 312 ? 9.391 -31.547 -11.336 1 98.62 312 ARG B CA 1
ATOM 5775 C C . ARG B 1 312 ? 9.805 -32.719 -10.453 1 98.62 312 ARG B C 1
ATOM 5777 O O . ARG B 1 312 ? 9.125 -33.75 -10.422 1 98.62 312 ARG B O 1
ATOM 5784 N N . TYR B 1 313 ? 10.914 -32.5 -9.758 1 98.75 313 TYR B N 1
ATOM 5785 C CA . TYR B 1 313 ? 11.383 -33.531 -8.836 1 98.75 313 TYR B CA 1
ATOM 5786 C C . TYR B 1 313 ? 10.328 -33.844 -7.77 1 98.75 313 TYR B C 1
ATOM 5788 O O . TYR B 1 313 ? 10.031 -35 -7.484 1 98.75 313 TYR B O 1
ATOM 5796 N N . PHE B 1 314 ? 9.773 -32.875 -7.184 1 98.75 314 PHE B N 1
ATOM 5797 C CA . PHE B 1 314 ? 8.734 -33 -6.164 1 98.75 314 PHE B CA 1
ATOM 5798 C C . PHE B 1 314 ? 7.527 -33.75 -6.719 1 98.75 314 PHE B C 1
ATOM 5800 O O . PHE B 1 314 ? 7.035 -34.688 -6.094 1 98.75 314 PHE B O 1
ATOM 5807 N N . TYR B 1 315 ? 7.062 -33.312 -7.93 1 98.5 315 TYR B N 1
ATOM 5808 C CA . TYR B 1 315 ? 5.953 -33.938 -8.625 1 98.5 315 TYR B CA 1
ATOM 5809 C C . TYR B 1 315 ? 6.223 -35.438 -8.812 1 98.5 315 TYR B C 1
ATOM 5811 O O . TYR B 1 315 ? 5.375 -36.281 -8.492 1 98.5 315 TYR B O 1
ATOM 5819 N N . ASP B 1 316 ? 7.398 -35.75 -9.234 1 98.19 316 ASP B N 1
ATOM 5820 C CA . ASP B 1 316 ? 7.773 -37.156 -9.5 1 98.19 316 ASP B CA 1
ATOM 5821 C C . ASP B 1 316 ? 7.793 -37.969 -8.211 1 98.19 316 ASP B C 1
ATOM 5823 O O . ASP B 1 316 ? 7.359 -39.125 -8.203 1 98.19 316 ASP B O 1
ATOM 5827 N N . GLN B 1 317 ? 8.289 -37.375 -7.164 1 97.94 317 GLN B N 1
ATOM 5828 C CA . GLN B 1 317 ? 8.359 -38.062 -5.891 1 97.94 317 GLN B CA 1
ATOM 5829 C C . GLN B 1 317 ? 6.965 -38.375 -5.355 1 97.94 317 GLN B C 1
ATOM 5831 O O . GLN B 1 317 ? 6.746 -39.438 -4.77 1 97.94 317 GLN B O 1
ATOM 5836 N N . LEU B 1 318 ? 6.043 -37.5 -5.547 1 96.62 318 LEU B N 1
ATOM 5837 C CA . LEU B 1 318 ? 4.668 -37.719 -5.121 1 96.62 318 LEU B CA 1
ATOM 5838 C C . LEU B 1 318 ? 4.035 -38.844 -5.941 1 96.62 318 LEU B C 1
ATOM 5840 O O . LEU B 1 318 ? 3.463 -39.781 -5.383 1 96.62 318 LEU B O 1
ATOM 5844 N N . ARG B 1 319 ? 4.207 -38.781 -7.207 1 95 319 ARG B N 1
ATOM 5845 C CA . ARG B 1 319 ? 3.594 -39.75 -8.102 1 95 319 ARG B CA 1
ATOM 5846 C C . ARG B 1 319 ? 4.168 -41.156 -7.875 1 95 319 ARG B C 1
ATOM 5848 O O . ARG B 1 319 ? 3.438 -42.156 -7.902 1 95 319 ARG B O 1
ATOM 5855 N N . LYS B 1 320 ? 5.422 -41.188 -7.664 1 94.44 320 LYS B N 1
ATOM 5856 C CA . LYS B 1 320 ? 6.086 -42.469 -7.402 1 94.44 320 LYS B CA 1
ATOM 5857 C C . LYS B 1 320 ? 5.512 -43.156 -6.156 1 94.44 320 LYS B C 1
ATOM 5859 O O . LYS B 1 320 ? 5.52 -44.375 -6.051 1 94.44 320 LYS B O 1
ATOM 5864 N N . ARG B 1 321 ? 4.98 -42.375 -5.32 1 91.75 321 ARG B N 1
ATOM 5865 C CA . ARG B 1 321 ? 4.473 -42.875 -4.059 1 91.75 321 ARG B CA 1
ATOM 5866 C C . ARG B 1 321 ? 2.955 -43.062 -4.098 1 91.75 321 ARG B C 1
ATOM 5868 O O . ARG B 1 321 ? 2.318 -43.25 -3.061 1 91.75 321 ARG B O 1
ATOM 5875 N N . GLY B 1 322 ? 2.373 -42.844 -5.262 1 89.31 322 GLY B N 1
ATOM 5876 C CA . GLY B 1 322 ? 0.949 -43.094 -5.449 1 89.31 322 GLY B CA 1
ATOM 5877 C C . GLY B 1 322 ? 0.09 -41.938 -4.969 1 89.31 322 GLY B C 1
ATOM 5878 O O . GLY B 1 322 ? -1.079 -42.125 -4.625 1 89.31 322 GLY B O 1
ATOM 5879 N N . ILE B 1 323 ? 0.643 -40.812 -4.902 1 92.62 323 ILE B N 1
ATOM 5880 C CA . ILE B 1 323 ? -0.103 -39.625 -4.504 1 92.62 323 ILE B CA 1
ATOM 5881 C C . ILE B 1 323 ? -0.547 -38.875 -5.742 1 92.62 323 ILE B C 1
ATOM 5883 O O . ILE B 1 323 ? 0.252 -38.625 -6.652 1 92.62 323 ILE B O 1
ATOM 5887 N N . GLY B 1 324 ? -1.858 -38.531 -5.832 1 94.44 324 GLY B N 1
ATOM 5888 C CA . GLY B 1 324 ? -2.328 -37.688 -6.918 1 94.44 324 GLY B CA 1
ATOM 5889 C C . GLY B 1 324 ? -1.693 -36.312 -6.918 1 94.44 324 GLY B C 1
ATOM 5890 O O . GLY B 1 324 ? -1.58 -35.656 -5.867 1 94.44 324 GLY B O 1
ATOM 5891 N N . ALA B 1 325 ? -1.227 -35.906 -8.094 1 97.06 325 ALA B N 1
ATOM 5892 C CA . ALA B 1 325 ? -0.557 -34.594 -8.195 1 97.06 325 ALA B CA 1
ATOM 5893 C C . ALA B 1 325 ? -0.616 -34.062 -9.617 1 97.06 325 ALA B C 1
ATOM 5895 O O . ALA B 1 325 ? -0.765 -34.812 -10.578 1 97.06 325 ALA B O 1
ATOM 5896 N N . MET B 1 326 ? -0.552 -32.781 -9.695 1 98.19 326 MET B N 1
ATOM 5897 C CA . MET B 1 326 ? -0.545 -32.094 -10.984 1 98.19 326 MET B CA 1
ATOM 5898 C C . MET B 1 326 ? 0.525 -31 -11.016 1 98.19 326 MET B C 1
ATOM 5900 O O . MET B 1 326 ? 0.755 -30.328 -10.016 1 98.19 326 MET B O 1
ATOM 5904 N N . LEU B 1 327 ? 1.185 -30.875 -12.086 1 98.56 327 LEU B N 1
ATOM 5905 C CA . LEU B 1 327 ? 2.148 -29.828 -12.383 1 98.56 327 LEU B CA 1
ATOM 5906 C C . LEU B 1 327 ? 1.954 -29.281 -13.797 1 98.56 327 LEU B C 1
ATOM 5908 O O . LEU B 1 327 ? 2.145 -30.016 -14.773 1 98.56 327 LEU B O 1
ATOM 5912 N N . ASN B 1 328 ? 1.516 -28 -13.883 1 97.94 328 ASN B N 1
ATOM 5913 C CA . ASN B 1 328 ? 1.353 -27.391 -15.195 1 97.94 328 ASN B CA 1
ATOM 5914 C C . ASN B 1 328 ? 2.701 -27.109 -15.852 1 97.94 328 ASN B C 1
ATOM 5916 O O . ASN B 1 328 ? 3.705 -26.922 -15.156 1 97.94 328 ASN B O 1
ATOM 5920 N N . GLU B 1 329 ? 2.578 -27 -17.188 1 94.94 329 GLU B N 1
ATOM 5921 C CA . GLU B 1 329 ? 3.775 -26.625 -17.938 1 94.94 329 GLU B CA 1
ATOM 5922 C C . GLU B 1 329 ? 4.25 -25.234 -17.547 1 94.94 329 GLU B C 1
ATOM 5924 O O . GLU B 1 329 ? 3.438 -24.328 -17.359 1 94.94 329 GLU B O 1
ATOM 5929 N N . PHE B 1 330 ? 5.52 -25.047 -17.297 1 96.44 330 PHE B N 1
ATOM 5930 C CA . PHE B 1 330 ? 6.195 -23.781 -17.016 1 96.44 330 PHE B CA 1
ATOM 5931 C C . PHE B 1 330 ? 5.867 -23.297 -15.609 1 96.44 330 PHE B C 1
ATOM 5933 O O . PHE B 1 330 ? 5.988 -22.109 -15.312 1 96.44 330 PHE B O 1
ATOM 5940 N N . SER B 1 331 ? 5.316 -24.188 -14.766 1 97.94 331 SER B N 1
ATOM 5941 C CA . SER B 1 331 ? 4.91 -23.766 -13.43 1 97.94 331 SER B CA 1
ATOM 5942 C C . SER B 1 331 ? 5.805 -24.391 -12.359 1 97.94 331 SER B C 1
ATOM 5944 O O . SER B 1 331 ? 6.344 -25.484 -12.555 1 97.94 331 SER B O 1
ATOM 5946 N N . ASN B 1 332 ? 6.027 -23.672 -11.281 1 98.44 332 ASN B N 1
ATOM 5947 C CA . ASN B 1 332 ? 6.73 -24.219 -10.125 1 98.44 332 ASN B CA 1
ATOM 5948 C C . ASN B 1 332 ? 5.766 -24.562 -8.992 1 98.44 332 ASN B C 1
ATOM 5950 O O . ASN B 1 332 ? 6.184 -24.781 -7.855 1 98.44 332 ASN B O 1
ATOM 5954 N N . THR B 1 333 ? 4.465 -24.594 -9.344 1 98.5 333 THR B N 1
ATOM 5955 C CA . THR B 1 333 ? 3.42 -24.906 -8.375 1 98.5 333 THR B CA 1
ATOM 5956 C C . THR B 1 333 ? 2.943 -26.344 -8.539 1 98.5 333 THR B C 1
ATOM 5958 O O . THR B 1 333 ? 2.383 -26.703 -9.578 1 98.5 333 THR B O 1
ATOM 5961 N N . VAL B 1 334 ? 3.182 -27.156 -7.523 1 98.69 334 VAL B N 1
ATOM 5962 C CA . VAL B 1 334 ? 2.727 -28.531 -7.543 1 98.69 334 VAL B CA 1
ATOM 5963 C C . VAL B 1 334 ? 1.457 -28.672 -6.703 1 98.69 334 VAL B C 1
ATOM 5965 O O . VAL B 1 334 ? 1.455 -28.359 -5.512 1 98.69 334 VAL B O 1
ATOM 5968 N N . VAL B 1 335 ? 0.389 -29.125 -7.375 1 98.31 335 VAL B N 1
ATOM 5969 C CA . VAL B 1 335 ? -0.89 -29.344 -6.707 1 98.31 335 VAL B CA 1
ATOM 5970 C C . VAL B 1 335 ? -1.055 -30.812 -6.379 1 98.31 335 VAL B C 1
ATOM 5972 O O . VAL B 1 335 ? -0.744 -31.688 -7.203 1 98.31 335 VAL B O 1
ATOM 5975 N N . PHE B 1 336 ? -1.482 -31.141 -5.164 1 96.81 336 PHE B N 1
ATOM 5976 C CA . PHE B 1 336 ? -1.619 -32.531 -4.758 1 96.81 336 PHE B CA 1
ATOM 5977 C C . PHE B 1 336 ? -2.719 -32.688 -3.713 1 96.81 336 PHE B C 1
ATOM 5979 O O . PHE B 1 336 ? -3.418 -31.734 -3.395 1 96.81 336 PHE B O 1
ATOM 5986 N N . GLU B 1 337 ? -2.879 -33.906 -3.279 1 94.38 337 GLU B N 1
ATOM 5987 C CA . GLU B 1 337 ? -3.91 -34.219 -2.297 1 94.38 337 GLU B CA 1
ATOM 5988 C C . GLU B 1 337 ? -3.678 -33.469 -0.991 1 94.38 337 GLU B C 1
ATOM 5990 O O . GLU B 1 337 ? -2.553 -33.438 -0.486 1 94.38 337 GLU B O 1
ATOM 5995 N N . ARG B 1 338 ? -4.742 -32.875 -0.565 1 94.56 338 ARG B N 1
ATOM 5996 C CA . ARG B 1 338 ? -4.641 -32.219 0.734 1 94.56 338 ARG B CA 1
ATOM 5997 C C . ARG B 1 338 ? -4.258 -33.219 1.823 1 94.56 338 ARG B C 1
ATOM 5999 O O . ARG B 1 338 ? -4.84 -34.281 1.919 1 94.56 338 ARG B O 1
ATOM 6006 N N . PRO B 1 339 ? -3.266 -32.844 2.629 1 93.31 339 PRO B N 1
ATOM 6007 C CA . PRO B 1 339 ? -2.941 -33.719 3.756 1 93.31 339 PRO B CA 1
ATOM 6008 C C . PRO B 1 339 ? -4.117 -33.938 4.711 1 93.31 339 PRO B C 1
ATOM 6010 O O . PRO B 1 339 ? -4.855 -32.969 4.984 1 93.31 339 PRO B O 1
ATOM 6013 N N . LEU B 1 340 ? -4.258 -35.062 5.223 1 90.38 340 LEU B N 1
ATOM 6014 C CA . LEU B 1 340 ? -5.328 -35.406 6.16 1 90.38 340 LEU B CA 1
ATOM 6015 C C . LEU B 1 340 ? -5.004 -34.875 7.555 1 90.38 340 LEU B C 1
ATOM 6017 O O . LEU B 1 340 ? -5.91 -34.594 8.336 1 90.38 340 LEU B O 1
ATOM 6021 N N . ASP B 1 341 ? -3.775 -34.75 7.848 1 92.06 341 ASP B N 1
ATOM 6022 C CA . ASP B 1 341 ? -3.307 -34.281 9.133 1 92.06 341 ASP B CA 1
ATOM 6023 C C . ASP B 1 341 ? -3.158 -32.75 9.117 1 92.06 341 ASP B C 1
ATOM 6025 O O . ASP B 1 341 ? -2.191 -32.219 8.562 1 92.06 341 ASP B O 1
ATOM 6029 N N . GLU B 1 342 ? -3.949 -32.062 9.828 1 90.38 342 GLU B N 1
ATOM 6030 C CA . GLU B 1 342 ? -3.949 -30.609 9.852 1 90.38 342 GLU B CA 1
ATOM 6031 C C . GLU B 1 342 ? -2.668 -30.062 10.477 1 90.38 342 GLU B C 1
ATOM 6033 O O . GLU B 1 342 ? -2.203 -28.984 10.117 1 90.38 342 GLU B O 1
ATOM 6038 N N . GLU B 1 343 ? -2.152 -30.781 11.391 1 92.44 343 GLU B N 1
ATOM 6039 C CA . GLU B 1 343 ? -0.895 -30.359 12 1 92.44 343 GLU B CA 1
ATOM 6040 C C . GLU B 1 343 ? 0.24 -30.359 10.977 1 92.44 343 GLU B C 1
ATOM 6042 O O . GLU B 1 343 ? 1.116 -29.484 11.023 1 92.44 343 GLU B O 1
ATOM 6047 N N . PHE B 1 344 ? 0.187 -31.391 10.109 1 94.31 344 PHE B N 1
ATOM 6048 C CA . PHE B 1 344 ? 1.16 -31.453 9.023 1 94.31 344 PHE B CA 1
ATOM 6049 C C . PHE B 1 344 ? 1.026 -30.234 8.109 1 94.31 344 PHE B C 1
ATOM 6051 O O . PHE B 1 344 ? 2.027 -29.625 7.734 1 94.31 344 PHE B O 1
ATOM 6058 N N . THR B 1 345 ? -0.198 -29.906 7.816 1 93.75 345 THR B N 1
ATOM 6059 C CA . THR B 1 345 ? -0.489 -28.766 6.953 1 93.75 345 THR B CA 1
ATOM 6060 C C . THR B 1 345 ? 0.029 -27.469 7.574 1 93.75 345 THR B C 1
ATOM 6062 O O . THR B 1 345 ? 0.618 -26.641 6.883 1 93.75 345 THR B O 1
ATOM 6065 N N . ARG B 1 346 ? -0.113 -27.312 8.82 1 91.56 346 ARG B N 1
ATOM 6066 C CA . ARG B 1 346 ? 0.332 -26.125 9.539 1 91.56 346 ARG B CA 1
ATOM 6067 C C . ARG B 1 346 ? 1.854 -26.078 9.625 1 91.56 346 ARG B C 1
ATOM 6069 O O . ARG B 1 346 ? 2.459 -25.016 9.422 1 91.56 346 ARG B O 1
ATOM 6076 N N . LYS B 1 347 ? 2.395 -27.203 9.898 1 93.19 347 LYS B N 1
ATOM 6077 C CA . LYS B 1 347 ? 3.844 -27.297 10.055 1 93.19 347 LYS B CA 1
ATOM 6078 C C . LYS B 1 347 ? 4.559 -26.859 8.781 1 93.19 347 LYS B C 1
ATOM 6080 O O . LYS B 1 347 ? 5.512 -26.078 8.836 1 93.19 347 LYS B O 1
ATOM 6085 N N . TRP B 1 348 ? 3.998 -27.312 7.672 1 95.12 348 TRP B N 1
ATOM 6086 C CA . TRP B 1 348 ? 4.676 -27.078 6.402 1 95.12 348 TRP B CA 1
ATOM 6087 C C . TRP B 1 348 ? 4.09 -25.859 5.695 1 95.12 348 TRP B C 1
ATOM 6089 O O . TRP B 1 348 ? 4.402 -25.594 4.531 1 95.12 348 TRP B O 1
ATOM 6099 N N . ASN B 1 349 ? 3.291 -25.125 6.344 1 93.38 349 ASN B N 1
ATOM 6100 C CA . ASN B 1 349 ? 2.695 -23.891 5.836 1 93.38 349 ASN B CA 1
ATOM 6101 C C . ASN B 1 349 ? 2.076 -24.094 4.453 1 93.38 349 ASN B C 1
ATOM 6103 O O . ASN B 1 349 ? 2.326 -23.312 3.533 1 93.38 349 ASN B O 1
ATOM 6107 N N . LEU B 1 350 ? 1.233 -25.078 4.328 1 94.31 350 LEU B N 1
ATOM 6108 C CA . LEU B 1 350 ? 0.615 -25.375 3.043 1 94.31 350 LEU B CA 1
ATOM 6109 C C . LEU B 1 350 ? -0.629 -24.531 2.82 1 94.31 350 LEU B C 1
ATOM 6111 O O . LEU B 1 350 ? -1.327 -24.172 3.775 1 94.31 350 LEU B O 1
ATOM 6115 N N . ALA B 1 351 ? -0.794 -24.156 1.601 1 90.94 351 ALA B N 1
ATOM 6116 C CA . ALA B 1 351 ? -2.062 -23.562 1.193 1 90.94 351 ALA B CA 1
ATOM 6117 C C . ALA B 1 351 ? -3.029 -24.625 0.675 1 90.94 351 ALA B C 1
ATOM 6119 O O . ALA B 1 351 ? -2.672 -25.422 -0.187 1 90.94 351 ALA B O 1
ATOM 6120 N N . CYS B 1 352 ? -4.234 -24.609 1.229 1 91.69 352 CYS B N 1
ATOM 6121 C CA . CYS B 1 352 ? -5.199 -25.641 0.88 1 91.69 352 CYS B CA 1
ATOM 6122 C C . CYS B 1 352 ? -6.48 -25.031 0.333 1 91.69 352 CYS B C 1
ATOM 6124 O O . CYS B 1 352 ? -6.816 -23.891 0.655 1 91.69 352 CYS B O 1
ATOM 6126 N N . LYS B 1 353 ? -7.09 -25.734 -0.517 1 90.94 353 LYS B N 1
ATOM 6127 C CA . LYS B 1 353 ? -8.414 -25.438 -1.057 1 90.94 353 LYS B CA 1
ATOM 6128 C C . LYS B 1 353 ? -9.203 -26.719 -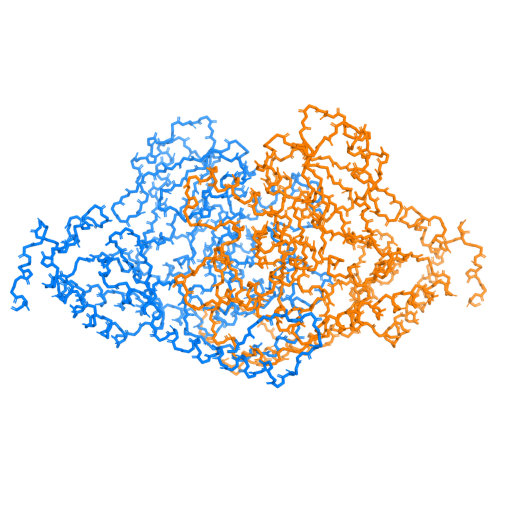1.307 1 90.94 353 LYS B C 1
ATOM 6130 O O . LYS B 1 353 ? -8.844 -27.516 -2.18 1 90.94 353 LYS B O 1
ATOM 6135 N N . GLY B 1 354 ? -10.266 -26.875 -0.529 1 90.56 354 GLY B N 1
ATOM 6136 C CA . GLY B 1 354 ? -10.984 -28.141 -0.648 1 90.56 354 GLY B CA 1
ATOM 6137 C C . GLY B 1 354 ? -10.125 -29.344 -0.363 1 90.56 354 GLY B C 1
ATOM 6138 O O . GLY B 1 354 ? -9.492 -29.438 0.691 1 90.56 354 GLY B O 1
ATOM 6139 N N . ASN B 1 355 ? -9.984 -30.203 -1.446 1 92.5 355 ASN B N 1
ATOM 6140 C CA . ASN B 1 355 ? -9.289 -31.469 -1.26 1 92.5 355 ASN B CA 1
ATOM 6141 C C . ASN B 1 355 ? -7.863 -31.406 -1.81 1 92.5 355 ASN B C 1
ATOM 6143 O O . ASN B 1 355 ? -7.176 -32.438 -1.87 1 92.5 355 ASN B O 1
ATOM 6147 N N . ILE B 1 356 ? -7.465 -30.188 -2.123 1 95.69 356 ILE B N 1
ATOM 6148 C CA . ILE B 1 356 ? -6.129 -30.094 -2.699 1 95.69 356 ILE B CA 1
ATOM 6149 C C . ILE B 1 356 ? -5.285 -29.109 -1.903 1 95.69 356 ILE B C 1
ATOM 6151 O O . ILE B 1 356 ? -5.824 -28.281 -1.163 1 95.69 356 ILE B O 1
ATOM 6155 N N . ALA B 1 357 ? -4.023 -29.281 -2.004 1 96 357 ALA B N 1
ATOM 6156 C CA . ALA B 1 357 ? -2.998 -28.375 -1.498 1 96 357 ALA B CA 1
ATOM 6157 C C . ALA B 1 357 ? -1.929 -28.109 -2.555 1 96 357 ALA B C 1
ATOM 6159 O O . ALA B 1 357 ? -1.89 -28.781 -3.588 1 96 357 ALA B O 1
ATOM 6160 N N . HIS B 1 358 ? -1.25 -27.062 -2.344 1 97.5 358 HIS B N 1
ATOM 6161 C CA . HIS B 1 358 ? -0.146 -26.859 -3.275 1 97.5 358 HIS B CA 1
ATOM 6162 C C . HIS B 1 358 ? 1.123 -26.438 -2.541 1 97.5 358 HIS B C 1
ATOM 6164 O O . HIS B 1 358 ? 1.061 -25.984 -1.399 1 97.5 358 HIS B O 1
ATOM 6170 N N . VAL B 1 359 ? 2.211 -26.766 -3.154 1 97.5 359 VAL B N 1
ATOM 6171 C CA . VAL B 1 359 ? 3.533 -26.25 -2.818 1 97.5 359 VAL B CA 1
ATOM 6172 C C . VAL B 1 359 ? 4.062 -25.391 -3.965 1 97.5 359 VAL B C 1
ATOM 6174 O O . VAL B 1 359 ? 3.945 -25.766 -5.133 1 97.5 359 VAL B O 1
ATOM 6177 N N . VAL B 1 360 ? 4.484 -24.219 -3.623 1 98.12 360 VAL B N 1
ATOM 6178 C CA . VAL B 1 360 ? 5.18 -23.375 -4.59 1 98.12 360 VAL B CA 1
ATOM 6179 C C . VAL B 1 360 ? 6.688 -23.5 -4.395 1 98.12 360 VAL B C 1
ATOM 6181 O O . VAL B 1 360 ? 7.238 -22.984 -3.416 1 98.12 360 VAL B O 1
ATOM 6184 N N . VAL B 1 361 ? 7.352 -24.156 -5.332 1 98.44 361 VAL B N 1
ATOM 6185 C CA . VAL B 1 361 ? 8.773 -24.469 -5.191 1 98.44 361 VAL B CA 1
ATOM 6186 C C . VAL B 1 361 ? 9.602 -23.234 -5.535 1 98.44 361 VAL B C 1
ATOM 6188 O O . VAL B 1 361 ? 9.875 -22.969 -6.711 1 98.44 361 VAL B O 1
ATOM 6191 N N . MET B 1 362 ? 10.016 -22.578 -4.48 1 98.06 362 MET B N 1
ATOM 6192 C CA . MET B 1 362 ? 10.805 -21.359 -4.625 1 98.06 362 MET B CA 1
ATOM 6193 C C . MET B 1 362 ? 12.281 -21.625 -4.355 1 98.06 362 MET B C 1
ATOM 6195 O O . MET B 1 362 ? 12.688 -22.781 -4.238 1 98.06 362 MET B O 1
ATOM 6199 N N . GLN B 1 363 ? 13.055 -20.625 -4.297 1 97.44 363 GLN B N 1
ATOM 6200 C CA . GLN B 1 363 ? 14.516 -20.734 -4.289 1 97.44 363 GLN B CA 1
ATOM 6201 C C . GLN B 1 363 ? 15.008 -21.438 -3.031 1 97.44 363 GLN B C 1
ATOM 6203 O O . GLN B 1 363 ? 16.047 -22.109 -3.053 1 97.44 363 GLN B O 1
ATOM 6208 N N . HIS B 1 364 ? 14.258 -21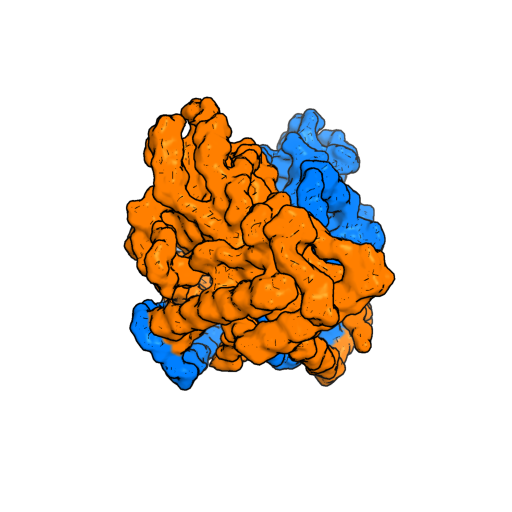.312 -1.951 1 96.44 364 HIS B N 1
ATOM 6209 C CA . HIS B 1 364 ? 14.711 -21.875 -0.686 1 96.44 364 HIS B CA 1
ATOM 6210 C C . HIS B 1 364 ? 14.344 -23.359 -0.584 1 96.44 364 HIS B C 1
ATOM 6212 O O . HIS B 1 364 ? 14.766 -24.047 0.35 1 96.44 364 HIS B O 1
ATOM 6218 N N . VAL B 1 365 ? 13.586 -23.906 -1.495 1 97.25 365 VAL B N 1
ATOM 6219 C CA . VAL B 1 365 ? 13.141 -25.297 -1.482 1 97.25 365 VAL B CA 1
ATOM 6220 C C . VAL B 1 365 ? 14.18 -26.188 -2.172 1 97.25 365 VAL B C 1
ATOM 6222 O O . VAL B 1 365 ? 14.234 -26.234 -3.404 1 97.25 365 VAL B O 1
ATOM 6225 N N . THR B 1 366 ? 14.867 -26.969 -1.402 1 96.25 366 THR B N 1
ATOM 6226 C CA . THR B 1 366 ? 15.922 -27.844 -1.921 1 96.25 366 THR B CA 1
ATOM 6227 C C . THR B 1 366 ? 15.422 -29.266 -2.072 1 96.25 366 THR B C 1
ATOM 6229 O O . THR B 1 366 ? 14.312 -29.594 -1.64 1 96.25 366 THR B O 1
ATOM 6232 N N . VAL B 1 367 ? 16.266 -30.078 -2.689 1 97.69 367 VAL B N 1
ATOM 6233 C CA . VAL B 1 367 ? 15.961 -31.5 -2.834 1 97.69 367 VAL B CA 1
ATOM 6234 C C . VAL B 1 367 ? 15.812 -32.125 -1.455 1 97.69 367 VAL B C 1
ATOM 6236 O O . VAL B 1 367 ? 14.93 -32.969 -1.242 1 97.69 367 VAL B O 1
ATOM 6239 N N . GLU B 1 368 ? 16.641 -31.656 -0.549 1 97.06 368 GLU B N 1
ATOM 6240 C CA . GLU B 1 368 ? 16.594 -32.188 0.813 1 97.06 368 GLU B CA 1
ATOM 6241 C C . GLU B 1 368 ? 15.266 -31.828 1.483 1 97.06 368 GLU B C 1
ATOM 6243 O O . GLU B 1 368 ? 14.672 -32.656 2.18 1 97.06 368 GLU B O 1
ATOM 6248 N N . THR B 1 369 ? 14.852 -30.625 1.261 1 96.75 369 THR B N 1
ATOM 6249 C CA . THR B 1 369 ? 13.57 -30.203 1.805 1 96.75 369 THR B CA 1
ATOM 6250 C C . THR B 1 369 ? 12.43 -31.031 1.224 1 96.75 369 THR B C 1
ATOM 6252 O O . THR B 1 369 ? 11.531 -31.453 1.951 1 96.75 369 THR B O 1
ATOM 6255 N N . ILE B 1 370 ? 12.484 -31.281 -0.047 1 98 370 ILE B N 1
ATOM 6256 C CA . ILE B 1 370 ? 11.453 -32.031 -0.749 1 98 370 ILE B CA 1
ATOM 6257 C C . ILE B 1 370 ? 11.414 -33.469 -0.218 1 98 370 ILE B C 1
ATOM 6259 O O . ILE B 1 370 ? 10.344 -34 0.082 1 98 370 ILE B O 1
ATOM 6263 N N . ASP B 1 371 ? 12.555 -34.031 -0.063 1 97.75 371 ASP B N 1
ATOM 6264 C CA . ASP B 1 371 ? 12.633 -35.406 0.422 1 97.75 371 ASP B CA 1
ATOM 6265 C C . ASP B 1 371 ? 12.055 -35.531 1.83 1 97.75 371 ASP B C 1
ATOM 6267 O O . ASP B 1 371 ? 11.297 -36.469 2.121 1 97.75 371 ASP B O 1
ATOM 6271 N N . SER B 1 372 ? 12.438 -34.594 2.656 1 97 372 SER B N 1
ATOM 6272 C CA . SER B 1 372 ? 11.922 -34.594 4.023 1 97 372 SER B CA 1
ATOM 6273 C C . SER B 1 372 ? 10.398 -34.438 4.039 1 97 372 SER B C 1
ATOM 6275 O O . SER B 1 372 ? 9.719 -35.094 4.828 1 97 372 SER B O 1
ATOM 6277 N N . PHE B 1 373 ? 9.875 -33.625 3.266 1 97.62 373 PHE B N 1
ATOM 6278 C CA . PHE B 1 373 ? 8.438 -33.406 3.17 1 97.62 373 PHE B CA 1
ATOM 6279 C C . PHE B 1 373 ? 7.719 -34.688 2.709 1 97.62 373 PHE B C 1
ATOM 6281 O O . PHE B 1 373 ? 6.75 -35.125 3.336 1 97.62 373 PHE B O 1
ATOM 6288 N N . VAL B 1 374 ? 8.211 -35.219 1.631 1 97.31 374 VAL B N 1
ATOM 6289 C CA . VAL B 1 374 ? 7.531 -36.344 0.979 1 97.31 374 VAL B CA 1
ATOM 6290 C C . VAL B 1 374 ? 7.539 -37.562 1.902 1 97.31 374 VAL B C 1
ATOM 6292 O O . VAL B 1 374 ? 6.539 -38.281 2.002 1 97.31 374 VAL B O 1
ATOM 6295 N N . VAL B 1 375 ? 8.609 -37.75 2.564 1 96.25 375 VAL B N 1
ATOM 6296 C CA . VAL B 1 375 ? 8.727 -38.875 3.49 1 96.25 375 VAL B CA 1
ATOM 6297 C C . VAL B 1 375 ? 7.723 -38.719 4.633 1 96.25 375 VAL B C 1
ATOM 6299 O O . VAL B 1 375 ? 6.977 -39.656 4.953 1 96.25 375 VAL B O 1
ATOM 6302 N N . GLU B 1 376 ? 7.73 -37.531 5.145 1 96.12 376 GLU B N 1
ATOM 6303 C CA . GLU B 1 376 ? 6.809 -37.281 6.25 1 96.12 376 GLU B CA 1
ATOM 6304 C C . GLU B 1 376 ? 5.359 -37.344 5.777 1 96.12 376 GLU B C 1
ATOM 6306 O O . GLU B 1 376 ? 4.488 -37.844 6.477 1 96.12 376 GLU B O 1
ATOM 6311 N N . PHE B 1 377 ? 5.117 -36.812 4.652 1 95.25 377 PHE B N 1
ATOM 6312 C CA . PHE B 1 377 ? 3.771 -36.781 4.09 1 95.25 377 PHE B CA 1
ATOM 6313 C C . PHE B 1 377 ? 3.238 -38.188 3.885 1 95.25 377 PHE B C 1
ATOM 6315 O O . PHE B 1 377 ? 2.119 -38.5 4.293 1 95.25 377 PHE B O 1
ATOM 6322 N N . THR B 1 378 ? 4.035 -39 3.32 1 92.19 378 THR B N 1
ATOM 6323 C CA . THR B 1 378 ? 3.631 -40.375 3.031 1 92.19 378 THR B CA 1
ATOM 6324 C C . THR B 1 378 ? 3.352 -41.156 4.32 1 92.19 378 THR B C 1
ATOM 6326 O O . THR B 1 378 ? 2.367 -41.875 4.41 1 92.19 378 THR B O 1
ATOM 6329 N N . ARG B 1 379 ? 4.172 -40.906 5.266 1 91.62 379 ARG B N 1
ATOM 6330 C CA . ARG B 1 379 ? 3.986 -41.562 6.559 1 91.62 379 ARG B CA 1
ATOM 6331 C C . ARG B 1 379 ? 2.68 -41.125 7.211 1 91.62 379 ARG B C 1
ATOM 6333 O O . ARG B 1 379 ? 1.917 -41.969 7.703 1 91.62 379 ARG B O 1
ATOM 6340 N N . LYS B 1 380 ? 2.469 -39.875 7.18 1 90.94 380 LYS B N 1
ATOM 6341 C CA . LYS B 1 380 ? 1.27 -39.312 7.812 1 90.94 380 LYS B CA 1
ATOM 6342 C C . LYS B 1 380 ? 0.009 -39.781 7.078 1 90.94 380 LYS B C 1
ATOM 6344 O O . LYS B 1 380 ? -1.017 -40.031 7.707 1 90.94 380 LYS B O 1
ATOM 6349 N N . GLN B 1 381 ? 0.085 -39.844 5.789 1 87.19 381 GLN B N 1
ATOM 6350 C CA . GLN B 1 381 ? -1.047 -40.281 4.984 1 87.19 381 GLN B CA 1
ATOM 6351 C C . GLN B 1 381 ? -1.398 -41.719 5.293 1 87.19 381 GLN B C 1
ATOM 6353 O O . GLN B 1 381 ? -2.574 -42.062 5.426 1 87.19 381 GLN B O 1
ATOM 6358 N N . LEU B 1 382 ? -0.418 -42.531 5.449 1 83.56 382 LEU B N 1
ATOM 6359 C CA . LEU B 1 382 ? -0.614 -43.938 5.738 1 83.56 382 LEU B CA 1
ATOM 6360 C C . LEU B 1 382 ? -1.239 -44.125 7.113 1 83.56 382 LEU B C 1
ATOM 6362 O O . LEU B 1 382 ? -2.125 -44.969 7.289 1 83.56 382 LEU B O 1
ATOM 6366 N N . ILE B 1 383 ? -0.815 -43.375 7.969 1 83.56 383 ILE B N 1
ATOM 6367 C CA . ILE B 1 383 ? -1.334 -43.469 9.328 1 83.56 383 ILE B CA 1
ATOM 6368 C C . ILE B 1 383 ? -2.805 -43.062 9.352 1 83.56 383 ILE B C 1
ATOM 6370 O O . ILE B 1 383 ? -3.641 -43.75 9.938 1 83.56 383 ILE B O 1
ATOM 6374 N N . CYS B 1 384 ? -3.051 -42 8.703 1 80.88 384 CYS B N 1
ATOM 6375 C CA . CYS B 1 384 ? -4.41 -41.469 8.719 1 80.88 384 CYS B CA 1
ATOM 6376 C C . CYS B 1 384 ? -5.359 -42.406 7.961 1 80.88 384 CYS B C 1
ATOM 6378 O O . CYS B 1 384 ? -6.5 -42.594 8.383 1 80.88 384 CYS B O 1
ATOM 6380 N N . LEU B 1 385 ? -4.938 -42.906 6.902 1 75.88 385 LEU B N 1
ATOM 6381 C CA . LEU B 1 385 ? -5.766 -43.812 6.102 1 75.88 385 LEU B CA 1
ATOM 6382 C C . LEU B 1 385 ? -5.957 -45.156 6.809 1 75.88 385 LEU B C 1
ATOM 6384 O O . LEU B 1 385 ? -7.031 -45.75 6.73 1 75.88 385 LEU B O 1
ATOM 6388 N N . GLY B 1 386 ? -4.902 -45.562 7.34 1 70.5 386 GLY B N 1
ATOM 6389 C CA . GLY B 1 386 ? -5.012 -46.812 8.094 1 70.5 386 GLY B CA 1
ATOM 6390 C C . GLY B 1 386 ? -5.934 -46.688 9.297 1 70.5 386 GLY B C 1
ATOM 6391 O O . GLY B 1 386 ? -6.75 -47.562 9.539 1 70.5 386 GLY B O 1
ATOM 6392 N N . GLU B 1 387 ? -5.801 -45.625 9.922 1 66.88 387 GLU B N 1
ATOM 6393 C CA . GLU B 1 387 ? -6.578 -45.438 11.141 1 66.88 387 GLU B CA 1
ATOM 6394 C C . GLU B 1 387 ? -8.055 -45.188 10.82 1 66.88 387 GLU B C 1
ATOM 6396 O O . GLU B 1 387 ? -8.93 -45.531 11.625 1 66.88 387 GLU B O 1
ATOM 6401 N N . THR B 1 388 ? -8.25 -44.625 9.742 1 59.59 388 THR B N 1
ATOM 6402 C CA . THR B 1 388 ? -9.625 -44.25 9.461 1 59.59 388 THR B CA 1
ATOM 6403 C C . THR B 1 388 ? -10.242 -45.188 8.43 1 59.59 388 THR B C 1
ATOM 6405 O O . THR B 1 388 ? -11.422 -45.031 8.078 1 59.59 388 THR B O 1
ATOM 6408 N N . PHE B 1 389 ? -9.586 -46.188 8.008 1 55.09 389 PHE B N 1
ATOM 6409 C CA . PHE B 1 389 ? -10.023 -47.094 6.949 1 55.09 389 PHE B CA 1
ATOM 6410 C C . PHE B 1 389 ? -10.562 -46.281 5.758 1 55.09 389 PHE B C 1
ATOM 6412 O O . PHE B 1 389 ? -11.594 -46.656 5.18 1 55.09 389 PHE B O 1
ATOM 6419 N N . ARG B 1 390 ? -10.078 -45.125 5.598 1 61.59 390 ARG B N 1
ATOM 6420 C CA . ARG B 1 390 ? -10.562 -44.219 4.543 1 61.59 390 ARG B CA 1
ATOM 6421 C C . ARG B 1 390 ? -9.656 -44.281 3.316 1 61.59 390 ARG B C 1
ATOM 6423 O O . ARG B 1 390 ? -8.492 -44.688 3.416 1 61.59 390 ARG B O 1
ATOM 6430 N N . LYS B 1 391 ? -10.32 -44.188 2.115 1 64.56 391 LYS B N 1
ATOM 6431 C CA . LYS B 1 391 ? -9.656 -44.031 0.824 1 64.56 391 LYS B CA 1
ATOM 6432 C C . LYS B 1 391 ? -9.242 -42.594 0.584 1 64.56 391 LYS B C 1
ATOM 6434 O O . LYS B 1 391 ? -9.844 -41.656 1.14 1 64.56 391 LYS B O 1
ATOM 6439 N N . PRO B 1 392 ? -8.125 -42.531 -0.144 1 75.81 392 PRO B N 1
ATOM 6440 C CA . PRO B 1 392 ? -7.758 -41.156 -0.496 1 75.81 392 PRO B CA 1
ATOM 6441 C C . PRO B 1 392 ? -8.891 -40.406 -1.204 1 75.81 392 PRO B C 1
ATOM 6443 O O . PRO B 1 392 ? -9.641 -41 -1.975 1 75.81 392 PRO B O 1
ATOM 6446 N N . PRO B 1 393 ? -9.039 -39.188 -0.807 1 81.38 393 PRO B N 1
ATOM 6447 C CA . PRO B 1 393 ? -10.109 -38.406 -1.463 1 81.38 393 PRO B CA 1
ATOM 6448 C C . PRO B 1 393 ? -9.891 -38.281 -2.969 1 81.38 393 PRO B C 1
ATOM 6450 O O . PRO B 1 393 ? -8.758 -38.125 -3.426 1 81.38 393 PRO B O 1
ATOM 6453 N N . CYS B 1 394 ? -10.969 -38.438 -3.703 1 90.38 394 CYS B N 1
ATOM 6454 C CA . CYS B 1 394 ? -10.93 -38.188 -5.141 1 90.38 394 CYS B CA 1
ATOM 6455 C C . CYS B 1 394 ? -10.734 -36.719 -5.449 1 90.38 394 CYS B C 1
ATOM 6457 O O . CYS B 1 394 ? -11.539 -35.875 -5.031 1 90.38 394 CYS B O 1
ATOM 6459 N N . ILE B 1 395 ? -9.609 -36.438 -6.176 1 94.31 395 ILE B N 1
ATOM 6460 C CA . ILE B 1 395 ? -9.359 -35.031 -6.504 1 94.31 395 ILE B CA 1
ATOM 6461 C C . ILE B 1 395 ? -9.406 -34.844 -8.016 1 94.31 395 ILE B C 1
ATOM 6463 O O . ILE B 1 395 ? -8.828 -33.9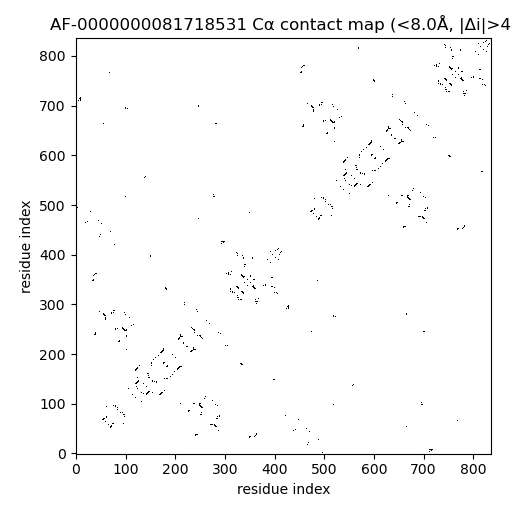06 -8.555 1 94.31 395 ILE B O 1
ATOM 6467 N N . ALA B 1 396 ? -10.141 -35.719 -8.703 1 94.12 396 ALA B N 1
ATOM 6468 C CA . ALA B 1 396 ? -10.242 -35.688 -10.156 1 94.12 396 ALA B CA 1
ATOM 6469 C C . ALA B 1 396 ? -10.953 -34.406 -10.617 1 94.12 396 ALA B C 1
ATOM 6471 O O . ALA B 1 396 ? -10.633 -33.844 -11.672 1 94.12 396 ALA B O 1
ATOM 6472 N N . LYS B 1 397 ? -11.852 -34.031 -9.852 1 92.69 397 LYS B N 1
ATOM 6473 C CA . LYS B 1 397 ? -12.578 -32.812 -10.203 1 92.69 397 LYS B CA 1
ATOM 6474 C C . LYS B 1 397 ? -11.672 -31.594 -10.133 1 92.69 397 LYS B C 1
ATOM 6476 O O . LYS B 1 397 ? -11.867 -30.625 -10.883 1 92.69 397 LYS B O 1
ATOM 6481 N N . ASP B 1 398 ? -10.68 -31.703 -9.281 1 94.31 398 ASP B N 1
ATOM 6482 C CA . ASP B 1 398 ? -9.805 -30.562 -9.039 1 94.31 398 ASP B CA 1
ATOM 6483 C C . ASP B 1 398 ? -8.641 -30.547 -10.031 1 94.31 398 ASP B C 1
ATOM 6485 O O . ASP B 1 398 ? -8.25 -29.484 -10.508 1 94.31 398 ASP B O 1
ATOM 6489 N N . ILE B 1 399 ? -8.109 -31.734 -10.297 1 95.69 399 ILE B N 1
ATOM 6490 C CA . ILE B 1 399 ? -6.855 -31.703 -11.039 1 95.69 399 ILE B CA 1
ATOM 6491 C C . ILE B 1 399 ? -6.941 -32.656 -12.242 1 95.69 399 ILE B C 1
ATOM 6493 O O . ILE B 1 399 ? -5.953 -32.844 -12.953 1 95.69 399 ILE B O 1
ATOM 6497 N N . GLY B 1 400 ? -8.07 -33.219 -12.547 1 94.62 400 GLY B N 1
ATOM 6498 C CA . GLY B 1 400 ? -8.25 -34.125 -13.664 1 94.62 400 GLY B CA 1
ATOM 6499 C C . GLY B 1 400 ? -8.055 -35.594 -13.297 1 94.62 400 GLY B C 1
ATOM 6500 O O . GLY B 1 400 ? -7.215 -35.906 -12.445 1 94.62 400 GLY B O 1
ATOM 6501 N N . ALA B 1 401 ? -8.695 -36.469 -14.016 1 93.5 401 ALA B N 1
ATOM 6502 C CA . ALA B 1 401 ? -8.688 -37.906 -13.719 1 93.5 401 ALA B CA 1
ATOM 6503 C C . ALA B 1 401 ? -7.285 -38.5 -13.875 1 93.5 401 ALA B C 1
ATOM 6505 O O . ALA B 1 401 ? -6.871 -39.344 -13.086 1 93.5 401 ALA B O 1
ATOM 6506 N N . LYS B 1 402 ? -6.605 -38 -14.773 1 92.12 402 LYS B N 1
ATOM 6507 C CA . LYS B 1 402 ? -5.285 -38.562 -15.07 1 92.12 402 LYS B CA 1
ATOM 6508 C C . LYS B 1 402 ? -4.305 -38.281 -13.938 1 92.12 402 LYS B C 1
ATOM 6510 O O . LYS B 1 402 ? -3.307 -38.969 -13.781 1 92.12 402 LYS B O 1
ATOM 6515 N N . ASN B 1 403 ? -4.621 -37.25 -13.133 1 94.06 403 ASN B N 1
ATOM 6516 C CA . ASN B 1 403 ? -3.719 -36.812 -12.062 1 94.06 403 ASN B CA 1
ATOM 6517 C C . ASN B 1 403 ? -4.18 -37.344 -10.703 1 94.06 403 ASN B C 1
ATOM 6519 O O . ASN B 1 403 ? -3.506 -37.125 -9.695 1 94.06 403 ASN B O 1
ATOM 6523 N N . CYS B 1 404 ? -5.297 -38 -10.688 1 93.56 404 CYS B N 1
ATOM 6524 C CA . CYS B 1 404 ? -5.855 -38.531 -9.445 1 93.56 404 CYS B CA 1
ATOM 6525 C C . CYS B 1 404 ? -5.336 -39.938 -9.172 1 93.56 404 CYS B C 1
ATOM 6527 O O . CYS B 1 404 ? -5.199 -40.75 -10.094 1 93.56 404 CYS B O 1
ATOM 6529 N N . ALA B 1 405 ? -5.094 -40.281 -7.887 1 86.75 405 ALA B N 1
ATOM 6530 C CA . ALA B 1 405 ? -4.531 -41.594 -7.555 1 86.75 405 ALA B CA 1
ATOM 6531 C C . ALA B 1 405 ? -5.512 -42.406 -6.715 1 86.75 405 ALA B C 1
ATOM 6533 O O . ALA B 1 405 ? -5.129 -43.406 -6.109 1 86.75 405 ALA B O 1
ATOM 6534 N N . CYS B 1 406 ? -6.68 -41.969 -6.727 1 86.19 406 CYS B N 1
ATOM 6535 C CA . CYS B 1 406 ? -7.629 -42.719 -5.93 1 86.19 406 CYS B CA 1
ATOM 6536 C C . CYS B 1 406 ? -7.973 -44.062 -6.609 1 86.19 406 CYS B C 1
ATOM 6538 O O . CYS B 1 406 ? -7.539 -44.312 -7.73 1 86.19 406 CYS B O 1
ATOM 6540 N N . ALA B 1 407 ? -8.812 -44.812 -5.918 1 80.88 407 ALA B N 1
ATOM 6541 C CA . ALA B 1 407 ? -9.109 -46.188 -6.359 1 80.88 407 ALA B CA 1
ATOM 6542 C C . ALA B 1 407 ? -9.859 -46.188 -7.691 1 80.88 407 ALA B C 1
ATOM 6544 O O . ALA B 1 407 ? -9.727 -47.094 -8.492 1 80.88 407 ALA B O 1
ATOM 6545 N N . LEU B 1 408 ? -10.539 -45.094 -7.938 1 83.31 408 LEU B N 1
ATOM 6546 C CA . LEU B 1 408 ? -11.344 -45.031 -9.148 1 83.31 408 LEU B CA 1
ATOM 6547 C C . LEU B 1 408 ? -10.484 -44.656 -10.352 1 83.31 408 LEU B C 1
ATOM 6549 O O . LEU B 1 408 ? -10.797 -45 -11.484 1 83.31 408 LEU B O 1
ATOM 6553 N N . HIS B 1 409 ? -9.391 -43.969 -10.133 1 85.44 409 HIS B N 1
ATOM 6554 C CA . HIS B 1 409 ? -8.656 -43.375 -11.25 1 85.44 409 HIS B CA 1
ATOM 6555 C C . HIS B 1 409 ? -7.262 -43.969 -11.375 1 85.44 409 HIS B C 1
ATOM 6557 O O . HIS B 1 409 ? -6.559 -43.719 -12.359 1 85.44 409 HIS B O 1
ATOM 6563 N N . SER B 1 410 ? -6.75 -44.469 -10.367 1 72.5 410 SER B N 1
ATOM 6564 C CA . SER B 1 410 ? -5.422 -45.062 -10.453 1 72.5 410 SER B CA 1
ATOM 6565 C C . SER B 1 410 ? -5.457 -46.562 -10.133 1 72.5 410 SER B C 1
ATOM 6567 O O . SER B 1 410 ? -6.277 -47 -9.32 1 72.5 410 SER B O 1
ATOM 6569 N N . SER B 1 411 ? -4.918 -47.344 -11.039 1 57.19 411 SER B N 1
ATOM 6570 C CA . SER B 1 411 ? -4.75 -48.781 -10.797 1 57.19 411 SER B CA 1
ATOM 6571 C C . SER B 1 411 ? -3.711 -49.031 -9.703 1 57.19 411 SER B C 1
ATOM 6573 O O . SER B 1 411 ? -3.365 -50.188 -9.43 1 57.19 411 SER B O 1
ATOM 6575 N N . TYR B 1 412 ? -3.113 -47.969 -9.117 1 51.56 412 TYR B N 1
ATOM 6576 C CA . TYR B 1 412 ? -2.061 -48.25 -8.148 1 51.56 412 TYR B CA 1
ATOM 6577 C C . TYR B 1 412 ? -2.629 -48.906 -6.906 1 51.56 412 TYR B C 1
ATOM 6579 O O . TYR B 1 412 ? -3.588 -48.406 -6.309 1 51.56 412 TYR B O 1
ATOM 6587 N N . PRO B 1 413 ? -2.447 -50.156 -6.73 1 44.53 413 PRO B N 1
ATOM 6588 C CA . PRO B 1 413 ? -2.926 -50.844 -5.531 1 44.53 413 PRO B CA 1
ATOM 6589 C C . PRO B 1 413 ? -2.408 -50.219 -4.238 1 44.53 413 PRO B C 1
ATOM 6591 O O . PRO B 1 413 ? -1.196 -50.188 -4.004 1 44.53 413 PRO B O 1
ATOM 6594 N N . TRP B 1 414 ? -2.957 -49.219 -3.645 1 44.09 414 TRP B N 1
ATOM 6595 C CA . TRP B 1 414 ? -2.58 -48.75 -2.32 1 44.09 414 TRP B CA 1
ATOM 6596 C C . TRP B 1 414 ? -2.146 -49.906 -1.425 1 44.09 414 TRP B C 1
ATOM 6598 O O . TRP B 1 414 ? -1.351 -49.719 -0.501 1 44.09 414 TRP B O 1
ATOM 6608 N N . GLY B 1 415 ? -2.68 -51.062 -1.67 1 37.97 415 GLY B N 1
ATOM 6609 C CA . GLY B 1 415 ? -2.418 -52.25 -0.873 1 37.97 415 GLY B CA 1
ATOM 6610 C C . GLY B 1 415 ? -0.981 -52.719 -0.965 1 37.97 415 GLY B C 1
ATOM 6611 O O . GLY B 1 415 ? -0.496 -53.438 -0.075 1 37.97 415 GLY B O 1
ATOM 6612 N N . GLU B 1 416 ? -0.343 -52.562 -2.129 1 37.12 416 GLU B N 1
ATOM 6613 C CA . GLU B 1 416 ? 0.962 -53.219 -2.184 1 37.12 416 GLU B CA 1
ATOM 6614 C C . GLU B 1 416 ? 2.037 -52.375 -1.522 1 37.12 416 GLU B C 1
ATOM 6616 O O . GLU B 1 416 ? 3.186 -52.781 -1.387 1 37.12 416 GLU B O 1
ATOM 6621 N N . MET B 1 417 ? 1.811 -51.156 -1.302 1 36.44 417 MET B N 1
ATOM 6622 C CA . MET B 1 417 ? 2.852 -50.406 -0.604 1 36.44 417 MET B CA 1
ATOM 6623 C C . MET B 1 417 ? 2.775 -50.625 0.9 1 36.44 417 MET B C 1
ATOM 6625 O O . MET B 1 417 ? 3.662 -50.219 1.645 1 36.44 417 MET B O 1
ATOM 6629 N N . ILE B 1 418 ? 1.66 -51.031 1.407 1 30.03 418 ILE B N 1
ATOM 6630 C CA . ILE B 1 418 ? 1.744 -51.438 2.799 1 30.03 418 ILE B CA 1
ATOM 6631 C C . ILE B 1 418 ? 2.465 -52.781 2.883 1 30.03 418 ILE B C 1
ATOM 6633 O O . ILE B 1 418 ? 2.123 -53.75 2.162 1 30.03 418 ILE B O 1
#

Solvent-accessible surface area (backbone atoms only — not comparable to full-atom values): 43270 Å² total; per-residue (Å²): 133,82,75,69,68,64,77,46,73,45,47,55,68,67,60,52,36,51,53,45,52,53,50,50,54,53,47,59,60,49,59,76,31,64,34,25,52,72,50,28,66,72,64,82,59,72,71,54,53,73,56,59,63,40,54,21,41,40,54,44,40,57,89,49,90,62,68,61,75,52,41,31,38,73,41,33,46,32,42,51,50,48,51,32,54,73,25,55,43,54,82,92,45,44,40,60,49,71,37,58,14,35,43,45,24,50,49,50,37,51,47,47,36,40,69,74,31,78,72,28,35,38,38,32,35,69,60,48,59,68,60,59,60,51,45,30,59,54,47,71,42,55,70,47,75,27,50,54,44,66,63,48,22,57,26,64,70,48,42,51,64,66,56,64,60,73,88,43,36,40,26,36,51,37,38,32,37,26,82,71,40,22,14,56,46,58,63,69,60,50,51,49,42,34,49,76,58,70,43,48,82,91,33,48,36,29,29,35,45,8,36,59,35,55,76,44,36,85,59,40,88,90,49,76,82,78,39,53,83,44,89,54,45,26,40,19,23,21,41,23,17,73,66,30,34,38,44,50,16,14,40,27,42,33,44,34,69,56,53,54,57,56,41,66,73,33,82,71,45,70,67,54,50,82,51,88,46,50,54,26,46,16,60,54,27,45,46,52,34,50,46,51,38,46,32,14,48,61,44,48,34,50,49,49,51,50,17,38,52,48,26,51,51,47,52,49,57,37,46,74,69,58,40,27,44,43,68,40,84,98,26,33,24,37,28,29,64,40,72,84,48,64,66,58,37,60,59,34,24,43,40,71,57,91,64,29,24,28,34,29,37,32,74,65,57,44,70,67,54,46,51,54,47,53,55,51,48,53,52,51,47,50,50,52,29,62,73,59,73,48,72,69,75,79,39,30,88,65,52,30,51,90,28,19,38,20,82,89,56,20,89,63,59,75,68,72,77,101,134,82,75,70,67,64,76,47,75,42,47,55,68,70,60,52,38,50,53,46,52,53,51,51,53,52,48,58,58,51,60,75,31,65,34,25,51,71,50,27,66,71,65,83,60,72,70,54,53,74,55,58,64,37,55,22,42,40,53,46,39,58,90,49,91,62,69,58,73,53,43,32,38,70,40,35,46,31,42,50,50,48,50,32,55,73,26,54,43,54,79,92,46,44,40,61,50,72,37,58,14,34,42,44,23,49,49,51,37,53,47,47,37,40,68,75,31,79,73,28,36,36,38,32,36,69,59,50,59,69,61,58,60,52,44,31,59,54,47,70,43,55,68,47,74,26,49,56,42,67,62,48,22,57,27,63,71,48,42,51,64,65,56,65,60,73,89,44,37,41,26,36,52,38,38,31,39,24,81,71,40,22,15,55,46,56,63,68,60,51,53,50,43,34,50,76,60,69,42,50,81,90,34,48,35,31,29,36,48,8,35,58,35,55,78,44,35,86,59,40,88,88,48,78,82,79,41,53,84,43,89,55,46,24,42,20,22,21,41,24,17,73,65,30,34,40,44,49,16,14,40,28,42,32,44,34,69,56,52,53,57,54,42,67,74,33,83,74,44,71,66,51,50,81,52,89,45,51,54,26,46,15,59,54,28,46,46,53,34,49,46,50,39,45,32,15,49,60,44,49,34,51,49,48,51,49,17,39,52,45,27,51,50,48,51,50,58,38,46,75,70,58,39,28,45,44,68,40,85,98,28,32,23,36,29,29,63,40,71,83,48,64,65,57,37,59,58,35,24,44,40,73,56,92,64,28,24,28,36,31,37,33,76,66,54,44,71,67,55,46,51,55,48,51,54,52,47,53,51,51,48,49,51,53,30,63,74,59,74,46,73,67,75,77,39,31,90,64,52,29,53,90,27,20,39,19,81,90,55,20,89,65,60,73,67,72,78,101

Secondary structure (DSSP, 8-state):
------SSBPPPHHHHHHHHHHHHHHHHHHHTT--SS--------GGGGGGGGS--B--S-TTS--S-SS--HHHHHHHHHHHHHHTT--TTTEEEEEESSHHHHHHHHHHHHHHHSTTPEEEEETTS-HHHHHHHHHTT-EEEEE-B-TTS-B-HHHHHHHTT-TTS-EEEEEEBS-TTT--B--HHHHHHHHHHTT--GGGEEEEEE-TTTTTTGGGSTT-----TTSS--EEEEETIIIII-SS--EEEEEEHHHHHHHHHH-TTTTS---SSSSS-BHHHHHHHHHHHHHHHHHHHHHHHHHHHHHHHHHHHHHHHTT--EEE-TT--EEEEEPPS-HHHHHHTT-EEETTEEEEE--TT--HHHHHHHHHHHHHHHHHHHHHHTPPPPP-HHHH-GGG--STTT----GGG--/------SSBPPPHHHHHHHHHHHHHHHHHHHTT--SS--------GGGGGGGGS--B--S-TTS--S-SS--HHHHHHHHHHHHHHTT--TTTEEEEEESSHHHHHHHHHHHHHHHSTTPEEEEETTS-HHHHHHHHHTT--EEEE-B-TTS-B-HHHHHHHTT-TTS-EEEEEEBS-TTT--B--HHHHHHHHHHTT--GGGEEEEEE-TTTTTTGGGSTT-----TTSS--EEEEETIIIII-SS--EEEEEEHHHHHHHHHH-TTTTS---SSSSS-BHHHHHHHHHHHHHHHHHHHHHHHHHHHHHHHHHHHHHHHTT--EEE-TT--EEEEEPPS-HHHHHHTT-EEETTEEEEE--TT--HHHHHHHHHHHHHHHHHHHHHHTPPPPP-HHHH-GGG--STTT----HHHH-

Radius of gyration: 27.99 Å; Cα contacts (8 Å, |Δi|>4): 1711; chains: 2; bounding box: 64×104×65 Å

Nearest PDB structures (foldseek):
  8jij-assembly1_A-2  TM=9.729E-01  e=3.577E-63  Camellia sinensis
  8jik-assembly1_A-2  TM=9.723E-01  e=4.790E-63  Camellia sinensis
  8jg7-assembly1_E  TM=9.656E-01  e=2.762E-62  Arabidopsis thaliana
  7erv-assembly1_A-2  TM=9.489E-01  e=5.852E-43  Photobacterium phosphoreum
  7eru-assembly1_A-2  TM=9.497E-01  e=1.835E-41  Photobacterium phosphoreum

Foldseek 3Di:
DDPDDDPDDDDDPVVVVVVVVVVVVVVVQLVLQAFAAQFFPPDDDPVCVVVVVAAEWDFFFLVDDDPPPRYQSVLFVVLQVVLQVLQPHDPVWKGKTKFQALLLLLLLQVVLFCLLFVQAAEEEEPLADVSNVVSCVVSVHHYDHAYADLQREGDLVRVLVVLPCVVAAYEYEWECQGSFRGDGYAVVSNVVSCVVSPHDLSRYEYEYRNADCSLLQSLDPPGHRRHVVDSHFKYKYWCRRALNDPGTMMMIMGTPVSLVSVVVVPVPVPRNRSGDPRIDGSVSSVSSSCSCVVQPPPNSSVQSVQLQVVLVVLLVLCVVLLWQWDHDPSASKIKTFDQPDVVLCVSNVWDDDPGITITRRGSVCDPVNSVVSSVVRSVRNCVVCVVVVDWGDFCCVNNHLCRGRTPVRNPPPPVVVD/DDPDDDPDDDDDPVVVVVVVVVVVVVVVQLVLQAFAAQFFPPDDDPVCVVVVVAAEWDFFFLVDDDPPPRYQSVLFVVLQVVLQVLQPHDPVWKGKTKFQALLLLLLLQVVLFCLLFVQAAEEEEPLADVSNVVSCVVSVHHYDHAYADLQREGDLVRVLVVLPPVVAAYEYEWECQGSFRGDGYAVVSNVVSCVVSPNDLSRYEYEYRNADCSLLQSLDPPGHRRHVVDSHFKYKYWCRRALNDPGTMMMIMGTPVSLVSVVVVPVPVPRNRSGDPRIDGSVSSVSSSCSCVVQPPPNSSVQSVQLQVLLVVLLVLCVVLLWQWDHDPSASKIKTFDQPDVVLCVSNVWDDDPGITITRRGNVCDPVNSVVSSVVRSVSNCVVCVVVVDWGDFCCVNNHLCRGRTPVRNPPPPVVVD

Organism: Abrus precatorius (NCBI:txid3816)

pLDDT: mean 91.94, std 12.14, range [30.03, 98.88]